Protein AF-0000000069341701 (afdb_homodimer)

Foldseek 3Di:
DDDDDDPDDDPDDPDPPVVVVVVVVVVVVVVPPPPPDPPPPPDDPPPPPPPPDPDFFAQQQEEEEAEDELVCCVVLQLLQLLAQAAPRHHYEYEYQDDHDDDDDDPPCRSHGHYYYFDDDPVAAADADPADPVQLSLLLSLLVSLCVLVVPVDDPPSCSVRHFKYKAAYSQKHFLRGLVRLVCSLDDLVDWAKEAADAQFPVRCVVQHRWFHDRHLMIMTTPVNSVVCSVCLRVQSNVVNHDHHSRSSNQSSSVVVVYTYDYQPLRYNPLWEEAPQQCLQQPDLRFNTIDGPLVRYAQHDPPDDNSRSSSQLVLQCVVARRQQQQWEWAADPVQQWIWIDGDSFKIWIAHHFDDPVLSNATEPRIAGNDPPDDRVPGDTPTGHDYDDPDPLNGTWMWTWDHWDDDPFKIKTKTATDDDDPNVVDPRQLNQAGMEIEMEGHDDDDHPDDGDRWHKDWDPPADSHYIYMYTGHDDDPDDRGDDD/DPDDDDPDDDPDDPDPPVVVVVVVVVVVVVVVPPPPPPPPPPPDPPPPPPPPDPDFFAQQQEEEEAEDELVCCVVLQLLQLLAQAAPRHHYEYEYQDDHDDPDDDPPCRSHGHYYYFDDDPPAAADADPADPVQLSLLLSLLVSLCVLVVPVDDPRSPSVRHWKYKAAYSQKHFLRGLVRLVCSLDDLVDWAKEAADAQFPVRCVVQHRWFHDRHLMIMTTPVNSVVCSVCLRVQSNVVNHDHHSRSSNQSSSVVVVYTYDYQPLRYNPLWEEAPQQCLQQPDLRFNTIDGPLVRYAQHDPPDDNSRSSSQLVLQCVVARRQQQQWEWAADPVQQWIWIDRDSFKIWIAHHFDDPVLSNATEPRIAGNDPPDDRVPGDTPGGHDYDDPDPLRGTWMWTWDHWDDDPFKIKTKTATDDDDPNVVDPRQLNQAGMEIEMEGHDDDDHPDDGDRWHKDWDPPADSHYIYMYTGHDDPPDDRGDDD

Structure (mmCIF, N/CA/C/O backbone):
data_AF-0000000069341701-model_v1
#
loop_
_entity.id
_entity.type
_entity.pdbx_description
1 polymer '(wild Malaysian banana) hypothetical protein'
#
loop_
_atom_site.group_PDB
_atom_site.id
_atom_site.type_symbol
_atom_site.label_atom_id
_atom_site.label_alt_id
_atom_site.label_comp_id
_atom_site.label_asym_id
_atom_site.label_entity_id
_atom_site.label_seq_id
_atom_site.pdbx_PDB_ins_code
_atom_site.Cartn_x
_atom_site.Cartn_y
_atom_site.Cartn_z
_atom_site.occupancy
_atom_site.B_iso_or_equiv
_atom_site.auth_seq_id
_atom_site.auth_comp_id
_atom_site.auth_asym_id
_atom_site.auth_atom_id
_atom_site.pdbx_PDB_model_num
ATOM 1 N N . MET A 1 1 ? 72.5 -83.25 64.312 1 18.61 1 MET A N 1
ATOM 2 C CA . MET A 1 1 ? 72.312 -82.688 65.688 1 18.61 1 MET A CA 1
ATOM 3 C C . MET A 1 1 ? 72.438 -81.188 65.688 1 18.61 1 MET A C 1
ATOM 5 O O . MET A 1 1 ? 72.25 -80.562 66.75 1 18.61 1 MET A O 1
ATOM 9 N N . ALA A 1 2 ? 73.125 -80.625 64.625 1 17.97 2 ALA A N 1
ATOM 10 C CA . ALA A 1 2 ? 73.75 -79.375 65.125 1 17.97 2 ALA A CA 1
ATOM 11 C C . ALA A 1 2 ? 72.75 -78.375 65.562 1 17.97 2 ALA A C 1
ATOM 13 O O . ALA A 1 2 ? 71.562 -78.438 65.125 1 17.97 2 ALA A O 1
ATOM 14 N N . SER A 1 3 ? 73.188 -77.188 65.938 1 20.52 3 SER A N 1
ATOM 15 C CA . SER A 1 3 ? 73.188 -76.188 67 1 20.52 3 SER A CA 1
ATOM 16 C C . SER A 1 3 ? 72.188 -75.062 66.75 1 20.52 3 SER A C 1
ATOM 18 O O . SER A 1 3 ? 71.938 -74.75 65.562 1 20.52 3 SER A O 1
ATOM 20 N N . PRO A 1 4 ? 71.312 -74.5 67.688 1 23.25 4 PRO A N 1
ATOM 21 C CA . PRO A 1 4 ? 70.125 -73.75 68 1 23.25 4 PRO A CA 1
ATOM 22 C C . PRO A 1 4 ? 70.188 -72.312 67.688 1 23.25 4 PRO A C 1
ATOM 24 O O . PRO A 1 4 ? 69.188 -71.562 67.75 1 23.25 4 PRO A O 1
ATOM 27 N N . ARG A 1 5 ? 71.438 -71.688 67.562 1 19.19 5 ARG A N 1
ATOM 28 C CA . ARG A 1 5 ? 71.688 -70.5 68.375 1 19.19 5 ARG A CA 1
ATOM 29 C C . ARG A 1 5 ? 70.875 -69.375 67.875 1 19.19 5 ARG A C 1
ATOM 31 O O . ARG A 1 5 ? 70.188 -68.688 68.688 1 19.19 5 ARG A O 1
ATOM 38 N N . LEU A 1 6 ? 71.438 -68.312 67.125 1 20.69 6 LEU A N 1
ATOM 39 C CA . LEU A 1 6 ? 71.75 -66.938 67.375 1 20.69 6 LEU A CA 1
ATOM 40 C C . LEU A 1 6 ? 70.625 -66 66.875 1 20.69 6 LEU A C 1
ATOM 42 O O . LEU A 1 6 ? 70.562 -65.812 65.625 1 20.69 6 LEU A O 1
ATOM 46 N N . LEU A 1 7 ? 69.375 -66.062 67.25 1 19.86 7 LEU A N 1
ATOM 47 C CA . LEU A 1 7 ? 68.125 -65.5 66.688 1 19.86 7 LEU A CA 1
ATOM 48 C C . LEU A 1 7 ? 68.188 -64 66.625 1 19.86 7 LEU A C 1
ATOM 50 O O . LEU A 1 7 ? 67.562 -63.406 65.688 1 19.86 7 LEU A O 1
ATOM 54 N N . LEU A 1 8 ? 68.75 -63.219 67.562 1 21.56 8 LEU A N 1
ATOM 55 C CA . LEU A 1 8 ? 67.938 -62.188 68.25 1 21.56 8 LEU A CA 1
ATOM 56 C C . LEU A 1 8 ? 68.125 -60.844 67.5 1 21.56 8 LEU A C 1
ATOM 58 O O . LEU A 1 8 ? 68.938 -60 67.938 1 21.56 8 LEU A O 1
ATOM 62 N N . ARG A 1 9 ? 68.562 -60.781 66.25 1 19.95 9 ARG A N 1
ATOM 63 C CA . ARG A 1 9 ? 69.312 -59.531 65.938 1 19.95 9 ARG A CA 1
ATOM 64 C C . ARG A 1 9 ? 68.375 -58.312 66.062 1 19.95 9 ARG A C 1
ATOM 66 O O . ARG A 1 9 ? 67.125 -58.469 66 1 19.95 9 ARG A O 1
ATOM 73 N N . THR A 1 10 ? 68.875 -56.938 66 1 21.33 10 THR A N 1
ATOM 74 C CA . THR A 1 10 ? 68.875 -55.562 66.5 1 21.33 10 THR A CA 1
ATOM 75 C C . THR A 1 10 ? 67.812 -54.75 65.812 1 21.33 10 THR A C 1
ATOM 77 O O . THR A 1 10 ? 67.625 -54.844 64.562 1 21.33 10 THR A O 1
ATOM 80 N N . ILE A 1 11 ? 66.688 -54.281 66.5 1 27.28 11 ILE A N 1
ATOM 81 C CA . ILE A 1 11 ? 65.375 -53.562 66.375 1 27.28 11 ILE A CA 1
ATOM 82 C C . ILE A 1 11 ? 65.688 -52.125 65.938 1 27.28 11 ILE A C 1
ATOM 84 O O . ILE A 1 11 ? 64.875 -51.219 66.25 1 27.28 11 ILE A O 1
ATOM 88 N N . SER A 1 12 ? 66.75 -51.781 65.062 1 21.64 12 SER A N 1
ATOM 89 C CA . SER A 1 12 ? 67.25 -50.406 65.188 1 21.64 12 SER A CA 1
ATOM 90 C C . SER A 1 12 ? 66.188 -49.406 64.812 1 21.64 12 SER A C 1
ATOM 92 O O . SER A 1 12 ? 65.875 -48.5 65.625 1 21.64 12 SER A O 1
ATOM 94 N N . SER A 1 13 ? 66.375 -48.5 63.75 1 26.41 13 SER A N 1
ATOM 95 C CA . SER A 1 13 ? 66.5 -47.062 63.562 1 26.41 13 SER A CA 1
ATOM 96 C C . SER A 1 13 ? 65.25 -46.438 63.031 1 26.41 13 SER A C 1
ATOM 98 O O . SER A 1 13 ? 64.812 -46.688 61.906 1 26.41 13 SER A O 1
ATOM 100 N N . PHE A 1 14 ? 64.25 -46.156 63.875 1 30.22 14 PHE A N 1
ATOM 101 C CA . PHE A 1 14 ? 62.906 -45.719 63.594 1 30.22 14 PHE A CA 1
ATOM 102 C C . PHE A 1 14 ? 62.875 -44.281 63.062 1 30.22 14 PHE A C 1
ATOM 104 O O . PHE A 1 14 ? 63.25 -43.344 63.781 1 30.22 14 PHE A O 1
ATOM 111 N N . SER A 1 15 ? 63.25 -43.969 61.75 1 31.11 15 SER A N 1
ATOM 112 C CA . SER A 1 15 ? 63.5 -42.656 61.25 1 31.11 15 SER A CA 1
ATOM 113 C C . SER A 1 15 ? 62.219 -41.781 61.312 1 31.11 15 SER A C 1
ATOM 115 O O . SER A 1 15 ? 61.125 -42.281 61.188 1 31.11 15 SER A O 1
ATOM 117 N N . PRO A 1 16 ? 62.344 -40.531 61.906 1 33.62 16 PRO A N 1
ATOM 118 C CA . PRO A 1 16 ? 61.406 -39.5 62.344 1 33.62 16 PRO A CA 1
ATOM 119 C C . PRO A 1 16 ? 60.469 -39.062 61.188 1 33.62 16 PRO A C 1
ATOM 121 O O . PRO A 1 16 ? 59.469 -38.344 61.438 1 33.62 16 PRO A O 1
ATOM 124 N N . LEU A 1 17 ? 60.812 -39.406 59.969 1 35.22 17 LEU A N 1
ATOM 125 C CA . LEU A 1 17 ? 60.156 -38.75 58.844 1 35.22 17 LEU A CA 1
ATOM 126 C C . LEU A 1 17 ? 58.656 -39.094 58.781 1 35.22 17 LEU A C 1
ATOM 128 O O . LEU A 1 17 ? 57.875 -38.406 58.156 1 35.22 17 LEU A O 1
ATOM 132 N N . ARG A 1 18 ? 58.312 -40.281 59.375 1 34.19 18 ARG A N 1
ATOM 133 C CA . ARG A 1 18 ? 56.969 -40.812 59.125 1 34.19 18 ARG A CA 1
ATOM 134 C C . ARG A 1 18 ? 55.906 -39.969 59.875 1 34.19 18 ARG A C 1
ATOM 136 O O . ARG A 1 18 ? 54.719 -40.094 59.594 1 34.19 18 ARG A O 1
ATOM 143 N N . VAL A 1 19 ? 56.438 -39.469 60.969 1 35.78 19 VAL A N 1
ATOM 144 C CA . VAL A 1 19 ? 55.406 -38.844 61.812 1 35.78 19 VAL A CA 1
ATOM 145 C C . VAL A 1 19 ? 54.719 -37.688 61.062 1 35.78 19 VAL A C 1
ATOM 147 O O . VAL A 1 19 ? 53.531 -37.469 61.219 1 35.78 19 VAL A O 1
ATOM 150 N N . LEU A 1 20 ? 55.625 -37.031 60.312 1 37.19 20 LEU A N 1
ATOM 151 C CA . LEU A 1 20 ? 55.094 -35.75 59.844 1 37.19 20 LEU A CA 1
ATOM 152 C C . LEU A 1 20 ? 53.969 -35.938 58.844 1 37.19 20 LEU A C 1
ATOM 154 O O . LEU A 1 20 ? 53.094 -35.094 58.688 1 37.19 20 LEU A O 1
ATOM 158 N N . LEU A 1 21 ? 53.938 -37.156 58.219 1 36.66 21 LEU A N 1
ATOM 159 C CA . LEU A 1 21 ? 52.969 -37.375 57.156 1 36.66 21 LEU A CA 1
ATOM 160 C C . LEU A 1 21 ? 51.562 -37.469 57.75 1 36.66 21 LEU A C 1
ATOM 162 O O . LEU A 1 21 ? 50.562 -37.125 57.094 1 36.66 21 LEU A O 1
ATOM 166 N N . LEU A 1 22 ? 51.5 -38.062 59 1 37.12 22 LEU A N 1
ATOM 167 C CA . LEU A 1 22 ? 50.156 -38.406 59.438 1 37.12 22 LEU A CA 1
ATOM 168 C C . LEU A 1 22 ? 49.375 -37.156 59.812 1 37.12 22 LEU A C 1
ATOM 170 O O . LEU A 1 22 ? 48.156 -37.094 59.625 1 37.12 22 LEU A O 1
ATOM 174 N N . LEU A 1 23 ? 50.125 -36.219 60.438 1 38.75 23 LEU A N 1
ATOM 175 C CA . LEU A 1 23 ? 49.375 -35.094 60.969 1 38.75 23 LEU A CA 1
ATOM 176 C C . LEU A 1 23 ? 48.688 -34.344 59.844 1 38.75 23 LEU A C 1
ATOM 178 O O . LEU A 1 23 ? 47.656 -33.656 60.062 1 38.75 23 LEU A O 1
ATOM 182 N N . SER A 1 24 ? 49.344 -34.281 58.656 1 37.94 24 SER A N 1
ATOM 183 C CA . SER A 1 24 ? 48.75 -33.438 57.625 1 37.94 24 SER A CA 1
ATOM 184 C C . SER A 1 24 ? 47.406 -34 57.188 1 37.94 24 SER A C 1
ATOM 186 O O . SER A 1 24 ? 46.594 -33.281 56.594 1 37.94 24 SER A O 1
ATOM 188 N N . ALA A 1 25 ? 47.25 -35.312 57.281 1 40.84 25 ALA A N 1
ATOM 189 C CA . ALA A 1 25 ? 46 -35.875 56.719 1 40.84 25 ALA A CA 1
ATOM 190 C C . ALA A 1 25 ? 44.781 -35.469 57.562 1 40.84 25 ALA A C 1
ATOM 192 O O . ALA A 1 25 ? 43.719 -35.25 57.031 1 40.84 25 ALA A O 1
ATOM 193 N N . VAL A 1 26 ? 45 -35.469 58.875 1 41.72 26 VAL A N 1
ATOM 194 C CA . VAL A 1 26 ? 43.844 -35.219 59.688 1 41.72 26 VAL A CA 1
ATOM 195 C C . VAL A 1 26 ? 43.281 -33.812 59.406 1 41.72 26 VAL A C 1
ATOM 197 O O . VAL A 1 26 ? 42.094 -33.594 59.438 1 41.72 26 VAL A O 1
ATOM 200 N N . LEU A 1 27 ? 44.25 -32.906 59.188 1 39.31 27 LEU A N 1
ATOM 201 C CA . LEU A 1 27 ? 43.75 -31.531 59 1 39.31 27 LEU A CA 1
ATOM 202 C C . LEU A 1 27 ? 42.875 -31.422 57.781 1 39.31 27 LEU A C 1
ATOM 204 O O . LEU A 1 27 ? 41.938 -30.609 57.719 1 39.31 27 LEU A O 1
ATOM 208 N N . ILE A 1 28 ? 43.219 -32.188 56.719 1 41 28 ILE A N 1
ATOM 209 C CA . ILE A 1 28 ? 42.469 -32.031 55.5 1 41 28 ILE A CA 1
ATOM 210 C C . ILE A 1 28 ? 41.062 -32.562 55.688 1 41 28 ILE A C 1
ATOM 212 O O . ILE A 1 28 ? 40.094 -31.984 55.188 1 41 28 ILE A O 1
ATOM 216 N N . LEU A 1 29 ? 40.875 -33.625 56.438 1 39.72 29 LEU A N 1
ATOM 217 C CA . LEU A 1 29 ? 39.562 -34.219 56.531 1 39.72 29 LEU A CA 1
ATOM 218 C C . LEU A 1 29 ? 38.594 -33.281 57.219 1 39.72 29 LEU A C 1
ATOM 220 O O . LEU A 1 29 ? 37.406 -33.25 56.875 1 39.72 29 LEU A O 1
ATOM 224 N N . SER A 1 30 ? 39.094 -32.688 58.312 1 36.84 30 SER A N 1
ATOM 225 C CA . SER A 1 30 ? 38.125 -31.891 59.031 1 36.84 30 SER A CA 1
ATOM 226 C C . SER A 1 30 ? 37.531 -30.781 58.156 1 36.84 30 SER A C 1
ATOM 228 O O . SER A 1 30 ? 36.531 -30.188 58.5 1 36.84 30 SER A O 1
ATOM 230 N N . PHE A 1 31 ? 38.406 -30.188 57.281 1 38.44 31 PHE A N 1
ATOM 231 C CA . PHE A 1 31 ? 37.875 -29.078 56.531 1 38.44 31 PHE A CA 1
ATOM 232 C C . PHE A 1 31 ? 36.719 -29.516 55.625 1 38.44 31 PHE A C 1
ATOM 234 O O . PHE A 1 31 ? 35.969 -28.688 55.125 1 38.44 31 PHE A O 1
ATOM 241 N N . LEU A 1 32 ? 36.688 -30.781 55.188 1 37.12 32 LEU A N 1
ATOM 242 C CA . LEU A 1 32 ? 35.656 -31.172 54.25 1 37.12 32 LEU A CA 1
ATOM 243 C C . LEU A 1 32 ? 34.281 -31.203 54.906 1 37.12 32 LEU A C 1
ATOM 245 O O . LEU A 1 32 ? 33.25 -31.172 54.219 1 37.12 32 LEU A O 1
ATOM 249 N N . LEU A 1 33 ? 34.281 -31.609 56.156 1 35.81 33 LEU A N 1
ATOM 250 C CA . LEU A 1 33 ? 32.969 -31.891 56.688 1 35.81 33 LEU A CA 1
ATOM 251 C C . LEU A 1 33 ? 32.125 -30.609 56.812 1 35.81 33 LEU A C 1
ATOM 253 O O . LEU A 1 33 ? 30.906 -30.672 56.875 1 35.81 33 LEU A O 1
ATOM 257 N N . PHE A 1 34 ? 32.75 -29.578 57.312 1 35.72 34 PHE A N 1
ATOM 258 C CA . PHE A 1 34 ? 31.844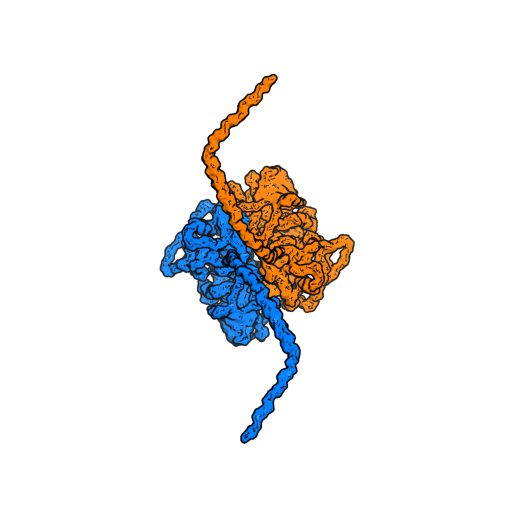 -28.516 57.719 1 35.72 34 PHE A CA 1
ATOM 259 C C . PHE A 1 34 ? 31.344 -27.75 56.469 1 35.72 34 PHE A C 1
ATOM 261 O O . PHE A 1 34 ? 31.375 -26.531 56.438 1 35.72 34 PHE A O 1
ATOM 268 N N . PHE A 1 35 ? 31.672 -28.234 55.25 1 36.62 35 PHE A N 1
ATOM 269 C CA . PHE A 1 35 ? 31.109 -27.328 54.25 1 36.62 35 PHE A CA 1
ATOM 270 C C . PHE A 1 35 ? 29.594 -27.297 54.312 1 36.62 35 PHE A C 1
ATOM 272 O O . PHE A 1 35 ? 28.938 -28.344 54.312 1 36.62 35 PHE A O 1
ATOM 279 N N . PRO A 1 36 ? 29.031 -26.234 54.969 1 33.88 36 PRO A N 1
ATOM 280 C CA . PRO A 1 36 ? 27.578 -26.203 55.062 1 33.88 36 PRO A CA 1
ATOM 281 C C . PRO A 1 36 ? 26.906 -26.516 53.719 1 33.88 36 PRO A C 1
ATOM 283 O O . PRO A 1 36 ? 27.484 -26.266 52.656 1 33.88 36 PRO A O 1
ATOM 286 N N . LYS A 1 37 ? 26.094 -27.578 53.688 1 31.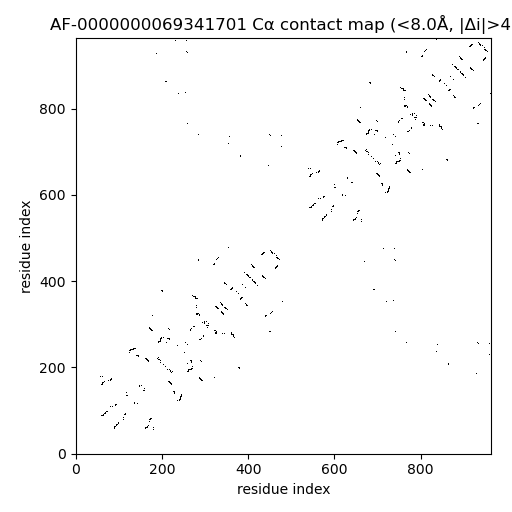98 37 LYS A N 1
ATOM 287 C CA . LYS A 1 37 ? 25.281 -27.938 52.531 1 31.98 37 LYS A CA 1
ATOM 288 C C . LYS A 1 37 ? 24.609 -26.688 51.938 1 31.98 37 LYS A C 1
ATOM 290 O O . LYS A 1 37 ? 24.078 -25.859 52.656 1 31.98 37 LYS A O 1
ATOM 295 N N . PRO A 1 38 ? 25.141 -26.281 50.719 1 33.66 38 PRO A N 1
ATOM 296 C CA . PRO A 1 38 ? 24.422 -25.141 50.156 1 33.66 38 PRO A CA 1
ATOM 297 C C . PRO A 1 38 ? 22.906 -25.297 50.25 1 33.66 38 PRO A C 1
ATOM 299 O O . PRO A 1 38 ? 22.375 -26.406 50.125 1 33.66 38 PRO A O 1
ATOM 302 N N . LEU A 1 39 ? 22.266 -24.531 51.219 1 31.67 39 LEU A N 1
ATOM 303 C CA . LEU A 1 39 ? 20.812 -24.469 51.281 1 31.67 39 LEU A CA 1
ATOM 304 C C . LEU A 1 39 ? 20.203 -24.531 49.875 1 31.67 39 LEU A C 1
ATOM 306 O O . LEU A 1 39 ? 20.531 -23.703 49 1 31.67 39 LEU A O 1
ATOM 310 N N . LEU A 1 40 ? 19.953 -25.719 49.406 1 30.84 40 LEU A N 1
ATOM 311 C CA . LEU A 1 40 ? 19.125 -25.922 48.219 1 30.84 40 LEU A CA 1
ATOM 312 C C . LEU A 1 40 ? 17.938 -24.953 48.219 1 30.84 40 LEU A C 1
ATOM 314 O O . LEU A 1 40 ? 17.141 -24.938 49.156 1 30.84 40 LEU A O 1
ATOM 318 N N . ARG A 1 41 ? 18.203 -23.688 47.656 1 33.16 41 ARG A N 1
ATOM 319 C CA . ARG A 1 41 ? 17.078 -22.797 47.469 1 33.16 41 ARG A CA 1
ATOM 320 C C . ARG A 1 41 ? 15.844 -23.547 46.969 1 33.16 41 ARG A C 1
ATOM 322 O O . ARG A 1 41 ? 15.961 -24.469 46.156 1 33.16 41 ARG A O 1
ATOM 329 N N . PRO A 1 42 ? 14.875 -23.609 47.906 1 34.09 42 PRO A N 1
ATOM 330 C CA . PRO A 1 42 ? 13.695 -24.328 47.406 1 34.09 42 PRO A CA 1
ATOM 331 C C . PRO A 1 42 ? 13.391 -24.031 45.938 1 34.09 42 PRO A C 1
ATOM 333 O O . PRO A 1 42 ? 13.789 -22.984 45.438 1 34.09 42 PRO A O 1
ATOM 336 N N . PRO A 1 43 ? 13.148 -25.156 45.219 1 32.62 43 PRO A N 1
ATOM 337 C CA . PRO A 1 43 ? 12.844 -24.922 43.812 1 32.62 43 PRO A CA 1
ATOM 338 C C . PRO A 1 43 ? 11.961 -23.688 43.594 1 32.62 43 PRO A C 1
ATOM 340 O O . PRO A 1 43 ? 11.211 -23.297 44.5 1 32.62 43 PRO A O 1
ATOM 343 N N . ASP A 1 44 ? 12.555 -22.656 42.906 1 33.59 44 ASP A N 1
ATOM 344 C CA . ASP A 1 44 ? 11.82 -21.484 42.469 1 33.59 44 ASP A CA 1
ATOM 345 C C . ASP A 1 44 ? 10.352 -21.812 42.219 1 33.59 44 ASP A C 1
ATOM 347 O O . ASP A 1 44 ? 10.023 -22.906 41.719 1 33.59 44 ASP A O 1
ATOM 351 N N . GLY A 1 45 ? 9.547 -21.312 43.125 1 32.5 45 GLY A N 1
ATOM 352 C CA . GLY A 1 45 ? 8.117 -21.438 42.875 1 32.5 45 GLY A CA 1
ATOM 353 C C . GLY A 1 45 ? 7.766 -21.484 41.406 1 32.5 45 GLY A C 1
ATOM 354 O O . GLY A 1 45 ? 8.445 -20.875 40.562 1 32.5 45 GLY A O 1
ATOM 355 N N . ALA A 1 46 ? 7.117 -22.516 40.969 1 31.7 46 ALA A N 1
ATOM 356 C CA . ALA A 1 46 ? 6.598 -22.672 39.625 1 31.7 46 ALA A CA 1
ATOM 357 C C . ALA A 1 46 ? 6.078 -21.328 39.094 1 31.7 46 ALA A C 1
ATOM 359 O O . ALA A 1 46 ? 5.223 -20.703 39.719 1 31.7 46 ALA A O 1
ATOM 360 N N . ALA A 1 47 ? 7.043 -20.547 38.438 1 34.81 47 ALA A N 1
ATOM 361 C CA . ALA A 1 47 ? 6.531 -19.422 37.656 1 34.81 47 ALA A CA 1
ATOM 362 C C . ALA A 1 47 ? 5.09 -19.656 37.219 1 34.81 47 ALA A C 1
ATOM 364 O O . ALA A 1 47 ? 4.75 -20.75 36.75 1 34.81 47 ALA A O 1
ATOM 365 N N . THR A 1 48 ? 4.223 -19.125 38 1 37.66 48 THR A N 1
ATOM 366 C CA . THR A 1 48 ? 2.893 -19.203 37.406 1 37.66 48 THR A CA 1
ATOM 367 C C . THR A 1 48 ? 2.977 -19.156 35.875 1 37.66 48 THR A C 1
ATOM 369 O O . THR A 1 48 ? 3.74 -18.375 35.312 1 37.66 48 THR A O 1
ATOM 372 N N . PRO A 1 49 ? 2.729 -20.203 35.25 1 36.06 49 PRO A N 1
ATOM 373 C CA . PRO A 1 49 ? 2.861 -20.188 33.812 1 36.06 49 PRO A CA 1
ATOM 374 C C . PRO A 1 49 ? 2.477 -18.828 33.188 1 36.06 49 PRO A C 1
ATOM 376 O O . PRO A 1 49 ? 1.524 -18.188 33.656 1 36.06 49 PRO A O 1
ATOM 379 N N . ARG A 1 50 ? 3.539 -18 32.844 1 36.31 50 ARG A N 1
ATOM 380 C CA . ARG A 1 50 ? 3.152 -16.828 32.062 1 36.31 50 ARG A CA 1
ATOM 381 C C . ARG A 1 50 ? 1.86 -17.094 31.297 1 36.31 50 ARG A C 1
ATOM 383 O O . ARG A 1 50 ? 1.657 -18.188 30.766 1 36.31 50 ARG A O 1
ATOM 390 N N . PRO A 1 51 ? 0.861 -16.297 31.547 1 40.78 51 PRO A N 1
ATOM 391 C CA . PRO A 1 51 ? -0.26 -16.594 30.656 1 40.78 51 PRO A CA 1
ATOM 392 C C . PRO A 1 51 ? 0.191 -16.953 29.25 1 40.78 51 PRO A C 1
ATOM 394 O O . PRO A 1 51 ? 1.218 -16.453 28.781 1 40.78 51 PRO A O 1
ATOM 397 N N . PRO A 1 52 ? -0.012 -18.094 28.812 1 41.62 52 PRO A N 1
ATOM 398 C CA . PRO A 1 52 ? 0.421 -18.484 27.469 1 41.62 52 PRO A CA 1
ATOM 399 C C . PRO A 1 52 ? 0.357 -17.344 26.469 1 41.62 52 PRO A C 1
ATOM 401 O O . PRO A 1 52 ? -0.502 -16.469 26.578 1 41.62 52 PRO A O 1
ATOM 404 N N . ALA A 1 53 ? 1.467 -16.953 25.984 1 47.75 53 ALA A N 1
ATOM 405 C CA . ALA A 1 53 ? 1.463 -15.984 24.875 1 47.75 53 ALA A CA 1
ATOM 406 C C . ALA A 1 53 ? 0.222 -16.156 24.016 1 47.75 53 ALA A C 1
ATOM 408 O O . ALA A 1 53 ? -0.19 -17.281 23.719 1 47.75 53 ALA A O 1
ATOM 409 N N . PRO A 1 54 ? -0.617 -15.078 23.906 1 62.88 54 PRO A N 1
ATOM 410 C CA . PRO A 1 54 ? -1.841 -15.258 23.125 1 62.88 54 PRO A CA 1
ATOM 411 C C . PRO A 1 54 ? -1.596 -15.992 21.812 1 62.88 54 PRO A C 1
ATOM 413 O O . PRO A 1 54 ? -0.543 -15.82 21.188 1 62.88 54 PRO A O 1
ATOM 416 N N . THR A 1 55 ? -2.17 -17.141 21.5 1 79.12 55 THR A N 1
ATOM 417 C CA . THR A 1 55 ? -2.141 -17.922 20.281 1 79.12 55 THR A CA 1
ATOM 418 C C . THR A 1 55 ? -2.318 -17.031 19.047 1 79.12 55 THR A C 1
ATOM 420 O O . THR A 1 55 ? -3.172 -16.141 19.047 1 79.12 55 THR A O 1
ATOM 423 N N . PRO A 1 56 ? -1.434 -17.219 18.109 1 87 56 PRO A N 1
ATOM 424 C CA . PRO A 1 56 ? -1.565 -16.422 16.891 1 87 56 PRO A CA 1
ATOM 425 C C . PRO A 1 56 ? -2.895 -16.641 16.172 1 87 56 PRO A C 1
ATOM 427 O O . PRO A 1 56 ? -3.535 -17.688 16.375 1 87 56 PRO A O 1
ATOM 430 N N . THR A 1 57 ? -3.35 -15.664 15.484 1 93.69 57 THR A N 1
ATOM 431 C CA . THR A 1 57 ? -4.547 -15.773 14.656 1 93.69 57 THR A CA 1
ATOM 432 C C . THR A 1 57 ? -4.438 -16.953 13.703 1 93.69 57 THR A C 1
ATOM 434 O O . THR A 1 57 ? -3.395 -17.172 13.078 1 93.69 57 THR A O 1
ATOM 437 N N . SER A 1 58 ? -5.379 -17.766 13.68 1 93.81 58 SER A N 1
ATOM 438 C CA . SER A 1 58 ? -5.496 -18.938 12.812 1 93.81 58 SER A CA 1
ATOM 439 C C . SER A 1 58 ? -6.84 -18.969 12.102 1 93.81 58 SER A C 1
ATOM 441 O O . SER A 1 58 ? -7.719 -18.141 12.383 1 93.81 58 SER A O 1
ATOM 443 N N . PRO A 1 59 ? -7.043 -19.875 11.164 1 95.19 59 PRO A N 1
ATOM 444 C CA . PRO A 1 59 ? -8.297 -19.891 10.398 1 95.19 59 PRO A CA 1
ATOM 445 C C . PRO A 1 59 ? -9.523 -20.062 11.289 1 95.19 59 PRO A C 1
ATOM 447 O O . PRO A 1 59 ? -10.609 -19.578 10.938 1 95.19 59 PRO A O 1
ATOM 450 N N . ARG A 1 60 ? -9.359 -20.609 12.438 1 94.06 60 ARG A N 1
ATOM 451 C CA . ARG A 1 60 ? -10.5 -20.828 13.328 1 94.06 60 ARG A CA 1
ATOM 452 C C . ARG A 1 60 ? -11.008 -19.516 13.898 1 94.06 60 ARG A C 1
ATOM 454 O O . ARG A 1 60 ? -12.117 -19.453 14.43 1 94.06 60 ARG A O 1
ATOM 461 N N . HIS A 1 61 ? -10.172 -18.516 13.844 1 96.19 61 HIS A N 1
ATOM 462 C CA . HIS A 1 61 ? -10.516 -17.219 14.422 1 96.19 61 HIS A CA 1
ATOM 463 C C . HIS A 1 61 ? -11.195 -16.312 13.398 1 96.19 61 HIS A C 1
ATOM 465 O O . HIS A 1 61 ? -11.492 -15.156 13.688 1 96.19 61 HIS A O 1
ATOM 471 N N . LEU A 1 62 ? -11.477 -16.812 12.195 1 97.31 62 LEU A N 1
ATOM 472 C CA . LEU A 1 62 ? -12.047 -16.031 11.109 1 97.31 62 LEU A CA 1
ATOM 473 C C . LEU A 1 62 ? -13.523 -16.359 10.914 1 97.31 62 LEU A C 1
ATOM 475 O O . LEU A 1 62 ? -13.891 -17.547 10.836 1 97.31 62 LEU A O 1
ATOM 479 N N . LEU A 1 63 ? -14.32 -15.375 10.891 1 97.25 63 LEU A N 1
ATOM 480 C CA . LEU A 1 63 ? -15.742 -15.508 10.586 1 97.25 63 LEU A CA 1
ATOM 481 C C . LEU A 1 63 ? -16.047 -14.984 9.18 1 97.25 63 LEU A C 1
ATOM 483 O O . LEU A 1 63 ? -15.969 -13.781 8.93 1 97.25 63 LEU A O 1
ATOM 487 N N . PHE A 1 64 ? -16.469 -15.898 8.297 1 97.88 64 PHE A N 1
ATOM 488 C CA . PHE A 1 64 ? -16.625 -15.547 6.891 1 97.88 64 PHE A CA 1
ATOM 489 C C . PHE A 1 64 ? -18.062 -15.164 6.582 1 97.88 64 PHE A C 1
ATOM 491 O O . PHE A 1 64 ? -19 -15.852 6.992 1 97.88 64 PHE A O 1
ATOM 498 N N . GLY A 1 65 ? -18.266 -14.016 5.945 1 98.31 65 GLY A N 1
ATOM 499 C CA . GLY A 1 65 ? -19.5 -13.633 5.285 1 98.31 65 GLY A CA 1
ATOM 500 C C . GLY A 1 65 ? -19.391 -13.633 3.77 1 98.31 65 GLY A C 1
ATOM 501 O O . GLY A 1 65 ? -18.812 -12.719 3.18 1 98.31 65 GLY A O 1
ATOM 502 N N . ILE A 1 66 ? -20.016 -14.586 3.152 1 98.25 66 ILE A N 1
ATOM 503 C CA . ILE A 1 66 ? -19.891 -14.766 1.709 1 98.25 66 ILE A CA 1
ATOM 504 C C . ILE A 1 66 ? -21.141 -14.211 1.023 1 98.25 66 ILE A C 1
ATOM 506 O O . ILE A 1 66 ? -22.266 -14.688 1.278 1 98.25 66 ILE A O 1
ATOM 510 N N . ALA A 1 67 ? -20.938 -13.195 0.203 1 98.38 67 ALA A N 1
ATOM 511 C CA . ALA A 1 67 ? -22.047 -12.633 -0.57 1 98.38 67 ALA A CA 1
ATOM 512 C C . ALA A 1 67 ? -22.422 -13.547 -1.731 1 98.38 67 ALA A C 1
ATOM 514 O O . ALA A 1 67 ? -21.578 -13.914 -2.545 1 98.38 67 ALA A O 1
ATOM 515 N N . SER A 1 68 ? -23.656 -13.914 -1.799 1 97.25 68 SER A N 1
ATOM 516 C CA . SER A 1 68 ? -24.188 -14.766 -2.857 1 97.25 68 SER A CA 1
ATOM 517 C C . SER A 1 68 ? -25.625 -14.406 -3.195 1 97.25 68 SER A C 1
ATOM 519 O O . SER A 1 68 ? -26.094 -13.297 -2.887 1 97.25 68 SER A O 1
ATOM 521 N N . SER A 1 69 ? -26.234 -15.109 -4.09 1 96 69 SER A N 1
ATOM 522 C CA . SER A 1 69 ? -27.641 -14.992 -4.484 1 96 69 SER A CA 1
ATOM 523 C C . SER A 1 69 ? -28.219 -16.344 -4.844 1 96 69 SER A C 1
ATOM 525 O O . SER A 1 69 ? -27.484 -17.312 -5.082 1 96 69 SER A O 1
ATOM 527 N N . SER A 1 70 ? -29.578 -16.375 -4.828 1 94.5 70 SER A N 1
ATOM 528 C CA . SER A 1 70 ? -30.25 -17.625 -5.199 1 94.5 70 SER A CA 1
ATOM 529 C C . SER A 1 70 ? -29.922 -18.016 -6.637 1 94.5 70 SER A C 1
ATOM 531 O O . SER A 1 70 ? -29.875 -19.203 -6.969 1 94.5 70 SER A O 1
ATOM 533 N N . ARG A 1 71 ? -29.609 -17.078 -7.391 1 92.62 71 ARG A N 1
ATOM 534 C CA . ARG A 1 71 ? -29.312 -17.328 -8.797 1 92.62 71 ARG A CA 1
ATOM 535 C C . ARG A 1 71 ? -27.891 -17.844 -8.969 1 92.62 71 ARG A C 1
ATOM 537 O O . ARG A 1 71 ? -27.656 -18.781 -9.742 1 92.62 71 ARG A O 1
ATOM 544 N N . SER A 1 72 ? -26.906 -17.297 -8.234 1 93.62 72 SER A N 1
ATOM 545 C CA . SER A 1 72 ? -25.5 -17.641 -8.445 1 93.62 72 SER A CA 1
ATOM 546 C C . SER A 1 72 ? -25.094 -18.844 -7.594 1 93.62 72 SER A C 1
ATOM 548 O O . SER A 1 72 ? -2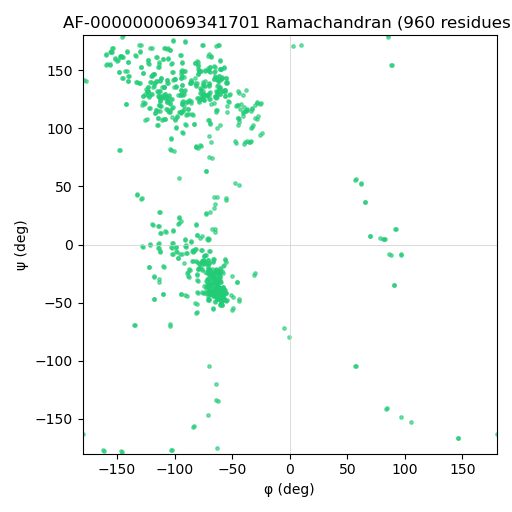4.188 -19.594 -7.957 1 93.62 72 SER A O 1
ATOM 550 N N . TRP A 1 73 ? -25.766 -19.078 -6.535 1 93.88 73 TRP A N 1
ATOM 551 C CA . TRP A 1 73 ? -25.375 -20.031 -5.508 1 93.88 73 TRP A CA 1
ATOM 552 C C . TRP A 1 73 ? -25.188 -21.422 -6.102 1 93.88 73 TRP A C 1
ATOM 554 O O . TRP A 1 73 ? -24.141 -22.047 -5.934 1 93.88 73 TRP A O 1
ATOM 564 N N . PRO A 1 74 ? -26.109 -21.969 -6.977 1 91.44 74 PRO A N 1
ATOM 565 C CA . PRO A 1 74 ? -25.938 -23.328 -7.508 1 91.44 74 PRO A CA 1
ATOM 566 C C . PRO A 1 74 ? -24.703 -23.469 -8.391 1 91.44 74 PRO A C 1
ATOM 568 O O . PRO A 1 74 ? -24.062 -24.516 -8.398 1 91.44 74 PRO A O 1
ATOM 571 N N . ARG A 1 75 ? -24.359 -22.438 -9.023 1 92.06 75 ARG A N 1
ATOM 572 C CA . ARG A 1 75 ? -23.25 -22.484 -9.969 1 92.06 75 ARG A CA 1
ATOM 573 C C . ARG A 1 75 ? -21.906 -22.234 -9.266 1 92.06 75 ARG A C 1
ATOM 575 O O . ARG A 1 75 ? -20.859 -22.625 -9.773 1 92.06 75 ARG A O 1
ATOM 582 N N . ARG A 1 76 ? -21.984 -21.609 -8.125 1 94.88 76 ARG A N 1
ATOM 583 C CA . ARG A 1 76 ? -20.766 -21.156 -7.488 1 94.88 76 ARG A CA 1
ATOM 584 C C . ARG A 1 76 ? -20.344 -22.094 -6.359 1 94.88 76 ARG A C 1
ATOM 586 O O . ARG A 1 76 ? -19.234 -21.984 -5.824 1 94.88 76 ARG A O 1
ATOM 593 N N . LYS A 1 77 ? -21.109 -23.031 -5.984 1 94.31 77 LYS A N 1
ATOM 594 C CA . LYS A 1 77 ? -20.859 -24 -4.91 1 94.31 77 LYS A CA 1
ATOM 595 C C . LYS A 1 77 ? -19.531 -24.734 -5.133 1 94.31 77 LYS A C 1
ATOM 597 O O . LYS A 1 77 ? -18.766 -24.938 -4.188 1 94.31 77 LYS A O 1
ATOM 602 N N . PRO A 1 78 ? -19.25 -25.125 -6.371 1 94.31 78 PRO A N 1
ATOM 603 C CA . PRO A 1 78 ? -18 -25.859 -6.574 1 94.31 78 PRO A CA 1
ATOM 604 C C . PRO A 1 78 ? -16.766 -25.047 -6.176 1 94.31 78 PRO A C 1
ATOM 606 O O . PRO A 1 78 ? -15.789 -25.609 -5.691 1 94.31 78 PRO A O 1
ATOM 609 N N . TYR A 1 79 ? -16.781 -23.75 -6.324 1 95.44 79 TYR A N 1
ATOM 610 C CA . TYR A 1 79 ? -15.656 -22.906 -5.938 1 95.44 79 TYR A CA 1
ATOM 611 C C . TYR A 1 79 ? -15.469 -22.922 -4.426 1 95.44 79 TYR A C 1
ATOM 613 O O . TYR A 1 79 ? -14.336 -23.016 -3.938 1 95.44 79 TYR A O 1
ATOM 621 N N . LEU A 1 80 ? -16.547 -22.859 -3.699 1 96.31 80 LEU A N 1
ATOM 622 C CA . LEU A 1 80 ? -16.484 -22.812 -2.242 1 96.31 80 LEU A CA 1
ATOM 623 C C . LEU A 1 80 ? -15.992 -24.141 -1.676 1 96.31 80 LEU A C 1
ATOM 625 O O . LEU A 1 80 ? -15.273 -24.172 -0.677 1 96.31 80 LEU A O 1
ATOM 629 N N . ARG A 1 81 ? -16.375 -25.234 -2.352 1 95.31 81 ARG A N 1
ATOM 630 C CA . ARG A 1 81 ? -15.992 -26.578 -1.889 1 95.31 81 ARG A CA 1
ATOM 631 C C . ARG A 1 81 ? -14.477 -26.75 -1.93 1 95.31 81 ARG A C 1
ATOM 633 O O . ARG A 1 81 ? -13.922 -27.578 -1.189 1 95.31 81 ARG A O 1
ATOM 640 N N . ILE A 1 82 ? -13.859 -26 -2.717 1 96.31 82 ILE A N 1
ATOM 641 C CA . ILE A 1 82 ? -12.422 -26.156 -2.926 1 96.31 82 ILE A CA 1
ATOM 642 C C . ILE A 1 82 ? -11.664 -25.688 -1.681 1 96.31 82 ILE A C 1
ATOM 644 O O . ILE A 1 82 ? -10.672 -26.312 -1.286 1 96.31 82 ILE A O 1
ATOM 648 N N . TRP A 1 83 ? -12.125 -24.656 -1.016 1 96.75 83 TRP A N 1
ATOM 649 C CA . TRP A 1 83 ? -11.273 -24.062 0.014 1 96.75 83 TRP A CA 1
ATOM 650 C C . TRP A 1 83 ? -11.977 -24.078 1.368 1 96.75 83 TRP A C 1
ATOM 652 O O . TRP A 1 83 ? -11.328 -23.922 2.408 1 96.75 83 TRP A O 1
ATOM 662 N N . TRP A 1 84 ? -13.328 -24.219 1.378 1 96.44 84 TRP A N 1
ATOM 663 C CA . TRP A 1 84 ? -14.055 -24.219 2.645 1 96.44 84 TRP A CA 1
ATOM 664 C C . TRP A 1 84 ? -13.805 -25.5 3.414 1 96.44 84 TRP A C 1
ATOM 666 O O . TRP A 1 84 ? -13.906 -26.594 2.854 1 96.44 84 TRP A O 1
ATOM 676 N N . ARG A 1 85 ? -13.445 -25.359 4.621 1 93.06 85 ARG A N 1
ATOM 677 C CA . ARG A 1 85 ? -13.25 -26.516 5.492 1 93.06 85 ARG A CA 1
ATOM 678 C C . ARG A 1 85 ? -14.266 -26.531 6.629 1 93.06 85 ARG A C 1
ATOM 680 O O . ARG A 1 85 ? -14.055 -25.891 7.664 1 93.06 85 ARG A O 1
ATOM 687 N N . PRO A 1 86 ? -15.117 -27.453 6.469 1 89.38 86 PRO A N 1
ATOM 688 C CA . PRO A 1 86 ? -16.141 -27.531 7.508 1 89.38 86 PRO A CA 1
ATOM 689 C C . PRO A 1 86 ? -15.57 -27.906 8.875 1 89.38 86 PRO A C 1
ATOM 691 O O . PRO A 1 86 ? -14.641 -28.703 8.969 1 89.38 86 PRO A O 1
ATOM 694 N N . GLY A 1 87 ? -16.062 -27.406 9.961 1 84.69 87 GLY A N 1
ATOM 695 C CA . GLY A 1 87 ? -15.586 -27.688 11.312 1 84.69 87 GLY A CA 1
ATOM 696 C C . GLY A 1 87 ? -14.508 -26.719 11.781 1 84.69 87 GLY A C 1
ATOM 697 O O . GLY A 1 87 ? -14.406 -26.438 12.977 1 84.69 87 GLY A O 1
ATOM 698 N N . LEU A 1 88 ? -13.711 -26.328 10.812 1 87.62 88 LEU A N 1
ATOM 699 C CA . LEU A 1 88 ? -12.633 -25.406 11.172 1 87.62 88 LEU A CA 1
ATOM 700 C C . LEU A 1 88 ? -13.055 -23.953 10.938 1 87.62 88 LEU A C 1
ATOM 702 O O . LEU A 1 88 ? -12.797 -23.094 11.773 1 87.62 88 LEU A O 1
ATOM 706 N N . MET A 1 89 ? -13.703 -23.781 9.828 1 89.5 89 MET A N 1
ATOM 707 C CA . MET A 1 89 ? -14.055 -22.422 9.414 1 89.5 89 MET A CA 1
ATOM 708 C C . MET A 1 89 ? -15.469 -22.062 9.867 1 89.5 89 MET A C 1
ATOM 710 O O . MET A 1 89 ? -16.312 -22.953 10.031 1 89.5 89 MET A O 1
ATOM 714 N N . GLN A 1 90 ? -15.617 -20.812 10.117 1 92.75 90 GLN A N 1
ATOM 715 C CA . GLN A 1 90 ? -16.906 -20.297 10.539 1 92.75 90 GLN A CA 1
ATOM 716 C C . GLN A 1 90 ? -17.438 -19.25 9.547 1 92.75 90 GLN A C 1
ATOM 718 O O . GLN A 1 90 ? -16.641 -18.531 8.93 1 92.75 90 GLN A O 1
ATOM 723 N N . GLY A 1 91 ? -18.812 -19.281 9.43 1 94.94 91 GLY A N 1
ATOM 724 C CA . GLY A 1 91 ? -19.406 -18.266 8.562 1 94.94 91 GLY A CA 1
ATOM 725 C C . GLY A 1 91 ? -20.641 -18.781 7.824 1 94.94 91 GLY A C 1
ATOM 726 O O . GLY A 1 91 ? -21.234 -19.781 8.219 1 94.94 91 GLY A O 1
ATOM 727 N N . ALA A 1 92 ? -21.016 -18.016 6.863 1 95.88 92 ALA A N 1
ATOM 728 C CA . ALA A 1 92 ? -22.203 -18.344 6.086 1 95.88 92 ALA A CA 1
ATOM 729 C C . ALA A 1 92 ? -22.188 -17.656 4.727 1 95.88 92 ALA A C 1
ATOM 731 O O . ALA A 1 92 ? -21.484 -16.656 4.543 1 95.88 92 ALA A O 1
ATOM 732 N N . ALA A 1 93 ? -22.891 -18.266 3.828 1 97 93 ALA A N 1
ATOM 733 C CA . ALA A 1 93 ? -23.219 -17.609 2.568 1 97 93 ALA A CA 1
ATOM 734 C C . ALA A 1 93 ? -24.578 -16.938 2.643 1 97 93 ALA A C 1
ATOM 736 O O . ALA A 1 93 ? -25.562 -17.547 3.09 1 97 93 ALA A O 1
ATOM 737 N N . PHE A 1 94 ? -24.672 -15.727 2.215 1 97.38 94 PHE A N 1
ATOM 738 C CA . PHE A 1 94 ? -25.906 -14.953 2.328 1 97.38 94 PHE A CA 1
ATOM 739 C C . PHE A 1 94 ? -26.578 -14.82 0.97 1 97.38 94 PHE A C 1
ATOM 741 O O . PHE A 1 94 ? -26 -14.273 0.029 1 97.38 94 PHE A O 1
ATOM 748 N N . LEU A 1 95 ? -27.828 -15.273 0.904 1 97.25 95 LEU A N 1
ATOM 749 C CA . LEU A 1 95 ? -28.609 -15.266 -0.325 1 97.25 95 LEU A CA 1
ATOM 750 C C . LEU A 1 95 ? -29.734 -14.25 -0.239 1 97.25 95 LEU A C 1
ATOM 752 O O . LEU A 1 95 ? -30.078 -13.789 0.852 1 97.25 95 LEU A O 1
ATOM 756 N N . ASP A 1 96 ? -30.266 -13.836 -1.417 1 95.88 96 ASP A N 1
ATOM 757 C CA . ASP A 1 96 ? -31.391 -12.898 -1.487 1 95.88 96 ASP A CA 1
ATOM 758 C C . ASP A 1 96 ? -32.719 -13.617 -1.247 1 95.88 96 ASP A C 1
ATOM 760 O O . ASP A 1 96 ? -33.688 -13 -0.812 1 95.88 96 ASP A O 1
ATOM 764 N N . SER A 1 97 ? -32.812 -14.82 -1.606 1 94.75 97 SER A N 1
ATOM 765 C CA . SER A 1 97 ? -33.969 -15.688 -1.433 1 94.75 97 SER A CA 1
ATOM 766 C C . SER A 1 97 ? -33.562 -17.141 -1.282 1 94.75 97 SER A C 1
ATOM 768 O O . SER A 1 97 ? -32.406 -17.5 -1.565 1 94.75 97 SER A O 1
ATOM 770 N N . PRO A 1 98 ? -34.5 -17.891 -0.663 1 91 98 PRO A N 1
ATOM 771 C CA . PRO A 1 98 ? -34.125 -19.297 -0.505 1 91 98 PRO A CA 1
ATOM 772 C C . PRO A 1 98 ? -33.781 -19.969 -1.832 1 91 98 PRO A C 1
ATOM 774 O O . PRO A 1 98 ? -34.406 -19.688 -2.855 1 91 98 PRO A O 1
ATOM 777 N N . SER A 1 99 ? -32.688 -20.594 -1.756 1 82.06 99 SER A N 1
ATOM 778 C CA . SER A 1 99 ? -32.312 -21.344 -2.951 1 82.06 99 SER A CA 1
ATOM 779 C C . SER A 1 99 ? -33.156 -22.594 -3.123 1 82.06 99 SER A C 1
ATOM 781 O O . SER A 1 99 ? -33.594 -23.203 -2.139 1 82.06 99 SER A O 1
ATOM 783 N N . ALA A 1 100 ? -33.531 -22.891 -4.418 1 70.88 100 ALA A N 1
ATOM 784 C CA . ALA A 1 100 ? -34.281 -24.125 -4.699 1 70.88 100 ALA A CA 1
ATOM 785 C C . ALA A 1 100 ? -33.531 -25.344 -4.203 1 70.88 100 ALA A C 1
ATOM 787 O O . ALA A 1 100 ? -32.312 -25.391 -4.238 1 70.88 100 ALA A O 1
ATOM 788 N N . PRO A 1 101 ? -34.281 -26.172 -3.391 1 61.16 101 PRO A N 1
ATOM 789 C CA . PRO A 1 101 ? -33.594 -27.391 -2.947 1 61.16 101 PRO A CA 1
ATOM 790 C C . PRO A 1 101 ? -32.844 -28.094 -4.078 1 61.16 101 PRO A C 1
ATOM 792 O O . PRO A 1 101 ? -33.312 -28.094 -5.227 1 61.16 101 PRO A O 1
ATOM 795 N N . ALA A 1 102 ? -31.547 -28.047 -4.062 1 56 102 ALA A N 1
ATOM 796 C CA . ALA A 1 102 ? -30.797 -28.734 -5.102 1 56 102 ALA A CA 1
ATOM 797 C C . ALA A 1 102 ? -31.375 -30.125 -5.375 1 56 102 ALA A C 1
ATOM 799 O O . ALA A 1 102 ? -31.797 -30.812 -4.445 1 56 102 ALA A O 1
ATOM 800 N N . SER A 1 103 ? -31.828 -30.25 -6.523 1 44.81 103 SER A N 1
ATOM 801 C CA . SER A 1 103 ? -32.094 -31.609 -6.988 1 44.81 103 SER A CA 1
ATOM 802 C C . SER A 1 103 ? -30.875 -32.5 -6.871 1 44.81 103 SER A C 1
ATOM 804 O O . SER A 1 103 ? -29.781 -32.125 -7.332 1 44.81 103 SER A O 1
ATOM 806 N N . GLY A 1 104 ? -30.781 -33.562 -6.035 1 49.03 104 GLY A N 1
ATOM 807 C CA . GLY A 1 104 ? -29.891 -34.719 -5.949 1 49.03 104 GLY A CA 1
ATOM 808 C C . GLY A 1 104 ? -28.875 -34.625 -4.828 1 49.03 104 GLY A C 1
ATOM 809 O O . GLY A 1 104 ? -28.984 -33.75 -3.967 1 49.03 104 GLY A O 1
ATOM 810 N N . ASP A 1 105 ? -27.578 -35.375 -5.043 1 48.16 105 ASP A N 1
ATOM 811 C CA . ASP A 1 105 ? -26.406 -35.812 -4.289 1 48.16 105 ASP A CA 1
ATOM 812 C C . ASP A 1 105 ? -25.594 -34.625 -3.783 1 48.16 105 ASP A C 1
ATOM 814 O O . ASP A 1 105 ? -24.406 -34.781 -3.496 1 48.16 105 ASP A O 1
ATOM 818 N N . ASP A 1 106 ? -26.047 -33.406 -3.795 1 57.59 106 ASP A N 1
ATOM 819 C CA . ASP A 1 106 ? -25.125 -32.312 -3.494 1 57.59 106 ASP A CA 1
ATOM 820 C C . ASP A 1 106 ? -24.859 -32.219 -1.994 1 57.59 106 ASP A C 1
ATOM 822 O O . ASP A 1 106 ? -25.766 -31.953 -1.21 1 57.59 106 ASP A O 1
ATOM 826 N N . ASP A 1 107 ? -23.875 -33.031 -1.522 1 63.06 107 ASP A N 1
ATOM 827 C CA . ASP A 1 107 ? -23.359 -33 -0.155 1 63.06 107 ASP A CA 1
ATOM 828 C C . ASP A 1 107 ? -23.062 -31.562 0.298 1 63.06 107 ASP A C 1
ATOM 830 O O . ASP A 1 107 ? -22 -31.031 0.002 1 63.06 107 ASP A O 1
ATOM 834 N N . ASP A 1 108 ? -24.062 -30.859 0.852 1 75.75 108 ASP A N 1
ATOM 835 C CA . ASP A 1 108 ? -24 -29.5 1.364 1 75.75 108 ASP A CA 1
ATOM 836 C C . ASP A 1 108 ? -23.172 -29.422 2.639 1 75.75 108 ASP A C 1
ATOM 838 O O . ASP A 1 108 ? -22.891 -28.328 3.143 1 75.75 108 ASP A O 1
ATOM 842 N N . SER A 1 109 ? -22.578 -30.578 2.996 1 81.06 109 SER A N 1
ATOM 843 C CA . SER A 1 109 ? -21.859 -30.578 4.27 1 81.06 109 SER A CA 1
ATOM 844 C C . SER A 1 109 ? -20.484 -29.922 4.125 1 81.06 109 SER A C 1
ATOM 846 O O . SER A 1 109 ? -19.875 -29.531 5.121 1 81.06 109 SER A O 1
ATOM 848 N N . ARG A 1 110 ? -20 -29.766 3.004 1 88.69 110 ARG A N 1
ATOM 849 C CA . ARG A 1 110 ? -18.688 -29.203 2.775 1 88.69 110 ARG A CA 1
ATOM 850 C C . ARG A 1 110 ? -18.781 -27.734 2.338 1 88.69 110 ARG A C 1
ATOM 852 O O . ARG A 1 110 ? -17.844 -27.188 1.761 1 88.69 110 ARG A O 1
ATOM 859 N N . LEU A 1 111 ? -20 -27.203 2.492 1 93.62 111 LEU A N 1
ATOM 860 C CA . LEU A 1 111 ? -20.234 -25.797 2.129 1 93.62 111 LEU A CA 1
ATOM 861 C C . LEU A 1 111 ? -20.562 -24.969 3.361 1 93.62 111 LEU A C 1
ATOM 863 O O . LEU A 1 111 ? -21.031 -25.5 4.371 1 93.62 111 LEU A O 1
ATOM 867 N N . PRO A 1 112 ? -20.25 -23.672 3.291 1 93.75 112 PRO A N 1
ATOM 868 C CA . PRO A 1 112 ? -20.812 -22.812 4.344 1 93.75 112 PRO A CA 1
ATOM 869 C C . PRO A 1 112 ? -22.344 -22.828 4.379 1 93.75 112 PRO A C 1
ATOM 871 O O . PRO A 1 112 ? -22.984 -22.969 3.332 1 93.75 112 PRO A O 1
ATOM 874 N N . PRO A 1 113 ? -22.875 -22.781 5.605 1 92.44 113 PRO A N 1
ATOM 875 C CA . PRO A 1 113 ? -24.328 -22.703 5.656 1 92.44 113 PRO A CA 1
ATOM 876 C C . PRO A 1 113 ? -24.891 -21.531 4.848 1 92.44 113 PRO A C 1
ATOM 878 O O . PRO A 1 113 ? -24.281 -20.453 4.828 1 92.44 113 PRO A O 1
ATOM 881 N N . ALA A 1 114 ? -25.969 -21.812 4.16 1 93.56 114 ALA A N 1
ATOM 882 C CA . ALA A 1 114 ? -26.641 -20.75 3.404 1 93.56 114 ALA A CA 1
ATOM 883 C C . ALA A 1 114 ? -27.703 -20.078 4.25 1 93.56 114 ALA A C 1
ATOM 885 O O . ALA A 1 114 ? -28.484 -20.734 4.941 1 93.56 114 ALA A O 1
ATOM 886 N N . ARG A 1 115 ? -27.688 -18.734 4.219 1 94.5 115 ARG A N 1
ATOM 887 C CA . ARG A 1 115 ? -28.672 -17.906 4.918 1 94.5 115 ARG A CA 1
ATOM 888 C C . ARG A 1 115 ? -29.312 -16.906 3.975 1 94.5 115 ARG A C 1
ATOM 890 O O . ARG A 1 115 ? -28.703 -16.484 2.99 1 94.5 115 ARG A O 1
ATOM 897 N N . VAL A 1 116 ? -30.578 -16.641 4.289 1 96.38 116 VAL A N 1
ATOM 898 C CA . VAL A 1 116 ? -31.219 -15.57 3.551 1 96.38 116 VAL A CA 1
ATOM 899 C C . VAL A 1 116 ? -31.047 -14.25 4.301 1 96.38 116 VAL A C 1
ATOM 901 O O . VAL A 1 116 ? -31.312 -14.172 5.5 1 96.38 116 VAL A O 1
ATOM 904 N N . SER A 1 117 ? -30.594 -13.281 3.596 1 96.75 117 SER A N 1
ATOM 905 C CA . SER A 1 117 ? -30.375 -11.969 4.199 1 96.75 117 SER A CA 1
ATOM 906 C C . SER A 1 117 ? -31.672 -11.391 4.746 1 96.75 117 SER A C 1
ATOM 908 O O . SER A 1 117 ? -32.75 -11.648 4.199 1 96.75 117 SER A O 1
ATOM 910 N N . ALA A 1 118 ? -31.531 -10.594 5.758 1 95.62 118 ALA A N 1
ATOM 911 C CA . ALA A 1 118 ? -32.688 -9.891 6.324 1 95.62 118 ALA A CA 1
ATOM 912 C C . ALA A 1 118 ? -33.219 -8.836 5.352 1 95.62 118 ALA A C 1
ATOM 914 O O . ALA A 1 118 ? -32.5 -8.438 4.418 1 95.62 118 ALA A O 1
ATOM 915 N N . ASP A 1 119 ? -34.438 -8.445 5.598 1 94.69 119 ASP A N 1
ATOM 916 C CA . ASP A 1 119 ? -35.094 -7.434 4.77 1 94.69 119 ASP A CA 1
ATOM 917 C C . ASP A 1 119 ? -34.375 -6.09 4.879 1 94.69 119 ASP A C 1
ATOM 919 O O . ASP A 1 119 ? -34.12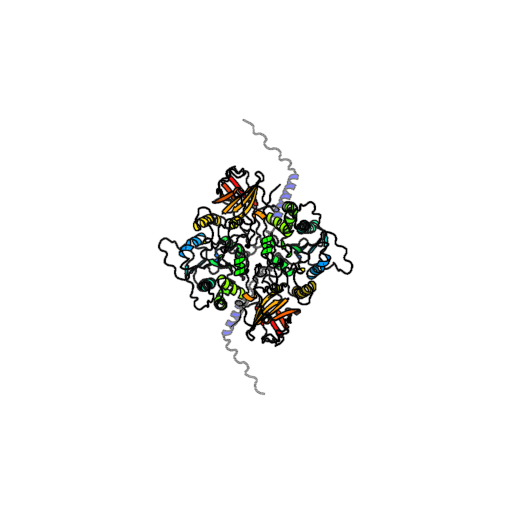5 -5.598 5.98 1 94.69 119 ASP A O 1
ATOM 923 N N . SER A 1 120 ? -34.031 -5.535 3.744 1 94.94 120 SER A N 1
ATOM 924 C CA . SER A 1 120 ? -33.375 -4.242 3.717 1 94.94 120 SER A CA 1
ATOM 925 C C . SER A 1 120 ? -34.188 -3.201 2.973 1 94.94 120 SER A C 1
ATOM 927 O O . SER A 1 120 ? -33.656 -2.188 2.518 1 94.94 120 SER A O 1
ATOM 929 N N . SER A 1 121 ? -35.438 -3.4 2.74 1 94.19 121 SER A N 1
ATOM 930 C CA . SER A 1 121 ? -36.312 -2.543 1.949 1 94.19 121 SER A CA 1
ATOM 931 C C . SER A 1 121 ? -36.5 -1.173 2.598 1 94.19 121 SER A C 1
ATOM 933 O O . SER A 1 121 ? -36.844 -0.2 1.924 1 94.19 121 SER A O 1
ATOM 935 N N . ASN A 1 122 ? -36.312 -1.064 3.857 1 95.06 122 ASN A N 1
ATOM 936 C CA . ASN A 1 122 ? -36.469 0.205 4.559 1 95.06 122 ASN A CA 1
ATOM 937 C C . ASN A 1 122 ? -35.281 1.132 4.305 1 95.06 122 ASN A C 1
ATOM 939 O O . ASN A 1 122 ? -35.344 2.322 4.617 1 95.06 122 ASN A O 1
ATOM 943 N N . LEU A 1 123 ? -34.219 0.6 3.84 1 96.81 123 LEU A N 1
ATOM 944 C CA . LEU A 1 123 ? -33.031 1.415 3.533 1 96.81 123 LEU A CA 1
ATOM 945 C C . LEU A 1 123 ? -33.125 1.99 2.125 1 96.81 123 LEU A C 1
ATOM 947 O O . LEU A 1 123 ? -33.562 1.3 1.193 1 96.81 123 LEU A O 1
ATOM 951 N N . PRO A 1 124 ? -32.75 3.186 1.986 1 95.75 124 PRO A N 1
ATOM 952 C CA . PRO A 1 124 ? -32.906 3.828 0.677 1 95.75 124 PRO A CA 1
ATOM 953 C C . PRO A 1 124 ? -31.875 3.316 -0.339 1 95.75 124 PRO A C 1
ATOM 955 O O . PRO A 1 124 ? -30.781 2.883 0.041 1 95.75 124 PRO A O 1
ATOM 958 N N . TYR A 1 125 ? -32.188 3.299 -1.609 1 95.31 125 TYR A N 1
ATOM 959 C CA . TYR A 1 125 ? -31.375 2.957 -2.758 1 95.31 125 TYR A CA 1
ATOM 960 C C . TYR A 1 125 ? -31.688 3.854 -3.949 1 95.31 125 TYR A C 1
ATOM 962 O O . TYR A 1 125 ? -32.812 3.889 -4.422 1 95.31 125 TYR A O 1
ATOM 970 N N . ALA A 1 126 ? -30.672 4.625 -4.492 1 94.88 126 ALA A N 1
ATOM 971 C CA . ALA A 1 126 ? -30.969 5.613 -5.523 1 94.88 126 ALA A CA 1
ATOM 972 C C . ALA A 1 126 ? -30.062 5.434 -6.734 1 94.88 126 ALA A C 1
ATOM 974 O O . ALA A 1 126 ? -30.203 6.137 -7.738 1 94.88 126 ALA A O 1
ATOM 975 N N . TYR A 1 127 ? -29.156 4.473 -6.668 1 92.38 127 TYR A N 1
ATOM 976 C CA . TYR A 1 127 ? -28.25 4.293 -7.789 1 92.38 127 TYR A CA 1
ATOM 977 C C . TYR A 1 127 ? -28.953 3.637 -8.969 1 92.38 127 TYR A C 1
ATOM 979 O O . TYR A 1 127 ? -29.5 2.537 -8.844 1 92.38 127 TYR A O 1
ATOM 987 N N . LYS A 1 128 ? -28.875 4.176 -10.156 1 90.62 128 LYS A N 1
ATOM 988 C CA . LYS A 1 128 ? -29.641 3.703 -11.32 1 90.62 128 LYS A CA 1
ATOM 989 C C . LYS A 1 128 ? -28.875 2.605 -12.055 1 90.62 128 LYS A C 1
ATOM 991 O O . LYS A 1 128 ? -29.484 1.727 -12.672 1 90.62 128 LYS A O 1
ATOM 996 N N . GLY A 1 129 ? -27.594 2.525 -12.023 1 88.12 129 GLY A N 1
ATOM 997 C CA . GLY A 1 129 ? -26.812 1.598 -12.828 1 88.12 129 GLY A CA 1
ATOM 998 C C . GLY A 1 129 ? -26.438 0.333 -12.086 1 88.12 129 GLY A C 1
ATOM 999 O O . GLY A 1 129 ? -25.594 -0.439 -12.555 1 88.12 129 GLY A O 1
ATOM 1000 N N . GLY A 1 130 ? -27.156 0.061 -10.984 1 88.75 130 GLY A N 1
ATOM 1001 C CA . GLY A 1 130 ? -26.812 -1.099 -10.172 1 88.75 130 GLY A CA 1
ATOM 1002 C C . GLY A 1 130 ? -28.031 -1.776 -9.562 1 88.75 130 GLY A C 1
ATOM 1003 O O . GLY A 1 130 ? -29.172 -1.383 -9.82 1 88.75 130 GLY A O 1
ATOM 1004 N N . LEU A 1 131 ? -27.766 -2.811 -8.836 1 90.5 131 LEU A N 1
ATOM 1005 C CA . LEU A 1 131 ? -28.828 -3.58 -8.211 1 90.5 131 LEU A CA 1
ATOM 1006 C C . LEU A 1 131 ? -28.984 -3.203 -6.742 1 90.5 131 LEU A C 1
ATOM 1008 O O . LEU A 1 131 ? -27.984 -2.986 -6.047 1 90.5 131 LEU A O 1
ATOM 1012 N N . ARG A 1 132 ? -30.172 -3.158 -6.258 1 93.06 132 ARG A N 1
ATOM 1013 C CA . ARG A 1 132 ? -30.469 -2.865 -4.859 1 93.06 132 ARG A CA 1
ATOM 1014 C C . ARG A 1 132 ? -29.844 -3.895 -3.934 1 93.06 132 ARG A C 1
ATOM 1016 O O . ARG A 1 132 ? -29.641 -3.629 -2.746 1 93.06 132 ARG A O 1
ATOM 1023 N N . SER A 1 133 ? -29.516 -5.059 -4.445 1 92.94 133 SER A N 1
ATOM 1024 C CA . SER A 1 133 ? -28.906 -6.121 -3.654 1 92.94 133 SER A CA 1
ATOM 1025 C C . SER A 1 133 ? -27.609 -5.656 -3.01 1 92.94 133 SER A C 1
ATOM 1027 O O . SER A 1 133 ? -27.141 -6.258 -2.043 1 92.94 133 SER A O 1
ATOM 1029 N N . ALA A 1 134 ? -27.047 -4.574 -3.527 1 95.19 134 ALA A N 1
ATOM 1030 C CA . ALA A 1 134 ? -25.828 -4.023 -2.951 1 95.19 134 ALA A CA 1
ATOM 1031 C C . ALA A 1 134 ? -26.047 -3.613 -1.497 1 95.19 134 ALA A C 1
ATOM 1033 O O . ALA A 1 134 ? -25.125 -3.695 -0.679 1 95.19 134 ALA A O 1
ATOM 1034 N N . VAL A 1 135 ? -27.281 -3.207 -1.168 1 97.38 135 VAL A N 1
ATOM 1035 C CA . VAL A 1 135 ? -27.609 -2.791 0.195 1 97.38 135 VAL A CA 1
ATOM 1036 C C . VAL A 1 135 ? -27.625 -4.012 1.113 1 97.38 135 VAL A C 1
ATOM 1038 O O . VAL A 1 135 ? -27.062 -3.988 2.203 1 97.38 135 VAL A O 1
ATOM 1041 N N . ARG A 1 136 ? -28.281 -5.066 0.698 1 96.31 136 ARG A N 1
ATOM 1042 C CA . ARG A 1 136 ? -28.344 -6.285 1.498 1 96.31 136 ARG A CA 1
ATOM 1043 C C . ARG A 1 136 ? -26.953 -6.867 1.723 1 96.31 136 ARG A C 1
ATOM 1045 O O . ARG A 1 136 ? -26.641 -7.348 2.814 1 96.31 136 ARG A O 1
ATOM 1052 N N . VAL A 1 137 ? -26.125 -6.867 0.661 1 97.88 137 VAL A N 1
ATOM 1053 C CA . VAL A 1 137 ? -24.781 -7.414 0.748 1 97.88 137 VAL A CA 1
ATOM 1054 C C . VAL A 1 137 ? -23.938 -6.574 1.71 1 97.88 137 VAL A C 1
ATOM 1056 O O . VAL A 1 137 ? -23.125 -7.113 2.475 1 97.88 137 VAL A O 1
ATOM 1059 N N . ALA A 1 138 ? -24.109 -5.234 1.687 1 98.44 138 ALA A N 1
ATOM 1060 C CA . ALA A 1 138 ? -23.391 -4.355 2.605 1 98.44 138 ALA A CA 1
ATOM 1061 C C . ALA A 1 138 ? -23.734 -4.684 4.055 1 98.44 138 ALA A C 1
ATOM 1063 O O . ALA A 1 138 ? -22.922 -4.434 4.957 1 98.44 138 ALA A O 1
ATOM 1064 N N . ARG A 1 139 ? -24.891 -5.293 4.305 1 98.31 139 ARG A N 1
ATOM 1065 C CA . ARG A 1 139 ? -25.391 -5.531 5.656 1 98.31 139 ARG A CA 1
ATOM 1066 C C . ARG A 1 139 ? -24.922 -6.883 6.18 1 98.31 139 ARG A C 1
ATOM 1068 O O . ARG A 1 139 ? -25.203 -7.238 7.328 1 98.31 139 ARG A O 1
ATOM 1075 N N . ILE A 1 140 ? -24.188 -7.637 5.398 1 98.31 140 ILE A N 1
ATOM 1076 C CA . ILE A 1 140 ? -23.781 -8.984 5.777 1 98.31 140 ILE A CA 1
ATOM 1077 C C . ILE A 1 140 ? -22.953 -8.93 7.062 1 98.31 140 ILE A C 1
ATOM 1079 O O . ILE A 1 140 ? -23.125 -9.773 7.949 1 98.31 140 ILE A O 1
ATOM 1083 N N . VAL A 1 141 ? -22.078 -7.957 7.172 1 98.06 141 VAL A N 1
ATOM 1084 C CA . VAL A 1 141 ? -21.25 -7.852 8.367 1 98.06 141 VAL A CA 1
ATOM 1085 C C . VAL A 1 141 ? -22.141 -7.727 9.602 1 98.06 141 VAL A C 1
ATOM 1087 O O . VAL A 1 141 ? -21.875 -8.352 10.633 1 98.06 141 VAL A O 1
ATOM 1090 N N . LYS A 1 142 ? -23.188 -6.902 9.531 1 97.88 142 LYS A N 1
ATOM 1091 C CA . LYS A 1 142 ? -24.109 -6.727 10.641 1 97.88 142 LYS A CA 1
ATOM 1092 C C . LYS A 1 142 ? -24.828 -8.031 10.969 1 97.88 142 LYS A C 1
ATOM 1094 O O . LYS A 1 142 ? -24.953 -8.406 12.133 1 97.88 142 LYS A O 1
ATOM 1099 N N . GLU A 1 143 ? -25.312 -8.688 9.945 1 97.25 143 GLU A N 1
ATOM 1100 C CA . GLU A 1 143 ? -26.031 -9.938 10.148 1 97.25 143 GLU A CA 1
ATOM 1101 C C . GLU A 1 143 ? -25.141 -11 10.766 1 97.25 143 GLU A C 1
ATOM 1103 O O . GLU A 1 143 ? -25.578 -11.797 11.594 1 97.25 143 GLU A O 1
ATOM 1108 N N . LEU A 1 144 ? -23.875 -11.086 10.328 1 96.44 144 LEU A N 1
ATOM 1109 C CA . LEU A 1 144 ? -22.906 -12.023 10.898 1 96.44 144 LEU A CA 1
ATOM 1110 C C . LEU A 1 144 ? -22.703 -11.742 12.383 1 96.44 144 LEU A C 1
ATOM 1112 O O . LEU A 1 144 ? -22.797 -12.656 13.211 1 96.44 144 LEU A O 1
ATOM 1116 N N . VAL A 1 145 ? -22.422 -10.5 12.719 1 95.88 145 VAL A N 1
ATOM 1117 C CA . VAL A 1 145 ? -22.125 -10.109 14.094 1 95.88 145 VAL A CA 1
ATOM 1118 C C . VAL A 1 145 ? -23.328 -10.352 14.984 1 95.88 145 VAL A C 1
ATOM 1120 O O . VAL A 1 145 ? -23.203 -10.898 16.078 1 95.88 145 VAL A O 1
ATOM 1123 N N . ASP A 1 146 ? -24.531 -9.984 14.5 1 93.62 146 ASP A N 1
ATOM 1124 C CA . ASP A 1 146 ? -25.766 -10.18 15.258 1 93.62 146 ASP A CA 1
ATOM 1125 C C . ASP A 1 146 ? -26.031 -11.664 15.5 1 93.62 146 ASP A C 1
ATOM 1127 O O . ASP A 1 146 ? -26.547 -12.039 16.547 1 93.62 146 ASP A O 1
ATOM 1131 N N . GLY A 1 147 ? -25.75 -12.445 14.477 1 87.5 147 GLY A N 1
ATOM 1132 C CA . GLY A 1 147 ? -25.922 -13.875 14.617 1 87.5 147 GLY A CA 1
ATOM 1133 C C . GLY A 1 147 ? -25 -14.492 15.664 1 87.5 147 GLY A C 1
ATOM 1134 O O . GLY A 1 147 ? -25.391 -15.43 16.359 1 87.5 147 GLY A O 1
ATOM 1135 N N . VAL A 1 148 ? -23.797 -14.07 15.727 1 74.94 148 VAL A N 1
ATOM 1136 C CA . VAL A 1 148 ? -22.828 -14.555 16.703 1 74.94 148 VAL A CA 1
ATOM 1137 C C . VAL A 1 148 ? -23.219 -14.055 18.094 1 74.94 148 VAL A C 1
ATOM 1139 O O . VAL A 1 148 ? -23.188 -14.82 19.062 1 74.94 148 VAL A O 1
ATOM 1142 N N . VAL A 1 149 ? -23.516 -12.75 18.156 1 61.88 149 VAL A N 1
ATOM 1143 C CA . VAL A 1 149 ? -23.844 -12.133 19.438 1 61.88 149 VAL A CA 1
ATOM 1144 C C . VAL A 1 149 ? -25.172 -12.703 19.953 1 61.88 149 VAL A C 1
ATOM 1146 O O . VAL A 1 149 ? -25.297 -12.992 21.141 1 61.88 149 VAL A O 1
ATOM 1149 N N . GLY A 1 150 ? -26.219 -12.602 19.094 1 53.44 150 GLY A N 1
ATOM 1150 C CA . GLY A 1 150 ? -27.5 -13.117 19.516 1 53.44 150 GLY A CA 1
ATOM 1151 C C . GLY A 1 150 ? -27.469 -14.578 19.922 1 53.44 150 GLY A C 1
ATOM 1152 O O . GLY A 1 150 ? -28.297 -15.039 20.703 1 53.44 150 GLY A O 1
ATOM 1153 N N . ASN A 1 151 ? -26.656 -15.219 19.062 1 51.94 151 ASN A N 1
ATOM 1154 C CA . ASN A 1 151 ? -26.547 -16.609 19.484 1 51.94 151 ASN A CA 1
ATOM 1155 C C . ASN A 1 151 ? -25.766 -16.75 20.781 1 51.94 151 ASN A C 1
ATOM 1157 O O . ASN A 1 151 ? -24.547 -16.984 20.75 1 51.94 151 ASN A O 1
ATOM 1161 N N . GLY A 1 152 ? -25.75 -15.812 21.609 1 43.56 152 GLY A N 1
ATOM 1162 C CA . GLY A 1 152 ? -25.203 -16 22.953 1 43.56 152 GLY A CA 1
ATOM 1163 C C . GLY A 1 152 ? -24.797 -17.438 23.219 1 43.56 152 GLY A C 1
ATOM 1164 O O . GLY A 1 152 ? -23.75 -17.688 23.812 1 43.56 152 GLY A O 1
ATOM 1165 N N . SER A 1 153 ? -25.891 -18.297 23.375 1 37.12 153 SER A N 1
ATOM 1166 C CA . SER A 1 153 ? -26.078 -19.578 24.047 1 37.12 153 SER A CA 1
ATOM 1167 C C . SER A 1 153 ? -25.578 -20.734 23.203 1 37.12 153 SER A C 1
ATOM 1169 O O . SER A 1 153 ? -25.781 -21.891 23.531 1 37.12 153 SER A O 1
ATOM 1171 N N . SER A 1 154 ? -25.547 -20.562 21.922 1 36.22 154 SER A N 1
ATOM 1172 C CA . SER A 1 154 ? -25.219 -21.906 21.453 1 36.22 154 SER A CA 1
ATOM 1173 C C . SER A 1 154 ? -23.797 -22.297 21.844 1 36.22 154 SER A C 1
ATOM 1175 O O . SER A 1 154 ? -22.859 -21.516 21.641 1 36.22 154 SER A O 1
ATOM 1177 N N . PRO A 1 155 ? -23.734 -23.328 22.562 1 38.5 155 PRO A N 1
ATOM 1178 C CA . PRO A 1 155 ? -22.5 -23.922 23.078 1 38.5 155 PRO A CA 1
ATOM 1179 C C . PRO A 1 155 ? -21.406 -24.031 22.016 1 38.5 155 PRO A C 1
ATOM 1181 O O . PRO A 1 155 ? -20.234 -24.172 22.344 1 38.5 155 PRO A O 1
ATOM 1184 N N . ASP A 1 156 ? -21.812 -24.234 20.781 1 40.75 156 ASP A N 1
ATOM 1185 C CA . ASP A 1 156 ? -20.844 -24.703 19.797 1 40.75 156 ASP A CA 1
ATOM 1186 C C . ASP A 1 156 ? -20 -23.547 19.266 1 40.75 156 ASP A C 1
ATOM 1188 O O . ASP A 1 156 ? -18.922 -23.766 18.719 1 40.75 156 ASP A O 1
ATOM 1192 N N . ALA A 1 157 ? -20.641 -22.422 18.797 1 46.56 157 ALA A N 1
ATOM 1193 C CA . ALA A 1 157 ? -19.734 -21.406 18.25 1 46.56 157 ALA A CA 1
ATOM 1194 C C . ALA A 1 157 ? -18.891 -20.781 19.359 1 46.56 157 ALA A C 1
ATOM 1196 O O . ALA A 1 157 ? -19.438 -20.219 20.328 1 46.56 157 ALA A O 1
ATOM 1197 N N . ARG A 1 158 ? -17.906 -21.281 19.641 1 48.75 158 ARG A N 1
ATOM 1198 C CA . ARG A 1 158 ? -16.922 -20.719 20.547 1 48.75 158 ARG A CA 1
ATOM 1199 C C . ARG A 1 158 ? -16.688 -19.234 20.266 1 48.75 158 ARG A C 1
ATOM 1201 O O . ARG A 1 158 ? -15.711 -18.875 19.609 1 48.75 158 ARG A O 1
ATOM 1208 N N . SER A 1 159 ? -17.797 -18.359 20.188 1 56.84 159 SER A N 1
ATOM 1209 C CA . SER A 1 159 ? -17.828 -16.922 20 1 56.84 159 SER A CA 1
ATOM 1210 C C . SER A 1 159 ? -16.594 -16.25 20.578 1 56.84 159 SER A C 1
ATOM 1212 O O . SER A 1 159 ? -16.109 -15.258 20.031 1 56.84 159 SER A O 1
ATOM 1214 N N . ASP A 1 160 ? -16.062 -16.953 21.5 1 62.84 160 ASP A N 1
ATOM 1215 C CA . ASP A 1 160 ? -14.977 -16.312 22.25 1 62.84 160 ASP A CA 1
ATOM 1216 C C . ASP A 1 160 ? -13.664 -16.391 21.469 1 62.84 160 ASP A C 1
ATOM 1218 O O . ASP A 1 160 ? -12.672 -15.781 21.859 1 62.84 160 ASP A O 1
ATOM 1222 N N . ASP A 1 161 ? -13.867 -16.875 20.203 1 85.19 161 ASP A N 1
ATOM 1223 C CA . ASP A 1 161 ? -12.57 -17.047 19.562 1 85.19 161 ASP A CA 1
ATOM 1224 C C . ASP A 1 161 ? -12.477 -16.234 18.281 1 85.19 161 ASP A C 1
ATOM 1226 O O . ASP A 1 161 ? -11.43 -16.219 17.625 1 85.19 161 ASP A O 1
ATOM 1230 N N . ILE A 1 162 ? -13.602 -15.484 17.938 1 94.75 162 ILE A N 1
ATOM 1231 C CA . ILE A 1 162 ? -13.57 -14.75 16.672 1 94.75 162 ILE A CA 1
ATOM 1232 C C . ILE A 1 162 ? -12.688 -13.508 16.828 1 94.75 162 ILE A C 1
ATOM 1234 O O . ILE A 1 162 ? -12.852 -12.734 17.781 1 94.75 162 ILE A O 1
ATOM 1238 N N . ARG A 1 163 ? -11.836 -13.375 15.867 1 97.12 163 ARG A N 1
ATOM 1239 C CA . ARG A 1 163 ? -10.93 -12.234 15.891 1 97.12 163 ARG A CA 1
ATOM 1240 C C . ARG A 1 163 ? -11.141 -11.336 14.68 1 97.12 163 ARG A C 1
ATOM 1242 O O . ARG A 1 163 ? -10.938 -10.125 14.758 1 97.12 163 ARG A O 1
ATOM 1249 N N . TRP A 1 164 ? -11.617 -11.953 13.609 1 98.31 164 TRP A N 1
ATOM 1250 C CA . TRP A 1 164 ? -11.781 -11.203 12.367 1 98.31 164 TRP A CA 1
ATOM 1251 C C . TRP A 1 164 ? -13.07 -11.609 11.656 1 98.31 164 TRP A C 1
ATOM 1253 O O . TRP A 1 164 ? -13.477 -12.773 11.711 1 98.31 164 TRP A O 1
ATOM 1263 N N . VAL A 1 165 ? -13.688 -10.664 11.016 1 98.5 165 VAL A N 1
ATOM 1264 C CA . VAL A 1 165 ? -14.75 -10.922 10.039 1 98.5 165 VAL A CA 1
ATOM 1265 C C . VAL A 1 165 ? -14.195 -10.75 8.625 1 98.5 165 VAL A C 1
ATOM 1267 O O . VAL A 1 165 ? -13.57 -9.734 8.32 1 98.5 165 VAL A O 1
ATOM 1270 N N . VAL A 1 166 ? -14.352 -11.758 7.852 1 98.81 166 VAL A N 1
ATOM 1271 C CA . VAL A 1 166 ? -13.867 -11.727 6.477 1 98.81 166 VAL A CA 1
ATOM 1272 C C . VAL A 1 166 ? -15.047 -11.742 5.512 1 98.81 166 VAL A C 1
ATOM 1274 O O . VAL A 1 166 ? -15.906 -12.625 5.586 1 98.81 166 VAL A O 1
ATOM 1277 N N . LEU A 1 167 ? -15.094 -10.742 4.656 1 98.81 167 LEU A N 1
ATOM 1278 C CA . LEU A 1 167 ? -16.141 -10.656 3.65 1 98.81 167 LEU A CA 1
ATOM 1279 C C . LEU A 1 167 ? -15.594 -10.977 2.264 1 98.81 167 LEU A C 1
ATOM 1281 O O . LEU A 1 167 ? -14.469 -10.594 1.935 1 98.81 167 LEU A O 1
ATOM 1285 N N . GLY A 1 168 ? -16.328 -11.664 1.446 1 98.12 168 GLY A N 1
ATOM 1286 C CA . GLY A 1 168 ? -15.992 -12.023 0.077 1 98.12 168 GLY A CA 1
ATOM 1287 C C . GLY A 1 168 ? -17.203 -12.438 -0.743 1 98.12 168 GLY A C 1
ATOM 1288 O O . GLY A 1 168 ? -18.328 -12.344 -0.271 1 98.12 168 GLY A O 1
ATOM 1289 N N . ASP A 1 169 ? -16.984 -12.828 -1.948 1 97.88 169 ASP A N 1
ATOM 1290 C CA . ASP A 1 169 ? -18.047 -13.25 -2.857 1 97.88 169 ASP A CA 1
ATOM 1291 C C . ASP A 1 169 ? -18.031 -14.766 -3.037 1 97.88 169 ASP A C 1
ATOM 1293 O O . ASP A 1 169 ? -17.109 -15.445 -2.596 1 97.88 169 ASP A O 1
ATOM 1297 N N . ASP A 1 170 ? -19.094 -15.297 -3.648 1 97 170 ASP A N 1
ATOM 1298 C CA . ASP A 1 170 ? -19.234 -16.734 -3.811 1 97 170 ASP A CA 1
ATOM 1299 C C . ASP A 1 170 ? -18.328 -17.25 -4.934 1 97 170 ASP A C 1
ATOM 1301 O O . ASP A 1 170 ? -18.188 -18.469 -5.121 1 97 170 ASP A O 1
ATOM 1305 N N . ASP A 1 171 ? -17.625 -16.375 -5.656 1 96.38 171 ASP A N 1
ATOM 1306 C CA . ASP A 1 171 ? -16.609 -16.797 -6.625 1 96.38 171 ASP A CA 1
ATOM 1307 C C . ASP A 1 171 ? -15.219 -16.344 -6.191 1 96.38 171 ASP A C 1
ATOM 1309 O O . ASP A 1 171 ? -14.32 -16.203 -7.023 1 96.38 171 ASP A O 1
ATOM 1313 N N . THR A 1 172 ? -15.062 -15.961 -4.945 1 97.56 172 THR A N 1
ATOM 1314 C CA . THR A 1 172 ? -13.758 -15.672 -4.371 1 97.56 172 THR A CA 1
ATOM 1315 C C . THR A 1 172 ? -13.148 -16.938 -3.758 1 97.56 172 THR A C 1
ATOM 1317 O O . THR A 1 172 ? -13.766 -17.578 -2.906 1 97.56 172 THR A O 1
ATOM 1320 N N . LEU A 1 173 ? -11.977 -17.344 -4.188 1 97.94 173 LEU A N 1
ATOM 1321 C CA . LEU A 1 173 ? -11.219 -18.422 -3.572 1 97.94 173 LEU A CA 1
ATOM 1322 C C . LEU A 1 173 ? -10.227 -17.891 -2.547 1 97.94 173 LEU A C 1
ATOM 1324 O O . LEU A 1 173 ? -9.359 -17.078 -2.885 1 97.94 173 LEU A O 1
ATOM 1328 N N . PHE A 1 174 ? -10.359 -18.328 -1.322 1 98.25 174 PHE A N 1
ATOM 1329 C CA . PHE A 1 174 ? -9.445 -17.906 -0.268 1 98.25 174 PHE A CA 1
ATOM 1330 C C . PHE A 1 174 ? -8.414 -19 0.018 1 98.25 174 PHE A C 1
ATOM 1332 O O . PHE A 1 174 ? -8.68 -20.172 -0.19 1 98.25 174 PHE A O 1
ATOM 1339 N N . ILE A 1 175 ? -7.25 -18.609 0.395 1 98.06 175 ILE A N 1
ATOM 1340 C CA . ILE A 1 175 ? -6.262 -19.453 1.063 1 98.06 175 ILE A CA 1
ATOM 1341 C C . ILE A 1 175 ? -6.234 -19.125 2.555 1 98.06 175 ILE A C 1
ATOM 1343 O O . ILE A 1 175 ? -5.457 -18.281 2.998 1 98.06 175 ILE A O 1
ATOM 1347 N N . PRO A 1 176 ? -7.039 -19.844 3.324 1 97.06 176 PRO A N 1
ATOM 1348 C CA . PRO A 1 176 ? -7.305 -19.453 4.711 1 97.06 176 PRO A CA 1
ATOM 1349 C C . PRO A 1 176 ? -6.031 -19.344 5.547 1 97.06 176 PRO A C 1
ATOM 1351 O O . PRO A 1 176 ? -5.91 -18.438 6.379 1 97.06 176 PRO A O 1
ATOM 1354 N N . GLU A 1 177 ? -5.082 -20.25 5.328 1 95.81 177 GLU A N 1
ATOM 1355 C CA . GLU A 1 177 ? -3.844 -20.219 6.102 1 95.81 177 GLU A CA 1
ATOM 1356 C C . GLU A 1 177 ? -3.066 -18.938 5.844 1 95.81 177 GLU A C 1
ATOM 1358 O O . GLU A 1 177 ? -2.572 -18.297 6.781 1 95.81 177 GLU A O 1
ATOM 1363 N N . ASN A 1 178 ? -2.998 -18.547 4.602 1 96.69 178 ASN A N 1
ATOM 1364 C CA . ASN A 1 178 ? -2.299 -17.312 4.254 1 96.69 178 ASN A CA 1
ATOM 1365 C C . ASN A 1 178 ? -3.037 -16.094 4.773 1 96.69 178 ASN A C 1
ATOM 1367 O O . ASN A 1 178 ? -2.412 -15.133 5.238 1 96.69 178 ASN A O 1
ATOM 1371 N N . LEU A 1 179 ? -4.355 -16.172 4.648 1 97.56 179 LEU A N 1
ATOM 1372 C CA . LEU A 1 179 ? -5.172 -15.086 5.172 1 97.56 179 LEU A CA 1
ATOM 1373 C C . LEU A 1 179 ? -4.953 -14.914 6.672 1 97.56 179 LEU A C 1
ATOM 1375 O O . LEU A 1 179 ? -4.629 -13.82 7.137 1 97.56 179 LEU A O 1
ATOM 1379 N N . ALA A 1 180 ? -5.055 -15.984 7.383 1 96.31 180 ALA A N 1
ATOM 1380 C CA . ALA A 1 180 ? -4.867 -15.945 8.828 1 96.31 180 ALA A CA 1
ATOM 1381 C C . ALA A 1 180 ? -3.449 -15.508 9.188 1 96.31 180 ALA A C 1
ATOM 1383 O O . ALA A 1 180 ? -3.252 -14.711 10.109 1 96.31 180 ALA A O 1
ATOM 1384 N N . GLY A 1 181 ? -2.496 -16.078 8.477 1 95.25 181 GLY A N 1
ATOM 1385 C CA . GLY A 1 181 ? -1.114 -15.695 8.719 1 95.25 181 GLY A CA 1
ATOM 1386 C C . GLY A 1 181 ? -0.856 -14.211 8.508 1 95.25 181 GLY A C 1
ATOM 1387 O O . GLY A 1 181 ? -0.115 -13.594 9.273 1 95.25 181 GLY A O 1
ATOM 1388 N N . THR A 1 182 ? -1.435 -13.648 7.504 1 95.56 182 THR A N 1
ATOM 1389 C CA . THR A 1 182 ? -1.296 -12.219 7.223 1 95.56 182 THR A CA 1
ATOM 1390 C C . THR A 1 182 ? -1.959 -11.391 8.312 1 95.56 182 THR A C 1
ATOM 1392 O O . THR A 1 182 ? -1.371 -10.422 8.805 1 95.56 182 THR A O 1
ATOM 1395 N N . LEU A 1 183 ? -3.113 -11.773 8.727 1 96.25 183 LEU A N 1
ATOM 1396 C CA . LEU A 1 183 ? -3.865 -11.023 9.727 1 96.25 183 LEU A CA 1
ATOM 1397 C C . LEU A 1 183 ? -3.207 -11.141 11.102 1 96.25 183 LEU A C 1
ATOM 1399 O O . LEU A 1 183 ? -3.412 -10.281 11.961 1 96.25 183 LEU A O 1
ATOM 1403 N N . ALA A 1 184 ? -2.404 -12.156 11.32 1 94.5 184 ALA A N 1
ATOM 1404 C CA . ALA A 1 184 ? -1.731 -12.383 12.602 1 94.5 184 ALA A CA 1
ATOM 1405 C C . ALA A 1 184 ? -0.701 -11.289 12.875 1 94.5 184 ALA A C 1
ATOM 1407 O O . ALA A 1 184 ? -0.236 -11.133 14.008 1 94.5 184 ALA A O 1
ATOM 1408 N N . ARG A 1 185 ? -0.376 -10.547 11.883 1 90.56 185 ARG A N 1
ATOM 1409 C CA . ARG A 1 185 ? 0.6 -9.477 12.031 1 90.56 185 ARG A CA 1
ATOM 1410 C C . ARG A 1 185 ? -0.013 -8.273 12.742 1 90.56 185 ARG A C 1
ATOM 1412 O O . ARG A 1 185 ? 0.703 -7.359 13.164 1 90.56 185 ARG A O 1
ATOM 1419 N N . TYR A 1 186 ? -1.315 -8.227 12.852 1 92.62 186 TYR A N 1
ATOM 1420 C CA . TYR A 1 186 ? -2.023 -7.09 13.422 1 92.62 186 TYR A CA 1
ATOM 1421 C C . TYR A 1 186 ? -2.66 -7.461 14.758 1 92.62 186 TYR A C 1
ATOM 1423 O O . TYR A 1 186 ? -3.111 -8.594 14.945 1 92.62 186 TYR A O 1
ATOM 1431 N N . ASP A 1 187 ? -2.648 -6.516 15.68 1 92.62 187 ASP A N 1
ATOM 1432 C CA . ASP A 1 187 ? -3.406 -6.688 16.922 1 92.62 187 ASP A CA 1
ATOM 1433 C C . ASP A 1 187 ? -4.91 -6.641 16.656 1 92.62 187 ASP A C 1
ATOM 1435 O O . ASP A 1 187 ? -5.48 -5.559 16.484 1 92.62 187 ASP A O 1
ATOM 1439 N N . TRP A 1 188 ? -5.543 -7.809 16.672 1 94.88 188 TRP A N 1
ATOM 1440 C CA . TRP A 1 188 ? -6.934 -7.934 16.266 1 94.88 188 TRP A CA 1
ATOM 1441 C C . TRP A 1 188 ? -7.859 -7.188 17.219 1 94.88 188 TRP A C 1
ATOM 1443 O O . TRP A 1 188 ? -9.031 -6.973 16.922 1 94.88 188 TRP A O 1
ATOM 1453 N N . GLU A 1 189 ? -7.41 -6.77 18.328 1 94.88 189 GLU A N 1
ATOM 1454 C CA . GLU A 1 189 ? -8.242 -6.062 19.297 1 94.88 189 GLU A CA 1
ATOM 1455 C C . GLU A 1 189 ? -8.391 -4.59 18.938 1 94.88 189 GLU A C 1
ATOM 1457 O O . GLU A 1 189 ? -9.234 -3.887 19.5 1 94.88 189 GLU A O 1
ATOM 1462 N N . GLN A 1 190 ? -7.559 -4.195 18.062 1 95.31 190 GLN A N 1
ATOM 1463 C CA . GLN A 1 190 ? -7.645 -2.83 17.547 1 95.31 190 GLN A CA 1
ATOM 1464 C C . GLN A 1 190 ? -8.531 -2.758 16.312 1 95.31 190 GLN A C 1
ATOM 1466 O O . GLN A 1 190 ? -9.023 -3.781 15.836 1 95.31 190 GLN A O 1
ATOM 1471 N N . TRP A 1 191 ? -8.766 -1.592 15.836 1 97 191 TRP A N 1
ATOM 1472 C CA . TRP A 1 191 ? -9.641 -1.396 14.688 1 97 191 TRP A CA 1
ATOM 1473 C C . TRP A 1 191 ? -8.852 -1.444 13.383 1 97 191 TRP A C 1
ATOM 1475 O O . TRP A 1 191 ? -8.156 -0.487 13.031 1 97 191 TRP A O 1
ATOM 1485 N N . TYR A 1 192 ? -8.969 -2.561 12.711 1 97.88 192 TYR A N 1
ATOM 1486 C CA . TYR A 1 192 ? -8.297 -2.719 11.43 1 97.88 192 TYR A CA 1
ATOM 1487 C C . TYR A 1 192 ? -9.297 -3.059 10.328 1 97.88 192 TYR A C 1
ATOM 1489 O O . TYR A 1 192 ? -10.219 -3.846 10.539 1 97.88 192 TYR A O 1
ATOM 1497 N N . TYR A 1 193 ? -9.227 -2.408 9.273 1 98.62 193 TYR A N 1
ATOM 1498 C CA . TYR A 1 193 ? -9.836 -2.674 7.973 1 98.62 193 TYR A CA 1
ATOM 1499 C C . TYR A 1 193 ? -8.781 -3.057 6.941 1 98.62 193 TYR A C 1
ATOM 1501 O O . TYR A 1 193 ? -8.016 -2.205 6.48 1 98.62 193 TYR A O 1
ATOM 1509 N N . VAL A 1 194 ? -8.695 -4.395 6.52 1 98.69 194 VAL A N 1
ATOM 1510 C CA . VAL A 1 194 ? -7.566 -4.934 5.762 1 98.69 194 VAL A CA 1
ATOM 1511 C C . VAL A 1 194 ? -8.055 -5.473 4.418 1 98.69 194 VAL A C 1
ATOM 1513 O O . VAL A 1 194 ? -9.031 -6.227 4.363 1 98.69 194 VAL A O 1
ATOM 1516 N N . GLY A 1 195 ? -7.457 -5.098 3.348 1 98.62 195 GLY A N 1
ATOM 1517 C CA . GLY A 1 195 ? -7.805 -5.539 2.006 1 98.62 195 GLY A CA 1
ATOM 1518 C C . GLY A 1 195 ? -6.93 -4.926 0.929 1 98.62 195 GLY A C 1
ATOM 1519 O O . GLY A 1 195 ? -5.801 -4.512 1.201 1 98.62 195 GLY A O 1
ATOM 1520 N N . ALA A 1 196 ? -7.371 -4.988 -0.297 1 98.31 196 ALA A N 1
ATOM 1521 C CA . ALA A 1 196 ? -6.633 -4.418 -1.419 1 98.31 196 ALA A CA 1
ATOM 1522 C C . ALA A 1 196 ? -7.582 -3.893 -2.492 1 98.31 196 ALA A C 1
ATOM 1524 O O . ALA A 1 196 ? -8.781 -4.195 -2.473 1 98.31 196 ALA A O 1
ATOM 1525 N N . GLY A 1 197 ? -7.02 -3.041 -3.33 1 97.69 197 GLY A N 1
ATOM 1526 C CA . GLY A 1 197 ? -7.766 -2.568 -4.488 1 97.69 197 GLY A CA 1
ATOM 1527 C C . GLY A 1 197 ? -7.703 -3.523 -5.664 1 97.69 197 GLY A C 1
ATOM 1528 O O . GLY A 1 197 ? -7.559 -4.734 -5.484 1 97.69 197 GLY A O 1
ATOM 1529 N N . SER A 1 198 ? -7.922 -2.939 -6.824 1 97.31 198 SER A N 1
ATOM 1530 C CA . SER A 1 198 ? -7.902 -3.711 -8.062 1 97.31 198 SER A CA 1
ATOM 1531 C C . SER A 1 198 ? -6.523 -3.67 -8.719 1 97.31 198 SER A C 1
ATOM 1533 O O . SER A 1 198 ? -5.738 -2.754 -8.461 1 97.31 198 SER A O 1
ATOM 1535 N N . GLU A 1 199 ? -6.223 -4.656 -9.539 1 96 199 GLU A N 1
ATOM 1536 C CA . GLU A 1 199 ? -5.035 -4.645 -10.383 1 96 199 GLU A CA 1
ATOM 1537 C C . GLU A 1 199 ? -5.164 -3.619 -11.5 1 96 199 GLU A C 1
ATOM 1539 O O . GLU A 1 199 ? -4.176 -3.268 -12.148 1 96 199 GLU A O 1
ATOM 1544 N N . SER A 1 200 ? -6.352 -3.184 -11.727 1 95.06 200 SER A N 1
ATOM 1545 C CA . SER A 1 200 ? -6.645 -2.215 -12.781 1 95.06 200 SER A CA 1
ATOM 1546 C C . SER A 1 200 ? -6.605 -0.788 -12.242 1 95.06 200 SER A C 1
ATOM 1548 O O . SER A 1 200 ? -7.375 -0.436 -11.344 1 95.06 200 SER A O 1
ATOM 1550 N N . VAL A 1 201 ? -5.75 0.072 -12.859 1 94.81 201 VAL A N 1
ATOM 1551 C CA . VAL A 1 201 ? -5.695 1.481 -12.484 1 94.81 201 VAL A CA 1
ATOM 1552 C C . VAL A 1 201 ? -7.043 2.143 -12.758 1 94.81 201 VAL A C 1
ATOM 1554 O O . VAL A 1 201 ? -7.531 2.928 -11.945 1 94.81 201 VAL A O 1
ATOM 1557 N N . GLU A 1 202 ? -7.641 1.788 -13.844 1 92.94 202 GLU A N 1
ATOM 1558 C CA . GLU A 1 202 ? -8.914 2.381 -14.25 1 92.94 202 GLU A CA 1
ATOM 1559 C C . GLU A 1 202 ? -10.008 2.086 -13.234 1 92.94 202 GLU A C 1
ATOM 1561 O O . GLU A 1 202 ? -10.812 2.965 -12.906 1 92.94 202 GLU A O 1
ATOM 1566 N N . GLN A 1 203 ? -10.039 0.839 -12.789 1 95.12 203 GLN A N 1
ATOM 1567 C CA . GLN A 1 203 ? -11.055 0.467 -11.812 1 95.12 203 GLN A CA 1
ATOM 1568 C C . GLN A 1 203 ? -10.852 1.2 -10.492 1 95.12 203 GLN A C 1
ATOM 1570 O O . GLN A 1 203 ? -11.812 1.641 -9.859 1 95.12 203 GLN A O 1
ATOM 1575 N N . ASN A 1 204 ? -9.617 1.324 -10.055 1 96.19 204 ASN A N 1
ATOM 1576 C CA . ASN A 1 204 ? -9.336 2.08 -8.844 1 96.19 204 ASN A CA 1
ATOM 1577 C C . ASN A 1 204 ? -9.734 3.545 -8.984 1 96.19 204 ASN A C 1
ATOM 1579 O O . ASN A 1 204 ? -10.305 4.133 -8.062 1 96.19 204 ASN A O 1
ATOM 1583 N N . ALA A 1 205 ? -9.414 4.125 -10.133 1 93.38 205 ALA A N 1
ATOM 1584 C CA . ALA A 1 205 ? -9.75 5.523 -10.383 1 93.38 205 ALA A CA 1
ATOM 1585 C C . ALA A 1 205 ? -11.266 5.73 -10.406 1 93.38 205 ALA A C 1
ATOM 1587 O O . ALA A 1 205 ? -11.766 6.758 -9.938 1 93.38 205 ALA A O 1
ATOM 1588 N N . LYS A 1 206 ? -11.945 4.793 -10.977 1 92 206 LYS A N 1
ATOM 1589 C CA . LYS A 1 206 ? -13.398 4.883 -11.094 1 92 206 LYS A CA 1
ATOM 1590 C C . LYS A 1 206 ? -14.07 4.723 -9.734 1 92 206 LYS A C 1
ATOM 1592 O O . LYS A 1 206 ? -15.062 5.395 -9.445 1 92 206 LYS A O 1
ATOM 1597 N N . HIS A 1 207 ? -13.609 3.857 -8.906 1 93.88 207 HIS A N 1
ATOM 1598 C CA . HIS A 1 207 ? -14.266 3.559 -7.641 1 93.88 207 HIS A CA 1
ATOM 1599 C C . HIS A 1 207 ? -13.523 4.195 -6.469 1 93.88 207 HIS A C 1
ATOM 1601 O O . HIS A 1 207 ? -14.016 5.141 -5.855 1 93.88 207 HIS A O 1
ATOM 1607 N N . SER A 1 208 ? -12.312 3.686 -6.191 1 95.75 208 SER A N 1
ATOM 1608 C CA . SER A 1 208 ? -11.531 4.309 -5.125 1 95.75 208 SER A CA 1
ATOM 1609 C C . SER A 1 208 ? -10.18 3.627 -4.965 1 95.75 208 SER A C 1
ATOM 1611 O O . SER A 1 208 ? -10.086 2.396 -4.984 1 95.75 208 SER A O 1
ATOM 1613 N N . PHE A 1 209 ? -9.164 4.426 -4.711 1 95.81 209 PHE A N 1
ATOM 1614 C CA . PHE A 1 209 ? -7.84 3.924 -4.375 1 95.81 209 PHE A CA 1
ATOM 1615 C C . PHE A 1 209 ? -7.746 3.6 -2.889 1 95.81 209 PHE A C 1
ATOM 1617 O O . PHE A 1 209 ? -6.773 2.988 -2.441 1 95.81 209 PHE A O 1
ATOM 1624 N N . SER A 1 210 ? -8.781 3.9 -2.145 1 96.12 210 SER A N 1
ATOM 1625 C CA . SER A 1 210 ? -8.719 3.771 -0.692 1 96.12 210 SER A CA 1
ATOM 1626 C C . SER A 1 210 ? -9.664 2.686 -0.192 1 96.12 210 SER A C 1
ATOM 1628 O O . SER A 1 210 ? -9.789 2.471 1.016 1 96.12 210 SER A O 1
ATOM 1630 N N . MET A 1 211 ? -10.328 2.064 -1.042 1 97.88 211 MET A N 1
ATOM 1631 C CA . MET A 1 211 ? -11.328 1.062 -0.688 1 97.88 211 MET A CA 1
ATOM 1632 C C . MET A 1 211 ? -10.812 -0.346 -0.969 1 97.88 211 MET A C 1
ATOM 1634 O O . MET A 1 211 ? -10.148 -0.577 -1.98 1 97.88 211 MET A O 1
ATOM 1638 N N . ALA A 1 212 ? -11.086 -1.226 -0.1 1 98.62 212 ALA A N 1
ATOM 1639 C CA . ALA A 1 212 ? -10.914 -2.637 -0.439 1 98.62 212 ALA A CA 1
ATOM 1640 C C . ALA A 1 212 ? -12.031 -3.115 -1.366 1 98.62 212 ALA A C 1
ATOM 1642 O O . ALA A 1 212 ? -13.211 -2.973 -1.051 1 98.62 212 ALA A O 1
ATOM 1643 N N . PHE A 1 213 ? -11.641 -3.623 -2.424 1 98.5 213 PHE A N 1
ATOM 1644 C CA . PHE A 1 213 ? -12.641 -4.156 -3.342 1 98.5 213 PHE A CA 1
ATOM 1645 C C . PHE A 1 213 ? -13.258 -5.438 -2.787 1 98.5 213 PHE A C 1
ATOM 1647 O O . PHE A 1 213 ? -12.539 -6.363 -2.408 1 98.5 213 PHE A O 1
ATOM 1654 N N . GLY A 1 214 ? -14.516 -5.461 -2.752 1 98.06 214 GLY A N 1
ATOM 1655 C CA . GLY A 1 214 ? -15.234 -6.531 -2.08 1 98.06 214 GLY A CA 1
ATOM 1656 C C . GLY A 1 214 ? -15.016 -7.891 -2.713 1 98.06 214 GLY A C 1
ATOM 1657 O O . GLY A 1 214 ? -15.023 -8.914 -2.023 1 98.06 214 GLY A O 1
ATOM 1658 N N . GLY A 1 215 ? -14.812 -7.883 -3.992 1 97.62 215 GLY A N 1
ATOM 1659 C CA . GLY A 1 215 ? -14.625 -9.141 -4.703 1 97.62 215 GLY A CA 1
ATOM 1660 C C . GLY A 1 215 ? -13.375 -9.891 -4.262 1 97.62 215 GLY A C 1
ATOM 1661 O O . GLY A 1 215 ? -13.414 -11.102 -4.062 1 97.62 215 GLY A O 1
ATOM 1662 N N . GLY A 1 216 ? -12.289 -9.18 -4.113 1 98.06 216 GLY A N 1
ATOM 1663 C CA . GLY A 1 216 ? -11.055 -9.797 -3.648 1 98.06 216 GLY A CA 1
ATOM 1664 C C . GLY A 1 216 ? -11.102 -10.188 -2.184 1 98.06 216 GLY A C 1
ATOM 1665 O O . GLY A 1 216 ? -10.242 -10.93 -1.709 1 98.06 216 GLY A O 1
ATOM 1666 N N . GLY A 1 217 ? -12.117 -9.672 -1.502 1 98.69 217 GLY A N 1
ATOM 1667 C CA . GLY A 1 217 ? -12.273 -9.891 -0.073 1 98.69 217 GLY A CA 1
ATOM 1668 C C . GLY A 1 217 ? -11.555 -8.859 0.772 1 98.69 217 GLY A C 1
ATOM 1669 O O . GLY A 1 217 ? -10.625 -8.203 0.301 1 98.69 217 GLY A O 1
ATOM 1670 N N . PHE A 1 218 ? -12.055 -8.68 1.95 1 98.88 218 PHE A N 1
ATOM 1671 C CA . PHE A 1 218 ? -11.391 -7.855 2.957 1 98.88 218 PHE A CA 1
ATOM 1672 C C . PHE A 1 218 ? -11.742 -8.328 4.359 1 98.88 218 PHE A C 1
ATOM 1674 O O . PHE A 1 218 ? -12.695 -9.094 4.543 1 98.88 218 PHE A O 1
ATOM 1681 N N . ALA A 1 219 ? -10.938 -7.953 5.301 1 98.94 219 ALA A N 1
ATOM 1682 C CA . ALA A 1 219 ? -11.102 -8.359 6.691 1 98.94 219 ALA A CA 1
ATOM 1683 C C . ALA A 1 219 ? -11.25 -7.148 7.605 1 98.94 219 ALA A C 1
ATOM 1685 O O . ALA A 1 219 ? -10.609 -6.117 7.387 1 98.94 219 ALA A O 1
ATOM 1686 N N . ILE A 1 220 ? -12.117 -7.27 8.539 1 98.81 220 ILE A N 1
ATOM 1687 C CA . ILE A 1 220 ? -12.336 -6.27 9.578 1 98.81 220 ILE A CA 1
ATOM 1688 C C . ILE A 1 220 ? -12.133 -6.906 10.953 1 98.81 220 ILE A C 1
ATOM 1690 O O . ILE A 1 220 ? -12.664 -7.984 11.234 1 98.81 220 ILE A O 1
ATOM 1694 N N . SER A 1 221 ? -11.289 -6.301 11.773 1 97.94 221 SER A N 1
ATOM 1695 C CA . SER A 1 221 ? -11.117 -6.84 13.117 1 97.94 221 SER A CA 1
ATOM 1696 C C . SER A 1 221 ? -12.453 -6.906 13.859 1 97.94 221 SER A C 1
ATOM 1698 O O . SER A 1 221 ? -13.344 -6.094 13.617 1 97.94 221 SER A O 1
ATOM 1700 N N . TYR A 1 222 ? -12.547 -7.793 14.742 1 97.25 222 TYR A N 1
ATOM 1701 C CA . TYR A 1 222 ? -13.844 -8.117 15.32 1 97.25 222 TYR A CA 1
ATOM 1702 C C . TYR A 1 222 ? -14.398 -6.941 16.125 1 97.25 222 TYR A C 1
ATOM 1704 O O . TYR A 1 222 ? -15.57 -6.594 15.992 1 97.25 222 TYR A O 1
ATOM 1712 N N . PRO A 1 223 ? -13.594 -6.23 16.953 1 96.56 223 PRO A N 1
ATOM 1713 C CA . PRO A 1 223 ? -14.148 -5.059 17.641 1 96.56 223 PRO A CA 1
ATOM 1714 C C . PRO A 1 223 ? -14.656 -4 16.656 1 96.56 223 PRO A C 1
ATOM 1716 O O . PRO A 1 223 ? -15.688 -3.371 16.906 1 96.56 223 PRO A O 1
ATOM 1719 N N . LEU A 1 224 ? -13.969 -3.818 15.586 1 97.81 224 LEU A N 1
ATOM 1720 C CA . LEU A 1 224 ? -14.43 -2.875 14.57 1 97.81 224 LEU A CA 1
ATOM 1721 C C . LEU A 1 224 ? -15.719 -3.371 13.914 1 97.81 224 LEU A C 1
ATOM 1723 O O . LEU A 1 224 ? -16.625 -2.582 13.633 1 97.81 224 LEU A O 1
ATOM 1727 N N . ALA A 1 225 ? -15.766 -4.66 13.656 1 98.12 225 ALA A N 1
ATOM 1728 C CA . ALA A 1 225 ? -16.969 -5.238 13.07 1 98.12 225 ALA A CA 1
ATOM 1729 C C . ALA A 1 225 ? -18.172 -5.016 13.969 1 98.12 225 ALA A C 1
ATOM 1731 O O . ALA A 1 225 ? -19.266 -4.711 13.492 1 98.12 225 ALA A O 1
ATOM 1732 N N . LYS A 1 226 ? -17.984 -5.184 15.195 1 97.44 226 LYS A N 1
ATOM 1733 C CA . LYS A 1 226 ? -19.062 -4.941 16.156 1 97.44 226 LYS A CA 1
ATOM 1734 C C . LYS A 1 226 ? -19.516 -3.484 16.109 1 97.44 226 LYS A C 1
ATOM 1736 O O . LYS A 1 226 ? -20.703 -3.197 16.094 1 97.44 226 LYS A O 1
ATOM 1741 N N . ALA A 1 227 ? -18.578 -2.607 16.125 1 97.81 227 ALA A N 1
ATOM 1742 C CA . ALA A 1 227 ? -18.906 -1.186 16.047 1 97.81 227 ALA A CA 1
ATOM 1743 C C . ALA A 1 227 ? -19.641 -0.865 14.758 1 97.81 227 ALA A C 1
ATOM 1745 O O . ALA A 1 227 ? -20.656 -0.151 14.773 1 97.81 227 ALA A O 1
ATOM 1746 N N . LEU A 1 228 ? -19.156 -1.405 13.68 1 98.38 228 LEU A N 1
ATOM 1747 C CA . LEU A 1 228 ? -19.781 -1.191 12.383 1 98.38 228 LEU A CA 1
ATOM 1748 C C . LEU A 1 228 ? -21.219 -1.705 12.383 1 98.38 228 LEU A C 1
ATOM 1750 O O . LEU A 1 228 ? -22.125 -1.026 11.898 1 98.38 228 LEU A O 1
ATOM 1754 N N . ALA A 1 229 ? -21.391 -2.863 12.922 1 97.69 229 ALA A N 1
ATOM 1755 C CA . ALA A 1 229 ? -22.719 -3.471 12.961 1 97.69 229 ALA A CA 1
ATOM 1756 C C . ALA A 1 229 ? -23.703 -2.57 13.68 1 97.69 229 ALA A C 1
ATOM 1758 O O . ALA A 1 229 ? -24.875 -2.479 13.289 1 97.69 229 ALA A O 1
ATOM 1759 N N . ARG A 1 230 ? -23.281 -1.916 14.672 1 97.12 230 ARG A N 1
ATOM 1760 C CA . ARG A 1 230 ? -24.156 -1.081 15.492 1 97.12 230 ARG A CA 1
ATOM 1761 C C . ARG A 1 230 ? -24.594 0.165 14.727 1 97.12 230 ARG A C 1
ATOM 1763 O O . ARG A 1 230 ? -25.703 0.665 14.922 1 97.12 230 ARG A O 1
ATOM 1770 N N . VAL A 1 231 ? -23.766 0.602 13.844 1 97.44 231 VAL A N 1
ATOM 1771 C CA . VAL A 1 231 ? -24.031 1.91 13.258 1 97.44 231 VAL A CA 1
ATOM 1772 C C . VAL A 1 231 ? -24.391 1.75 11.781 1 97.44 231 VAL A C 1
ATOM 1774 O O . VAL A 1 231 ? -24.75 2.725 11.109 1 97.44 231 VAL A O 1
ATOM 1777 N N . LEU A 1 232 ? -24.312 0.623 11.227 1 97.88 232 LEU A N 1
ATOM 1778 C CA . LEU A 1 232 ? -24.328 0.379 9.789 1 97.88 232 LEU A CA 1
ATOM 1779 C C . LEU A 1 232 ? -25.625 0.896 9.172 1 97.88 232 LEU A C 1
ATOM 1781 O O . LEU A 1 232 ? -25.594 1.607 8.164 1 97.88 232 LEU A O 1
ATOM 1785 N N . ASP A 1 233 ? -26.781 0.578 9.742 1 97 233 ASP A N 1
ATOM 1786 C CA . ASP A 1 233 ? -28.062 0.965 9.156 1 97 233 ASP A CA 1
ATOM 1787 C C . ASP A 1 233 ? -28.203 2.484 9.102 1 97 233 ASP A C 1
ATOM 1789 O O . ASP A 1 233 ? -28.656 3.037 8.094 1 97 233 ASP A O 1
ATOM 1793 N N . SER A 1 234 ? -27.859 3.146 10.18 1 96.44 234 SER A N 1
ATOM 1794 C CA . SER A 1 234 ? -27.938 4.605 10.203 1 96.44 234 SER A CA 1
ATOM 1795 C C . SER A 1 234 ? -26.984 5.219 9.172 1 96.44 234 SER A C 1
ATOM 1797 O O . SER A 1 234 ? -27.312 6.23 8.547 1 96.44 234 SER A O 1
ATOM 1799 N N . CYS A 1 235 ? -25.844 4.621 8.984 1 97.44 235 CYS A N 1
ATOM 1800 C CA . CYS A 1 235 ? -24.844 5.094 8.031 1 97.44 235 CYS A CA 1
ATOM 1801 C C . CYS A 1 235 ? -25.328 4.891 6.598 1 97.44 235 CYS A C 1
ATOM 1803 O O . CYS A 1 235 ? -25.188 5.773 5.754 1 97.44 235 CYS A O 1
ATOM 1805 N N . LEU A 1 236 ? -25.922 3.76 6.312 1 97.5 236 LEU A N 1
ATOM 1806 C CA . LEU A 1 236 ? -26.312 3.385 4.957 1 97.5 236 LEU A CA 1
ATOM 1807 C C . LEU A 1 236 ? -27.359 4.352 4.402 1 97.5 236 LEU A C 1
ATOM 1809 O O . LEU A 1 236 ? -27.469 4.523 3.188 1 97.5 236 LEU A O 1
ATOM 1813 N N . VAL A 1 237 ? -28.062 4.996 5.266 1 96.38 237 VAL A N 1
ATOM 1814 C CA . VAL A 1 237 ? -29.078 5.965 4.84 1 96.38 237 VAL A CA 1
ATOM 1815 C C . VAL A 1 237 ? -28.406 7.102 4.074 1 96.38 237 VAL A C 1
ATOM 1817 O O . VAL A 1 237 ? -28.984 7.641 3.125 1 96.38 237 VAL A O 1
ATOM 1820 N N . ARG A 1 238 ? -27.172 7.449 4.379 1 96 238 ARG A N 1
ATOM 1821 C CA . ARG A 1 238 ? -26.469 8.586 3.779 1 96 238 ARG A CA 1
ATOM 1822 C C . ARG A 1 238 ? -25.828 8.195 2.457 1 96 238 ARG A C 1
ATOM 1824 O O . ARG A 1 238 ? -25.312 9.047 1.731 1 96 238 ARG A O 1
ATOM 1831 N N . TYR A 1 239 ? -25.859 6.922 2.094 1 96.81 239 TYR A N 1
ATOM 1832 C CA . TYR A 1 239 ? -25.109 6.484 0.926 1 96.81 239 TYR A CA 1
ATOM 1833 C C . TYR A 1 239 ? -25.984 5.695 -0.033 1 96.81 239 TYR A C 1
ATOM 1835 O O . TYR A 1 239 ? -25.547 4.715 -0.63 1 96.81 239 TYR A O 1
ATOM 1843 N N . ALA A 1 240 ? -27.172 6.137 -0.201 1 96.06 240 ALA A N 1
ATOM 1844 C CA . ALA A 1 240 ? -28.156 5.5 -1.079 1 96.06 240 ALA A CA 1
ATOM 1845 C C . ALA A 1 240 ? -27.703 5.566 -2.537 1 96.06 240 ALA A C 1
ATOM 1847 O O . ALA A 1 240 ? -28.125 4.75 -3.359 1 96.06 240 ALA A O 1
ATOM 1848 N N . HIS A 1 241 ? -26.828 6.496 -2.854 1 95.25 241 HIS A N 1
ATOM 1849 C CA . HIS A 1 241 ? -26.469 6.797 -4.234 1 95.25 241 HIS A CA 1
ATOM 1850 C C . HIS A 1 241 ? -25.297 5.945 -4.699 1 95.25 241 HIS A C 1
ATOM 1852 O O . HIS A 1 241 ? -24.922 5.977 -5.879 1 95.25 241 HIS A O 1
ATOM 1858 N N . LEU A 1 242 ? -24.672 5.199 -3.836 1 94.75 242 LEU A N 1
ATOM 1859 C CA . LEU A 1 242 ? -23.469 4.461 -4.176 1 94.75 242 LEU A CA 1
ATOM 1860 C C . LEU A 1 242 ? -23.812 3.18 -4.934 1 94.75 242 LEU A C 1
ATOM 1862 O O . LEU A 1 242 ? -24.891 2.613 -4.746 1 94.75 242 LEU A O 1
ATOM 1866 N N . TYR A 1 243 ? -22.844 2.725 -5.719 1 87.25 243 TYR A N 1
ATOM 1867 C CA . TYR A 1 243 ? -23.016 1.566 -6.59 1 87.25 243 TYR A CA 1
ATOM 1868 C C . TYR A 1 243 ? -22.844 0.269 -5.805 1 87.25 243 TYR A C 1
ATOM 1870 O O . TYR A 1 243 ? -23.781 -0.523 -5.695 1 87.25 243 TYR A O 1
ATOM 1878 N N . GLY A 1 244 ? -21.703 0.075 -5.191 1 93.31 244 GLY A N 1
ATOM 1879 C CA . GLY A 1 244 ? -21.328 -1.227 -4.668 1 93.31 244 GLY A CA 1
ATOM 1880 C C . GLY A 1 244 ? -21.5 -1.34 -3.164 1 93.31 244 GLY A C 1
ATOM 1881 O O . GLY A 1 244 ? -21.562 -0.328 -2.463 1 93.31 244 GLY A O 1
ATOM 1882 N N . SER A 1 245 ? -21.656 -2.639 -2.689 1 97.44 245 SER A N 1
ATOM 1883 C CA . SER A 1 245 ? -21.703 -2.924 -1.26 1 97.44 245 SER A CA 1
ATOM 1884 C C . SER A 1 245 ? -20.391 -2.545 -0.578 1 97.44 245 SER A C 1
ATOM 1886 O O . SER A 1 245 ? -20.391 -2.059 0.555 1 97.44 245 SER A O 1
ATOM 1888 N N . ASP A 1 246 ? -19.266 -2.805 -1.279 1 97.81 246 ASP A N 1
ATOM 1889 C CA . ASP A 1 246 ? -17.953 -2.506 -0.709 1 97.81 246 ASP A CA 1
ATOM 1890 C C . ASP A 1 246 ? -17.766 -1.003 -0.518 1 97.81 246 ASP A C 1
ATOM 1892 O O . ASP A 1 246 ? -17.188 -0.566 0.474 1 97.81 246 ASP A O 1
ATOM 1896 N N . ASP A 1 247 ? -18.281 -0.218 -1.446 1 97.44 247 ASP A N 1
ATOM 1897 C CA . ASP A 1 247 ? -18.219 1.234 -1.316 1 97.44 247 ASP A CA 1
ATOM 1898 C C . ASP A 1 247 ? -19.031 1.713 -0.109 1 97.44 247 ASP A C 1
ATOM 1900 O O . ASP A 1 247 ? -18.625 2.646 0.583 1 97.44 247 ASP A O 1
ATOM 1904 N N . ARG A 1 248 ? -20.188 1.155 0.117 1 98.12 248 ARG A N 1
ATOM 1905 C CA . ARG A 1 248 ? -21.016 1.495 1.26 1 98.12 248 ARG A CA 1
ATOM 1906 C C . ARG A 1 248 ? -20.328 1.146 2.572 1 98.12 248 ARG A C 1
ATOM 1908 O O . ARG A 1 248 ? -20.281 1.965 3.494 1 98.12 248 ARG A O 1
ATOM 1915 N N . VAL A 1 249 ? -19.766 -0.07 2.633 1 98.75 249 VAL A N 1
ATOM 1916 C CA . VAL A 1 249 ? -19.078 -0.508 3.838 1 98.75 249 VAL A CA 1
ATOM 1917 C C . VAL A 1 249 ? -17.859 0.384 4.09 1 98.75 249 VAL A C 1
ATOM 1919 O O . VAL A 1 249 ? -17.625 0.827 5.219 1 98.75 249 VAL A O 1
ATOM 1922 N N . PHE A 1 250 ? -17.109 0.664 3.029 1 98.69 250 PHE A N 1
ATOM 1923 C CA . PHE A 1 250 ? -15.953 1.547 3.139 1 98.69 250 PHE A CA 1
ATOM 1924 C C . PHE A 1 250 ? -16.359 2.904 3.699 1 98.69 250 PHE A C 1
ATOM 1926 O O . PHE A 1 250 ? -15.703 3.436 4.594 1 98.69 250 PHE A O 1
ATOM 1933 N N . SER A 1 251 ? -17.406 3.443 3.15 1 98.56 251 SER A N 1
ATOM 1934 C CA . SER A 1 251 ? -17.875 4.762 3.576 1 98.56 251 SER A CA 1
ATOM 1935 C C . SER A 1 251 ? -18.219 4.773 5.059 1 98.56 251 SER A C 1
ATOM 1937 O O . SER A 1 251 ? -17.891 5.723 5.773 1 98.56 251 SER A O 1
ATOM 1939 N N . CYS A 1 252 ? -18.875 3.744 5.512 1 98.62 252 CYS A N 1
ATOM 1940 C CA . CYS A 1 252 ? -19.266 3.674 6.918 1 98.62 252 CYS A CA 1
ATOM 1941 C C . CYS A 1 252 ? -18.047 3.445 7.805 1 98.62 252 CYS A C 1
ATOM 1943 O O . CYS A 1 252 ? -17.984 3.961 8.922 1 98.62 252 CYS A O 1
ATOM 1945 N N . LEU A 1 253 ? -17.062 2.656 7.332 1 98.69 253 LEU A N 1
ATOM 1946 C CA . LEU A 1 253 ? -15.805 2.51 8.062 1 98.69 253 LEU A CA 1
ATOM 1947 C C . LEU A 1 253 ? -15.055 3.838 8.133 1 98.69 253 LEU A C 1
ATOM 1949 O O . LEU A 1 253 ? -14.469 4.168 9.164 1 98.69 253 LEU A O 1
ATOM 1953 N N . ALA A 1 254 ? -15.07 4.551 7.02 1 98.31 254 ALA A N 1
ATOM 1954 C CA . ALA A 1 254 ? -14.469 5.879 7.012 1 98.31 254 ALA A CA 1
ATOM 1955 C C . ALA A 1 254 ? -15.109 6.785 8.055 1 98.31 254 ALA A C 1
ATOM 1957 O O . ALA A 1 254 ? -14.422 7.539 8.742 1 98.31 254 ALA A O 1
ATOM 1958 N N . GLU A 1 255 ? -16.453 6.715 8.18 1 98.38 255 GLU A N 1
ATOM 1959 C CA . GLU A 1 255 ? -17.141 7.531 9.172 1 98.38 255 GLU A CA 1
ATOM 1960 C C . GLU A 1 255 ? -16.781 7.109 10.586 1 98.38 255 GLU A C 1
ATOM 1962 O O . GLU A 1 255 ? -16.938 7.887 11.531 1 98.38 255 GLU A O 1
ATOM 1967 N N . LEU A 1 256 ? -16.375 5.879 10.727 1 98.44 256 LEU A N 1
ATOM 1968 C CA . LEU A 1 256 ? -15.883 5.422 12.023 1 98.44 256 LEU A CA 1
ATOM 1969 C C . LEU A 1 256 ? -14.43 5.84 12.227 1 98.44 256 LEU A C 1
ATOM 1971 O O . LEU A 1 256 ? -13.844 5.559 13.281 1 98.44 256 LEU A O 1
ATOM 1975 N N . GLY A 1 257 ? -13.82 6.441 11.266 1 97.62 257 GLY A N 1
ATOM 1976 C CA . GLY A 1 257 ? -12.477 6.984 11.375 1 97.62 257 GLY A CA 1
ATOM 1977 C C . GLY A 1 257 ? -11.398 6 10.961 1 97.62 257 GLY A C 1
ATOM 1978 O O . GLY A 1 257 ? -10.219 6.195 11.266 1 97.62 257 GLY A O 1
ATOM 1979 N N . VAL A 1 258 ? -11.789 4.898 10.312 1 97.94 258 VAL A N 1
ATOM 1980 C CA . VAL A 1 258 ? -10.836 3.832 10.023 1 97.94 258 VAL A CA 1
ATOM 1981 C C . VAL A 1 258 ? -10.523 3.811 8.523 1 97.94 258 VAL A C 1
ATOM 1983 O O . VAL A 1 258 ? -11.43 3.893 7.695 1 97.94 258 VAL A O 1
ATOM 1986 N N . GLY A 1 259 ? -9.211 3.797 8.164 1 97.06 259 GLY A N 1
ATOM 1987 C CA . GLY A 1 259 ? -8.766 3.686 6.785 1 97.06 259 GLY A CA 1
ATOM 1988 C C . GLY A 1 259 ? -8.305 2.289 6.418 1 97.06 259 GLY A C 1
ATOM 1989 O O . GLY A 1 259 ? -8.188 1.421 7.285 1 97.06 259 GLY A O 1
ATOM 1990 N N . LEU A 1 260 ? -7.965 2.117 5.168 1 97.44 260 LEU A N 1
ATOM 1991 C CA . LEU A 1 260 ? -7.598 0.816 4.621 1 97.44 260 LEU A CA 1
ATOM 1992 C C . LEU A 1 260 ? -6.148 0.477 4.957 1 97.44 260 LEU A C 1
ATOM 1994 O O . LEU A 1 260 ? -5.254 1.31 4.781 1 97.44 260 LEU A O 1
ATOM 1998 N N . THR A 1 261 ? -5.922 -0.646 5.543 1 96.75 261 THR A N 1
ATOM 1999 C CA . THR A 1 261 ? -4.617 -1.291 5.57 1 96.75 261 THR A CA 1
ATOM 2000 C C . THR A 1 261 ? -4.43 -2.191 4.352 1 96.75 261 THR A C 1
ATOM 2002 O O . THR A 1 261 ? -5.109 -3.211 4.219 1 96.75 261 THR A O 1
ATOM 2005 N N . HIS A 1 262 ? -3.498 -1.85 3.574 1 96.06 262 HIS A N 1
ATOM 2006 C CA . HIS A 1 262 ? -3.361 -2.484 2.268 1 96.06 262 HIS A CA 1
ATOM 2007 C C . HIS A 1 262 ? -2.553 -3.773 2.361 1 96.06 262 HIS A C 1
ATOM 2009 O O . HIS A 1 262 ? -1.408 -3.762 2.824 1 96.06 262 HIS A O 1
ATOM 2015 N N . GLU A 1 263 ? -3.119 -4.855 1.962 1 96.56 263 GLU A N 1
ATOM 2016 C CA . GLU A 1 263 ? -2.473 -6.16 1.839 1 96.56 263 GLU A CA 1
ATOM 2017 C C . GLU A 1 263 ? -2.621 -6.719 0.426 1 96.56 263 GLU A C 1
ATOM 2019 O O . GLU A 1 263 ? -3.688 -7.215 0.057 1 96.56 263 GLU A O 1
ATOM 2024 N N . PRO A 1 264 ? -1.537 -6.73 -0.328 1 94.44 264 PRO A N 1
ATOM 2025 C CA . PRO A 1 264 ? -1.629 -7.012 -1.764 1 94.44 264 PRO A CA 1
ATOM 2026 C C . PRO A 1 264 ? -1.987 -8.461 -2.061 1 94.44 264 PRO A C 1
ATOM 2028 O O . PRO A 1 264 ? -2.24 -8.82 -3.215 1 94.44 264 PRO A O 1
ATOM 2031 N N . GLY A 1 265 ? -2.084 -9.32 -1.178 1 97.12 265 GLY A N 1
ATOM 2032 C CA . GLY A 1 265 ? -2.408 -10.719 -1.414 1 97.12 265 GLY A CA 1
ATOM 2033 C C . GLY A 1 265 ? -3.863 -10.945 -1.777 1 97.12 265 GLY A C 1
ATOM 2034 O O . GLY A 1 265 ? -4.234 -12.016 -2.254 1 97.12 265 GLY A O 1
ATOM 2035 N N . PHE A 1 266 ? -4.734 -9.922 -1.525 1 98.56 266 PHE A N 1
ATOM 2036 C CA . PHE A 1 266 ? -6.121 -9.945 -1.987 1 98.56 266 PHE A CA 1
ATOM 2037 C C . PHE A 1 266 ? -6.203 -9.586 -3.465 1 98.56 266 PHE A C 1
ATOM 2039 O O . PHE A 1 266 ? -5.758 -8.508 -3.871 1 98.56 266 PHE A O 1
ATOM 2046 N N . HIS A 1 267 ? -6.781 -10.461 -4.266 1 98.25 267 HIS A N 1
ATOM 2047 C CA . HIS A 1 267 ? -6.816 -10.164 -5.691 1 98.25 267 HIS A CA 1
ATOM 2048 C C . HIS A 1 267 ? -8.25 -10.008 -6.188 1 98.25 267 HIS A C 1
ATOM 2050 O O . HIS A 1 267 ? -9.008 -10.984 -6.219 1 98.25 267 HIS A O 1
ATOM 2056 N N . GLN A 1 268 ? -8.602 -8.797 -6.582 1 97.94 268 GLN A N 1
ATOM 2057 C CA . GLN A 1 268 ? -9.875 -8.516 -7.234 1 97.94 268 GLN A CA 1
ATOM 2058 C C . GLN A 1 268 ? -9.914 -9.102 -8.648 1 97.94 268 GLN A C 1
ATOM 2060 O O . GLN A 1 268 ? -10.953 -9.586 -9.094 1 97.94 268 GLN A O 1
ATOM 2065 N N . PHE A 1 269 ? -8.789 -8.953 -9.43 1 95.38 269 PHE A N 1
ATOM 2066 C CA . PHE A 1 269 ? -8.547 -9.477 -10.773 1 95.38 269 PHE A CA 1
ATOM 2067 C C . PHE A 1 269 ? -9.547 -8.898 -11.766 1 95.38 269 PHE A C 1
ATOM 2069 O O . PHE A 1 269 ? -10.203 -9.641 -12.5 1 95.38 269 PHE A O 1
ATOM 2076 N N . ASP A 1 270 ? -9.633 -7.594 -11.766 1 96.31 270 ASP A N 1
ATOM 2077 C CA . ASP A 1 270 ? -10.336 -6.93 -12.859 1 96.31 270 ASP A CA 1
ATOM 2078 C C . ASP A 1 270 ? -9.523 -6.988 -14.148 1 96.31 270 ASP A C 1
ATOM 2080 O O . ASP A 1 270 ? -9.102 -5.953 -14.672 1 96.31 270 ASP A O 1
ATOM 2084 N N . LEU A 1 271 ? -9.336 -8.172 -14.57 1 94.56 271 LEU A N 1
ATOM 2085 C CA . LEU A 1 271 ? -8.586 -8.531 -15.773 1 94.56 271 LEU A CA 1
ATOM 2086 C C . LEU A 1 271 ? -9.352 -9.555 -16.609 1 94.56 271 LEU A C 1
ATOM 2088 O O . LEU A 1 271 ? -10.312 -10.164 -16.125 1 94.56 271 LEU A O 1
ATOM 2092 N N . ARG A 1 272 ? -8.992 -9.695 -17.844 1 94.31 272 ARG A N 1
ATOM 2093 C CA . ARG A 1 272 ? -9.555 -10.719 -18.719 1 94.31 272 ARG A CA 1
ATOM 2094 C C . ARG A 1 272 ? -8.445 -11.5 -19.422 1 94.31 272 ARG A C 1
ATOM 2096 O O . ARG A 1 272 ? -7.273 -11.133 -19.344 1 94.31 272 ARG A O 1
ATOM 2103 N N . GLY A 1 273 ? -8.852 -12.602 -19.984 1 94.44 273 GLY A N 1
ATOM 2104 C CA . GLY A 1 273 ? -7.914 -13.398 -20.766 1 94.44 273 GLY A CA 1
ATOM 2105 C C . GLY A 1 273 ? -7.082 -14.344 -19.922 1 94.44 273 GLY A C 1
ATOM 2106 O O . GLY A 1 273 ? -7.605 -15 -19.016 1 94.44 273 GLY A O 1
ATOM 2107 N N . ASP A 1 274 ? -5.816 -14.453 -20.297 1 96.19 274 ASP A N 1
ATOM 2108 C CA . ASP A 1 274 ? -4.891 -15.391 -19.672 1 96.19 274 ASP A CA 1
ATOM 2109 C C . ASP A 1 274 ? -4.109 -14.711 -18.547 1 96.19 274 ASP A C 1
ATOM 2111 O O . ASP A 1 274 ? -3.234 -13.883 -18.797 1 96.19 274 ASP A O 1
ATOM 2115 N N . ILE A 1 275 ? -4.355 -15.195 -17.328 1 96.5 275 ILE A N 1
ATOM 2116 C CA . ILE A 1 275 ? -3.691 -14.523 -16.219 1 96.5 275 ILE A CA 1
ATOM 2117 C C . ILE A 1 275 ? -2.41 -15.273 -15.859 1 96.5 275 ILE A C 1
ATOM 2119 O O . ILE A 1 275 ? -1.902 -15.141 -14.742 1 96.5 275 ILE A O 1
ATOM 2123 N N . PHE A 1 276 ? -1.865 -16.031 -16.828 1 97.19 276 PHE A N 1
ATOM 2124 C CA . PHE A 1 276 ? -0.605 -16.75 -16.656 1 97.19 276 PHE A CA 1
ATOM 2125 C C . PHE A 1 276 ? 0.482 -15.82 -16.141 1 97.19 276 PHE A C 1
ATOM 2127 O O . PHE A 1 276 ? 1.237 -16.188 -15.234 1 97.19 276 PHE A O 1
ATOM 2134 N N . GLY A 1 277 ? 0.577 -14.688 -16.656 1 96.88 277 GLY A N 1
ATOM 2135 C CA . GLY A 1 277 ? 1.627 -13.742 -16.312 1 96.88 277 GLY A CA 1
ATOM 2136 C C . GLY A 1 277 ? 1.635 -13.391 -14.836 1 96.88 277 GLY A C 1
ATOM 2137 O O . GLY A 1 277 ? 2.689 -13.383 -14.195 1 96.88 277 GLY A O 1
ATOM 2138 N N . ILE A 1 278 ? 0.527 -13.094 -14.242 1 96.69 278 ILE A N 1
ATOM 2139 C CA . ILE A 1 278 ? 0.452 -12.703 -12.836 1 96.69 278 ILE A CA 1
ATOM 2140 C C . ILE A 1 278 ? 0.755 -13.914 -11.945 1 96.69 278 ILE A C 1
ATOM 2142 O O . ILE A 1 278 ? 1.47 -13.797 -10.953 1 96.69 278 ILE A O 1
ATOM 2146 N N . LEU A 1 279 ? 0.257 -15.055 -12.32 1 98.19 279 LEU A N 1
ATOM 2147 C CA . LEU A 1 279 ? 0.439 -16.234 -11.5 1 98.19 279 LEU A CA 1
ATOM 2148 C C . LEU A 1 279 ? 1.879 -16.734 -11.57 1 98.19 279 LEU A C 1
ATOM 2150 O O . LEU A 1 279 ? 2.396 -17.297 -10.602 1 98.19 279 LEU A O 1
ATOM 2154 N N . SER A 1 280 ? 2.578 -16.547 -12.719 1 98.31 280 SER A N 1
ATOM 2155 C CA . SER A 1 280 ? 3.93 -17.062 -12.914 1 98.31 280 SER A CA 1
ATOM 2156 C C . SER A 1 280 ? 4.965 -16.156 -12.242 1 98.31 280 SER A C 1
ATOM 2158 O O . SER A 1 280 ? 6.098 -16.578 -12 1 98.31 280 SER A O 1
ATOM 2160 N N . ALA A 1 281 ? 4.609 -14.93 -11.992 1 98 281 ALA A N 1
ATOM 2161 C CA . ALA A 1 281 ? 5.508 -13.969 -11.367 1 98 281 ALA A CA 1
ATOM 2162 C C . ALA A 1 281 ? 4.805 -13.219 -10.234 1 98 281 ALA A C 1
ATOM 2164 O O . ALA A 1 281 ? 4.91 -11.992 -10.133 1 98 281 ALA A O 1
ATOM 2165 N N . HIS A 1 282 ? 4.051 -13.961 -9.445 1 97.19 282 HIS A N 1
ATOM 2166 C CA . HIS A 1 282 ? 3.309 -13.391 -8.328 1 97.19 282 HIS A CA 1
ATOM 2167 C C . HIS A 1 282 ? 4.242 -12.695 -7.348 1 97.19 282 HIS A C 1
ATOM 2169 O O . HIS A 1 282 ? 5.352 -13.172 -7.094 1 97.19 282 HIS A O 1
ATOM 2175 N N . PRO A 1 283 ? 3.797 -11.602 -6.777 1 92.62 283 PRO A N 1
ATOM 2176 C CA . PRO A 1 283 ? 4.633 -10.875 -5.82 1 92.62 283 PRO A CA 1
ATOM 2177 C C . PRO A 1 283 ? 4.992 -11.719 -4.594 1 92.62 283 PRO A C 1
ATOM 2179 O O . PRO A 1 283 ? 4.441 -12.805 -4.41 1 92.62 283 PRO A O 1
ATOM 2182 N N . LEU A 1 284 ? 5.883 -11.156 -3.799 1 94.38 284 LEU A N 1
ATOM 2183 C CA . LEU A 1 284 ? 6.441 -11.836 -2.637 1 94.38 284 LEU A CA 1
ATOM 2184 C C . LEU A 1 284 ? 5.383 -12.016 -1.553 1 94.38 284 LEU A C 1
ATOM 2186 O O . LEU A 1 284 ? 5.496 -12.914 -0.712 1 94.38 284 LEU A O 1
ATOM 2190 N N . SER A 1 285 ? 4.383 -11.164 -1.517 1 94.25 285 SER A N 1
ATOM 2191 C CA . SER A 1 285 ? 3.312 -11.266 -0.527 1 94.25 285 SER A CA 1
ATOM 2192 C C . SER A 1 285 ? 2.559 -12.586 -0.666 1 94.25 285 SER A C 1
ATOM 2194 O O . SER A 1 285 ? 2.338 -13.07 -1.778 1 94.25 285 SER A O 1
ATOM 2196 N N . PRO A 1 286 ? 2.117 -13.141 0.459 1 96.31 286 PRO A N 1
ATOM 2197 C CA . PRO A 1 286 ? 1.35 -14.383 0.374 1 96.31 286 PRO A CA 1
ATOM 2198 C C . PRO A 1 286 ? 0.051 -14.227 -0.413 1 96.31 286 PRO A C 1
ATOM 2200 O O . PRO A 1 286 ? -0.615 -13.188 -0.309 1 96.31 286 PRO A O 1
ATOM 2203 N N . LEU A 1 287 ? -0.247 -15.266 -1.192 1 97.94 287 LEU A N 1
ATOM 2204 C CA . LEU A 1 287 ? -1.52 -15.273 -1.905 1 97.94 287 LEU A CA 1
ATOM 2205 C C . LEU A 1 287 ? -2.684 -15.453 -0.937 1 97.94 287 LEU A C 1
ATOM 2207 O O . LEU A 1 287 ? -2.734 -16.438 -0.2 1 97.94 287 LEU A O 1
ATOM 2211 N N . ILE A 1 288 ? -3.65 -14.523 -0.983 1 98.44 288 ILE A N 1
ATOM 2212 C CA . ILE A 1 288 ? -4.738 -14.578 -0.012 1 98.44 288 ILE A CA 1
ATOM 2213 C C . ILE A 1 288 ? -6.035 -14.984 -0.709 1 98.44 288 ILE A C 1
ATOM 2215 O O . ILE A 1 288 ? -6.805 -15.789 -0.18 1 98.44 288 ILE A O 1
ATOM 2219 N N . SER A 1 289 ? -6.273 -14.406 -1.896 1 98.69 289 SER A N 1
ATOM 2220 C CA . SER A 1 289 ? -7.543 -14.703 -2.557 1 98.69 289 SER A CA 1
ATOM 2221 C C . SER A 1 289 ? -7.441 -14.492 -4.062 1 98.69 289 SER A C 1
ATOM 2223 O O . SER A 1 289 ? -6.543 -13.797 -4.543 1 98.69 289 SER A O 1
ATOM 2225 N N . LEU A 1 290 ? -8.25 -15.141 -4.773 1 97.75 290 LEU A N 1
ATOM 2226 C CA . LEU A 1 290 ? -8.453 -15 -6.215 1 97.75 290 LEU A CA 1
ATOM 2227 C C . LEU A 1 290 ? -9.922 -14.773 -6.539 1 97.75 290 LEU A C 1
ATOM 2229 O O . LEU A 1 290 ? -10.773 -15.594 -6.176 1 97.75 290 LEU A O 1
ATOM 2233 N N . HIS A 1 291 ? -10.203 -13.664 -7.168 1 97.88 291 HIS A N 1
ATOM 2234 C CA . HIS A 1 291 ? -11.57 -13.359 -7.57 1 97.88 291 HIS A CA 1
ATOM 2235 C C . HIS A 1 291 ? -11.703 -13.305 -9.086 1 97.88 291 HIS A C 1
ATOM 2237 O O . HIS A 1 291 ? -10.695 -13.266 -9.797 1 97.88 291 HIS A O 1
ATOM 2243 N N . HIS A 1 292 ? -12.898 -13.414 -9.664 1 96.25 292 HIS A N 1
ATOM 2244 C CA . HIS A 1 292 ? -13.266 -13.289 -11.07 1 96.25 292 HIS A CA 1
ATOM 2245 C C . HIS A 1 292 ? -12.641 -14.406 -11.898 1 96.25 292 HIS A C 1
ATOM 2247 O O . HIS A 1 292 ? -12.203 -14.172 -13.031 1 96.25 292 HIS A O 1
ATOM 2253 N N . ILE A 1 293 ? -12.555 -15.547 -11.352 1 92.88 293 ILE A N 1
ATOM 2254 C CA . ILE A 1 293 ? -11.898 -16.656 -12.031 1 92.88 293 ILE A CA 1
ATOM 2255 C C . ILE A 1 293 ? -12.719 -17.078 -13.25 1 92.88 293 ILE A C 1
ATOM 2257 O O . ILE A 1 293 ? -12.172 -17.562 -14.242 1 92.88 293 ILE A O 1
ATOM 2261 N N . ASP A 1 294 ? -14.031 -16.797 -13.203 1 93.06 294 ASP A N 1
ATOM 2262 C CA . ASP A 1 294 ? -14.914 -17.125 -14.32 1 93.06 294 ASP A CA 1
ATOM 2263 C C . ASP A 1 294 ? -14.719 -16.156 -15.477 1 93.06 294 ASP A C 1
ATOM 2265 O O . ASP A 1 294 ? -15.195 -16.406 -16.594 1 93.06 294 ASP A O 1
ATOM 2269 N N . ARG A 1 295 ? -14.07 -15.086 -15.195 1 93.56 295 ARG A N 1
ATOM 2270 C CA . ARG A 1 295 ? -13.938 -14.039 -16.203 1 93.56 295 ARG A CA 1
ATOM 2271 C C . ARG A 1 295 ? -12.586 -14.117 -16.906 1 93.56 295 ARG A C 1
ATOM 2273 O O . ARG A 1 295 ? -12.305 -13.336 -17.812 1 93.56 295 ARG A O 1
ATOM 2280 N N . VAL A 1 296 ? -11.773 -15.055 -16.469 1 95.56 296 VAL A N 1
ATOM 2281 C CA . VAL A 1 296 ? -10.469 -15.281 -17.094 1 95.56 296 VAL A CA 1
ATOM 2282 C C . VAL A 1 296 ? -10.391 -16.703 -17.641 1 95.56 296 VAL A C 1
ATOM 2284 O O . VAL A 1 296 ? -11.289 -17.516 -17.406 1 95.56 296 VAL A O 1
ATOM 2287 N N . GLU A 1 297 ? -9.367 -17 -18.422 1 96.81 297 GLU A N 1
ATOM 2288 C CA . GLU A 1 297 ? -9.164 -18.359 -18.922 1 96.81 297 GLU A CA 1
ATOM 2289 C C . GLU A 1 297 ? -8.773 -19.312 -17.797 1 96.81 297 GLU A C 1
ATOM 2291 O O . GLU A 1 297 ? -8.219 -18.891 -16.781 1 96.81 297 GLU A O 1
ATOM 2296 N N . PRO A 1 298 ? -9.109 -20.625 -18 1 97.44 298 PRO A N 1
ATOM 2297 C CA . PRO A 1 298 ? -8.617 -21.578 -17 1 97.44 298 PRO A CA 1
ATOM 2298 C C . PRO A 1 298 ? -7.098 -21.516 -16.812 1 97.44 298 PRO A C 1
ATOM 2300 O O . PRO A 1 298 ? -6.363 -21.344 -17.797 1 97.44 298 PRO A O 1
ATOM 2303 N N . ILE A 1 299 ? -6.66 -21.688 -15.641 1 97.56 299 ILE A N 1
ATOM 2304 C CA . ILE A 1 299 ? -5.277 -21.344 -15.336 1 97.56 299 ILE A CA 1
ATOM 2305 C C . ILE A 1 299 ? -4.359 -22.516 -15.695 1 97.56 299 ILE A C 1
ATOM 2307 O O . ILE A 1 299 ? -3.137 -22.359 -15.734 1 97.56 299 ILE A O 1
ATOM 2311 N N . PHE A 1 300 ? -4.871 -23.734 -15.945 1 98 300 PHE A N 1
ATOM 2312 C CA . PHE A 1 300 ? -4.105 -24.859 -16.469 1 98 300 PHE A CA 1
ATOM 2313 C C . PHE A 1 300 ? -4.637 -25.297 -17.828 1 98 300 PHE A C 1
ATOM 2315 O O . PHE A 1 300 ? -5.852 -25.344 -18.047 1 98 300 PHE A O 1
ATOM 2322 N N . PRO A 1 301 ? -3.732 -25.594 -18.688 1 95.12 301 PRO A N 1
ATOM 2323 C CA . PRO A 1 301 ? -4.18 -25.984 -20.031 1 95.12 301 PRO A CA 1
ATOM 2324 C C . PRO A 1 301 ? -5.008 -27.266 -20.016 1 95.12 301 PRO A C 1
ATOM 2326 O O . PRO A 1 301 ? -4.684 -28.219 -19.297 1 95.12 301 PRO A O 1
ATOM 2329 N N . GLY A 1 302 ? -6.07 -27.234 -20.766 1 95.06 302 GLY A N 1
ATOM 2330 C CA . GLY A 1 302 ? -6.875 -28.438 -20.969 1 95.06 302 GLY A CA 1
ATOM 2331 C C . GLY A 1 302 ? -7.82 -28.719 -19.828 1 95.06 302 GLY A C 1
ATOM 2332 O O . GLY A 1 302 ? -8.445 -29.781 -19.781 1 95.06 302 GLY A O 1
ATOM 2333 N N . MET A 1 303 ? -7.902 -27.875 -18.891 1 97.19 303 MET A N 1
ATOM 2334 C CA . MET A 1 303 ? -8.781 -28.062 -17.734 1 97.19 303 MET A CA 1
ATOM 2335 C C . MET A 1 303 ? -9.898 -27.031 -17.719 1 97.19 303 MET A C 1
ATOM 2337 O O . MET A 1 303 ? -9.781 -25.969 -18.328 1 97.19 303 MET A O 1
ATOM 2341 N N . THR A 1 304 ? -10.977 -27.391 -17.078 1 96.81 304 THR A N 1
ATOM 2342 C CA . THR A 1 304 ? -12.008 -26.406 -16.781 1 96.81 304 THR A CA 1
ATOM 2343 C C . THR A 1 304 ? -11.57 -25.5 -15.625 1 96.81 304 THR A C 1
ATOM 2345 O O . THR A 1 304 ? -10.562 -25.766 -14.969 1 96.81 304 THR A O 1
ATOM 2348 N N . HIS A 1 305 ? -12.344 -24.484 -15.383 1 96 305 HIS A N 1
ATOM 2349 C CA . HIS A 1 305 ? -12.023 -23.562 -14.305 1 96 305 HIS A CA 1
ATOM 2350 C C . HIS A 1 305 ? -11.953 -24.281 -12.961 1 96 305 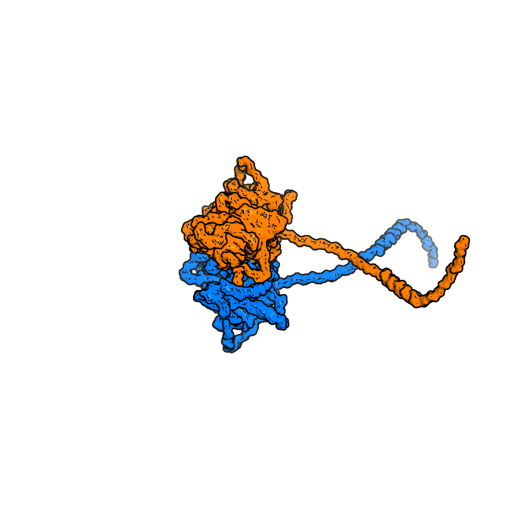HIS A C 1
ATOM 2352 O O . HIS A 1 305 ? -10.961 -24.172 -12.242 1 96 305 HIS A O 1
ATOM 2358 N N . VAL A 1 306 ? -12.977 -25.016 -12.656 1 96.31 306 VAL A N 1
ATOM 2359 C CA . VAL A 1 306 ? -13.07 -25.688 -11.367 1 96.31 306 VAL A CA 1
ATOM 2360 C C . VAL A 1 306 ? -11.969 -26.75 -11.25 1 96.31 306 VAL A C 1
ATOM 2362 O O . VAL A 1 306 ? -11.297 -26.844 -10.227 1 96.31 306 VAL A O 1
ATOM 2365 N N . ALA A 1 307 ? -11.75 -27.484 -12.32 1 97.81 307 ALA A N 1
ATOM 2366 C CA . ALA A 1 307 ? -10.727 -28.531 -12.312 1 97.81 307 ALA A CA 1
ATOM 2367 C C . ALA A 1 307 ? -9.336 -27.938 -12.125 1 97.81 307 ALA A C 1
ATOM 2369 O O . ALA A 1 307 ? -8.5 -28.5 -11.414 1 97.81 307 ALA A O 1
ATOM 2370 N N . ALA A 1 308 ? -9.117 -26.859 -12.781 1 98.25 308 ALA A N 1
ATOM 2371 C CA . ALA A 1 308 ? -7.828 -26.172 -12.68 1 98.25 308 ALA A CA 1
ATOM 2372 C C . ALA A 1 308 ? -7.57 -25.703 -11.25 1 98.25 308 ALA A C 1
ATOM 2374 O O . ALA A 1 308 ? -6.461 -25.844 -10.734 1 98.25 308 ALA A O 1
ATOM 2375 N N . LEU A 1 309 ? -8.586 -25.172 -10.617 1 97.94 309 LEU A N 1
ATOM 2376 C CA . LEU A 1 309 ? -8.438 -24.688 -9.258 1 97.94 309 LEU A CA 1
ATOM 2377 C C . LEU A 1 309 ? -8.258 -25.844 -8.281 1 97.94 309 LEU A C 1
ATOM 2379 O O . LEU A 1 309 ? -7.465 -25.75 -7.336 1 97.94 309 LEU A O 1
ATOM 2383 N N . ASP A 1 310 ? -8.992 -26.891 -8.516 1 97.75 310 ASP A N 1
ATOM 2384 C CA . ASP A 1 310 ? -8.797 -28.078 -7.707 1 97.75 310 ASP A CA 1
ATOM 2385 C C . ASP A 1 310 ? -7.355 -28.594 -7.816 1 97.75 310 ASP A C 1
ATOM 2387 O O . ASP A 1 310 ? -6.762 -29 -6.82 1 97.75 310 ASP A O 1
ATOM 2391 N N . HIS A 1 311 ? -6.879 -28.531 -9.023 1 98.62 311 HIS A N 1
ATOM 2392 C CA . HIS A 1 311 ? -5.508 -28.953 -9.289 1 98.62 311 HIS A CA 1
ATOM 2393 C C . HIS A 1 311 ? -4.508 -28.062 -8.57 1 98.62 311 HIS A C 1
ATOM 2395 O O . HIS A 1 311 ? -3.572 -28.562 -7.934 1 98.62 311 HIS A O 1
ATOM 2401 N N . LEU A 1 312 ? -4.691 -26.797 -8.562 1 98.62 312 LEU A N 1
ATOM 2402 C CA . LEU A 1 312 ? -3.84 -25.844 -7.855 1 98.62 312 LEU A CA 1
ATOM 2403 C C . LEU A 1 312 ? -3.875 -26.094 -6.355 1 98.62 312 LEU A C 1
ATOM 2405 O O . LEU A 1 312 ? -2.844 -26.016 -5.68 1 98.62 312 LEU A O 1
ATOM 2409 N N . PHE A 1 313 ? -5.012 -26.469 -5.824 1 98.31 313 PHE A N 1
ATOM 2410 C CA . PHE A 1 313 ? -5.199 -26.609 -4.383 1 98.31 313 PHE A CA 1
ATOM 2411 C C . PHE A 1 313 ? -4.547 -27.875 -3.869 1 98.31 313 PHE A C 1
ATOM 2413 O O . PHE A 1 313 ? -4.352 -28.047 -2.664 1 98.31 313 PHE A O 1
ATOM 2420 N N . LYS A 1 314 ? -4.195 -28.781 -4.766 1 98.44 314 LYS A N 1
ATOM 2421 C CA . LYS A 1 314 ? -3.352 -29.891 -4.324 1 98.44 314 LYS A CA 1
ATOM 2422 C C . LYS A 1 314 ? -2.031 -29.391 -3.756 1 98.44 314 LYS A C 1
ATOM 2424 O O . LYS A 1 314 ? -1.528 -29.922 -2.764 1 98.44 314 LYS A O 1
ATOM 2429 N N . ALA A 1 315 ? -1.546 -28.375 -4.379 1 98.69 315 ALA A N 1
ATOM 2430 C CA . ALA A 1 315 ? -0.318 -27.75 -3.889 1 98.69 315 ALA A CA 1
ATOM 2431 C C . ALA A 1 315 ? -0.592 -26.891 -2.656 1 98.69 315 ALA A C 1
ATOM 2433 O O . ALA A 1 315 ? 0.168 -26.938 -1.686 1 98.69 315 ALA A O 1
ATOM 2434 N N . VAL A 1 316 ? -1.695 -26.156 -2.676 1 98.19 316 VAL A N 1
ATOM 2435 C CA . VAL A 1 316 ? -2.055 -25.281 -1.566 1 98.19 316 VAL A CA 1
ATOM 2436 C C . VAL A 1 316 ? -2.174 -26.094 -0.281 1 98.19 316 VAL A C 1
ATOM 2438 O O . VAL A 1 316 ? -1.699 -25.672 0.776 1 98.19 316 VAL A O 1
ATOM 2441 N N . ASN A 1 317 ? -2.734 -27.234 -0.403 1 96.62 317 ASN A N 1
ATOM 2442 C CA . ASN A 1 317 ? -3 -28.062 0.771 1 96.62 317 ASN A CA 1
ATOM 2443 C C . ASN A 1 317 ? -1.707 -28.594 1.388 1 96.62 317 ASN A C 1
ATOM 2445 O O . ASN A 1 317 ? -1.662 -28.891 2.582 1 96.62 317 ASN A O 1
ATOM 2449 N N . ILE A 1 318 ? -0.668 -28.656 0.592 1 97.44 318 ILE A N 1
ATOM 2450 C CA . ILE A 1 318 ? 0.611 -29.156 1.082 1 97.44 318 ILE A CA 1
ATOM 2451 C C . ILE A 1 318 ? 1.435 -28 1.653 1 97.44 318 ILE A C 1
ATOM 2453 O O . ILE A 1 318 ? 2.016 -28.125 2.734 1 97.44 318 ILE A O 1
ATOM 2457 N N . ASP A 1 319 ? 1.479 -26.922 1.006 1 97.62 319 ASP A N 1
ATOM 2458 C CA . ASP A 1 319 ? 2.273 -25.766 1.427 1 97.62 319 ASP A CA 1
ATOM 2459 C C . ASP A 1 319 ? 1.604 -24.453 1.018 1 97.62 319 ASP A C 1
ATOM 2461 O O . ASP A 1 319 ? 2.037 -23.797 0.066 1 97.62 319 ASP A O 1
ATOM 2465 N N . PRO A 1 320 ? 0.635 -24.031 1.812 1 96.81 320 PRO A N 1
ATOM 2466 C CA . PRO A 1 320 ? -0.079 -22.797 1.455 1 96.81 320 PRO A CA 1
ATOM 2467 C C . PRO A 1 320 ? 0.831 -21.562 1.435 1 96.81 320 PRO A C 1
ATOM 2469 O O . PRO A 1 320 ? 0.654 -20.672 0.599 1 96.81 320 PRO A O 1
ATOM 2472 N N . GLY A 1 321 ? 1.812 -21.547 2.252 1 95.81 321 GLY A N 1
ATOM 2473 C CA . GLY A 1 321 ? 2.701 -20.406 2.324 1 95.81 321 GLY A CA 1
ATOM 2474 C C . GLY A 1 321 ? 3.529 -20.203 1.066 1 95.81 321 GLY A C 1
ATOM 2475 O O . GLY A 1 321 ? 3.875 -19.078 0.711 1 95.81 321 GLY A O 1
ATOM 2476 N N . ARG A 1 322 ? 3.832 -21.25 0.343 1 97.56 322 ARG A N 1
ATOM 2477 C CA . ARG A 1 322 ? 4.75 -21.188 -0.788 1 97.56 322 ARG A CA 1
ATOM 2478 C C . ARG A 1 322 ? 3.99 -21.062 -2.104 1 97.56 322 ARG A C 1
ATOM 2480 O O . ARG A 1 322 ? 4.59 -20.781 -3.146 1 97.56 322 ARG A O 1
ATOM 2487 N N . ILE A 1 323 ? 2.68 -21.25 -2.105 1 98.5 323 ILE A N 1
ATOM 2488 C CA . ILE A 1 323 ? 1.922 -21.234 -3.352 1 98.5 323 ILE A CA 1
ATOM 2489 C C . ILE A 1 323 ? 2.219 -19.938 -4.117 1 98.5 323 ILE A C 1
ATOM 2491 O O . ILE A 1 323 ? 2.143 -18.844 -3.555 1 98.5 323 ILE A O 1
ATOM 2495 N N . LEU A 1 324 ? 2.684 -20.016 -5.359 1 98.62 324 LEU A N 1
ATOM 2496 C CA . LEU A 1 324 ? 2.945 -18.984 -6.352 1 98.62 324 LEU A CA 1
ATOM 2497 C C . LEU A 1 324 ? 4.133 -18.125 -5.934 1 98.62 324 LEU A C 1
ATOM 2499 O O . LEU A 1 324 ? 4.391 -17.078 -6.535 1 98.62 324 LEU A O 1
ATOM 2503 N N . GLN A 1 325 ? 4.84 -18.5 -4.852 1 98.12 325 GLN A N 1
ATOM 2504 C CA . GLN A 1 325 ? 6.082 -17.781 -4.551 1 98.12 325 GLN A CA 1
ATOM 2505 C C . GLN A 1 325 ? 7.113 -17.984 -5.656 1 98.12 325 GLN A C 1
ATOM 2507 O O . GLN A 1 325 ? 7.434 -19.125 -6.012 1 98.12 325 GLN A O 1
ATOM 2512 N N . GLN A 1 326 ? 7.613 -16.906 -6.164 1 98.5 326 GLN A N 1
ATOM 2513 C CA . GLN A 1 326 ? 8.578 -16.969 -7.258 1 98.5 326 GLN A CA 1
ATOM 2514 C C . GLN A 1 326 ? 10 -17.109 -6.727 1 98.5 326 GLN A C 1
ATOM 2516 O O . GLN A 1 326 ? 10.438 -16.328 -5.883 1 98.5 326 GLN A O 1
ATOM 2521 N N . THR A 1 327 ? 10.688 -18.109 -7.133 1 98.44 327 THR A N 1
ATOM 2522 C CA . THR A 1 327 ? 12.102 -18.328 -6.867 1 98.44 327 THR A CA 1
ATOM 2523 C C . THR A 1 327 ? 12.883 -18.469 -8.172 1 98.44 327 THR A C 1
ATOM 2525 O O . THR A 1 327 ? 12.43 -19.141 -9.109 1 98.44 327 THR A O 1
ATOM 2528 N N . ILE A 1 328 ? 14.031 -17.812 -8.25 1 98.5 328 ILE A N 1
ATOM 2529 C CA . ILE A 1 328 ? 14.797 -17.781 -9.492 1 98.5 328 ILE A CA 1
ATOM 2530 C C . ILE A 1 328 ? 16.219 -18.297 -9.242 1 98.5 328 ILE A C 1
ATOM 2532 O O . ILE A 1 328 ? 16.844 -17.922 -8.258 1 98.5 328 ILE A O 1
ATOM 2536 N N . CYS A 1 329 ? 16.672 -19.156 -10.055 1 96.88 329 CYS A N 1
ATOM 2537 C CA . CYS A 1 329 ? 18.062 -19.609 -9.961 1 96.88 329 CYS A CA 1
ATOM 2538 C C . CYS A 1 329 ? 18.672 -19.797 -11.344 1 96.88 329 CYS A C 1
ATOM 2540 O O . CYS A 1 329 ? 17.969 -19.719 -12.352 1 96.88 329 CYS A O 1
ATOM 2542 N N . TYR A 1 330 ? 19.969 -19.938 -11.383 1 96.5 330 TYR A N 1
ATOM 2543 C CA . TYR A 1 330 ? 20.75 -19.891 -12.602 1 96.5 330 TYR A CA 1
ATOM 2544 C C . TYR A 1 330 ? 21.578 -21.172 -12.766 1 96.5 330 TYR A C 1
ATOM 2546 O O . TYR A 1 330 ? 22.172 -21.656 -11.797 1 96.5 330 TYR A O 1
ATOM 2554 N N . ASP A 1 331 ? 21.516 -21.719 -13.906 1 93.56 331 ASP A N 1
ATOM 2555 C CA . ASP A 1 331 ? 22.406 -22.812 -14.312 1 93.56 331 ASP A CA 1
ATOM 2556 C C . ASP A 1 331 ? 23.562 -22.297 -15.148 1 93.56 331 ASP A C 1
ATOM 2558 O O . ASP A 1 331 ? 23.438 -22.156 -16.375 1 93.56 331 ASP A O 1
ATOM 2562 N N . SER A 1 332 ? 24.703 -22.156 -14.57 1 90 332 SER A N 1
ATOM 2563 C CA . SER A 1 332 ? 25.844 -21.531 -15.234 1 90 332 SER A CA 1
ATOM 2564 C C . SER A 1 332 ? 26.438 -22.469 -16.281 1 90 332 SER A C 1
ATOM 2566 O O . SER A 1 332 ? 27.078 -22 -17.234 1 90 332 SER A O 1
ATOM 2568 N N . THR A 1 333 ? 26.234 -23.703 -16.125 1 88.94 333 THR A N 1
ATOM 2569 C CA . THR A 1 333 ? 26.812 -24.672 -17.062 1 88.94 333 THR A CA 1
ATOM 2570 C C . THR A 1 333 ? 26.062 -24.625 -18.406 1 88.94 333 THR A C 1
ATOM 2572 O O . THR A 1 333 ? 26.703 -24.641 -19.453 1 88.94 333 THR A O 1
ATOM 2575 N N . LYS A 1 334 ? 24.812 -24.531 -18.297 1 90.56 334 LYS A N 1
ATOM 2576 C CA . LYS A 1 334 ? 24 -24.562 -19.516 1 90.56 334 LYS A CA 1
ATOM 2577 C C . LYS A 1 334 ? 23.531 -23.172 -19.922 1 90.56 334 LYS A C 1
ATOM 2579 O O . LYS A 1 334 ? 22.859 -23 -20.922 1 90.56 334 LYS A O 1
ATOM 2584 N N . LEU A 1 335 ? 23.859 -22.188 -19.125 1 92.75 335 LEU A N 1
ATOM 2585 C CA . LEU A 1 335 ? 23.453 -20.812 -19.344 1 92.75 335 LEU A CA 1
ATOM 2586 C C . LEU A 1 335 ? 21.938 -20.688 -19.438 1 92.75 335 LEU A C 1
ATOM 2588 O O . LEU A 1 335 ? 21.406 -20.188 -20.422 1 92.75 335 LEU A O 1
ATOM 2592 N N . LEU A 1 336 ? 21.266 -21.172 -18.391 1 95.62 336 LEU A N 1
ATOM 2593 C CA . LEU A 1 336 ? 19.812 -21.094 -18.25 1 95.62 336 LEU A CA 1
ATOM 2594 C C . LEU A 1 336 ? 19.422 -20.312 -17 1 95.62 336 LEU A C 1
ATOM 2596 O O . LEU A 1 336 ? 20.156 -20.312 -16.016 1 95.62 336 LEU A O 1
ATOM 2600 N N . THR A 1 337 ? 18.375 -19.609 -17.094 1 97.56 337 THR A N 1
ATOM 2601 C CA . THR A 1 337 ? 17.688 -19.031 -15.938 1 97.56 337 THR A CA 1
ATOM 2602 C C . THR A 1 337 ? 16.359 -19.719 -15.68 1 97.56 337 THR A C 1
ATOM 2604 O O . THR A 1 337 ? 15.547 -19.875 -16.594 1 97.56 337 THR A O 1
ATOM 2607 N N . VAL A 1 338 ? 16.188 -20.188 -14.469 1 98.31 338 VAL A N 1
ATOM 2608 C CA . VAL A 1 338 ? 14.977 -20.922 -14.125 1 98.31 338 VAL A CA 1
ATOM 2609 C C . VAL A 1 338 ? 14.141 -20.125 -13.133 1 98.31 338 VAL A C 1
ATOM 2611 O O . VAL A 1 338 ? 14.656 -19.641 -12.117 1 98.31 338 VAL A O 1
ATOM 2614 N N . SER A 1 339 ? 12.883 -19.875 -13.445 1 98.75 339 SER A N 1
ATOM 2615 C CA . SER A 1 339 ? 11.93 -19.219 -12.562 1 98.75 339 SER A CA 1
ATOM 2616 C C . SER A 1 339 ? 10.844 -20.188 -12.102 1 98.75 339 SER A C 1
ATOM 2618 O O . SER A 1 339 ? 10.086 -20.719 -12.922 1 98.75 339 SER A O 1
ATOM 2620 N N . VAL A 1 340 ? 10.773 -20.391 -10.852 1 98.88 340 VAL A N 1
ATOM 2621 C CA . VAL A 1 340 ? 9.789 -21.281 -10.273 1 98.88 340 VAL A CA 1
ATOM 2622 C C . VAL A 1 340 ? 8.672 -20.484 -9.617 1 98.88 340 VAL A C 1
ATOM 2624 O O . VAL A 1 340 ? 8.922 -19.703 -8.688 1 98.88 340 VAL A O 1
ATOM 2627 N N . SER A 1 341 ? 7.488 -20.547 -10.109 1 98.88 341 SER A N 1
ATOM 2628 C CA . SER A 1 341 ? 6.273 -20.203 -9.375 1 98.88 341 SER A CA 1
ATOM 2629 C C . SER A 1 341 ? 5.648 -21.438 -8.734 1 98.88 341 SER A C 1
ATOM 2631 O O . SER A 1 341 ? 4.902 -22.172 -9.375 1 98.88 341 SER A O 1
ATOM 2633 N N . TRP A 1 342 ? 5.934 -21.641 -7.539 1 98.88 342 TRP A N 1
ATOM 2634 C CA . TRP A 1 342 ? 5.734 -22.938 -6.91 1 98.88 342 TRP A CA 1
ATOM 2635 C C . TRP A 1 342 ? 4.262 -23.328 -6.922 1 98.88 342 TRP A C 1
ATOM 2637 O O . TRP A 1 342 ? 3.391 -22.516 -6.602 1 98.88 342 TRP A O 1
ATOM 2647 N N . GLY A 1 343 ? 3.977 -24.531 -7.281 1 98.81 343 GLY A N 1
ATOM 2648 C CA . GLY A 1 343 ? 2.633 -25.078 -7.32 1 98.81 343 GLY A CA 1
ATOM 2649 C C . GLY A 1 343 ? 1.881 -24.719 -8.594 1 98.81 343 GLY A C 1
ATOM 2650 O O . GLY A 1 343 ? 0.719 -25.109 -8.758 1 98.81 343 GLY A O 1
ATOM 2651 N N . TYR A 1 344 ? 2.564 -24.031 -9.555 1 98.81 344 TYR A N 1
ATOM 2652 C CA . TYR A 1 344 ? 1.87 -23.578 -10.758 1 98.81 344 TYR A CA 1
ATOM 2653 C C . TYR A 1 344 ? 2.695 -23.875 -12 1 98.81 344 TYR A C 1
ATOM 2655 O O . TYR A 1 344 ? 2.406 -24.828 -12.734 1 98.81 344 TYR A O 1
ATOM 2663 N N . VAL A 1 345 ? 3.883 -23.094 -12.141 1 98.75 345 VAL A N 1
ATOM 2664 C CA . VAL A 1 345 ? 4.637 -23.25 -13.383 1 98.75 345 VAL A CA 1
ATOM 2665 C C . VAL A 1 345 ? 6.125 -23.047 -13.117 1 98.75 345 VAL A C 1
ATOM 2667 O O . VAL A 1 345 ? 6.5 -22.328 -12.188 1 98.75 345 VAL A O 1
ATOM 2670 N N . VAL A 1 346 ? 6.945 -23.75 -13.883 1 98.69 346 VAL A N 1
ATOM 2671 C CA . VAL A 1 346 ? 8.375 -23.469 -13.992 1 98.69 346 VAL A CA 1
ATOM 2672 C C . VAL A 1 346 ? 8.703 -23 -15.406 1 98.69 346 VAL A C 1
ATOM 2674 O O . VAL A 1 346 ? 8.281 -23.625 -16.391 1 98.69 346 VAL A O 1
ATOM 2677 N N . GLN A 1 347 ? 9.367 -21.891 -15.492 1 97.69 347 GLN A N 1
ATOM 2678 C CA . GLN A 1 347 ? 9.812 -21.359 -16.766 1 97.69 347 GLN A CA 1
ATOM 2679 C C . GLN A 1 347 ? 11.328 -21.469 -16.906 1 97.69 347 GLN A C 1
ATOM 2681 O O . GLN A 1 347 ? 12.07 -21.172 -15.969 1 97.69 347 GLN A O 1
ATOM 2686 N N . VAL A 1 348 ? 11.773 -21.891 -18.031 1 96.88 348 VAL A N 1
ATOM 2687 C CA . VAL A 1 348 ? 13.203 -22 -18.312 1 96.88 348 VAL A CA 1
ATOM 2688 C C . VAL A 1 348 ? 13.578 -21.031 -19.453 1 96.88 348 VAL A C 1
ATOM 2690 O O . VAL A 1 348 ? 13.102 -21.188 -20.578 1 96.88 348 VAL A O 1
ATOM 2693 N N . PHE A 1 349 ? 14.398 -20.078 -19.094 1 95.44 349 PHE A N 1
ATOM 2694 C CA . PHE A 1 349 ? 14.859 -19.078 -20.031 1 95.44 349 PHE A CA 1
ATOM 2695 C C . PHE A 1 349 ? 16.266 -19.391 -20.531 1 95.44 349 PHE A C 1
ATOM 2697 O O . PHE A 1 349 ? 17.109 -19.828 -19.75 1 95.44 349 PHE A O 1
ATOM 2704 N N . GLU A 1 350 ? 16.469 -19.109 -21.812 1 93.19 350 GLU A N 1
ATOM 2705 C CA . GLU A 1 350 ? 17.828 -19.172 -22.328 1 93.19 350 GLU A CA 1
ATOM 2706 C C . GLU A 1 350 ? 18.625 -17.938 -21.922 1 93.19 350 GLU A C 1
ATOM 2708 O O . GLU A 1 350 ? 18.125 -16.828 -21.953 1 93.19 350 GLU A O 1
ATOM 2713 N N . GLY A 1 351 ? 19.828 -18.234 -21.469 1 93.25 351 GLY A N 1
ATOM 2714 C CA . GLY A 1 351 ? 20.719 -17.141 -21.109 1 93.25 351 GLY A CA 1
ATOM 2715 C C . GLY A 1 351 ? 20.516 -16.641 -19.688 1 93.25 351 GLY A C 1
ATOM 2716 O O . GLY A 1 351 ? 19.719 -17.203 -18.938 1 93.25 351 GLY A O 1
ATOM 2717 N N . ASN A 1 352 ? 21.312 -15.664 -19.359 1 94.06 352 ASN A N 1
ATOM 2718 C CA . ASN A 1 352 ? 21.234 -15.016 -18.047 1 94.06 352 ASN A CA 1
ATOM 2719 C C . ASN A 1 352 ? 20.266 -13.828 -18.078 1 94.06 352 ASN A C 1
ATOM 2721 O O . ASN A 1 352 ? 20.547 -12.82 -18.719 1 94.06 352 ASN A O 1
ATOM 2725 N N . GLN A 1 353 ? 19.188 -14.039 -17.375 1 96 353 GLN A N 1
ATOM 2726 C CA . GLN A 1 353 ? 18.203 -12.969 -17.266 1 96 353 GLN A CA 1
ATOM 2727 C C . GLN A 1 353 ? 18.422 -12.141 -16 1 96 353 GLN A C 1
ATOM 2729 O O . GLN A 1 353 ? 18.812 -12.68 -14.961 1 96 353 GLN A O 1
ATOM 2734 N N . LEU A 1 354 ? 18.203 -10.828 -16.094 1 96.5 354 LEU A N 1
ATOM 2735 C CA . LEU A 1 354 ? 18.234 -10.008 -14.891 1 96.5 354 LEU A CA 1
ATOM 2736 C C . LEU A 1 354 ? 17.031 -10.312 -14 1 96.5 354 LEU A C 1
ATOM 2738 O O . LEU A 1 354 ? 15.914 -10.477 -14.492 1 96.5 354 LEU A O 1
ATOM 2742 N N . LEU A 1 355 ? 17.281 -10.414 -12.711 1 97.56 355 LEU A N 1
ATOM 2743 C CA . LEU A 1 355 ? 16.234 -10.789 -11.758 1 97.56 355 LEU A CA 1
ATOM 2744 C C . LEU A 1 355 ? 15.031 -9.859 -11.875 1 97.56 355 LEU A C 1
ATOM 2746 O O . LEU A 1 355 ? 13.891 -10.312 -11.945 1 97.56 355 LEU A O 1
ATOM 2750 N N . VAL A 1 356 ? 15.211 -8.539 -11.898 1 96.06 356 VAL A N 1
ATOM 2751 C CA . VAL A 1 356 ? 14.133 -7.559 -11.852 1 96.06 356 VAL A CA 1
ATOM 2752 C C . VAL A 1 356 ? 13.289 -7.656 -13.117 1 96.06 356 VAL A C 1
ATOM 2754 O O . VAL A 1 356 ? 12.086 -7.367 -13.094 1 96.06 356 VAL A O 1
ATOM 2757 N N . ASP A 1 357 ? 13.922 -8.086 -14.227 1 96 357 ASP A N 1
ATOM 2758 C CA . ASP A 1 357 ? 13.148 -8.312 -15.438 1 96 357 ASP A CA 1
ATOM 2759 C C . ASP A 1 357 ? 12.148 -9.453 -15.258 1 96 357 ASP A C 1
ATOM 2761 O O . ASP A 1 357 ? 11.023 -9.383 -15.734 1 96 357 ASP A O 1
ATOM 2765 N N . LEU A 1 358 ? 12.586 -10.453 -14.547 1 97.38 358 LEU A N 1
ATOM 2766 C CA . LEU A 1 358 ? 11.75 -11.633 -14.352 1 97.38 358 LEU A CA 1
ATOM 2767 C C . LEU A 1 358 ? 10.695 -11.375 -13.281 1 97.38 358 LEU A C 1
ATOM 2769 O O . LEU A 1 358 ? 9.695 -12.094 -13.195 1 97.38 358 LEU A O 1
ATOM 2773 N N . LEU A 1 359 ? 10.961 -10.359 -12.43 1 97.44 359 LEU A N 1
ATOM 2774 C CA . LEU A 1 359 ? 9.961 -10 -11.422 1 97.44 359 LEU A CA 1
ATOM 2775 C C . LEU A 1 359 ? 8.812 -9.227 -12.055 1 97.44 359 LEU A C 1
ATOM 2777 O O . LEU A 1 359 ? 7.73 -9.125 -11.461 1 97.44 359 LEU A O 1
ATOM 2781 N N . SER A 1 360 ? 9.023 -8.602 -13.219 1 96.56 360 SER A N 1
ATOM 2782 C CA . SER A 1 360 ? 7.945 -7.973 -13.977 1 96.56 360 SER A CA 1
ATOM 2783 C C . SER A 1 360 ? 7.062 -9.016 -14.656 1 96.56 360 SER A C 1
ATOM 2785 O O . SER A 1 360 ? 7.566 -9.961 -15.266 1 96.56 360 SER A O 1
ATOM 2787 N N . LEU A 1 361 ? 5.824 -8.805 -14.57 1 96.38 361 LEU A N 1
ATOM 2788 C CA . LEU A 1 361 ? 4.867 -9.797 -15.047 1 96.38 361 LEU A CA 1
ATOM 2789 C C . LEU A 1 361 ? 4.758 -9.766 -16.562 1 96.38 361 LEU A C 1
ATOM 2791 O O . LEU A 1 361 ? 4.605 -8.695 -17.156 1 96.38 361 LEU A O 1
ATOM 2795 N N . PRO A 1 362 ? 4.863 -11.008 -17.203 1 95.94 362 PRO A N 1
ATOM 2796 C CA . PRO A 1 362 ? 4.5 -11 -18.625 1 95.94 362 PRO A CA 1
ATOM 2797 C C . PRO A 1 362 ? 3.037 -10.641 -18.859 1 95.94 362 PRO A C 1
ATOM 2799 O O . PRO A 1 362 ? 2.148 -11.18 -18.188 1 95.94 362 PRO A O 1
ATOM 2802 N N . GLN A 1 363 ? 2.809 -9.758 -19.719 1 94.31 363 GLN A N 1
ATOM 2803 C CA . GLN A 1 363 ? 1.446 -9.297 -19.953 1 94.31 363 GLN A CA 1
ATOM 2804 C C . GLN A 1 363 ? 0.675 -10.273 -20.844 1 94.31 363 GLN A C 1
ATOM 2806 O O . GLN A 1 363 ? 0.493 -10.023 -22.031 1 94.31 363 GLN A O 1
ATOM 2811 N N . THR A 1 364 ? 0.169 -11.234 -20.297 1 94.94 364 THR A N 1
ATOM 2812 C CA . THR A 1 364 ? -0.62 -12.227 -21 1 94.94 364 THR A CA 1
ATOM 2813 C C . THR A 1 364 ? -2.111 -11.945 -20.859 1 94.94 364 THR A C 1
ATOM 2815 O O . THR A 1 364 ? -2.941 -12.625 -21.469 1 94.94 364 THR A O 1
ATOM 2818 N N . PHE A 1 365 ? -2.482 -10.977 -20.062 1 94.19 365 PHE A N 1
ATOM 2819 C CA . PHE A 1 365 ? -3.863 -10.609 -19.766 1 94.19 365 PHE A CA 1
ATOM 2820 C C . PHE A 1 365 ? -4.254 -9.336 -20.516 1 94.19 365 PHE A C 1
ATOM 2822 O O . PHE A 1 365 ? -3.396 -8.656 -21.078 1 94.19 365 PHE A O 1
ATOM 2829 N N . THR A 1 366 ? -5.57 -9.094 -20.5 1 93.12 366 THR A N 1
ATOM 2830 C CA . THR A 1 366 ? -6.121 -7.906 -21.156 1 93.12 366 THR A CA 1
ATOM 2831 C C . THR A 1 366 ? -6.926 -7.07 -20.156 1 93.12 366 THR A C 1
ATOM 2833 O O . THR A 1 366 ? -7.301 -7.555 -19.094 1 93.12 366 THR A O 1
ATOM 2836 N N . PRO A 1 367 ? -7.105 -5.781 -20.484 1 91.81 367 PRO A N 1
ATOM 2837 C CA . PRO A 1 367 ? -7.824 -4.898 -19.562 1 91.81 367 PRO A CA 1
ATOM 2838 C C . PRO A 1 367 ? -9.258 -5.355 -19.312 1 91.81 367 PRO A C 1
ATOM 2840 O O . PRO A 1 367 ? -9.844 -6.055 -20.141 1 91.81 367 PRO A O 1
ATOM 2843 N N . TRP A 1 368 ? -9.836 -4.941 -18.234 1 92.38 368 TRP A N 1
ATOM 2844 C CA . TRP A 1 368 ? -11.18 -5.293 -17.781 1 92.38 368 TRP A CA 1
ATOM 2845 C C . TRP A 1 368 ? -12.242 -4.777 -18.734 1 92.38 368 TRP A C 1
ATOM 2847 O O . TRP A 1 368 ? -13.172 -5.508 -19.094 1 92.38 368 TRP A O 1
ATOM 2857 N N . ARG A 1 369 ? -12.078 -3.512 -19.047 1 85.25 369 ARG A N 1
ATOM 2858 C CA . ARG A 1 369 ? -13.008 -2.953 -20.031 1 85.25 369 ARG A CA 1
ATOM 2859 C C . ARG A 1 369 ? -12.672 -3.428 -21.438 1 85.25 369 ARG A C 1
ATOM 2861 O O . ARG A 1 369 ? -11.516 -3.357 -21.859 1 85.25 369 ARG A O 1
ATOM 2868 N N . ARG A 1 370 ? -13.578 -3.74 -22.156 1 80.06 370 ARG A N 1
ATOM 2869 C CA . ARG A 1 370 ? -13.383 -4.273 -23.5 1 80.06 370 ARG A CA 1
ATOM 2870 C C . ARG A 1 370 ? -13.102 -3.156 -24.5 1 80.06 370 ARG A C 1
ATOM 2872 O O . ARG A 1 370 ? -13.555 -2.025 -24.312 1 80.06 370 ARG A O 1
ATOM 2879 N N . GLY A 1 371 ? -12.352 -3.475 -25.547 1 70.88 371 GLY A N 1
ATOM 2880 C CA . GLY A 1 371 ? -12.148 -2.564 -26.656 1 70.88 371 GLY A CA 1
ATOM 2881 C C . GLY A 1 371 ? -11 -1.599 -26.453 1 70.88 371 GLY A C 1
ATOM 2882 O O . GLY A 1 371 ? -10.758 -0.718 -27.281 1 70.88 371 GLY A O 1
ATOM 2883 N N . ARG A 1 372 ? -10.523 -1.61 -25.359 1 66.75 372 ARG A N 1
ATOM 2884 C CA . ARG A 1 372 ? -9.422 -0.678 -25.125 1 66.75 372 ARG A CA 1
ATOM 2885 C C . ARG A 1 372 ? -8.094 -1.287 -25.547 1 66.75 372 ARG A C 1
ATOM 2887 O O . ARG A 1 372 ? -7.926 -2.508 -25.516 1 66.75 372 ARG A O 1
ATOM 2894 N N . ASN A 1 373 ? -7.336 -0.379 -26.125 1 66.56 373 ASN A N 1
ATOM 2895 C CA . ASN A 1 373 ? -5.984 -0.805 -26.469 1 66.56 373 ASN A CA 1
ATOM 2896 C C . ASN A 1 373 ? -5.172 -1.16 -25.234 1 66.56 373 ASN A C 1
ATOM 2898 O O . ASN A 1 373 ? -4.859 -0.289 -24.422 1 66.56 373 ASN A O 1
ATOM 2902 N N . SER A 1 374 ? -4.816 -2.346 -25.125 1 65.81 374 SER A N 1
ATOM 2903 C CA . SER A 1 374 ? -4.176 -2.928 -23.953 1 65.81 374 SER A CA 1
ATOM 2904 C C . SER A 1 374 ? -2.818 -2.283 -23.688 1 65.81 374 SER A C 1
ATOM 2906 O O . SER A 1 374 ? -2.395 -2.172 -22.531 1 65.81 374 SER A O 1
ATOM 2908 N N . SER A 1 375 ? -2.215 -1.873 -24.703 1 65.62 375 SER A N 1
ATOM 2909 C CA . SER A 1 375 ? -0.844 -1.401 -24.547 1 65.62 375 SER A CA 1
ATOM 2910 C C . SER A 1 375 ? -0.805 -0.037 -23.859 1 65.62 375 SER A C 1
ATOM 2912 O O . SER A 1 375 ? 0.231 0.369 -23.328 1 65.62 375 SER A O 1
ATOM 2914 N N . LEU A 1 376 ? -1.888 0.533 -23.703 1 68.25 376 LEU A N 1
ATOM 2915 C CA . LEU A 1 376 ? -1.853 1.914 -23.234 1 68.25 376 LEU A CA 1
ATOM 2916 C C . LEU A 1 376 ? -2.451 2.029 -21.828 1 68.25 376 LEU A C 1
ATOM 2918 O O . LEU A 1 376 ? -2.375 3.088 -21.203 1 68.25 376 LEU A O 1
ATOM 2922 N N . ILE A 1 377 ? -2.902 0.932 -21.375 1 80.38 377 ILE A N 1
ATOM 2923 C CA . ILE A 1 377 ? -3.592 1.048 -20.094 1 80.38 377 ILE A CA 1
ATOM 2924 C C . ILE A 1 377 ? -2.695 0.521 -18.984 1 80.38 377 ILE A C 1
ATOM 2926 O O . ILE A 1 377 ? -2.301 -0.647 -18.984 1 80.38 377 ILE A O 1
ATOM 2930 N N . PRO A 1 378 ? -2.42 1.361 -18.047 1 86.94 378 PRO A N 1
ATOM 2931 C CA . PRO A 1 378 ? -1.536 0.913 -16.969 1 86.94 378 PRO A CA 1
ATOM 2932 C C . PRO A 1 378 ? -2.246 0.019 -15.961 1 86.94 378 PRO A C 1
ATOM 2934 O O . PRO A 1 378 ? -3.471 0.087 -15.828 1 86.94 378 PRO A O 1
ATOM 2937 N N . TYR A 1 379 ? -1.529 -0.87 -15.398 1 93.62 379 TYR A N 1
ATOM 2938 C CA . TYR A 1 379 ? -1.938 -1.701 -14.266 1 93.62 379 TYR A CA 1
ATOM 2939 C C . TYR A 1 379 ? -1.213 -1.288 -12.992 1 93.62 379 TYR A C 1
ATOM 2941 O O . TYR A 1 379 ? -0.325 -0.432 -13.031 1 93.62 379 TYR A O 1
ATOM 2949 N N . MET A 1 380 ? -1.663 -1.823 -11.875 1 94.94 380 MET A N 1
ATOM 2950 C CA . MET A 1 380 ? -1.049 -1.509 -10.594 1 94.94 380 MET A CA 1
ATOM 2951 C C . MET A 1 380 ? 0.204 -2.348 -10.367 1 94.94 380 MET A C 1
ATOM 2953 O O . MET A 1 380 ? 0.642 -2.525 -9.227 1 94.94 380 MET A O 1
ATOM 2957 N N . LEU A 1 381 ? 0.772 -2.955 -11.414 1 94.25 381 LEU A N 1
ATOM 2958 C CA . LEU A 1 381 ? 1.916 -3.859 -11.352 1 94.25 381 LEU A CA 1
ATOM 2959 C C . LEU A 1 381 ? 2.863 -3.613 -12.523 1 94.25 381 LEU A C 1
ATOM 2961 O O . LEU A 1 381 ? 2.443 -3.123 -13.578 1 94.25 381 LEU A O 1
ATOM 2965 N N . ASN A 1 382 ? 4.129 -4.023 -12.289 1 95.56 382 ASN A N 1
ATOM 2966 C CA . ASN A 1 382 ? 5.086 -3.971 -13.391 1 95.56 382 ASN A CA 1
ATOM 2967 C C . ASN A 1 382 ? 4.84 -5.09 -14.406 1 95.56 382 ASN A C 1
ATOM 2969 O O . ASN A 1 382 ? 4.727 -6.258 -14.031 1 95.56 382 ASN A O 1
ATOM 2973 N N . THR A 1 383 ? 4.762 -4.672 -15.656 1 94.81 383 THR A N 1
ATOM 2974 C CA . THR A 1 383 ? 4.543 -5.676 -16.688 1 94.81 383 THR A CA 1
ATOM 2975 C C . THR A 1 383 ? 5.66 -5.633 -17.734 1 94.81 383 THR A C 1
ATOM 2977 O O . THR A 1 383 ? 6.387 -4.641 -17.828 1 94.81 383 THR A O 1
ATOM 2980 N N . ARG A 1 384 ? 5.844 -6.695 -18.375 1 93.62 384 ARG A N 1
ATOM 2981 C CA . ARG A 1 384 ? 6.75 -6.766 -19.516 1 93.62 384 ARG A CA 1
ATOM 2982 C C . ARG A 1 384 ? 6.066 -7.406 -20.719 1 93.62 384 ARG A C 1
ATOM 2984 O O . ARG A 1 384 ? 5.172 -8.242 -20.562 1 93.62 384 ARG A O 1
ATOM 2991 N N . GLU A 1 385 ? 6.531 -7.039 -21.859 1 92.31 385 GLU A N 1
ATOM 2992 C CA . GLU A 1 385 ? 5.961 -7.578 -23.094 1 92.31 385 GLU A CA 1
ATOM 2993 C C . GLU A 1 385 ? 6.488 -8.984 -23.375 1 92.31 385 GLU A C 1
ATOM 2995 O O . GLU A 1 385 ? 7.633 -9.305 -23.047 1 92.31 385 GLU A O 1
ATOM 3000 N N . LEU A 1 386 ? 5.641 -9.719 -23.984 1 91.62 386 LEU A N 1
ATOM 3001 C CA . LEU A 1 386 ? 6.082 -11.023 -24.453 1 91.62 386 LEU A CA 1
ATOM 3002 C C . LEU A 1 386 ? 6.859 -10.891 -25.766 1 91.62 386 LEU A C 1
ATOM 3004 O O . LEU A 1 386 ? 6.559 -10.023 -26.594 1 91.62 386 LEU A O 1
ATOM 3008 N N . ASN A 1 387 ? 7.812 -11.805 -25.859 1 90.5 387 ASN A N 1
ATOM 3009 C CA . ASN A 1 387 ? 8.5 -11.828 -27.141 1 90.5 387 ASN A CA 1
ATOM 3010 C C . ASN A 1 387 ? 7.543 -12.125 -28.281 1 90.5 387 ASN A C 1
ATOM 3012 O O . ASN A 1 387 ? 6.719 -13.039 -28.188 1 90.5 387 ASN A O 1
ATOM 3016 N N . LYS A 1 388 ? 7.703 -11.359 -29.328 1 89.94 388 LYS A N 1
ATOM 3017 C CA . LYS A 1 388 ? 6.824 -11.539 -30.484 1 89.94 388 LYS A CA 1
ATOM 3018 C C . LYS A 1 388 ? 7.043 -12.898 -31.141 1 89.94 388 LYS A C 1
ATOM 3020 O O . LYS A 1 388 ? 6.105 -13.492 -31.672 1 89.94 388 LYS A O 1
ATOM 3025 N N . ASP A 1 389 ? 8.289 -13.305 -31.062 1 88.31 389 ASP A N 1
ATOM 3026 C CA . ASP A 1 389 ? 8.625 -14.641 -31.547 1 88.31 389 ASP A CA 1
ATOM 3027 C C . ASP A 1 389 ? 8.367 -15.695 -30.469 1 88.31 389 ASP A C 1
ATOM 3029 O O . ASP A 1 389 ? 9.109 -15.781 -29.5 1 88.31 389 ASP A O 1
ATOM 3033 N N . PRO A 1 390 ? 7.43 -16.531 -30.656 1 85.62 390 PRO A N 1
ATOM 3034 C CA . PRO A 1 390 ? 7.105 -17.547 -29.641 1 85.62 390 PRO A CA 1
ATOM 3035 C C . PRO A 1 390 ? 8.273 -18.484 -29.359 1 85.62 390 PRO A C 1
ATOM 3037 O O . PRO A 1 390 ? 8.383 -19.031 -28.266 1 85.62 390 PRO A O 1
ATOM 3040 N N . CYS A 1 391 ? 9.117 -18.641 -30.359 1 85.56 391 CYS A N 1
ATOM 3041 C CA . CYS A 1 391 ? 10.234 -19.578 -30.203 1 85.56 391 CYS A CA 1
ATOM 3042 C C . CYS A 1 391 ? 11.312 -18.984 -29.297 1 85.56 391 CYS A C 1
ATOM 3044 O O . CYS A 1 391 ? 12.211 -19.688 -28.859 1 85.56 391 CYS A O 1
ATOM 3046 N N . LYS A 1 392 ? 11.156 -17.703 -29 1 88 392 LYS A N 1
ATOM 3047 C CA . LYS A 1 392 ? 12.125 -17.047 -28.125 1 88 392 LYS A CA 1
ATOM 3048 C C . LYS A 1 392 ? 11.578 -16.906 -26.719 1 88 392 LYS A C 1
ATOM 3050 O O . LYS A 1 392 ? 12.258 -16.359 -25.828 1 88 392 LYS A O 1
ATOM 3055 N N . ARG A 1 393 ? 10.406 -17.391 -26.547 1 91.81 393 ARG A N 1
ATOM 3056 C CA . ARG A 1 393 ? 9.812 -17.375 -25.219 1 91.81 393 ARG A CA 1
ATOM 3057 C C . ARG A 1 393 ? 10.344 -18.531 -24.375 1 91.81 393 ARG A C 1
ATOM 3059 O O . ARG A 1 393 ? 10.867 -19.5 -24.906 1 91.81 393 ARG A O 1
ATOM 3066 N N . PRO A 1 394 ? 10.266 -18.406 -23.078 1 94.44 394 PRO A N 1
ATOM 3067 C CA . PRO A 1 394 ? 10.773 -19.484 -22.234 1 94.44 394 PRO A CA 1
ATOM 3068 C C . PRO A 1 394 ? 9.969 -20.781 -22.375 1 94.44 394 PRO A C 1
ATOM 3070 O O . PRO A 1 394 ? 8.797 -20.734 -22.766 1 94.44 394 PRO A O 1
ATOM 3073 N N . ASP A 1 395 ? 10.656 -21.875 -22.109 1 94.38 395 ASP A N 1
ATOM 3074 C CA . ASP A 1 395 ? 9.953 -23.141 -22 1 94.38 395 ASP A CA 1
ATOM 3075 C C . ASP A 1 395 ? 9.094 -23.203 -20.75 1 94.38 395 ASP A C 1
ATOM 3077 O O . ASP A 1 395 ? 9.539 -22.781 -19.672 1 94.38 395 ASP A O 1
ATOM 3081 N N . ILE A 1 396 ? 7.934 -23.734 -20.922 1 96.31 396 ILE A N 1
ATOM 3082 C CA . ILE A 1 396 ? 6.977 -23.703 -19.812 1 96.31 396 ILE A CA 1
ATOM 3083 C C . ILE A 1 396 ? 6.699 -25.125 -19.344 1 96.31 396 ILE A C 1
ATOM 3085 O O . ILE A 1 396 ? 6.441 -26.031 -20.141 1 96.31 396 ILE A O 1
ATOM 3089 N N . PHE A 1 397 ? 6.758 -25.359 -18.062 1 97.94 397 PHE A N 1
ATOM 3090 C CA . PHE A 1 397 ? 6.418 -26.609 -17.406 1 97.94 397 PHE A CA 1
ATOM 3091 C C . PHE A 1 397 ? 5.32 -26.406 -16.375 1 97.94 397 PHE A C 1
ATOM 3093 O O . PHE A 1 397 ? 5.531 -25.719 -15.367 1 97.94 397 PHE A O 1
ATOM 3100 N N . PHE A 1 398 ? 4.164 -27.016 -16.531 1 98.69 398 PHE A N 1
ATOM 3101 C CA . PHE A 1 398 ? 3.039 -26.812 -15.633 1 98.69 398 PHE A CA 1
ATOM 3102 C C . PHE A 1 398 ? 3.064 -27.844 -14.5 1 98.69 398 PHE A C 1
ATOM 3104 O O . PHE A 1 398 ? 3.508 -28.984 -14.695 1 98.69 398 PHE A O 1
ATOM 3111 N N . PHE A 1 399 ? 2.588 -27.453 -13.445 1 98.88 399 PHE A N 1
ATOM 3112 C CA . PHE A 1 399 ? 2.457 -28.281 -12.258 1 98.88 399 PHE A CA 1
ATOM 3113 C C . PHE A 1 399 ? 1.662 -29.547 -12.57 1 98.88 399 PHE A C 1
ATOM 3115 O O . PHE A 1 399 ? 0.593 -29.484 -13.18 1 98.88 399 PHE A O 1
ATOM 3122 N N . GLU A 1 400 ? 2.211 -30.672 -12.102 1 98.44 400 GLU A N 1
ATOM 3123 C CA . GLU A 1 400 ? 1.57 -31.953 -12.344 1 98.44 400 GLU A CA 1
ATOM 3124 C C . GLU A 1 400 ? 1.165 -32.625 -11.039 1 98.44 400 GLU A C 1
ATOM 3126 O O . GLU A 1 400 ? 0.04 -33.125 -10.906 1 98.44 400 GLU A O 1
ATOM 3131 N N . SER A 1 401 ? 2.109 -32.625 -10.094 1 98.56 401 SER A N 1
ATOM 3132 C CA . SER A 1 401 ? 1.843 -33.344 -8.852 1 98.56 401 SER A CA 1
ATOM 3133 C C . SER A 1 401 ? 2.75 -32.844 -7.727 1 98.56 401 SER A C 1
ATOM 3135 O O . SER A 1 401 ? 3.738 -32.156 -7.98 1 98.56 401 SER A O 1
ATOM 3137 N N . VAL A 1 402 ? 2.34 -33.188 -6.508 1 98.62 402 VAL A N 1
ATOM 3138 C CA . VAL A 1 402 ? 3.125 -32.844 -5.328 1 98.62 402 VAL A CA 1
ATOM 3139 C C . VAL A 1 402 ? 3.025 -33.938 -4.285 1 98.62 402 VAL A C 1
ATOM 3141 O O . VAL A 1 402 ? 1.992 -34.594 -4.168 1 98.62 402 VAL A O 1
ATOM 3144 N N . ALA A 1 403 ? 4.098 -34.156 -3.631 1 97.62 403 ALA A N 1
ATOM 3145 C CA . ALA A 1 403 ? 4.133 -35.156 -2.574 1 97.62 403 ALA A CA 1
ATOM 3146 C C . ALA A 1 403 ? 4.961 -34.688 -1.386 1 97.62 403 ALA A C 1
ATOM 3148 O O . ALA A 1 403 ? 5.965 -34 -1.562 1 97.62 403 ALA A O 1
ATOM 3149 N N . LEU A 1 404 ? 4.484 -35 -0.271 1 95.62 404 LEU A N 1
ATOM 3150 C CA . LEU A 1 404 ? 5.191 -34.719 0.974 1 95.62 404 LEU A CA 1
ATOM 3151 C C . LEU A 1 404 ? 5.75 -36 1.583 1 95.62 404 LEU A C 1
ATOM 3153 O O . LEU A 1 404 ? 5.004 -36.969 1.813 1 95.62 404 LEU A O 1
ATOM 3157 N N . ASP A 1 405 ? 7.023 -36.062 1.668 1 91.81 405 ASP A N 1
ATOM 3158 C CA . ASP A 1 405 ? 7.695 -37.156 2.35 1 91.81 405 ASP A CA 1
ATOM 3159 C C . ASP A 1 405 ? 8.43 -36.656 3.596 1 91.81 405 ASP A C 1
ATOM 3161 O O . ASP A 1 405 ? 9.555 -36.188 3.506 1 91.81 405 ASP A O 1
ATOM 3165 N N . LYS A 1 406 ? 7.895 -36.875 4.754 1 88.88 406 LYS A N 1
ATOM 3166 C CA . LYS A 1 406 ? 8.414 -36.375 6.016 1 88.88 406 LYS A CA 1
ATOM 3167 C C . LYS A 1 406 ? 8.523 -34.844 5.98 1 88.88 406 LYS A C 1
ATOM 3169 O O . LYS A 1 406 ? 7.52 -34.156 5.828 1 88.88 406 LYS A O 1
ATOM 3174 N N . GLU A 1 407 ? 9.695 -34.375 5.836 1 90.44 407 GLU A N 1
ATOM 3175 C CA . GLU A 1 407 ? 9.844 -32.906 5.867 1 90.44 407 GLU A CA 1
ATOM 3176 C C . GLU A 1 407 ? 10.258 -32.375 4.508 1 90.44 407 GLU A C 1
ATOM 3178 O O . GLU A 1 407 ? 10.469 -31.172 4.352 1 90.44 407 GLU A O 1
ATOM 3183 N N . LYS A 1 408 ? 10.195 -33.25 3.561 1 95.62 408 LYS A N 1
ATOM 3184 C CA . LYS A 1 408 ? 10.602 -32.844 2.219 1 95.62 408 LYS A CA 1
ATOM 3185 C C . LYS A 1 408 ? 9.422 -32.844 1.254 1 95.62 408 LYS A C 1
ATOM 3187 O O . LYS A 1 408 ? 8.633 -33.781 1.249 1 95.62 408 LYS A O 1
ATOM 3192 N N . ILE A 1 409 ? 9.281 -31.797 0.518 1 98.44 409 ILE A N 1
ATOM 3193 C CA . ILE A 1 409 ? 8.227 -31.672 -0.476 1 98.44 409 ILE A CA 1
ATOM 3194 C C . ILE A 1 409 ? 8.812 -31.797 -1.879 1 98.44 409 ILE A C 1
ATOM 3196 O O . ILE A 1 409 ? 9.789 -31.141 -2.211 1 98.44 409 ILE A O 1
ATOM 3200 N N . GLN A 1 410 ? 8.281 -32.656 -2.646 1 98.56 410 GLN A N 1
ATOM 3201 C CA . GLN A 1 410 ? 8.641 -32.781 -4.055 1 98.56 410 GLN A CA 1
ATOM 3202 C C . GLN A 1 410 ? 7.465 -32.406 -4.953 1 98.56 410 GLN A C 1
ATOM 3204 O O . GLN A 1 410 ? 6.379 -33 -4.836 1 98.56 410 GLN A O 1
ATOM 3209 N N . SER A 1 411 ? 7.621 -31.453 -5.746 1 98.75 411 SER A N 1
ATOM 3210 C CA . SER A 1 411 ? 6.633 -31.109 -6.762 1 98.75 411 SER A CA 1
ATOM 3211 C C . SER A 1 411 ? 7.168 -31.359 -8.164 1 98.75 411 SER A C 1
ATOM 3213 O O . SER A 1 411 ? 8.352 -31.141 -8.438 1 98.75 411 SER A O 1
ATOM 3215 N N . ASN A 1 412 ? 6.32 -31.844 -9.016 1 98.81 412 ASN A N 1
ATOM 3216 C CA . ASN A 1 412 ? 6.691 -32.219 -10.375 1 98.81 412 ASN A CA 1
ATOM 3217 C C . ASN A 1 412 ? 5.98 -31.359 -11.406 1 98.81 412 ASN A C 1
ATOM 3219 O O . ASN A 1 412 ? 4.805 -31.031 -11.242 1 98.81 412 ASN A O 1
ATOM 3223 N N . TYR A 1 413 ? 6.707 -31.031 -12.406 1 98.69 413 TYR A N 1
ATOM 3224 C CA . TYR A 1 413 ? 6.215 -30.203 -13.492 1 98.69 413 TYR A CA 1
ATOM 3225 C C . TYR A 1 413 ? 6.508 -30.828 -14.844 1 98.69 413 TYR A C 1
ATOM 3227 O O . TYR A 1 413 ? 7.59 -31.391 -15.055 1 98.69 413 TYR A O 1
ATOM 3235 N N . THR A 1 414 ? 5.586 -30.766 -15.758 1 97.81 414 THR A N 1
ATOM 3236 C CA . THR A 1 414 ? 5.754 -31.375 -17.078 1 97.81 414 THR A CA 1
ATOM 3237 C C . THR A 1 414 ? 5.707 -30.312 -18.172 1 97.81 414 THR A C 1
ATOM 3239 O O . THR A 1 414 ? 4.957 -29.328 -18.062 1 97.81 414 THR A O 1
ATOM 3242 N N . ARG A 1 415 ? 6.441 -30.531 -19.172 1 95.94 415 ARG A N 1
ATOM 3243 C CA . ARG A 1 415 ? 6.586 -29.594 -20.281 1 95.94 415 ARG A CA 1
ATOM 3244 C C . ARG A 1 415 ? 5.258 -29.391 -21 1 95.94 415 ARG A C 1
ATOM 3246 O O . ARG A 1 415 ? 4.523 -30.344 -21.25 1 95.94 415 ARG A O 1
ATOM 3253 N N . HIS A 1 416 ? 4.977 -28.156 -21.188 1 91.06 416 HIS A N 1
ATOM 3254 C CA . HIS A 1 416 ? 3.832 -27.797 -22.016 1 91.06 416 HIS A CA 1
ATOM 3255 C C . HIS A 1 416 ? 4.273 -27.422 -23.422 1 91.06 416 HIS A C 1
ATOM 3257 O O . HIS A 1 416 ? 5.039 -26.469 -23.609 1 91.06 416 HIS A O 1
ATOM 3263 N N . ALA A 1 417 ? 4.035 -28.219 -24.344 1 73.19 417 ALA A N 1
ATOM 3264 C CA . ALA A 1 417 ? 4.516 -28.062 -25.719 1 73.19 417 ALA A CA 1
ATOM 3265 C C . ALA A 1 417 ? 3.82 -26.906 -26.422 1 73.19 417 ALA A C 1
ATOM 3267 O O . ALA A 1 417 ? 2.596 -26.781 -26.359 1 73.19 417 ALA A O 1
ATOM 3268 N N . PHE A 1 418 ? 4.691 -25.891 -26.531 1 65.06 418 PHE A N 1
ATOM 3269 C CA . PHE A 1 418 ? 4.168 -24.875 -27.453 1 65.06 418 PHE A CA 1
ATOM 3270 C C . PHE A 1 418 ? 4.676 -25.109 -28.859 1 65.06 418 PHE A C 1
ATOM 3272 O O . PHE A 1 418 ? 5.781 -25.609 -29.062 1 65.06 418 PHE A O 1
ATOM 3279 N N . GLY A 1 419 ? 3.928 -24.75 -29.906 1 62.22 419 GLY A N 1
ATOM 3280 C CA . GLY A 1 419 ? 4.094 -24.812 -31.359 1 62.22 419 GLY A CA 1
ATOM 3281 C C . GLY A 1 419 ? 5.383 -25.484 -31.781 1 62.22 419 GLY A C 1
ATOM 3282 O O . GLY A 1 419 ? 6.137 -25.984 -30.938 1 62.22 419 GLY A O 1
ATOM 3283 N N . ASN A 1 420 ? 5.613 -25.797 -33.062 1 62.88 420 ASN A N 1
ATOM 3284 C CA . ASN A 1 420 ? 6.684 -26.5 -33.781 1 62.88 420 ASN A CA 1
ATOM 3285 C C . ASN A 1 420 ? 8.008 -25.75 -33.656 1 62.88 420 ASN A C 1
ATOM 3287 O O . ASN A 1 420 ? 8.461 -25.141 -34.625 1 62.88 420 ASN A O 1
ATOM 3291 N N . CYS A 1 421 ? 8.305 -25.234 -32.469 1 68.38 421 CYS A N 1
ATOM 3292 C CA . CYS A 1 421 ? 9.617 -24.594 -32.406 1 68.38 421 CYS A CA 1
ATOM 3293 C C . CYS A 1 421 ? 10.727 -25.641 -32.406 1 68.38 421 CYS A C 1
ATOM 3295 O O . CYS A 1 421 ? 11.367 -25.875 -31.375 1 68.38 421 CYS A O 1
ATOM 3297 N N . GLN A 1 422 ? 10.539 -26.906 -33 1 54.84 422 GLN A N 1
ATOM 3298 C CA . GLN A 1 422 ? 11.43 -28.062 -33 1 54.84 422 GLN A CA 1
ATOM 3299 C C . GLN A 1 422 ? 12.875 -27.641 -33.281 1 54.84 422 GLN A C 1
ATOM 3301 O O . GLN A 1 422 ? 13.812 -28.25 -32.75 1 54.84 422 GLN A O 1
ATOM 3306 N N . GLN A 1 423 ? 13.055 -26.875 -34.281 1 51.28 423 GLN A N 1
ATOM 3307 C CA . GLN A 1 423 ? 14.414 -26.766 -34.812 1 51.28 423 GLN A CA 1
ATOM 3308 C C . GLN A 1 423 ? 15.305 -25.984 -33.844 1 51.28 423 GLN A C 1
ATOM 3310 O O . GLN A 1 423 ? 16.484 -25.766 -34.125 1 51.28 423 GLN A O 1
ATOM 3315 N N . ASN A 1 424 ? 14.781 -25.609 -32.625 1 56.56 424 ASN A N 1
ATOM 3316 C CA . ASN A 1 424 ? 15.602 -24.641 -31.891 1 56.56 424 ASN A CA 1
ATOM 3317 C C . ASN A 1 424 ? 16.578 -25.328 -30.938 1 56.56 424 ASN A C 1
ATOM 3319 O O . ASN A 1 424 ? 16.266 -26.359 -30.359 1 56.56 424 ASN A O 1
ATOM 3323 N N . MET A 1 425 ? 17.875 -25.141 -31.125 1 63.78 425 MET A N 1
ATOM 3324 C CA . MET A 1 425 ? 19.125 -25.469 -30.453 1 63.78 425 MET A CA 1
ATOM 3325 C C . MET A 1 425 ? 19.125 -24.953 -29.016 1 63.78 425 MET A C 1
ATOM 3327 O O . MET A 1 425 ? 20.172 -24.641 -28.469 1 63.78 425 MET A O 1
ATOM 3331 N N . SER A 1 426 ? 17.922 -25.062 -28.359 1 75.12 426 SER A N 1
ATOM 3332 C CA . SER A 1 426 ? 17.953 -24.609 -26.969 1 75.12 426 SER A CA 1
ATOM 3333 C C . SER A 1 426 ? 18.516 -25.688 -26.062 1 75.12 426 SER A C 1
ATOM 3335 O O . SER A 1 426 ? 18.297 -26.891 -26.281 1 75.12 426 SER A O 1
ATOM 3337 N N . PRO A 1 427 ? 19.391 -25.266 -25.156 1 82.56 427 PRO A N 1
ATOM 3338 C CA . PRO A 1 427 ? 19.953 -26.234 -24.203 1 82.56 427 PRO A CA 1
ATOM 3339 C C . PRO A 1 427 ? 18.859 -26.969 -23.406 1 82.56 427 PRO A C 1
ATOM 3341 O O . PRO A 1 427 ? 19.125 -28.016 -22.812 1 82.56 427 PRO A O 1
ATOM 3344 N N . ALA A 1 428 ? 17.625 -26.5 -23.453 1 86.25 428 ALA A N 1
ATOM 3345 C CA . ALA A 1 428 ? 16.562 -27.109 -22.672 1 86.25 428 ALA A CA 1
ATOM 3346 C C . ALA A 1 428 ? 15.586 -27.875 -23.578 1 86.25 428 ALA A C 1
ATOM 3348 O O . ALA A 1 428 ? 14.508 -28.281 -23.125 1 86.25 428 ALA A O 1
ATOM 3349 N N . LYS A 1 429 ? 15.914 -28.078 -24.781 1 86.88 429 LYS A N 1
ATOM 3350 C CA . LYS A 1 429 ? 14.992 -28.641 -25.766 1 86.88 429 LYS A CA 1
ATOM 3351 C C . LYS A 1 429 ? 14.57 -30.062 -25.375 1 86.88 429 LYS A C 1
ATOM 3353 O O . LYS A 1 429 ? 13.445 -30.484 -25.672 1 86.88 429 LYS A O 1
ATOM 3358 N N . ASP A 1 430 ? 15.438 -30.766 -24.688 1 89.5 430 ASP A N 1
ATOM 3359 C CA . ASP A 1 430 ? 15.172 -32.188 -24.406 1 89.5 430 ASP A CA 1
ATOM 3360 C C . ASP A 1 430 ? 14.523 -32.344 -23.031 1 89.5 430 ASP A C 1
ATOM 3362 O O . ASP A 1 430 ? 14.109 -33.438 -22.641 1 89.5 430 ASP A O 1
ATOM 3366 N N . LEU A 1 431 ? 14.461 -31.25 -22.281 1 93.38 431 LEU A N 1
ATOM 3367 C CA . LEU A 1 431 ? 13.875 -31.312 -20.953 1 93.38 431 LEU A CA 1
ATOM 3368 C C . LEU A 1 431 ? 12.383 -31.641 -21.031 1 93.38 431 LEU A C 1
ATOM 3370 O O . LEU A 1 431 ? 11.625 -30.969 -21.719 1 93.38 431 LEU A O 1
ATOM 3374 N N . LYS A 1 432 ? 11.953 -32.688 -20.281 1 95.44 432 LYS A N 1
ATOM 3375 C CA . LYS A 1 432 ? 10.562 -33.125 -20.312 1 95.44 432 LYS A CA 1
ATOM 3376 C C . LYS A 1 432 ? 9.883 -32.875 -18.969 1 95.44 432 LYS A C 1
ATOM 3378 O O . LYS A 1 432 ? 8.672 -32.656 -18.906 1 95.44 432 LYS A O 1
ATOM 3383 N N . GLN A 1 433 ? 10.711 -32.938 -17.969 1 97.81 433 GLN A N 1
ATOM 3384 C CA . GLN A 1 433 ? 10.172 -32.812 -16.625 1 97.81 433 GLN A CA 1
ATOM 3385 C C . GLN A 1 433 ? 11.109 -32.031 -15.719 1 97.81 433 GLN A C 1
ATOM 3387 O O . GLN A 1 433 ? 12.328 -32.062 -15.898 1 97.81 433 GLN A O 1
ATOM 3392 N N . ILE A 1 434 ? 10.539 -31.344 -14.781 1 98.5 434 ILE A N 1
ATOM 3393 C CA . ILE A 1 434 ? 11.297 -30.656 -13.734 1 98.5 434 ILE A CA 1
ATOM 3394 C C . ILE A 1 434 ? 10.766 -31.062 -12.367 1 98.5 434 ILE A C 1
ATOM 3396 O O . ILE A 1 434 ? 9.555 -31.031 -12.125 1 98.5 434 ILE A O 1
ATOM 3400 N N . ARG A 1 435 ? 11.648 -31.5 -11.5 1 98.69 435 ARG A N 1
ATOM 3401 C CA . ARG A 1 435 ? 11.336 -31.812 -10.109 1 98.69 435 ARG A CA 1
ATOM 3402 C C . ARG A 1 435 ? 11.883 -30.75 -9.164 1 98.69 435 ARG A C 1
ATOM 3404 O O . ARG A 1 435 ? 13.078 -30.453 -9.188 1 98.69 435 ARG A O 1
ATOM 3411 N N . VAL A 1 436 ? 11.023 -30.188 -8.375 1 98.81 436 VAL A N 1
ATOM 3412 C CA . VAL A 1 436 ? 11.422 -29.156 -7.422 1 98.81 436 VAL A CA 1
ATOM 3413 C C . VAL A 1 436 ? 11.32 -29.703 -5.996 1 98.81 436 VAL A C 1
ATOM 3415 O O . VAL A 1 436 ? 10.289 -30.25 -5.609 1 98.81 436 VAL A O 1
ATOM 3418 N N . PHE A 1 437 ? 12.391 -29.547 -5.242 1 98.56 437 PHE A N 1
ATOM 3419 C CA . PHE A 1 437 ? 12.453 -29.984 -3.852 1 98.56 437 PHE A CA 1
ATOM 3420 C C . PHE A 1 437 ? 12.5 -28.781 -2.916 1 98.56 437 PHE A C 1
ATOM 3422 O O . PHE A 1 437 ? 13.188 -27.797 -3.195 1 98.56 437 PHE A O 1
ATOM 3429 N N . SER A 1 438 ? 11.719 -28.859 -1.881 1 98.19 438 SER A N 1
ATOM 3430 C CA . SER A 1 438 ? 11.664 -27.797 -0.897 1 98.19 438 SER A CA 1
ATOM 3431 C C . SER A 1 438 ? 11.227 -28.312 0.468 1 98.19 438 SER A C 1
ATOM 3433 O O . SER A 1 438 ? 10.891 -29.484 0.612 1 98.19 438 SER A O 1
ATOM 3435 N N . GLN A 1 439 ? 11.359 -27.469 1.449 1 96.44 439 GLN A N 1
ATOM 3436 C CA . GLN A 1 439 ? 10.742 -27.672 2.758 1 96.44 439 GLN A CA 1
ATOM 3437 C C . GLN A 1 439 ? 9.547 -26.734 2.943 1 96.44 439 GLN A C 1
ATOM 3439 O O . GLN A 1 439 ? 9.406 -25.734 2.221 1 96.44 439 GLN A O 1
ATOM 3444 N N . GLN A 1 440 ? 8.719 -27.109 3.877 1 94.69 440 GLN A N 1
ATOM 3445 C CA . GLN A 1 440 ? 7.551 -26.281 4.117 1 94.69 440 GLN A CA 1
ATOM 3446 C C . GLN A 1 440 ? 7.957 -24.844 4.48 1 94.69 440 GLN A C 1
ATOM 3448 O O . GLN A 1 440 ? 8.883 -24.641 5.27 1 94.69 440 GLN A O 1
ATOM 3453 N N . LEU A 1 441 ? 7.309 -23.953 3.818 1 93.56 441 LEU A N 1
ATOM 3454 C CA . LEU A 1 441 ? 7.574 -22.547 4.109 1 93.56 441 LEU A CA 1
ATOM 3455 C C . LEU A 1 441 ? 6.766 -22.078 5.32 1 93.56 441 LEU A C 1
ATOM 3457 O O . LEU A 1 441 ? 5.543 -21.938 5.234 1 93.56 441 LEU A O 1
ATOM 3461 N N . ARG A 1 442 ? 7.43 -21.953 6.445 1 83.75 442 ARG A N 1
ATOM 3462 C CA . ARG A 1 442 ? 6.781 -21.469 7.66 1 83.75 442 ARG A CA 1
ATOM 3463 C C . ARG A 1 442 ? 7.051 -19.969 7.871 1 83.75 442 ARG A C 1
ATOM 3465 O O . ARG A 1 442 ? 8.203 -19.578 8.07 1 83.75 442 ARG A O 1
ATOM 3472 N N . ARG A 1 443 ? 6.023 -19.281 7.695 1 80.25 443 ARG A N 1
ATOM 3473 C CA . ARG A 1 443 ? 6.164 -17.844 7.918 1 80.25 443 ARG A CA 1
ATOM 3474 C C . ARG A 1 443 ? 5.75 -17.469 9.336 1 80.25 443 ARG A C 1
ATOM 3476 O O . ARG A 1 443 ? 4.672 -17.859 9.797 1 80.25 443 ARG A O 1
ATOM 3483 N N . GLN A 1 444 ? 6.738 -17.031 10.055 1 72.19 444 GLN A N 1
ATOM 3484 C CA . GLN A 1 444 ? 6.426 -16.578 11.398 1 72.19 444 GLN A CA 1
ATOM 3485 C C . GLN A 1 444 ? 5.895 -15.141 11.383 1 72.19 444 GLN A C 1
ATOM 3487 O O . GLN A 1 444 ? 6.395 -14.297 10.633 1 72.19 444 GLN A O 1
ATOM 3492 N N . SER A 1 445 ? 4.898 -15.039 12.234 1 68.81 445 SER A N 1
ATOM 3493 C CA . SER A 1 445 ? 4.27 -13.719 12.32 1 68.81 445 SER A CA 1
ATOM 3494 C C . SER A 1 445 ? 5.273 -12.664 12.766 1 68.81 445 SER A C 1
ATOM 3496 O O . SER A 1 445 ? 6.07 -12.898 13.672 1 68.81 445 SER A O 1
ATOM 3498 N N . GLY A 1 446 ? 5.328 -11.578 12.016 1 68.19 446 GLY A N 1
ATOM 3499 C CA . GLY A 1 446 ? 6.148 -10.445 12.414 1 68.19 446 GLY A CA 1
ATOM 3500 C C . GLY A 1 446 ? 7.512 -10.438 11.75 1 68.19 446 GLY A C 1
ATOM 3501 O O . GLY A 1 446 ? 8.266 -9.477 11.891 1 68.19 446 GLY A O 1
ATOM 3502 N N . LEU A 1 447 ? 7.77 -11.547 11.07 1 78.38 447 LEU A N 1
ATOM 3503 C CA . LEU A 1 447 ? 9.078 -11.586 10.422 1 78.38 447 LEU A CA 1
ATOM 3504 C C . LEU A 1 447 ? 8.984 -11.086 8.984 1 78.38 447 LEU A C 1
ATOM 3506 O O . LEU A 1 447 ? 7.973 -11.281 8.312 1 78.38 447 LEU A O 1
ATOM 3510 N N . ALA A 1 448 ? 10.086 -10.414 8.633 1 89.25 448 ALA A N 1
ATOM 3511 C CA . ALA A 1 448 ? 10.195 -9.898 7.273 1 89.25 448 ALA A CA 1
ATOM 3512 C C . ALA A 1 448 ? 10.266 -11.039 6.262 1 89.25 448 ALA A C 1
ATOM 3514 O O . ALA A 1 448 ? 10.781 -12.117 6.566 1 89.25 448 ALA A O 1
ATOM 3515 N N . ILE A 1 449 ? 9.75 -10.789 5.094 1 93.12 449 ILE A N 1
ATOM 3516 C CA . ILE A 1 449 ? 9.727 -11.797 4.039 1 93.12 449 ILE A CA 1
ATOM 3517 C C . ILE A 1 449 ? 10.945 -11.609 3.133 1 93.12 449 ILE A C 1
ATOM 3519 O O . ILE A 1 449 ? 11.258 -10.492 2.723 1 93.12 449 ILE A O 1
ATOM 3523 N N . ARG A 1 450 ? 11.664 -12.68 2.912 1 95.88 450 ARG A N 1
ATOM 3524 C CA . ARG A 1 450 ? 12.781 -12.719 1.975 1 95.88 450 ARG A CA 1
ATOM 3525 C C . ARG A 1 450 ? 12.594 -13.82 0.938 1 95.88 450 ARG A C 1
ATOM 3527 O O . ARG A 1 450 ? 12.219 -14.945 1.279 1 95.88 450 ARG A O 1
ATOM 3534 N N . ARG A 1 451 ? 12.727 -13.484 -0.333 1 97.5 451 ARG A N 1
ATOM 3535 C CA . ARG A 1 451 ? 12.648 -14.484 -1.39 1 97.5 451 ARG A CA 1
ATOM 3536 C C . ARG A 1 451 ? 13.656 -15.602 -1.157 1 97.5 451 ARG A C 1
ATOM 3538 O O . ARG A 1 451 ? 14.805 -15.344 -0.793 1 97.5 451 ARG A O 1
ATOM 3545 N N . GLU A 1 452 ? 13.234 -16.797 -1.393 1 97.25 452 GLU A N 1
ATOM 3546 C CA . GLU A 1 452 ? 14.133 -17.922 -1.212 1 97.25 452 GLU A CA 1
ATOM 3547 C C . GLU A 1 452 ? 15.039 -18.109 -2.426 1 97.25 452 GLU A C 1
ATOM 3549 O O . GLU A 1 452 ? 14.703 -17.672 -3.529 1 97.25 452 GLU A O 1
ATOM 3554 N N . CYS A 1 453 ? 16.172 -18.75 -2.152 1 97.88 453 CYS A N 1
ATOM 3555 C CA . CYS A 1 453 ? 17.125 -19.094 -3.199 1 97.88 453 CYS A CA 1
ATOM 3556 C C . CYS A 1 453 ? 16.906 -20.516 -3.701 1 97.88 453 CYS A C 1
ATOM 3558 O O . CYS A 1 453 ? 16.109 -21.266 -3.121 1 97.88 453 CYS A O 1
ATOM 3560 N N . CYS A 1 454 ? 17.469 -20.812 -4.867 1 98.12 454 CYS A N 1
ATOM 3561 C CA . CYS A 1 454 ? 17.406 -22.188 -5.375 1 98.12 454 CYS A CA 1
ATOM 3562 C C . CYS A 1 454 ? 18.672 -22.516 -6.172 1 98.12 454 CYS A C 1
ATOM 3564 O O . CYS A 1 454 ? 19.438 -21.625 -6.523 1 98.12 454 CYS A O 1
ATOM 3566 N N . ASP A 1 455 ? 18.828 -23.875 -6.32 1 97 455 ASP A N 1
ATOM 3567 C CA . ASP A 1 455 ? 19.938 -24.406 -7.113 1 97 455 ASP A CA 1
ATOM 3568 C C . ASP A 1 455 ? 19.438 -25.484 -8.07 1 97 455 ASP A C 1
ATOM 3570 O O . ASP A 1 455 ? 18.562 -26.297 -7.723 1 97 455 ASP A O 1
ATOM 3574 N N . VAL A 1 456 ? 19.984 -25.438 -9.258 1 96.81 456 VAL A N 1
ATOM 3575 C CA . VAL A 1 456 ? 19.812 -26.578 -10.156 1 96.81 456 VAL A CA 1
ATOM 3576 C C . VAL A 1 456 ? 20.75 -27.703 -9.75 1 96.81 456 VAL A C 1
ATOM 3578 O O . VAL A 1 456 ? 21.969 -27.516 -9.688 1 96.81 456 VAL A O 1
ATOM 3581 N N . SER A 1 457 ? 20.156 -28.812 -9.539 1 96 457 SER A N 1
ATOM 3582 C CA . SER A 1 457 ? 20.938 -29.938 -9.023 1 96 457 SER A CA 1
ATOM 3583 C C . SER A 1 457 ? 21.891 -30.484 -10.078 1 96 457 SER A C 1
ATOM 3585 O O . SER A 1 457 ? 21.547 -30.562 -11.258 1 96 457 SER A O 1
ATOM 3587 N N . GLN A 1 458 ? 23.016 -31.062 -9.602 1 91.62 458 GLN A N 1
ATOM 3588 C CA . GLN A 1 458 ? 23.984 -31.703 -10.484 1 91.62 458 GLN A CA 1
ATOM 3589 C C . GLN A 1 458 ? 23.469 -33.062 -10.938 1 91.62 458 GLN A C 1
ATOM 3591 O O . GLN A 1 458 ? 23.969 -33.625 -11.914 1 91.62 458 GLN A O 1
ATOM 3596 N N . THR A 1 459 ? 22.484 -33.531 -10.289 1 89.69 459 THR A N 1
ATOM 3597 C CA . THR A 1 459 ? 21.938 -34.844 -10.617 1 89.69 459 THR A CA 1
ATOM 3598 C C . THR A 1 459 ? 20.906 -34.75 -11.742 1 89.69 459 THR A C 1
ATOM 3600 O O . THR A 1 459 ? 20.312 -35.75 -12.141 1 89.69 459 THR A O 1
ATOM 3603 N N . SER A 1 460 ? 20.766 -33.594 -12.203 1 92.44 460 SER A N 1
ATOM 3604 C CA . SER A 1 460 ? 19.844 -33.406 -13.32 1 92.44 460 SER A CA 1
ATOM 3605 C C . SER A 1 460 ? 20.312 -34.188 -14.555 1 92.44 460 SER A C 1
ATOM 3607 O O . SER A 1 460 ? 21.5 -34.281 -14.805 1 92.44 460 SER A O 1
ATOM 3609 N N . SER A 1 461 ? 19.344 -34.719 -15.25 1 93 461 SER A N 1
ATOM 3610 C CA . SER A 1 461 ? 19.609 -35.375 -16.531 1 93 461 SER A CA 1
ATOM 3611 C C . SER A 1 461 ? 19.203 -34.5 -17.703 1 93 461 SER A C 1
ATOM 3613 O O . SER A 1 461 ? 18.812 -33.344 -17.516 1 93 461 SER A O 1
ATOM 3615 N N . GLU A 1 462 ? 19.375 -35.094 -18.828 1 91 462 GLU A N 1
ATOM 3616 C CA . GLU A 1 462 ? 19.031 -34.344 -20.047 1 91 462 GLU A CA 1
ATOM 3617 C C . GLU A 1 462 ? 17.531 -34.125 -20.141 1 91 462 GLU A C 1
ATOM 3619 O O . GLU A 1 462 ? 17.078 -33.125 -20.703 1 91 462 GLU A O 1
ATOM 3624 N N . THR A 1 463 ? 16.797 -35 -19.547 1 95.5 463 THR A N 1
ATOM 3625 C CA . THR A 1 463 ? 15.359 -34.938 -19.734 1 95.5 463 THR A CA 1
ATOM 3626 C C . THR A 1 463 ? 14.664 -34.5 -18.453 1 95.5 463 THR A C 1
ATOM 3628 O O . THR A 1 463 ? 13.484 -34.125 -18.484 1 95.5 463 THR A O 1
ATOM 3631 N N . VAL A 1 464 ? 15.383 -34.625 -17.375 1 97.69 464 VAL A N 1
ATOM 3632 C CA . VAL A 1 464 ? 14.781 -34.281 -16.109 1 97.69 464 VAL A CA 1
ATOM 3633 C C . VAL A 1 464 ? 15.703 -33.312 -15.359 1 97.69 464 VAL A C 1
ATOM 3635 O O . VAL A 1 464 ? 16.859 -33.625 -15.086 1 97.69 464 VAL A O 1
ATOM 3638 N N . MET A 1 465 ? 15.219 -32.125 -15.047 1 97.56 465 MET A N 1
ATOM 3639 C CA . MET A 1 465 ? 15.938 -31.156 -14.234 1 97.56 465 MET A CA 1
ATOM 3640 C C . MET A 1 465 ? 15.461 -31.188 -12.781 1 97.56 465 MET A C 1
ATOM 3642 O O . MET A 1 465 ? 14.266 -31.328 -12.523 1 97.56 465 MET A O 1
ATOM 3646 N N . GLU A 1 466 ? 16.359 -31.141 -11.867 1 98.31 466 GLU A N 1
ATOM 3647 C CA . GLU A 1 466 ? 16.047 -31.094 -10.438 1 98.31 466 GLU A CA 1
ATOM 3648 C C . GLU A 1 466 ? 16.469 -29.766 -9.82 1 98.31 466 GLU A C 1
ATOM 3650 O O . GLU A 1 466 ? 17.594 -29.312 -10.008 1 98.31 466 GLU A O 1
ATOM 3655 N N . ILE A 1 467 ? 15.523 -29.141 -9.156 1 98.5 467 ILE A N 1
ATOM 3656 C CA . ILE A 1 467 ? 15.75 -27.859 -8.516 1 98.5 467 ILE A CA 1
ATOM 3657 C C . ILE A 1 467 ? 15.539 -28 -7.004 1 98.5 467 ILE A C 1
ATOM 3659 O O . ILE A 1 467 ? 14.555 -28.594 -6.562 1 98.5 467 ILE A O 1
ATOM 3663 N N . ASN A 1 468 ? 16.422 -27.406 -6.242 1 98.44 468 ASN A N 1
ATOM 3664 C CA . ASN A 1 468 ? 16.297 -27.375 -4.789 1 98.44 468 ASN A CA 1
ATOM 3665 C C . ASN A 1 468 ? 16.078 -25.938 -4.285 1 98.44 468 ASN A C 1
ATOM 3667 O O . ASN A 1 468 ? 16.969 -25.094 -4.395 1 98.44 468 ASN A O 1
ATOM 3671 N N . ILE A 1 469 ? 14.922 -25.703 -3.711 1 98.38 469 ILE A N 1
ATOM 3672 C CA . ILE A 1 469 ? 14.648 -24.422 -3.086 1 98.38 469 ILE A CA 1
ATOM 3673 C C . ILE A 1 469 ? 15.156 -24.422 -1.646 1 98.38 469 ILE A C 1
ATOM 3675 O O . ILE A 1 469 ? 14.945 -25.391 -0.913 1 98.38 469 ILE A O 1
ATOM 3679 N N . ARG A 1 470 ? 15.75 -23.312 -1.215 1 97 470 ARG A N 1
ATOM 3680 C CA . ARG A 1 470 ? 16.344 -23.219 0.111 1 97 470 ARG A CA 1
ATOM 3681 C C . ARG A 1 470 ? 16.391 -21.766 0.58 1 97 470 ARG A C 1
ATOM 3683 O O . ARG A 1 470 ? 16.141 -20.844 -0.205 1 97 470 ARG A O 1
ATOM 3690 N N . LYS A 1 471 ? 16.641 -21.656 1.834 1 95.19 471 LYS A N 1
ATOM 3691 C CA . LYS A 1 471 ? 16.906 -20.312 2.352 1 95.19 471 LYS A CA 1
ATOM 3692 C C . LYS A 1 471 ? 18.203 -19.75 1.764 1 95.19 471 LYS A C 1
ATOM 3694 O O . LYS A 1 471 ? 19.172 -20.469 1.569 1 95.19 471 LYS A O 1
ATOM 3699 N N . CYS A 1 472 ? 18.172 -18.438 1.482 1 96.69 472 CYS A N 1
ATOM 3700 C CA . CYS A 1 472 ? 19.391 -17.781 1.012 1 96.69 472 CYS A CA 1
ATOM 3701 C C . CYS A 1 472 ? 20.422 -17.688 2.125 1 96.69 472 CYS A C 1
ATOM 3703 O O . CYS A 1 472 ? 20.078 -17.5 3.291 1 96.69 472 CYS A O 1
ATOM 3705 N N . LYS A 1 473 ? 21.641 -17.75 1.693 1 93.88 473 LYS A N 1
ATOM 3706 C CA . LYS A 1 473 ? 22.719 -17.406 2.617 1 93.88 473 LYS A CA 1
ATOM 3707 C C . LYS A 1 473 ? 22.734 -15.914 2.924 1 93.88 473 LYS A C 1
ATOM 3709 O O . LYS A 1 473 ? 22.016 -15.133 2.285 1 93.88 473 LYS A O 1
ATOM 3714 N N . ASP A 1 474 ? 23.422 -15.461 3.969 1 85.69 474 ASP A N 1
ATOM 3715 C CA . ASP A 1 474 ? 23.359 -14.109 4.508 1 85.69 474 ASP A CA 1
ATOM 3716 C C . ASP A 1 474 ? 23.531 -13.07 3.408 1 85.69 474 ASP A C 1
ATOM 3718 O O . ASP A 1 474 ? 22.734 -12.148 3.275 1 85.69 474 ASP A O 1
ATOM 3722 N N . ASP A 1 475 ? 24.562 -13.07 2.643 1 88.06 475 ASP A N 1
ATOM 3723 C CA . ASP A 1 475 ? 24.781 -12.039 1.632 1 88.06 475 ASP A CA 1
ATOM 3724 C C . ASP A 1 475 ? 24.672 -12.617 0.223 1 88.06 475 ASP A C 1
ATOM 3726 O O . ASP A 1 475 ? 25.281 -12.102 -0.715 1 88.06 475 ASP A O 1
ATOM 3730 N N . GLU A 1 476 ? 23.828 -13.695 0.217 1 95.31 476 GLU A N 1
ATOM 3731 C CA . GLU A 1 476 ? 23.688 -14.328 -1.09 1 95.31 476 GLU A CA 1
ATOM 3732 C C . GLU A 1 476 ? 22.781 -13.508 -2.006 1 95.31 476 GLU A C 1
ATOM 3734 O O . GLU A 1 476 ? 21.688 -13.117 -1.61 1 95.31 476 GLU A O 1
ATOM 3739 N N . LEU A 1 477 ? 23.281 -13.219 -3.191 1 97.19 477 LEU A N 1
ATOM 3740 C CA . LEU A 1 477 ? 22.5 -12.531 -4.219 1 97.19 477 LEU A CA 1
ATOM 3741 C C . LEU A 1 477 ? 21.844 -13.539 -5.148 1 97.19 477 LEU A C 1
ATOM 3743 O O . LEU A 1 477 ? 22.453 -14.531 -5.547 1 97.19 477 LEU A O 1
ATOM 3747 N N . ILE A 1 478 ? 20.609 -13.312 -5.48 1 97.94 478 ILE A N 1
ATOM 3748 C CA . ILE A 1 478 ? 19.938 -14.047 -6.547 1 97.94 478 ILE A CA 1
ATOM 3749 C C . ILE A 1 478 ? 20.312 -13.453 -7.902 1 97.94 478 ILE A C 1
ATOM 3751 O O . ILE A 1 478 ? 19.609 -12.562 -8.406 1 97.94 478 ILE A O 1
ATOM 3755 N N . ALA A 1 479 ? 21.391 -13.875 -8.383 1 96 479 ALA A N 1
ATOM 3756 C CA . ALA A 1 479 ? 21.953 -13.328 -9.617 1 96 479 ALA A CA 1
ATOM 3757 C C . ALA A 1 479 ? 22.859 -14.336 -10.305 1 96 479 ALA A C 1
ATOM 3759 O O . ALA A 1 479 ? 23.219 -15.359 -9.719 1 96 479 ALA A O 1
ATOM 3760 N N . MET A 1 480 ? 23.125 -13.953 -11.594 1 90.44 480 MET A N 1
ATOM 3761 C CA . MET A 1 480 ? 24.047 -14.781 -12.359 1 90.44 480 MET A CA 1
ATOM 3762 C C . MET A 1 480 ? 25.469 -14.648 -11.828 1 90.44 480 MET A C 1
ATOM 3764 O O . MET A 1 480 ? 25.875 -13.57 -11.375 1 90.44 480 MET A O 1
ATOM 3768 N N . HIS A 1 481 ? 26.172 -15.789 -11.562 1 76.5 481 HIS A N 1
ATOM 3769 C CA . HIS A 1 481 ? 27.547 -15.734 -11.102 1 76.5 481 HIS A CA 1
ATOM 3770 C C . HIS A 1 481 ? 28.531 -15.859 -12.266 1 76.5 481 HIS A C 1
ATOM 3772 O O . HIS A 1 481 ? 28.312 -16.641 -13.188 1 76.5 481 HIS A O 1
ATOM 3778 N N . TRP A 1 482 ? 29.25 -14.742 -12.508 1 59.72 482 TRP A N 1
ATOM 3779 C CA . TRP A 1 482 ? 30.281 -14.82 -13.523 1 59.72 482 TRP A CA 1
ATOM 3780 C C . TRP A 1 482 ? 31.531 -15.516 -12.984 1 59.72 482 TRP A C 1
ATOM 3782 O O . TRP A 1 482 ? 31.797 -15.469 -11.781 1 59.72 482 TRP A O 1
ATOM 3792 N N . MET B 1 1 ? -15.812 27.875 118.125 1 21.98 1 MET B N 1
ATOM 3793 C CA . MET B 1 1 ? -15.484 26.688 118.875 1 21.98 1 MET B CA 1
ATOM 3794 C C . MET B 1 1 ? -16.047 25.438 118.25 1 21.98 1 MET B C 1
ATOM 3796 O O . MET B 1 1 ? -17.062 24.891 118.688 1 21.98 1 MET B O 1
ATOM 3800 N N . ALA B 1 2 ? -16.109 25.562 116.812 1 25.92 2 ALA B N 1
ATOM 3801 C CA . ALA B 1 2 ? -16.891 24.891 115.75 1 25.92 2 ALA B CA 1
ATOM 3802 C C . ALA B 1 2 ? -16.531 23.406 115.688 1 25.92 2 ALA B C 1
ATOM 3804 O O . ALA B 1 2 ? -15.367 23.047 115.562 1 25.92 2 ALA B O 1
ATOM 3805 N N . SER B 1 3 ? -17.406 22.469 116 1 22.33 3 SER B N 1
ATOM 3806 C CA . SER B 1 3 ? -17.375 21.172 116.688 1 22.33 3 SER B CA 1
ATOM 3807 C C . SER B 1 3 ? -16.938 20.078 115.75 1 22.33 3 SER B C 1
ATOM 3809 O O . SER B 1 3 ? -17.203 20.172 114.5 1 22.33 3 SER B O 1
ATOM 3811 N N . PRO B 1 4 ? -16.125 18.922 116 1 23.48 4 PRO B N 1
ATOM 3812 C CA . PRO B 1 4 ? -15.117 17.953 115.562 1 23.48 4 PRO B CA 1
ATOM 3813 C C . PRO B 1 4 ? -15.742 16.75 114.875 1 23.48 4 PRO B C 1
ATOM 3815 O O . PRO B 1 4 ? -15.031 15.82 114.5 1 23.48 4 PRO B O 1
ATOM 3818 N N . ARG B 1 5 ? -17.125 16.625 114.75 1 21.2 5 ARG B N 1
ATOM 3819 C CA . ARG B 1 5 ? -17.656 15.305 115.062 1 21.2 5 ARG B CA 1
ATOM 3820 C C . ARG B 1 5 ? -17.25 14.305 113.938 1 21.2 5 ARG B C 1
ATOM 3822 O O . ARG B 1 5 ? -16.828 14.688 112.875 1 21.2 5 ARG B O 1
ATOM 3829 N N . LEU B 1 6 ? -18.156 13.25 113.625 1 21.03 6 LEU B N 1
ATOM 3830 C CA . LEU B 1 6 ? -18.219 11.789 113.688 1 21.03 6 LEU B CA 1
ATOM 3831 C C . LEU B 1 6 ? -18.016 11.211 112.25 1 21.03 6 LEU B C 1
ATOM 3833 O O . LEU B 1 6 ? -18.859 11.406 111.375 1 21.03 6 LEU B O 1
ATOM 3837 N N . LEU B 1 7 ? -16.766 11.047 111.688 1 19.48 7 LEU B N 1
ATOM 3838 C CA . LEU B 1 7 ? -16.219 10.82 110.312 1 19.48 7 LEU B CA 1
ATOM 3839 C C . LEU B 1 7 ? -16.641 9.461 109.812 1 19.48 7 LEU B C 1
ATOM 3841 O O . LEU B 1 7 ? -16.516 9.188 108.562 1 19.48 7 LEU B O 1
ATOM 3845 N N . LEU B 1 8 ? -16.938 8.375 110.562 1 19.09 8 LEU B N 1
ATOM 3846 C CA . LEU B 1 8 ? -16.234 7.129 110.312 1 19.09 8 LEU B CA 1
ATOM 3847 C C . LEU B 1 8 ? -17 6.27 109.312 1 19.09 8 LEU B C 1
ATOM 3849 O O . LEU B 1 8 ? -16.531 5.188 108.938 1 19.09 8 LEU B O 1
ATOM 3853 N N . ARG B 1 9 ? -18.281 6.555 109.062 1 18.62 9 ARG B N 1
ATOM 3854 C CA . ARG B 1 9 ? -19.031 5.309 109 1 18.62 9 ARG B CA 1
ATOM 3855 C C . ARG B 1 9 ? -18.562 4.434 107.812 1 18.62 9 ARG B C 1
ATOM 3857 O O . ARG B 1 9 ? -17.828 4.895 106.938 1 18.62 9 ARG B O 1
ATOM 3864 N N . THR B 1 10 ? -19.531 3.816 106.938 1 19.75 10 THR B N 1
ATOM 3865 C CA . THR B 1 10 ? -20 2.461 106.625 1 19.75 10 THR B CA 1
ATOM 3866 C C . THR B 1 10 ? -19.406 1.96 105.312 1 19.75 10 THR B C 1
ATOM 3868 O O . THR B 1 10 ? -19.453 2.658 104.312 1 19.75 10 THR B O 1
ATOM 3871 N N . ILE B 1 11 ? -18.453 0.938 105.312 1 26.3 11 ILE B N 1
ATOM 3872 C CA . ILE B 1 11 ? -17.578 0.131 104.5 1 26.3 11 ILE B CA 1
ATOM 3873 C C . ILE B 1 11 ? -18.406 -0.754 103.562 1 26.3 11 ILE B C 1
ATOM 3875 O O . ILE B 1 11 ? -17.859 -1.637 102.875 1 26.3 11 ILE B O 1
ATOM 3879 N N . SER B 1 12 ? -19.766 -0.536 103.438 1 21.44 12 SER B N 1
ATOM 3880 C CA . SER B 1 12 ? -20.484 -1.787 103.25 1 21.44 12 SER B CA 1
ATOM 3881 C C . SER B 1 12 ? -20.031 -2.463 101.938 1 21.44 12 SER B C 1
ATOM 3883 O O . SER B 1 12 ? -18.922 -2.23 101.438 1 21.44 12 SER B O 1
ATOM 3885 N N . SER B 1 13 ? -21 -3.002 101.062 1 26.39 13 SER B N 1
ATOM 3886 C CA . SER B 1 13 ? -21.422 -4.273 100.5 1 26.39 13 SER B CA 1
ATOM 3887 C C . SER B 1 13 ? -20.891 -4.445 99.062 1 26.39 13 SER B C 1
ATOM 3889 O O . SER B 1 13 ? -21.281 -3.719 98.188 1 26.39 13 SER B O 1
ATOM 3891 N N . PHE B 1 14 ? -19.641 -4.844 98.938 1 29.38 14 PHE B N 1
ATOM 3892 C CA . PHE B 1 14 ? -18.828 -4.965 97.75 1 29.38 14 PHE B CA 1
ATOM 3893 C C . PHE B 1 14 ? -19.359 -6.07 96.875 1 29.38 14 PHE B C 1
ATOM 3895 O O . PHE B 1 14 ? -19.312 -7.25 97.188 1 29.38 14 PHE B O 1
ATOM 3902 N N . SER B 1 15 ? -20.516 -5.902 96.125 1 30.25 15 SER B N 1
ATOM 3903 C CA . SER B 1 15 ? -21.219 -6.969 95.438 1 30.25 15 SER B CA 1
ATOM 3904 C C . SER B 1 15 ? -20.312 -7.648 94.375 1 30.25 15 SER B C 1
ATOM 3906 O O . SER B 1 15 ? -19.406 -7.02 93.875 1 30.25 15 SER B O 1
ATOM 3908 N N . PRO B 1 16 ? -20.328 -9.047 94.438 1 33.19 16 PRO B N 1
ATOM 3909 C CA . PRO B 1 16 ? -19.516 -10.078 93.75 1 33.19 16 PRO B CA 1
ATOM 3910 C C . PRO B 1 16 ? -19.438 -9.898 92.25 1 33.19 16 PRO B C 1
ATOM 3912 O O . PRO B 1 16 ? -18.578 -10.492 91.625 1 33.19 16 PRO B O 1
ATOM 3915 N N . LEU B 1 17 ? -20.484 -9.273 91.75 1 35.53 17 LEU B N 1
ATOM 3916 C CA . LEU B 1 17 ? -20.688 -9.414 90.312 1 35.53 17 LEU B CA 1
ATOM 3917 C C . LEU B 1 17 ? -19.516 -8.82 89.5 1 35.53 17 LEU B C 1
ATOM 3919 O O . LEU B 1 17 ? -19.328 -9.133 88.312 1 35.53 17 LEU B O 1
ATOM 3923 N N . ARG B 1 18 ? -18.797 -7.871 90.188 1 34.38 18 ARG B N 1
ATOM 3924 C CA . ARG B 1 18 ? -17.812 -7.117 89.438 1 34.38 18 ARG B CA 1
ATOM 3925 C C . ARG B 1 18 ? -16.609 -7.988 89.062 1 34.38 18 ARG B C 1
ATOM 3927 O O . ARG B 1 18 ? -15.727 -7.566 88.312 1 34.38 18 ARG B O 1
ATOM 3934 N N . VAL B 1 19 ? -16.484 -9.023 89.938 1 35.41 19 VAL B N 1
ATOM 3935 C CA . VAL B 1 19 ? -15.242 -9.773 89.75 1 35.41 19 VAL B CA 1
ATOM 3936 C C . VAL B 1 19 ? -15.234 -10.461 88.375 1 35.41 19 VAL B C 1
ATOM 3938 O O . VAL B 1 19 ? -14.18 -10.578 87.75 1 35.41 19 VAL B O 1
ATOM 3941 N N . LEU B 1 20 ? -16.453 -10.922 88.062 1 37.25 20 LEU B N 1
ATOM 3942 C CA . LEU B 1 20 ? -16.438 -11.867 86.938 1 37.25 20 LEU B CA 1
ATOM 3943 C C . LEU B 1 20 ? -15.984 -11.188 85.688 1 37.25 20 LEU B C 1
ATOM 3945 O O . LEU B 1 20 ? -15.336 -11.812 84.812 1 37.25 20 LEU B O 1
ATOM 3949 N N . LEU B 1 21 ? -16.328 -9.859 85.562 1 35.72 21 LEU B N 1
ATOM 3950 C CA . LEU B 1 21 ? -16.062 -9.227 84.312 1 35.72 21 LEU B CA 1
ATOM 3951 C C . LEU B 1 21 ? -14.57 -9.07 84.062 1 35.72 21 LEU B C 1
ATOM 3953 O O . LEU B 1 21 ? -14.133 -8.898 82.938 1 35.72 21 LEU B O 1
ATOM 3957 N N . LEU B 1 22 ? -13.758 -9.047 85.188 1 35.22 22 LEU B N 1
ATOM 3958 C CA . LEU B 1 22 ? -12.352 -8.727 84.938 1 35.22 22 LEU B CA 1
ATOM 3959 C C . LEU B 1 22 ? -11.609 -9.898 84.312 1 35.22 22 LEU B C 1
ATOM 3961 O O . LEU B 1 22 ? -10.648 -9.703 83.562 1 35.22 22 LEU B O 1
ATOM 3965 N N . LEU B 1 23 ? -12.062 -11.086 84.812 1 37.75 23 LEU B N 1
ATOM 3966 C CA . LEU B 1 23 ? -11.227 -12.219 84.375 1 37.75 23 LEU B CA 1
ATOM 3967 C C . LEU B 1 23 ? -11.234 -12.383 82.875 1 37.75 23 LEU B C 1
ATOM 3969 O O . LEU B 1 23 ? -10.281 -12.922 82.312 1 37.75 23 LEU B O 1
ATOM 3973 N N . SER B 1 24 ? -12.422 -12.109 82.25 1 38.34 24 SER B N 1
ATOM 3974 C CA . SER B 1 24 ? -12.477 -12.453 80.875 1 38.34 24 SER B CA 1
ATOM 3975 C C . SER B 1 24 ? -11.508 -11.609 80 1 38.34 24 SER B C 1
ATOM 3977 O O . SER B 1 24 ? -11.188 -11.953 78.875 1 38.34 24 SER B O 1
ATOM 3979 N N . ALA B 1 25 ? -11.203 -10.406 80.562 1 38.62 25 ALA B N 1
ATOM 3980 C CA . ALA B 1 25 ? -10.375 -9.531 79.75 1 38.62 25 ALA B CA 1
ATOM 3981 C C . ALA B 1 25 ? -8.953 -10.07 79.625 1 38.62 25 ALA B C 1
ATOM 3983 O O . ALA B 1 25 ? -8.305 -9.914 78.562 1 38.62 25 ALA B O 1
ATOM 3984 N N . VAL B 1 26 ? -8.492 -10.711 80.688 1 40.62 26 VAL B N 1
ATOM 3985 C CA . VAL B 1 26 ? -7.086 -11.102 80.625 1 40.62 26 VAL B CA 1
ATOM 3986 C C . VAL B 1 26 ? -6.875 -12.195 79.625 1 40.62 26 VAL B C 1
ATOM 3988 O O . VAL B 1 26 ? -5.828 -12.258 78.938 1 40.62 26 VAL B O 1
ATOM 3991 N N . LEU B 1 27 ? -7.898 -13.086 79.5 1 39.25 27 LEU B N 1
ATOM 3992 C CA . LEU B 1 27 ? -7.652 -14.203 78.625 1 39.25 27 LEU B CA 1
ATOM 3993 C C . LEU B 1 27 ? -7.5 -13.719 77.188 1 39.25 27 LEU B C 1
ATOM 3995 O O . LEU B 1 27 ? -6.754 -14.312 76.375 1 39.25 27 LEU B O 1
ATOM 3999 N N . ILE B 1 28 ? -8.273 -12.664 76.812 1 40.41 28 ILE B N 1
ATOM 4000 C CA . ILE B 1 28 ? -8.227 -12.25 75.438 1 40.41 28 ILE B CA 1
ATOM 4001 C C . ILE B 1 28 ? -6.855 -11.656 75.125 1 40.41 28 ILE B C 1
ATOM 4003 O O . ILE B 1 28 ? -6.336 -11.836 74 1 40.41 28 ILE B O 1
ATOM 4007 N N . LEU B 1 29 ? -6.168 -11.039 76.062 1 37.91 29 LEU B N 1
ATOM 4008 C CA . LEU B 1 29 ? -4.902 -10.383 75.75 1 37.91 29 LEU B CA 1
ATOM 4009 C C . LEU B 1 29 ? -3.828 -11.414 75.438 1 37.91 29 LEU B C 1
ATOM 4011 O O . LEU B 1 29 ? -2.957 -11.156 74.625 1 37.91 29 LEU B O 1
ATOM 4015 N N . SER B 1 30 ? -3.842 -12.5 76.25 1 36.19 30 SER B N 1
ATOM 4016 C CA . SER B 1 30 ? -2.723 -13.414 76 1 36.19 30 SER B CA 1
ATOM 4017 C C . SER B 1 30 ? -2.736 -13.969 74.625 1 36.19 30 SER B C 1
ATOM 4019 O O . SER B 1 30 ? -1.736 -14.523 74.125 1 36.19 30 SER B O 1
ATOM 4021 N N . PHE B 1 31 ? -3.961 -14.273 74.062 1 38.59 31 PHE B N 1
ATOM 4022 C CA . PHE B 1 31 ? -3.969 -14.922 72.812 1 38.59 31 PHE B CA 1
ATOM 4023 C C . PHE B 1 31 ? -3.314 -14.031 71.75 1 38.59 31 PHE B C 1
ATOM 4025 O O . PHE B 1 31 ? -3.008 -14.477 70.625 1 38.59 31 PHE B O 1
ATOM 4032 N N . LEU B 1 32 ? -3.383 -12.695 71.938 1 34.97 32 LEU B N 1
ATOM 4033 C CA . LEU B 1 32 ? -2.879 -11.836 70.875 1 34.97 32 LEU B CA 1
ATOM 4034 C C . LEU B 1 32 ? -1.361 -11.953 70.75 1 34.97 32 LEU B C 1
ATOM 4036 O O . LEU B 1 32 ? -0.774 -11.5 69.75 1 34.97 32 LEU B O 1
ATOM 4040 N N . LEU B 1 33 ? -0.718 -12.188 71.812 1 34.44 33 LEU B N 1
ATOM 4041 C CA . LEU B 1 33 ? 0.731 -12.039 71.75 1 34.44 33 LEU B CA 1
ATOM 4042 C C . LEU B 1 33 ? 1.354 -13.141 70.938 1 34.44 33 LEU B C 1
ATOM 4044 O O . LEU B 1 33 ? 2.447 -12.961 70.375 1 34.44 33 LEU B O 1
ATOM 4048 N N . PHE B 1 34 ? 0.954 -14.352 71.125 1 35.91 34 PHE B N 1
ATOM 4049 C CA . PHE B 1 34 ? 1.801 -15.375 70.562 1 35.91 34 PHE B CA 1
ATOM 4050 C C . PHE B 1 34 ? 1.55 -15.469 69.062 1 35.91 34 PHE B C 1
ATOM 4052 O O . PHE B 1 34 ? 1.29 -16.562 68.5 1 35.91 34 PHE B O 1
ATOM 4059 N N . PHE B 1 35 ? 0.737 -14.578 68.5 1 35.81 35 PHE B N 1
ATOM 4060 C CA . PHE B 1 35 ? 0.638 -14.898 67.062 1 35.81 35 PHE B CA 1
ATOM 4061 C C . PHE B 1 35 ? 2.002 -14.812 66.375 1 35.81 35 PHE B C 1
ATOM 4063 O O . PHE B 1 35 ? 2.705 -13.805 66.5 1 35.81 35 PHE B O 1
ATOM 4070 N N . PRO B 1 36 ? 2.609 -16.062 66.125 1 33.28 36 PRO B N 1
ATOM 4071 C CA . PRO B 1 36 ? 3.924 -15.992 65.5 1 33.28 36 PRO B CA 1
ATOM 4072 C C . PRO B 1 36 ? 3.949 -15.023 64.312 1 33.28 36 PRO B C 1
ATOM 4074 O O . PRO B 1 36 ? 2.922 -14.812 63.656 1 33.28 36 PRO B O 1
ATOM 4077 N N . LYS B 1 37 ? 4.789 -13.961 64.375 1 32.56 37 LYS B N 1
ATOM 4078 C CA . LYS B 1 37 ? 5.016 -13.039 63.281 1 32.56 37 LYS B CA 1
ATOM 4079 C C . LYS B 1 37 ? 5.199 -13.797 61.969 1 32.56 37 LYS B C 1
ATOM 4081 O O . LYS B 1 37 ? 5.945 -14.773 61.906 1 32.56 37 LYS B O 1
ATOM 4086 N N . PRO B 1 38 ? 4.113 -13.773 61.156 1 32.94 38 PRO B N 1
ATOM 4087 C CA . PRO B 1 38 ? 4.355 -14.484 59.906 1 32.94 38 PRO B CA 1
ATOM 4088 C C . PRO B 1 38 ? 5.75 -14.227 59.344 1 32.94 38 PRO B C 1
ATOM 4090 O O . PRO B 1 38 ? 6.316 -13.148 59.562 1 32.94 38 PRO B O 1
ATOM 4093 N N . LEU B 1 39 ? 6.617 -15.273 59.312 1 31.77 39 LEU B N 1
ATOM 4094 C CA . LEU B 1 39 ? 7.902 -15.211 58.625 1 31.77 39 LEU B CA 1
ATOM 4095 C C . LEU B 1 39 ? 7.801 -14.367 57.344 1 31.77 39 LEU B C 1
ATOM 4097 O O . LEU B 1 39 ? 6.98 -14.656 56.469 1 31.77 39 LEU B O 1
ATOM 4101 N N . LEU B 1 40 ? 8.008 -13.062 57.5 1 30.73 40 LEU B N 1
ATOM 4102 C CA . LEU B 1 40 ? 8.203 -12.203 56.344 1 30.73 40 LEU B CA 1
ATOM 4103 C C . LEU B 1 40 ? 9.055 -12.898 55.281 1 30.73 40 LEU B C 1
ATOM 4105 O O . LEU B 1 40 ? 10.172 -13.336 55.562 1 30.73 40 LEU B O 1
ATOM 4109 N N . ARG B 1 41 ? 8.359 -13.656 54.375 1 33.88 41 ARG B N 1
ATOM 4110 C CA . ARG B 1 41 ? 9.086 -14.188 53.25 1 33.88 41 ARG B CA 1
ATOM 4111 C C . ARG B 1 41 ? 10.125 -13.188 52.75 1 33.88 41 ARG B C 1
ATOM 4113 O O . ARG B 1 41 ? 9.883 -11.977 52.75 1 33.88 41 ARG B O 1
ATOM 4120 N N . PRO B 1 42 ? 11.398 -13.641 52.875 1 34.25 42 PRO B N 1
ATOM 4121 C CA . PRO B 1 42 ? 12.375 -12.695 52.344 1 34.25 42 PRO B CA 1
ATOM 4122 C C . PRO B 1 42 ? 11.906 -12.031 51.031 1 34.25 42 PRO B C 1
ATOM 4124 O O . PRO B 1 42 ? 11.086 -12.594 50.312 1 34.25 42 PRO B O 1
ATOM 4127 N N . PRO B 1 43 ? 11.984 -10.664 51.031 1 30.11 43 PRO B N 1
ATOM 4128 C CA . PRO B 1 43 ? 11.555 -10.008 49.812 1 30.11 43 PRO B CA 1
ATOM 4129 C C . PRO B 1 43 ? 11.953 -10.789 48.562 1 30.11 43 PRO B C 1
ATOM 4131 O O . PRO B 1 43 ? 12.922 -11.547 48.594 1 30.11 43 PRO B O 1
ATOM 4134 N N . ASP B 1 44 ? 10.93 -11.25 47.844 1 33.09 44 ASP B N 1
ATOM 4135 C CA . ASP B 1 44 ? 11.141 -11.828 46.5 1 33.09 44 ASP B CA 1
ATOM 4136 C C . ASP B 1 44 ? 12.383 -11.234 45.844 1 33.09 44 ASP B C 1
ATOM 4138 O O . ASP B 1 44 ? 12.688 -10.055 46.031 1 33.09 44 ASP B O 1
ATOM 4142 N N . GLY B 1 45 ? 13.367 -12.156 45.75 1 33.16 45 GLY B N 1
ATOM 4143 C CA . GLY B 1 45 ? 14.547 -11.711 45.031 1 33.16 45 GLY B CA 1
ATOM 4144 C C . GLY B 1 45 ? 14.234 -10.648 43.969 1 33.16 45 GLY B C 1
ATOM 4145 O O . GLY B 1 45 ? 13.156 -10.664 43.375 1 33.16 45 GLY B O 1
ATOM 4146 N N . ALA B 1 46 ? 14.859 -9.523 44.125 1 36.56 46 ALA B N 1
ATOM 4147 C CA . ALA B 1 46 ? 14.82 -8.445 43.156 1 36.56 46 ALA B CA 1
ATOM 4148 C C . ALA B 1 46 ? 14.742 -9 41.719 1 36.56 46 ALA B C 1
ATOM 4150 O O . ALA B 1 46 ? 15.586 -9.797 41.312 1 36.56 46 ALA B O 1
ATOM 4151 N N . ALA B 1 47 ? 13.492 -9.211 41.281 1 36.62 47 ALA B N 1
ATOM 4152 C CA . ALA B 1 47 ? 13.352 -9.477 39.844 1 36.62 47 ALA B CA 1
ATOM 4153 C C . ALA B 1 47 ? 14.5 -8.867 39.062 1 36.62 47 ALA B C 1
ATOM 4155 O O . ALA B 1 47 ? 14.844 -7.699 39.25 1 36.62 47 ALA B O 1
ATOM 4156 N N . THR B 1 48 ? 15.445 -9.648 38.844 1 37.59 48 THR B N 1
ATOM 4157 C CA . THR B 1 48 ? 16.375 -9.102 37.875 1 37.59 48 THR B CA 1
ATOM 4158 C C . THR B 1 48 ? 15.648 -8.227 36.875 1 37.59 48 THR B C 1
ATOM 4160 O O . THR B 1 48 ? 14.594 -8.609 36.344 1 37.59 48 THR B O 1
ATOM 4163 N N . PRO B 1 49 ? 15.742 -6.957 37 1 33.59 49 PRO B N 1
ATOM 4164 C CA . PRO B 1 49 ? 14.984 -6.145 36.031 1 33.59 49 PRO B CA 1
ATOM 4165 C C . PRO B 1 49 ? 14.883 -6.801 34.656 1 33.59 49 PRO B C 1
ATOM 4167 O O . PRO B 1 49 ? 15.836 -7.426 34.188 1 33.59 49 PRO B O 1
ATOM 4170 N N . ARG B 1 50 ? 13.734 -7.406 34.375 1 37.81 50 ARG B N 1
ATOM 4171 C CA . ARG B 1 50 ? 13.57 -7.754 32.938 1 37.81 50 ARG B CA 1
ATOM 4172 C C . ARG B 1 50 ? 14.414 -6.848 32.062 1 37.81 50 ARG B C 1
ATOM 4174 O O . ARG B 1 50 ? 14.508 -5.641 32.312 1 37.81 50 ARG B O 1
ATOM 4181 N N . PRO B 1 51 ? 15.281 -7.434 31.297 1 41.78 51 PRO B N 1
ATOM 4182 C CA . PRO B 1 51 ? 15.922 -6.418 30.453 1 41.78 51 PRO B CA 1
ATOM 4183 C C . PRO B 1 51 ? 14.938 -5.363 29.953 1 41.78 51 PRO B C 1
ATOM 4185 O O . PRO B 1 51 ? 13.75 -5.652 29.766 1 41.78 51 PRO B O 1
ATOM 4188 N N . PRO B 1 52 ? 15.031 -4.16 30.234 1 42.94 52 PRO B N 1
ATOM 4189 C CA . PRO B 1 52 ? 14.125 -3.102 29.766 1 42.94 52 PRO B CA 1
ATOM 4190 C C . PRO B 1 52 ? 13.578 -3.367 28.359 1 42.94 52 PRO B C 1
ATOM 4192 O O . PRO B 1 52 ? 14.258 -3.982 27.531 1 42.94 52 PRO B O 1
ATOM 4195 N N . ALA B 1 53 ? 12.297 -3.525 28.234 1 48.75 53 ALA B N 1
ATOM 4196 C CA . ALA B 1 53 ? 11.695 -3.604 26.906 1 48.75 53 ALA B CA 1
ATOM 4197 C C . ALA B 1 53 ? 12.453 -2.727 25.906 1 48.75 53 ALA B C 1
ATOM 4199 O O . ALA B 1 53 ? 12.852 -1.608 26.234 1 48.75 53 ALA B O 1
ATOM 4200 N N . PRO B 1 54 ? 13.07 -3.365 24.859 1 61.69 54 PRO B N 1
ATOM 4201 C CA . PRO B 1 54 ? 13.867 -2.547 23.953 1 61.69 54 PRO B CA 1
ATOM 4202 C C . PRO B 1 54 ? 13.188 -1.221 23.609 1 61.69 54 PRO B C 1
ATOM 4204 O O . PRO B 1 54 ? 11.961 -1.146 23.547 1 61.69 54 PRO B O 1
ATOM 4207 N N . THR B 1 55 ? 13.734 -0.08 23.859 1 79.06 55 THR B N 1
ATOM 4208 C CA . THR B 1 55 ? 13.305 1.272 23.516 1 79.06 55 THR B CA 1
ATOM 4209 C C . THR B 1 55 ? 12.844 1.347 22.062 1 79.06 55 THR B C 1
ATOM 4211 O O . THR B 1 55 ? 13.492 0.787 21.172 1 79.06 55 THR B O 1
ATOM 4214 N N . PRO B 1 56 ? 11.703 1.939 21.859 1 87 56 PRO B N 1
ATOM 4215 C CA . PRO B 1 56 ? 11.219 2.07 20.484 1 87 56 PRO B CA 1
ATOM 4216 C C . PRO B 1 56 ? 12.156 2.883 19.594 1 87 56 PRO B C 1
ATOM 4218 O O . PRO B 1 56 ? 12.969 3.658 20.109 1 87 56 PRO B O 1
ATOM 4221 N N . THR B 1 57 ? 12.148 2.596 18.359 1 93.62 57 THR B N 1
ATOM 4222 C CA . THR B 1 57 ? 12.906 3.367 17.375 1 93.62 57 THR B CA 1
ATOM 4223 C C . THR B 1 57 ? 12.594 4.855 17.5 1 93.62 57 THR B C 1
ATOM 4225 O O . THR B 1 57 ? 11.43 5.242 17.625 1 93.62 57 THR B O 1
ATOM 4228 N N . SER B 1 58 ? 13.562 5.641 17.578 1 93.81 58 SER B N 1
ATOM 4229 C CA . SER B 1 58 ? 13.484 7.098 17.656 1 93.81 58 SER B CA 1
ATOM 4230 C C . SER B 1 58 ? 14.414 7.758 16.656 1 93.81 58 SER B C 1
ATOM 4232 O O . SER B 1 58 ? 15.203 7.078 15.992 1 93.81 58 SER B O 1
ATOM 4234 N N . PRO B 1 59 ? 14.344 9.055 16.484 1 95.19 59 PRO B N 1
ATOM 4235 C CA . PRO B 1 59 ? 15.172 9.727 15.469 1 95.19 59 PRO B CA 1
ATOM 4236 C C . PRO B 1 59 ? 16.656 9.5 15.68 1 95.19 59 PRO B C 1
ATOM 4238 O O . PRO B 1 59 ? 17.438 9.508 14.711 1 95.19 59 PRO B O 1
ATOM 4241 N N . ARG B 1 60 ? 17.062 9.211 16.875 1 94.06 60 ARG B N 1
ATOM 4242 C CA . ARG B 1 60 ? 18.484 9.016 17.156 1 94.06 60 ARG B CA 1
ATOM 4243 C C . ARG B 1 60 ? 18.984 7.711 16.547 1 94.06 60 ARG B C 1
ATOM 4245 O O . ARG B 1 60 ? 20.188 7.504 16.422 1 94.06 60 ARG B O 1
ATOM 4252 N N . HIS B 1 61 ? 18.062 6.844 16.219 1 96.25 61 HIS B N 1
ATOM 4253 C CA . HIS B 1 61 ? 18.422 5.531 15.688 1 96.25 61 HIS B CA 1
ATOM 4254 C C . HIS B 1 61 ? 18.5 5.551 14.164 1 96.25 61 HIS B C 1
ATOM 4256 O O . HIS B 1 61 ? 18.703 4.512 13.539 1 96.25 61 HIS B O 1
ATOM 4262 N N . LEU B 1 62 ? 18.328 6.707 13.539 1 97.25 62 LEU B N 1
ATOM 4263 C CA . LEU B 1 62 ? 18.281 6.84 12.086 1 97.25 62 LEU B CA 1
ATOM 4264 C C . LEU B 1 62 ? 19.594 7.438 11.555 1 97.25 62 LEU B C 1
ATOM 4266 O O . LEU B 1 62 ? 20.062 8.453 12.078 1 97.25 62 LEU B O 1
ATOM 4270 N N . LEU B 1 63 ? 20.172 6.797 10.633 1 97.25 63 LEU B N 1
ATOM 4271 C CA . LEU B 1 63 ? 21.344 7.289 9.922 1 97.25 63 LEU B CA 1
ATOM 4272 C C . LEU B 1 63 ? 20.969 7.785 8.531 1 97.25 63 LEU B C 1
ATOM 4274 O O . LEU B 1 63 ? 20.641 6.984 7.652 1 97.25 63 LEU B O 1
ATOM 4278 N N . PHE B 1 64 ? 21.141 9.094 8.297 1 97.88 64 PHE B N 1
ATOM 4279 C CA . PHE B 1 64 ? 20.656 9.695 7.062 1 97.88 64 PHE B CA 1
ATOM 4280 C C . PHE B 1 64 ? 21.766 9.797 6.035 1 97.88 64 PHE B C 1
ATOM 4282 O O . PHE B 1 64 ? 22.891 10.219 6.359 1 97.88 64 PHE B O 1
ATOM 4289 N N . GLY B 1 65 ? 21.531 9.32 4.82 1 98.31 65 GLY B N 1
ATOM 4290 C CA . GLY B 1 65 ? 22.328 9.609 3.637 1 98.31 65 GLY B CA 1
ATOM 4291 C C . GLY B 1 65 ? 21.625 10.516 2.648 1 98.31 65 GLY B C 1
ATOM 4292 O O . GLY B 1 65 ? 20.734 10.07 1.915 1 98.31 65 GLY B O 1
ATOM 4293 N N . ILE B 1 66 ? 22.062 11.719 2.562 1 98.25 66 ILE B N 1
ATOM 4294 C CA . ILE B 1 66 ? 21.406 12.711 1.727 1 98.25 66 ILE B CA 1
ATOM 4295 C C . ILE B 1 66 ? 22.188 12.883 0.42 1 98.25 66 ILE B C 1
ATOM 4297 O O . ILE B 1 66 ? 23.359 13.258 0.431 1 98.25 66 ILE B O 1
ATOM 4301 N N . ALA B 1 67 ? 21.516 12.57 -0.682 1 98.38 67 ALA B N 1
ATOM 4302 C CA . ALA B 1 67 ? 22.125 12.758 -1.998 1 98.38 67 ALA B CA 1
ATOM 4303 C C . ALA B 1 67 ? 22.125 14.234 -2.389 1 98.38 67 ALA B C 1
ATOM 4305 O O . ALA B 1 67 ? 21.094 14.891 -2.383 1 98.38 67 ALA B O 1
ATOM 4306 N N . SER B 1 68 ? 23.266 14.742 -2.703 1 97.25 68 SER B N 1
ATOM 4307 C CA . SER B 1 68 ? 23.453 16.141 -3.117 1 97.25 68 SER B CA 1
ATOM 4308 C C . SER B 1 68 ? 24.562 16.266 -4.152 1 97.25 68 SER B C 1
ATOM 4310 O O . SER B 1 68 ? 24.938 15.289 -4.793 1 97.25 68 SER B O 1
ATOM 4312 N N . SER B 1 69 ? 24.844 17.438 -4.582 1 96 69 SER B N 1
ATOM 4313 C CA . SER B 1 69 ? 25.938 17.797 -5.484 1 96 69 SER B CA 1
ATOM 4314 C C . SER B 1 69 ? 26.516 19.172 -5.141 1 96 69 SER B C 1
ATOM 4316 O O . SER B 1 69 ? 25.891 19.953 -4.422 1 96 69 SER B O 1
ATOM 4318 N N . SER B 1 70 ? 27.766 19.375 -5.656 1 94.44 70 SER B N 1
ATOM 4319 C CA . SER B 1 70 ? 28.391 20.672 -5.418 1 94.44 70 SER B CA 1
ATOM 4320 C C . SER B 1 70 ? 27.578 21.812 -6.031 1 94.44 70 SER B C 1
ATOM 4322 O O . SER B 1 70 ? 27.578 22.922 -5.52 1 94.44 70 SER B O 1
ATOM 4324 N N . ARG B 1 71 ? 26.859 21.5 -6.996 1 92.62 71 ARG B N 1
ATOM 4325 C CA . ARG B 1 71 ? 26.047 22.5 -7.691 1 92.62 71 ARG B CA 1
ATOM 4326 C C . ARG B 1 71 ? 24.766 22.797 -6.918 1 92.62 71 ARG B C 1
ATOM 4328 O O . ARG B 1 71 ? 24.375 23.953 -6.785 1 92.62 71 ARG B O 1
ATOM 4335 N N . SER B 1 72 ? 24.094 21.766 -6.371 1 93.5 72 SER B N 1
ATOM 4336 C CA . SER B 1 72 ? 22.797 21.969 -5.742 1 93.5 72 SER B CA 1
ATOM 4337 C C . SER B 1 72 ? 22.938 22.328 -4.266 1 93.5 72 SER B C 1
ATOM 4339 O O . SER B 1 72 ? 22.078 23 -3.695 1 93.5 72 SER B O 1
ATOM 4341 N N . TRP B 1 73 ? 24.016 21.969 -3.658 1 93.75 73 TRP B N 1
ATOM 4342 C CA . TRP B 1 73 ? 24.203 22.031 -2.213 1 93.75 73 TRP B CA 1
ATOM 4343 C C . TRP B 1 73 ? 24 23.453 -1.702 1 93.75 73 TRP B C 1
ATOM 4345 O O . TRP B 1 73 ? 23.219 23.688 -0.784 1 93.75 73 TRP B O 1
ATOM 4355 N N . PRO B 1 74 ? 24.562 24.547 -2.344 1 91.25 74 PRO B N 1
ATOM 4356 C CA . PRO B 1 74 ? 24.391 25.906 -1.812 1 91.25 74 PRO B CA 1
ATOM 4357 C C . PRO B 1 74 ? 22.938 26.375 -1.842 1 91.25 74 PRO B C 1
ATOM 4359 O O . PRO B 1 74 ? 22.5 27.094 -0.947 1 91.25 74 PRO B O 1
ATOM 4362 N N . ARG B 1 75 ? 22.203 25.891 -2.76 1 91.94 75 ARG B N 1
ATOM 4363 C CA . ARG B 1 75 ? 20.828 26.344 -2.928 1 91.94 75 ARG B CA 1
ATOM 4364 C C . ARG B 1 75 ? 19.875 25.531 -2.061 1 91.94 75 ARG B C 1
ATOM 4366 O O . ARG B 1 75 ? 18.766 25.984 -1.749 1 91.94 75 ARG B O 1
ATOM 4373 N N . ARG B 1 76 ? 20.312 24.359 -1.679 1 94.75 76 ARG B N 1
ATOM 4374 C CA . ARG B 1 76 ? 19.391 23.438 -1.024 1 94.75 76 ARG B CA 1
ATOM 4375 C C . ARG B 1 76 ? 19.609 23.422 0.484 1 94.75 76 ARG B C 1
ATOM 4377 O O . ARG B 1 76 ? 18.812 22.844 1.228 1 94.75 76 ARG B O 1
ATOM 4384 N N . LYS B 1 77 ? 20.594 24.031 0.997 1 94.19 77 LYS B N 1
ATOM 4385 C CA . LYS B 1 77 ? 20.938 24.078 2.416 1 94.19 77 LYS B CA 1
ATOM 4386 C C . LYS B 1 77 ? 19.766 24.594 3.244 1 94.19 77 LYS B C 1
ATOM 4388 O O . LYS B 1 77 ? 19.484 24.078 4.328 1 94.19 77 LYS B O 1
ATOM 4393 N N . PRO B 1 78 ? 19.078 25.625 2.748 1 94.19 78 PRO B N 1
ATOM 4394 C CA . PRO B 1 78 ? 17.969 26.141 3.559 1 94.19 78 PRO B CA 1
ATOM 4395 C C . PRO B 1 78 ? 16.906 25.094 3.836 1 94.19 78 PRO B C 1
ATOM 4397 O O . PRO B 1 78 ? 16.297 25.094 4.906 1 94.19 78 PRO B O 1
ATOM 4400 N N . TYR B 1 79 ? 16.656 24.156 2.951 1 95.38 79 TYR B N 1
ATOM 4401 C CA . TYR B 1 79 ? 15.664 23.109 3.162 1 95.38 79 TYR B CA 1
ATOM 4402 C C . TYR B 1 79 ? 16.109 22.156 4.277 1 95.38 79 TYR B C 1
ATOM 4404 O O . TYR B 1 79 ? 15.297 21.781 5.125 1 95.38 79 TYR B O 1
ATOM 4412 N N . LEU B 1 80 ? 17.375 21.844 4.289 1 96.31 80 LEU B N 1
ATOM 4413 C CA . LEU B 1 80 ? 17.891 20.906 5.281 1 96.31 80 LEU B CA 1
ATOM 4414 C C . LEU B 1 80 ? 17.875 21.531 6.676 1 96.31 80 LEU B C 1
ATOM 4416 O O . LEU B 1 80 ? 17.641 20.844 7.668 1 96.31 80 LEU B O 1
ATOM 4420 N N . ARG B 1 81 ? 18.109 22.844 6.727 1 95.25 81 ARG B N 1
ATOM 4421 C CA . ARG B 1 81 ? 18.156 23.547 8.008 1 95.25 81 ARG B CA 1
ATOM 4422 C C . ARG B 1 81 ? 16.797 23.5 8.703 1 95.25 81 ARG B C 1
ATOM 4424 O O . ARG B 1 81 ? 16.703 23.609 9.922 1 95.25 81 ARG B O 1
ATOM 4431 N N . ILE B 1 82 ? 15.789 23.281 7.953 1 96.19 82 ILE B N 1
ATOM 4432 C CA . ILE B 1 82 ? 14.43 23.328 8.484 1 96.19 82 ILE B CA 1
ATOM 4433 C C . ILE B 1 82 ? 14.18 22.094 9.359 1 96.19 82 ILE B C 1
ATOM 4435 O O . ILE B 1 82 ? 13.539 22.188 10.406 1 96.19 82 ILE B O 1
ATOM 4439 N N . TRP B 1 83 ? 14.719 20.969 9 1 96.81 83 TRP B N 1
ATOM 4440 C CA . TRP B 1 83 ? 14.281 19.75 9.688 1 96.81 83 TRP B CA 1
ATOM 4441 C C . TRP B 1 83 ? 15.461 19.031 10.336 1 96.81 83 TRP B C 1
ATOM 4443 O O . TRP B 1 83 ? 15.273 18.188 11.211 1 96.81 83 TRP B O 1
ATOM 4453 N N . TRP B 1 84 ? 16.719 19.328 9.875 1 96.38 84 TRP B N 1
ATOM 4454 C CA . TRP B 1 84 ? 17.875 18.672 10.453 1 96.38 84 TRP B CA 1
ATOM 4455 C C . TRP B 1 84 ? 18.156 19.172 11.867 1 96.38 84 TRP B C 1
ATOM 4457 O O . TRP B 1 84 ? 18.172 20.391 12.102 1 96.38 84 TRP B O 1
ATOM 4467 N N . ARG B 1 85 ? 18.297 18.266 12.75 1 93 85 ARG B N 1
ATOM 4468 C CA . ARG B 1 85 ? 18.641 18.609 14.125 1 93 85 ARG B CA 1
ATOM 4469 C C . ARG B 1 85 ? 20.016 18.078 14.492 1 93 85 ARG B C 1
ATOM 4471 O O . ARG B 1 85 ? 20.156 16.922 14.898 1 93 85 ARG B O 1
ATOM 4478 N N . PRO B 1 86 ? 20.859 19.031 14.602 1 89.31 86 PRO B N 1
ATOM 4479 C CA . PRO B 1 86 ? 22.219 18.609 14.945 1 89.31 86 PRO B CA 1
ATOM 4480 C C . PRO B 1 86 ? 22.297 17.984 16.328 1 89.31 86 PRO B C 1
ATOM 4482 O O . PRO B 1 86 ? 21.609 18.422 17.25 1 89.31 86 PRO B O 1
ATOM 4485 N N . GLY B 1 87 ? 23.109 17 16.594 1 84.62 87 GLY B N 1
ATOM 4486 C CA . GLY B 1 87 ? 23.281 16.344 17.875 1 84.62 87 GLY B CA 1
ATOM 4487 C C . GLY B 1 87 ? 22.359 15.141 18.047 1 84.62 87 GLY B C 1
ATOM 4488 O O . GLY B 1 87 ? 22.703 14.188 18.75 1 84.62 87 GLY B O 1
ATOM 4489 N N . LEU B 1 88 ? 21.188 15.305 17.469 1 87.75 88 LEU B N 1
ATOM 4490 C CA . LEU B 1 88 ? 20.234 14.211 17.578 1 87.75 88 LEU B CA 1
ATOM 4491 C C . LEU B 1 88 ? 20.297 13.289 16.375 1 87.75 88 LEU B C 1
ATOM 4493 O O . LEU B 1 88 ? 20.281 12.062 16.516 1 87.75 88 LEU B O 1
ATOM 4497 N N . MET B 1 89 ? 20.391 13.914 15.25 1 89.44 89 MET B N 1
ATOM 4498 C CA . MET B 1 89 ? 20.344 13.164 14 1 89.44 89 MET B CA 1
ATOM 4499 C C . MET B 1 89 ? 21.75 12.82 13.516 1 89.44 89 MET B C 1
ATOM 4501 O O . MET B 1 89 ? 22.703 13.539 13.828 1 89.44 89 MET B O 1
ATOM 4505 N N . GLN B 1 90 ? 21.828 11.711 12.875 1 92.62 90 GLN B N 1
ATOM 4506 C CA . GLN B 1 90 ? 23.094 11.242 12.32 1 92.62 90 GLN B CA 1
ATOM 4507 C C . GLN B 1 90 ? 23 11.102 10.805 1 92.62 90 GLN B C 1
ATOM 4509 O O . GLN B 1 90 ? 21.938 10.812 10.258 1 92.62 90 GLN B O 1
ATOM 4514 N N . GLY B 1 91 ? 24.203 11.398 10.18 1 94.88 91 GLY B N 1
ATOM 4515 C CA . GLY B 1 91 ? 24.234 11.227 8.742 1 94.88 91 GLY B CA 1
ATOM 4516 C C . GLY B 1 91 ? 25.125 12.242 8.047 1 94.88 91 GLY B C 1
ATOM 4517 O O . GLY B 1 91 ? 25.969 12.875 8.68 1 94.88 91 GLY B O 1
ATOM 4518 N N . ALA B 1 92 ? 24.969 12.289 6.773 1 95.88 92 ALA B N 1
ATOM 4519 C CA . ALA B 1 92 ? 25.781 13.203 5.969 1 95.88 92 ALA B CA 1
ATOM 4520 C C . ALA B 1 92 ? 25.125 13.477 4.621 1 95.88 92 ALA B C 1
ATOM 4522 O O . ALA B 1 92 ? 24.25 12.711 4.18 1 95.88 92 ALA B O 1
ATOM 4523 N N . ALA B 1 93 ? 25.484 14.609 4.109 1 97 93 ALA B N 1
ATOM 4524 C CA . ALA B 1 93 ? 25.172 14.906 2.711 1 97 93 ALA B CA 1
ATOM 4525 C C . ALA B 1 93 ? 26.344 14.547 1.801 1 97 93 ALA B C 1
ATOM 4527 O O . ALA B 1 93 ? 27.484 14.891 2.086 1 97 93 ALA B O 1
ATOM 4528 N N . PHE B 1 94 ? 26.062 13.875 0.728 1 97.38 94 PHE B N 1
ATOM 4529 C CA . PHE B 1 94 ? 27.109 13.391 -0.163 1 97.38 94 PHE B CA 1
ATOM 4530 C C . PHE B 1 94 ? 27.156 14.211 -1.446 1 97.38 94 PHE B C 1
ATOM 4532 O O . PHE B 1 94 ? 26.172 14.266 -2.188 1 97.38 94 PHE B O 1
ATOM 4539 N N . LEU B 1 95 ? 28.328 14.781 -1.706 1 97.19 95 LEU B N 1
ATOM 4540 C CA . LEU B 1 95 ? 28.531 15.633 -2.867 1 97.19 95 LEU B CA 1
ATOM 4541 C C . LEU B 1 95 ? 29.438 14.953 -3.885 1 97.19 95 LEU B C 1
ATOM 4543 O O . LEU B 1 95 ? 30.141 13.984 -3.557 1 97.19 95 LEU B O 1
ATOM 4547 N N . ASP B 1 96 ? 29.375 15.422 -5.164 1 95.94 96 ASP B N 1
ATOM 4548 C CA . ASP B 1 96 ? 30.234 14.906 -6.23 1 95.94 96 ASP B CA 1
ATOM 4549 C C . ASP B 1 96 ? 31.625 15.508 -6.16 1 95.94 96 ASP B C 1
ATOM 4551 O O . ASP B 1 96 ? 32.594 14.906 -6.625 1 95.94 96 ASP B O 1
ATOM 4555 N N . SER B 1 97 ? 31.75 16.688 -5.715 1 94.75 97 SER B N 1
ATOM 4556 C CA . SER B 1 97 ? 33 17.438 -5.531 1 94.75 97 SER B CA 1
ATOM 4557 C C . SER B 1 97 ? 32.875 18.406 -4.371 1 94.75 97 SER B C 1
ATOM 4559 O O . SER B 1 97 ? 31.781 18.688 -3.889 1 94.75 97 SER B O 1
ATOM 4561 N N . PRO B 1 98 ? 34.094 18.766 -3.867 1 90.94 98 PRO B N 1
ATOM 4562 C CA . PRO B 1 98 ? 34 19.703 -2.748 1 90.94 98 PRO B CA 1
ATOM 4563 C C . PRO B 1 98 ? 33.25 20.984 -3.107 1 90.94 98 PRO B C 1
ATOM 4565 O O . PRO B 1 98 ? 33.375 21.484 -4.23 1 90.94 98 PRO B O 1
ATOM 4568 N N . SER B 1 99 ? 32.406 21.281 -2.238 1 82 99 SER B N 1
ATOM 4569 C CA . SER B 1 99 ? 31.672 22.531 -2.447 1 82 99 SER B CA 1
ATOM 4570 C C . SER B 1 99 ? 32.531 23.734 -2.131 1 82 99 SER B C 1
ATOM 4572 O O . SER B 1 99 ? 33.438 23.672 -1.275 1 82 99 SER B O 1
ATOM 4574 N N . ALA B 1 100 ? 32.406 24.812 -3.002 1 70.38 100 ALA B N 1
ATOM 4575 C CA . ALA B 1 100 ? 33.156 26.047 -2.744 1 70.38 100 ALA B CA 1
ATOM 4576 C C . ALA B 1 100 ? 32.844 26.594 -1.352 1 70.38 100 ALA B C 1
ATOM 4578 O O . ALA B 1 100 ? 31.719 26.438 -0.856 1 70.38 100 ALA B O 1
ATOM 4579 N N . PRO B 1 101 ? 33.969 26.844 -0.602 1 60.75 101 PRO B N 1
ATOM 4580 C CA . PRO B 1 101 ? 33.688 27.422 0.722 1 60.75 101 PRO B CA 1
ATOM 4581 C C . PRO B 1 101 ? 32.656 28.531 0.689 1 60.75 101 PRO B C 1
ATOM 4583 O O . PRO B 1 101 ? 32.594 29.281 -0.286 1 60.75 101 PRO B O 1
ATOM 4586 N N . ALA B 1 102 ? 31.5 28.266 1.191 1 55.59 102 ALA B N 1
ATOM 4587 C CA . ALA B 1 102 ? 30.484 29.328 1.234 1 55.59 102 ALA B CA 1
ATOM 4588 C C . ALA B 1 102 ? 31.109 30.672 1.619 1 55.59 102 ALA B C 1
ATOM 4590 O O . ALA B 1 102 ? 32 30.719 2.477 1 55.59 102 ALA B O 1
ATOM 4591 N N . SER B 1 103 ? 31.078 31.531 0.735 1 44.56 103 SER B N 1
ATOM 4592 C CA . SER B 1 103 ? 31.328 32.906 1.119 1 44.56 103 SER B CA 1
ATOM 4593 C C . SER B 1 103 ? 30.391 33.344 2.246 1 44.56 103 SER B C 1
ATOM 4595 O O . SER B 1 103 ? 29.172 33.125 2.174 1 44.56 103 SER B O 1
ATOM 4597 N N . GLY B 1 104 ? 30.844 33.75 3.473 1 48.66 104 GLY B N 1
ATOM 4598 C CA . GLY B 1 104 ? 30.281 34.469 4.598 1 48.66 104 GLY B CA 1
ATOM 4599 C C . GLY B 1 104 ? 29.766 33.562 5.695 1 48.66 104 GLY B C 1
ATOM 4600 O O . GLY B 1 104 ? 30.094 32.375 5.723 1 48.66 104 GLY B O 1
ATOM 4601 N N . ASP B 1 105 ? 28.562 34.094 6.492 1 48.28 105 ASP B N 1
ATOM 4602 C CA . ASP B 1 105 ? 27.859 33.812 7.738 1 48.28 105 ASP B CA 1
ATOM 4603 C C . ASP B 1 105 ? 27.156 32.469 7.695 1 48.28 105 ASP B C 1
ATOM 4605 O O . ASP B 1 105 ? 26.203 32.219 8.453 1 48.28 105 ASP B O 1
ATOM 4609 N N . ASP B 1 106 ? 27.391 31.578 6.781 1 57.84 106 ASP B N 1
ATOM 4610 C CA . ASP B 1 106 ? 26.531 30.391 6.688 1 57.84 106 ASP B CA 1
ATOM 4611 C C . ASP B 1 106 ? 26.891 29.375 7.758 1 57.84 106 ASP B C 1
ATOM 4613 O O . ASP B 1 106 ? 28 28.812 7.75 1 57.84 106 ASP B O 1
ATOM 4617 N N . ASP B 1 107 ? 26.312 29.547 8.961 1 63.22 107 ASP B N 1
ATOM 4618 C CA . ASP B 1 107 ? 26.406 28.609 10.086 1 63.22 107 ASP B CA 1
ATOM 4619 C C . ASP B 1 107 ? 26.125 27.188 9.648 1 63.22 107 ASP B C 1
ATOM 4621 O O . ASP B 1 107 ? 24.969 26.781 9.555 1 63.22 107 ASP B O 1
ATOM 4625 N N . ASP B 1 108 ? 27.156 26.422 9.203 1 75.62 108 ASP B N 1
ATOM 4626 C CA . ASP B 1 108 ? 27.109 25.047 8.742 1 75.62 108 ASP B CA 1
ATOM 4627 C C . ASP B 1 108 ? 26.859 24.078 9.906 1 75.62 108 ASP B C 1
ATOM 4629 O O . ASP B 1 108 ? 26.656 22.891 9.695 1 75.62 108 ASP B O 1
ATOM 4633 N N . SER B 1 109 ? 26.656 24.672 11.102 1 80.75 109 SER B N 1
ATOM 4634 C CA . SER B 1 109 ? 26.516 23.781 12.25 1 80.75 109 SER B CA 1
ATOM 4635 C C . SER B 1 109 ? 25.125 23.172 12.312 1 80.75 109 SER B C 1
ATOM 4637 O O . SER B 1 109 ? 24.922 22.172 13.016 1 80.75 109 SER B O 1
ATOM 4639 N N . ARG B 1 110 ? 24.219 23.672 11.648 1 88.44 110 ARG B N 1
ATOM 4640 C CA . ARG B 1 110 ? 22.844 23.172 11.68 1 88.44 110 ARG B CA 1
ATOM 4641 C C . ARG B 1 110 ? 22.547 22.312 10.461 1 88.44 110 ARG B C 1
ATOM 4643 O O . ARG B 1 110 ? 21.391 22.109 10.109 1 88.44 110 ARG B O 1
ATOM 4650 N N . LEU B 1 111 ? 23.625 21.969 9.758 1 93.5 111 LEU B N 1
ATOM 4651 C CA . LEU B 1 111 ? 23.484 21.141 8.562 1 93.5 111 LEU B CA 1
ATOM 4652 C C . LEU B 1 111 ? 24.156 19.781 8.766 1 93.5 111 LEU B C 1
ATOM 4654 O O . LEU B 1 111 ? 25.062 19.656 9.594 1 93.5 111 LEU B O 1
ATOM 4658 N N . PRO B 1 112 ? 23.656 18.75 8.055 1 93.62 112 PRO B N 1
ATOM 4659 C CA . PRO B 1 112 ? 24.453 17.531 8.031 1 93.62 112 PRO B CA 1
ATOM 4660 C C . PRO B 1 112 ? 25.844 17.75 7.453 1 93.62 112 PRO B C 1
ATOM 4662 O O . PRO B 1 112 ? 26.031 18.578 6.559 1 93.62 112 PRO B O 1
ATOM 4665 N N . PRO B 1 113 ? 26.828 17.047 8.062 1 92.38 113 PRO B N 1
ATOM 4666 C CA . PRO B 1 113 ? 28.156 17.172 7.457 1 92.38 113 PRO B CA 1
ATOM 4667 C C . PRO B 1 113 ? 28.156 16.828 5.969 1 92.38 113 PRO B C 1
ATOM 4669 O O . PRO B 1 113 ? 27.453 15.914 5.539 1 92.38 113 PRO B O 1
ATOM 4672 N N . ALA B 1 114 ? 28.906 17.625 5.238 1 93.5 114 ALA B N 1
ATOM 4673 C CA . ALA B 1 114 ? 29.047 17.375 3.809 1 93.5 114 ALA B CA 1
ATOM 4674 C C . ALA B 1 114 ? 30.266 16.484 3.539 1 93.5 114 ALA B C 1
ATOM 4676 O O . ALA B 1 114 ? 31.328 16.688 4.109 1 93.5 114 ALA B O 1
ATOM 4677 N N . ARG B 1 115 ? 30.031 15.453 2.719 1 94.38 115 ARG B N 1
ATOM 4678 C CA . ARG B 1 115 ? 31.094 14.531 2.301 1 94.38 115 ARG B CA 1
ATOM 4679 C C . ARG B 1 115 ? 31.141 14.406 0.781 1 94.38 115 ARG B C 1
ATOM 4681 O O . ARG B 1 115 ? 30.125 14.602 0.104 1 94.38 115 ARG B O 1
ATOM 4688 N N . VAL B 1 116 ? 32.375 14.195 0.348 1 96.44 116 VAL B N 1
ATOM 4689 C CA . VAL B 1 116 ? 32.5 13.898 -1.075 1 96.44 116 VAL B CA 1
ATOM 4690 C C . VAL B 1 116 ? 32.469 12.391 -1.301 1 96.44 116 VAL B C 1
ATOM 4692 O O . VAL B 1 116 ? 33.188 11.633 -0.638 1 96.44 116 VAL B O 1
ATOM 4695 N N . SER B 1 117 ? 31.609 11.992 -2.188 1 96.75 117 SER B N 1
ATOM 4696 C CA . SER B 1 117 ? 31.469 10.57 -2.492 1 96.75 117 SER B CA 1
ATOM 4697 C C . SER B 1 117 ? 32.781 9.984 -2.996 1 96.75 117 SER B C 1
ATOM 4699 O O . SER B 1 117 ? 33.562 10.672 -3.645 1 96.75 117 SER B O 1
ATOM 4701 N N . ALA B 1 118 ? 32.938 8.727 -2.734 1 95.56 118 ALA B N 1
ATOM 4702 C CA . ALA B 1 118 ? 34.125 7.996 -3.24 1 95.56 118 ALA B CA 1
ATOM 4703 C C . ALA B 1 118 ? 34.062 7.848 -4.758 1 95.56 118 ALA B C 1
ATOM 4705 O O . ALA B 1 118 ? 32.969 7.992 -5.355 1 95.56 118 ALA B O 1
ATOM 4706 N N . ASP B 1 119 ? 35.188 7.562 -5.316 1 94.69 119 ASP B N 1
ATOM 4707 C CA . ASP B 1 119 ? 35.312 7.375 -6.758 1 94.69 119 ASP B CA 1
ATOM 4708 C C . ASP B 1 119 ? 34.5 6.156 -7.215 1 94.69 119 ASP B C 1
ATOM 4710 O O . ASP B 1 119 ? 34.656 5.066 -6.656 1 94.69 119 ASP B O 1
ATOM 4714 N N . SER B 1 120 ? 33.656 6.348 -8.203 1 94.88 120 SER B N 1
ATOM 4715 C CA . SER B 1 120 ? 32.875 5.258 -8.734 1 94.88 120 SER B CA 1
ATOM 4716 C C . SER B 1 120 ? 33.156 5.023 -10.211 1 94.88 120 SER B C 1
ATOM 4718 O O . SER B 1 120 ? 32.344 4.434 -10.922 1 94.88 120 SER B O 1
ATOM 4720 N N . SER B 1 121 ? 34.219 5.512 -10.75 1 94.19 121 SER B N 1
ATOM 4721 C CA . SER B 1 121 ? 34.562 5.461 -12.164 1 94.19 121 SER B CA 1
ATOM 4722 C C . SER B 1 121 ? 34.781 4.023 -12.625 1 94.19 121 SER B C 1
ATOM 4724 O O . SER B 1 121 ? 34.688 3.725 -13.82 1 94.19 121 SER B O 1
ATOM 4726 N N . ASN B 1 122 ? 35.125 3.141 -11.758 1 95 122 ASN B N 1
ATOM 4727 C CA . ASN B 1 122 ? 35.344 1.746 -12.109 1 95 122 ASN B CA 1
ATOM 4728 C C . ASN B 1 122 ? 34.062 1 -12.359 1 95 122 ASN B C 1
ATOM 4730 O O . ASN B 1 122 ? 34.062 -0.11 -12.898 1 95 122 ASN B O 1
ATOM 4734 N N . LEU B 1 123 ? 32.969 1.521 -11.93 1 96.75 123 LEU B N 1
ATOM 4735 C CA . LEU B 1 123 ? 31.672 0.896 -12.156 1 96.75 123 LEU B CA 1
ATOM 4736 C C . LEU B 1 123 ? 31.094 1.316 -13.508 1 96.75 123 LEU B C 1
ATOM 4738 O O . LEU B 1 123 ? 31.188 2.484 -13.891 1 96.75 123 LEU B O 1
ATOM 4742 N N . PRO B 1 124 ? 30.531 0.423 -14.172 1 95.75 124 PRO B N 1
ATOM 4743 C CA . PRO B 1 124 ? 30.031 0.735 -15.516 1 95.75 124 PRO B CA 1
ATOM 4744 C C . PRO B 1 124 ? 28.766 1.604 -15.484 1 95.75 124 PRO B C 1
ATOM 4746 O O . PRO B 1 124 ? 28 1.546 -14.531 1 95.75 124 PRO B O 1
ATOM 4749 N N . TYR B 1 125 ? 28.547 2.436 -16.469 1 95.31 125 TYR B N 1
ATOM 4750 C CA . TYR B 1 125 ? 27.391 3.277 -16.719 1 95.31 125 TYR B CA 1
ATOM 4751 C C . TYR B 1 125 ? 27.062 3.342 -18.203 1 95.31 125 TYR B C 1
ATOM 4753 O O . TYR B 1 125 ? 27.891 3.768 -19.016 1 95.31 125 TYR B O 1
ATOM 4761 N N . ALA B 1 126 ? 25.828 2.918 -18.625 1 94.88 126 ALA B N 1
ATOM 4762 C CA . ALA B 1 126 ? 25.531 2.807 -20.047 1 94.88 126 ALA B CA 1
ATOM 4763 C C . ALA B 1 126 ? 24.25 3.553 -20.406 1 94.88 126 ALA B C 1
ATOM 4765 O O . ALA B 1 126 ? 23.859 3.633 -21.578 1 94.88 126 ALA B O 1
ATOM 4766 N N . TYR B 1 127 ? 23.594 4.129 -19.438 1 92.31 127 TYR B N 1
ATOM 4767 C CA . TYR B 1 127 ? 22.344 4.816 -19.719 1 92.31 127 TYR B CA 1
ATOM 4768 C C . TYR B 1 127 ? 22.594 6.152 -20.406 1 92.31 127 TYR B C 1
ATOM 4770 O O . TYR B 1 127 ? 23.297 7.016 -19.859 1 92.31 127 TYR B O 1
ATOM 4778 N N . LYS B 1 128 ? 21.984 6.445 -21.516 1 90.56 128 LYS B N 1
ATOM 4779 C CA . LYS B 1 128 ? 22.266 7.629 -22.328 1 90.56 128 LYS B CA 1
ATOM 4780 C C . LYS B 1 128 ? 21.438 8.82 -21.859 1 90.56 128 LYS B C 1
ATOM 4782 O O . LYS B 1 128 ? 21.859 9.969 -21.984 1 90.56 128 LYS B O 1
ATOM 4787 N N . GLY B 1 129 ? 20.297 8.664 -21.281 1 87.94 129 GLY B N 1
ATOM 4788 C CA . GLY B 1 129 ? 19.406 9.766 -20.953 1 87.94 129 GLY B CA 1
ATOM 4789 C C . GLY B 1 129 ? 19.547 10.25 -19.531 1 87.94 129 GLY B C 1
ATOM 4790 O O . GLY B 1 129 ? 18.703 11.008 -19.031 1 87.94 129 GLY B O 1
ATOM 4791 N N . GLY B 1 130 ? 20.688 9.906 -18.906 1 88.62 130 GLY B N 1
ATOM 4792 C CA . GLY B 1 130 ? 20.875 10.266 -17.5 1 88.62 130 GLY B CA 1
ATOM 4793 C C . GLY B 1 130 ? 22.312 10.602 -17.156 1 88.62 130 GLY B C 1
ATOM 4794 O O . GLY B 1 130 ? 23.172 10.609 -18.047 1 88.62 130 GLY B O 1
ATOM 4795 N N . LEU B 1 131 ? 22.516 10.945 -15.93 1 90.5 131 LEU B N 1
ATOM 4796 C CA . LEU B 1 131 ? 23.844 11.32 -15.469 1 90.5 131 LEU B CA 1
ATOM 4797 C C . LEU B 1 131 ? 24.516 10.156 -14.75 1 90.5 131 LEU B C 1
ATOM 4799 O O . LEU B 1 131 ? 23.875 9.422 -14 1 90.5 131 LEU B O 1
ATOM 4803 N N . ARG B 1 132 ? 25.781 10 -14.922 1 93.25 132 ARG B N 1
ATOM 4804 C CA . ARG B 1 132 ? 26.578 8.969 -14.266 1 93.25 132 ARG B CA 1
ATOM 4805 C C . ARG B 1 132 ? 26.531 9.117 -12.75 1 93.25 132 ARG B C 1
ATOM 4807 O O . ARG B 1 132 ? 26.781 8.164 -12.016 1 93.25 132 ARG B O 1
ATOM 4814 N N . SER B 1 133 ? 26.203 10.297 -12.258 1 93 133 SER B N 1
ATOM 4815 C CA . SER B 1 133 ? 26.125 10.562 -10.828 1 93 133 SER B CA 1
ATOM 4816 C C . SER B 1 133 ? 25.141 9.609 -10.141 1 93 133 SER B C 1
ATOM 4818 O O . SER B 1 133 ? 25.188 9.43 -8.93 1 93 133 SER B O 1
ATOM 4820 N N . ALA B 1 134 ? 24.281 8.992 -10.938 1 95.25 134 ALA B N 1
ATOM 4821 C CA . ALA B 1 134 ? 23.328 8.031 -10.383 1 95.25 134 ALA B CA 1
ATOM 4822 C C . ALA B 1 134 ? 24.047 6.863 -9.719 1 95.25 134 ALA B C 1
ATOM 4824 O O . ALA B 1 134 ? 23.562 6.297 -8.742 1 95.25 134 ALA B O 1
ATOM 4825 N N . VAL B 1 135 ? 25.234 6.527 -10.25 1 97.44 135 VAL B N 1
ATOM 4826 C CA . VAL B 1 135 ? 26.016 5.422 -9.695 1 97.44 135 VAL B CA 1
ATOM 4827 C C . VAL B 1 135 ? 26.594 5.82 -8.336 1 97.44 135 VAL B C 1
ATOM 4829 O O . VAL B 1 135 ? 26.5 5.059 -7.375 1 97.44 135 VAL B O 1
ATOM 4832 N N . ARG B 1 136 ? 27.172 6.996 -8.242 1 96.31 136 ARG B N 1
ATOM 4833 C CA . ARG B 1 136 ? 27.734 7.465 -6.98 1 96.31 136 ARG B CA 1
ATOM 4834 C C . ARG B 1 136 ? 26.656 7.578 -5.914 1 96.31 136 ARG B C 1
ATOM 4836 O O . ARG B 1 136 ? 26.891 7.246 -4.75 1 96.31 136 ARG B O 1
ATOM 4843 N N . VAL B 1 137 ? 25.469 8.102 -6.309 1 97.88 137 VAL B N 1
ATOM 4844 C CA . VAL B 1 137 ? 24.359 8.281 -5.371 1 97.88 137 VAL B CA 1
ATOM 4845 C C . VAL B 1 137 ? 23.875 6.918 -4.887 1 97.88 137 VAL B C 1
ATOM 4847 O O . VAL B 1 137 ? 23.531 6.758 -3.711 1 97.88 137 VAL B O 1
ATOM 4850 N N . ALA B 1 138 ? 23.828 5.918 -5.781 1 98.44 138 ALA B N 1
ATOM 4851 C CA . ALA B 1 138 ? 23.422 4.57 -5.398 1 98.44 138 ALA B CA 1
ATOM 4852 C C . ALA B 1 138 ? 24.359 3.994 -4.344 1 98.44 138 ALA B C 1
ATOM 4854 O O . ALA B 1 138 ? 23.969 3.127 -3.559 1 98.44 138 ALA B O 1
ATOM 4855 N N . ARG B 1 139 ? 25.594 4.484 -4.273 1 98.38 139 ARG B N 1
ATOM 4856 C CA . ARG B 1 139 ? 26.625 3.922 -3.404 1 98.38 139 ARG B CA 1
ATOM 4857 C C . ARG B 1 139 ? 26.609 4.594 -2.035 1 98.38 139 ARG B C 1
ATOM 4859 O O . ARG B 1 139 ? 27.375 4.219 -1.146 1 98.38 139 ARG B O 1
ATOM 4866 N N . ILE B 1 140 ? 25.734 5.555 -1.809 1 98.31 140 ILE B N 1
ATOM 4867 C CA . ILE B 1 140 ? 25.719 6.312 -0.562 1 98.31 140 ILE B CA 1
ATOM 4868 C C . ILE B 1 140 ? 25.484 5.363 0.613 1 98.31 140 ILE B C 1
ATOM 4870 O O . ILE B 1 140 ? 26.125 5.508 1.663 1 98.31 140 ILE B O 1
ATOM 4874 N N . VAL B 1 141 ? 24.594 4.406 0.441 1 98.06 141 VAL B N 1
ATOM 4875 C CA . VAL B 1 141 ? 24.312 3.471 1.526 1 98.06 141 VAL B CA 1
ATOM 4876 C C . VAL B 1 141 ? 25.609 2.758 1.938 1 98.06 141 VAL B C 1
ATOM 4878 O O . VAL B 1 141 ? 25.875 2.584 3.129 1 98.06 141 VAL B O 1
ATOM 4881 N N . LYS B 1 142 ? 26.391 2.318 0.971 1 97.88 142 LYS B N 1
ATOM 4882 C CA . LYS B 1 142 ? 27.656 1.645 1.25 1 97.88 142 LYS B CA 1
ATOM 4883 C C . LYS B 1 142 ? 28.625 2.572 1.977 1 97.88 142 LYS B C 1
ATOM 4885 O O . LYS B 1 142 ? 29.266 2.172 2.955 1 97.88 142 LYS B O 1
ATOM 4890 N N . GLU B 1 143 ? 28.75 3.773 1.482 1 97.19 143 GLU B N 1
ATOM 4891 C CA . GLU B 1 143 ? 29.672 4.73 2.088 1 97.19 143 GLU B CA 1
ATOM 4892 C C . GLU B 1 143 ? 29.266 5.059 3.521 1 97.19 143 GLU B C 1
ATOM 4894 O O . GLU B 1 143 ? 30.109 5.234 4.395 1 97.19 143 GLU B O 1
ATOM 4899 N N . LEU B 1 144 ? 27.953 5.207 3.791 1 96.38 144 LEU B N 1
ATOM 4900 C CA . LEU B 1 144 ? 27.453 5.445 5.141 1 96.38 144 LEU B CA 1
ATOM 4901 C C . LEU B 1 144 ? 27.828 4.293 6.066 1 96.38 144 LEU B C 1
ATOM 4903 O O . LEU B 1 144 ? 28.375 4.516 7.152 1 96.38 144 LEU B O 1
ATOM 4907 N N . VAL B 1 145 ? 27.516 3.092 5.645 1 95.81 145 VAL B N 1
ATOM 4908 C CA . VAL B 1 145 ? 27.734 1.905 6.465 1 95.81 145 VAL B CA 1
ATOM 4909 C C . VAL B 1 145 ? 29.234 1.729 6.734 1 95.81 145 VAL B C 1
ATOM 4911 O O . VAL B 1 145 ? 29.641 1.469 7.871 1 95.81 145 VAL B O 1
ATOM 4914 N N . ASP B 1 146 ? 30.062 1.914 5.703 1 93.56 146 ASP B N 1
ATOM 4915 C CA . ASP B 1 146 ? 31.516 1.784 5.84 1 93.56 146 ASP B CA 1
ATOM 4916 C C . ASP B 1 146 ? 32.062 2.83 6.805 1 93.56 146 ASP B C 1
ATOM 4918 O O . ASP B 1 146 ? 33.031 2.561 7.543 1 93.56 146 ASP B O 1
ATOM 4922 N N . GLY B 1 147 ? 31.516 4.023 6.695 1 87.62 147 GLY B N 1
ATOM 4923 C CA . GLY B 1 147 ? 31.938 5.078 7.602 1 87.62 147 GLY B CA 1
ATOM 4924 C C . GLY B 1 147 ? 31.625 4.777 9.055 1 87.62 147 GLY B C 1
ATOM 4925 O O . GLY B 1 147 ? 32.406 5.141 9.953 1 87.62 147 GLY B O 1
ATOM 4926 N N . VAL B 1 148 ? 30.5 4.23 9.336 1 74.75 148 VAL B N 1
ATOM 4927 C CA . VAL B 1 148 ? 30.094 3.865 10.688 1 74.75 148 VAL B CA 1
ATOM 4928 C C . VAL B 1 148 ? 30.922 2.686 11.172 1 74.75 148 VAL B C 1
ATOM 4930 O O . VAL B 1 148 ? 31.422 2.686 12.305 1 74.75 148 VAL B O 1
ATOM 4933 N N . VAL B 1 149 ? 31.031 1.684 10.289 1 62.31 149 VAL B N 1
ATOM 4934 C CA . VAL B 1 149 ? 31.766 0.474 10.648 1 62.31 149 VAL B CA 1
ATOM 4935 C C . VAL B 1 149 ? 33.25 0.8 10.82 1 62.31 149 VAL B C 1
ATOM 4937 O O . VAL B 1 149 ? 33.906 0.316 11.75 1 62.31 149 VAL B O 1
ATOM 4940 N N . GLY B 1 150 ? 33.844 1.395 9.766 1 53.69 150 GLY B N 1
ATOM 4941 C CA . GLY B 1 150 ? 35.281 1.737 9.836 1 53.69 150 GLY B CA 1
ATOM 4942 C C . GLY B 1 150 ? 35.594 2.623 11.023 1 53.69 150 GLY B C 1
ATOM 4943 O O . GLY B 1 150 ? 36.75 2.652 11.477 1 53.69 150 GLY B O 1
ATOM 4944 N N . ASN B 1 151 ? 34.656 3.549 11.148 1 51.16 151 ASN B N 1
ATOM 4945 C CA . ASN B 1 151 ? 34.938 4.355 12.328 1 51.16 151 ASN B CA 1
ATOM 4946 C C . ASN B 1 151 ? 34.812 3.543 13.609 1 51.16 151 ASN B C 1
ATOM 4948 O O . ASN B 1 151 ? 33.688 3.328 14.094 1 51.16 151 ASN B O 1
ATOM 4952 N N . GLY B 1 152 ? 35.094 2.309 13.578 1 43.94 152 GLY B N 1
ATOM 4953 C CA . GLY B 1 152 ? 35.188 1.586 14.836 1 43.94 152 GLY B CA 1
ATOM 4954 C C . GLY B 1 152 ? 34.938 2.459 16.047 1 43.94 152 GLY B C 1
ATOM 4955 O O . GLY B 1 152 ? 34.156 2.078 16.938 1 43.94 152 GLY B O 1
ATOM 4956 N N . SER B 1 153 ? 36.062 3.238 16.422 1 37.16 153 SER B N 1
ATOM 4957 C CA . SER B 1 153 ? 36.594 3.885 17.625 1 37.16 153 SER B CA 1
ATOM 4958 C C . SER B 1 153 ? 35.906 5.23 17.875 1 37.16 153 SER B C 1
ATOM 4960 O O . SER B 1 153 ? 36.344 6.016 18.719 1 37.16 153 SER B O 1
ATOM 4962 N N . SER B 1 154 ? 35.406 5.844 16.844 1 36 154 SER B N 1
ATOM 4963 C CA . SER B 1 154 ? 35.125 7.156 17.422 1 36 154 SER B CA 1
ATOM 4964 C C . SER B 1 154 ? 34.031 7.059 18.484 1 36 154 SER B C 1
ATOM 4966 O O . SER B 1 154 ? 33 6.434 18.281 1 36 154 SER B O 1
ATOM 4968 N N . PRO B 1 155 ? 34.438 7.48 19.625 1 38.22 155 PRO B N 1
ATOM 4969 C CA . PRO B 1 155 ? 33.625 7.5 20.828 1 38.22 155 PRO B CA 1
ATOM 4970 C C . PRO B 1 155 ? 32.219 8.062 20.594 1 38.22 155 PRO B C 1
ATOM 4972 O O . PRO B 1 155 ? 31.297 7.809 21.375 1 38.22 155 PRO B O 1
ATOM 4975 N N . ASP B 1 156 ? 32.094 9.008 19.672 1 40.56 156 ASP B N 1
ATOM 4976 C CA . ASP B 1 156 ? 30.906 9.828 19.656 1 40.56 156 ASP B CA 1
ATOM 4977 C C . ASP B 1 156 ? 29.75 9.117 18.938 1 40.56 156 ASP B C 1
ATOM 4979 O O . ASP B 1 156 ? 28.594 9.477 19.125 1 40.56 156 ASP B O 1
ATOM 4983 N N . ALA B 1 157 ? 30 8.57 17.672 1 45.97 157 ALA B N 1
ATOM 4984 C CA . ALA B 1 157 ? 28.812 7.934 17.094 1 45.97 157 ALA B CA 1
ATOM 4985 C C . ALA B 1 157 ? 28.453 6.66 17.844 1 45.97 157 ALA B C 1
ATOM 4987 O O . ALA B 1 157 ? 29.25 5.723 17.922 1 45.97 157 ALA B O 1
ATOM 4988 N N . ARG B 1 158 ? 27.703 6.719 18.688 1 49.38 158 ARG B N 1
ATOM 4989 C CA . ARG B 1 158 ? 27.109 5.586 19.391 1 49.38 158 ARG B CA 1
ATOM 4990 C C . ARG B 1 158 ? 26.594 4.535 18.406 1 49.38 158 ARG B C 1
ATOM 4992 O O . ARG B 1 158 ? 25.406 4.457 18.141 1 49.38 158 ARG B O 1
ATOM 4999 N N . SER B 1 159 ? 27.453 4.035 17.406 1 56.91 159 SER B N 1
ATOM 5000 C CA . SER B 1 159 ? 27.234 3.021 16.375 1 56.91 159 SER B CA 1
ATOM 5001 C C . SER B 1 159 ? 26.25 1.957 16.859 1 56.91 159 SER B C 1
ATOM 5003 O O . SER B 1 159 ? 25.469 1.425 16.078 1 56.91 159 SER B O 1
ATOM 5005 N N . ASP B 1 160 ? 26.25 1.856 18.141 1 62.72 160 ASP B N 1
ATOM 5006 C CA . ASP B 1 160 ? 25.484 0.741 18.688 1 62.72 160 ASP B CA 1
ATOM 5007 C C . ASP B 1 160 ? 24 1.066 18.734 1 62.72 160 ASP B C 1
ATOM 5009 O O . ASP B 1 160 ? 23.172 0.199 19.047 1 62.72 160 ASP B O 1
ATOM 5013 N N . ASP B 1 161 ? 23.734 2.225 18.094 1 85.25 161 ASP B N 1
ATOM 5014 C CA . ASP B 1 161 ? 22.328 2.564 18.297 1 85.25 161 ASP B CA 1
ATOM 5015 C C . ASP B 1 161 ? 21.594 2.691 16.953 1 85.25 161 ASP B C 1
ATOM 5017 O O . ASP B 1 161 ? 20.391 2.928 16.922 1 85.25 161 ASP B O 1
ATOM 5021 N N . ILE B 1 162 ? 22.375 2.451 15.812 1 95 162 ILE B N 1
ATOM 5022 C CA . ILE B 1 162 ? 21.719 2.648 14.523 1 95 162 ILE B CA 1
ATOM 5023 C C . ILE B 1 162 ? 20.812 1.46 14.211 1 95 162 ILE B C 1
ATOM 5025 O O . ILE B 1 162 ? 21.234 0.305 14.32 1 95 162 ILE B O 1
ATOM 5029 N N . ARG B 1 163 ? 19.641 1.843 13.812 1 97.12 163 ARG B N 1
ATOM 5030 C CA . ARG B 1 163 ? 18.656 0.805 13.5 1 97.12 163 ARG B CA 1
ATOM 5031 C C . ARG B 1 163 ? 18.234 0.87 12.039 1 97.12 163 ARG B C 1
ATOM 5033 O O . ARG B 1 163 ? 17.906 -0.153 11.438 1 97.12 163 ARG B O 1
ATOM 5040 N N . TRP B 1 164 ? 18.312 2.064 11.484 1 98.31 164 TRP B N 1
ATOM 5041 C CA . TRP B 1 164 ? 17.859 2.268 10.117 1 98.31 164 TRP B CA 1
ATOM 5042 C C . TRP B 1 164 ? 18.797 3.201 9.359 1 98.31 164 TRP B C 1
ATOM 5044 O O . TRP B 1 164 ? 19.359 4.133 9.945 1 98.31 164 TRP B O 1
ATOM 5054 N N . VAL B 1 165 ? 18.969 2.941 8.102 1 98.5 165 VAL B N 1
ATOM 5055 C CA . VAL B 1 165 ? 19.562 3.891 7.164 1 98.5 165 VAL B CA 1
ATOM 5056 C C . VAL B 1 165 ? 18.469 4.539 6.316 1 98.5 165 VAL B C 1
ATOM 5058 O O . VAL B 1 165 ? 17.625 3.844 5.75 1 98.5 165 VAL B O 1
ATOM 5061 N N . VAL B 1 166 ? 18.438 5.816 6.332 1 98.81 166 VAL B N 1
ATOM 5062 C CA . VAL B 1 166 ? 17.438 6.562 5.574 1 98.81 166 VAL B CA 1
ATOM 5063 C C . VAL B 1 166 ? 18.125 7.336 4.445 1 98.81 166 VAL B C 1
ATOM 5065 O O . VAL B 1 166 ? 19.062 8.109 4.684 1 98.81 166 VAL B O 1
ATOM 5068 N N . LEU B 1 167 ? 17.672 7.074 3.229 1 98.81 167 LEU B N 1
ATOM 5069 C CA . LEU B 1 167 ? 18.203 7.781 2.066 1 98.81 167 LEU B CA 1
ATOM 5070 C C . LEU B 1 167 ? 17.188 8.797 1.537 1 98.81 167 LEU B C 1
ATOM 5072 O O . LEU B 1 167 ? 15.984 8.531 1.54 1 98.81 167 LEU B O 1
ATOM 5076 N N . GLY B 1 168 ? 17.625 9.938 1.102 1 98.12 168 GLY B N 1
ATOM 5077 C CA . GLY B 1 168 ? 16.828 11 0.521 1 98.12 168 GLY B CA 1
ATOM 5078 C C . GLY B 1 168 ? 17.641 12 -0.278 1 98.12 168 GLY B C 1
ATOM 5079 O O . GLY B 1 168 ? 18.844 11.805 -0.471 1 98.12 168 GLY B O 1
ATOM 5080 N N . ASP B 1 169 ? 17.016 12.992 -0.775 1 97.88 169 ASP B N 1
ATOM 5081 C CA . ASP B 1 169 ? 17.672 14.039 -1.562 1 97.88 169 ASP B CA 1
ATOM 5082 C C . ASP B 1 169 ? 17.812 15.328 -0.754 1 97.88 169 ASP B C 1
ATOM 5084 O O . ASP B 1 169 ? 17.266 15.445 0.339 1 97.88 169 ASP B O 1
ATOM 5088 N N . ASP B 1 170 ? 18.594 16.266 -1.289 1 97 170 ASP B N 1
ATOM 5089 C CA . ASP B 1 170 ? 18.859 17.516 -0.575 1 97 170 ASP B CA 1
ATOM 5090 C C . ASP B 1 170 ? 17.672 18.469 -0.66 1 97 170 ASP B C 1
ATOM 5092 O O . ASP B 1 170 ? 17.641 19.5 0.007 1 97 170 ASP B O 1
ATOM 5096 N N . ASP B 1 171 ? 16.609 18.125 -1.418 1 96.31 171 ASP B N 1
ATOM 5097 C CA . ASP B 1 171 ? 15.375 18.891 -1.418 1 96.31 171 ASP B CA 1
ATOM 5098 C C . ASP B 1 171 ? 14.227 18.078 -0.831 1 96.31 171 ASP B C 1
ATOM 5100 O O . ASP B 1 171 ? 13.055 18.359 -1.108 1 96.31 171 ASP B O 1
ATOM 5104 N N . THR B 1 172 ? 14.523 17 -0.142 1 97.56 172 THR B N 1
ATOM 5105 C CA . THR B 1 172 ? 13.531 16.234 0.603 1 97.56 172 THR B CA 1
ATOM 5106 C C . THR B 1 172 ? 13.406 16.766 2.033 1 97.56 172 THR B C 1
ATOM 5108 O O . THR B 1 172 ? 14.398 16.844 2.758 1 97.56 172 THR B O 1
ATOM 5111 N N . LEU B 1 173 ? 12.242 17.172 2.461 1 97.94 173 LEU B N 1
ATOM 5112 C CA . LEU B 1 173 ? 11.969 17.531 3.846 1 97.94 173 LEU B CA 1
ATOM 5113 C C . LEU B 1 173 ? 11.406 16.344 4.617 1 97.94 173 LEU B C 1
ATOM 5115 O O . LEU B 1 173 ? 10.367 15.789 4.25 1 97.94 173 LEU B O 1
ATOM 5119 N N . PHE B 1 174 ? 12.078 15.953 5.656 1 98.31 174 PHE B N 1
ATOM 5120 C CA . PHE B 1 174 ? 11.617 14.844 6.492 1 98.31 174 PHE B CA 1
ATOM 5121 C C . PHE B 1 174 ? 10.961 15.367 7.762 1 98.31 174 PHE B C 1
ATOM 5123 O O . PHE B 1 174 ? 11.297 16.453 8.242 1 98.31 174 PHE B O 1
ATOM 5130 N N . ILE B 1 175 ? 10.008 14.672 8.281 1 98.06 175 ILE B N 1
ATOM 5131 C CA . ILE B 1 175 ? 9.508 14.773 9.641 1 98.06 175 ILE B CA 1
ATOM 5132 C C . ILE B 1 175 ? 10.039 13.602 10.477 1 98.06 175 ILE B C 1
ATOM 5134 O O . ILE B 1 175 ? 9.391 12.555 10.57 1 98.06 175 ILE B O 1
ATOM 5138 N N . PRO B 1 176 ? 11.172 13.812 11.102 1 97.06 176 PRO B N 1
ATOM 5139 C CA . PRO B 1 176 ? 11.922 12.703 11.703 1 97.06 176 PRO B CA 1
ATOM 5140 C C . PRO B 1 176 ? 11.094 11.922 12.719 1 97.06 176 PRO B C 1
ATOM 5142 O O . PRO B 1 176 ? 11.195 10.695 12.781 1 97.06 176 PRO B O 1
ATOM 5145 N N . GLU B 1 177 ? 10.289 12.625 13.523 1 95.88 177 GLU B N 1
ATOM 5146 C CA . GLU B 1 177 ? 9.477 11.945 14.523 1 95.88 177 GLU B CA 1
ATOM 5147 C C . GLU B 1 177 ? 8.484 10.984 13.883 1 95.88 177 GLU B C 1
ATOM 5149 O O . GLU B 1 177 ? 8.32 9.844 14.336 1 95.88 177 GLU B O 1
ATOM 5154 N N . ASN B 1 178 ? 7.852 11.43 12.828 1 96.69 178 ASN B N 1
ATOM 5155 C CA . ASN B 1 178 ? 6.902 10.578 12.117 1 96.69 178 ASN B CA 1
ATOM 5156 C C . ASN B 1 178 ? 7.605 9.414 11.43 1 96.69 178 ASN B C 1
ATOM 5158 O O . ASN B 1 178 ? 7.09 8.289 11.414 1 96.69 178 ASN B O 1
ATOM 5162 N N . LEU B 1 179 ? 8.758 9.742 10.859 1 97.56 179 LEU B N 1
ATOM 5163 C CA . LEU B 1 179 ? 9.547 8.695 10.227 1 97.56 179 LEU B CA 1
ATOM 5164 C C . LEU B 1 179 ? 9.93 7.621 11.234 1 97.56 179 LEU B C 1
ATOM 5166 O O . LEU B 1 179 ? 9.664 6.434 11.016 1 97.56 179 LEU B O 1
ATOM 5170 N N . ALA B 1 180 ? 10.469 8.039 12.336 1 96.38 180 ALA B N 1
ATOM 5171 C CA . ALA B 1 180 ? 10.883 7.098 13.375 1 96.38 180 ALA B CA 1
ATOM 5172 C C . ALA B 1 180 ? 9.68 6.332 13.922 1 96.38 180 ALA B C 1
ATOM 5174 O O . ALA B 1 180 ? 9.758 5.121 14.148 1 96.38 180 ALA B O 1
ATOM 5175 N N . GLY B 1 181 ? 8.617 7.059 14.172 1 95.25 181 GLY B N 1
ATOM 5176 C CA . GLY B 1 181 ? 7.414 6.41 14.664 1 95.25 181 GLY B CA 1
ATOM 5177 C C . GLY B 1 181 ? 6.879 5.348 13.719 1 95.25 181 GLY B C 1
ATOM 5178 O O . GLY B 1 181 ? 6.43 4.289 14.164 1 95.25 181 GLY B O 1
ATOM 5179 N N . THR B 1 182 ? 6.91 5.598 12.453 1 95.56 182 THR B N 1
ATOM 5180 C CA . THR B 1 182 ? 6.465 4.637 11.453 1 95.56 182 THR B CA 1
ATOM 5181 C C . THR B 1 182 ? 7.383 3.42 11.422 1 95.56 182 THR B C 1
ATOM 5183 O O . THR B 1 182 ? 6.91 2.281 11.406 1 95.56 182 THR B O 1
ATOM 5186 N N . LEU B 1 183 ? 8.656 3.641 11.484 1 96.25 183 LEU B N 1
ATOM 5187 C CA . LEU B 1 183 ? 9.625 2.557 11.406 1 96.25 183 LEU B CA 1
ATOM 5188 C C . LEU B 1 183 ? 9.602 1.709 12.672 1 96.25 183 LEU B C 1
ATOM 5190 O O . LEU B 1 183 ? 10.008 0.545 12.656 1 96.25 183 LEU B O 1
ATOM 5194 N N . ALA B 1 184 ? 9.117 2.258 13.773 1 94.56 184 ALA B N 1
ATOM 5195 C CA . ALA B 1 184 ? 9.055 1.553 15.055 1 94.56 184 ALA B CA 1
ATOM 5196 C C . ALA B 1 184 ? 8.078 0.385 14.984 1 94.56 184 ALA B C 1
ATOM 5198 O O . ALA B 1 184 ? 8.094 -0.494 15.852 1 94.56 184 ALA B O 1
ATOM 5199 N N . ARG B 1 185 ? 7.273 0.359 14 1 90.62 185 ARG B N 1
ATOM 5200 C CA . ARG B 1 185 ? 6.297 -0.713 13.836 1 90.62 185 ARG B CA 1
ATOM 5201 C C . ARG B 1 185 ? 6.965 -1.99 13.336 1 90.62 185 ARG B C 1
ATOM 5203 O O . ARG B 1 185 ? 6.355 -3.062 13.352 1 90.62 185 ARG B O 1
ATOM 5210 N N . TYR B 1 186 ? 8.172 -1.902 12.875 1 92.75 186 TYR B N 1
ATOM 5211 C CA . TYR B 1 186 ? 8.883 -3.035 12.281 1 92.75 186 TYR B CA 1
ATOM 5212 C C . TYR B 1 186 ? 10.047 -3.467 13.164 1 92.75 186 TYR B C 1
ATOM 5214 O O . TYR B 1 186 ? 10.695 -2.631 13.805 1 92.75 186 TYR B O 1
ATOM 5222 N N . ASP B 1 187 ? 10.281 -4.77 13.211 1 92.69 187 ASP B N 1
ATOM 5223 C CA . ASP B 1 187 ? 11.492 -5.277 13.852 1 92.69 187 ASP B CA 1
ATOM 5224 C C . ASP B 1 187 ? 12.734 -4.93 13.039 1 92.69 187 ASP B C 1
ATOM 5226 O O . ASP B 1 187 ? 13.031 -5.586 12.031 1 92.69 187 ASP B O 1
ATOM 5230 N N . TRP B 1 188 ? 13.477 -3.941 13.523 1 94.88 188 TRP B N 1
ATOM 5231 C CA . TRP B 1 188 ? 14.578 -3.381 12.75 1 94.88 188 TRP B CA 1
ATOM 5232 C C . TRP B 1 188 ? 15.695 -4.406 12.57 1 94.88 188 TRP B C 1
ATOM 5234 O O . TRP B 1 188 ? 16.594 -4.215 11.758 1 94.88 188 TRP B O 1
ATOM 5244 N N . GLU B 1 189 ? 15.68 -5.473 13.266 1 94.81 189 GLU B N 1
ATOM 5245 C CA . GLU B 1 189 ? 16.719 -6.488 13.164 1 94.81 189 GLU B CA 1
ATOM 5246 C C . GLU B 1 189 ? 16.5 -7.387 11.953 1 94.81 189 GLU B C 1
ATOM 5248 O O . GLU B 1 189 ? 17.391 -8.148 11.562 1 94.81 189 GLU B O 1
ATOM 5253 N N . GLN B 1 190 ? 15.336 -7.293 11.461 1 95.31 190 GLN B N 1
ATOM 5254 C CA . GLN B 1 190 ? 15.016 -8.039 10.25 1 95.31 190 GLN B CA 1
ATOM 5255 C C . GLN B 1 190 ? 15.305 -7.207 9 1 95.31 190 GLN B C 1
ATOM 5257 O O . GLN B 1 190 ? 15.711 -6.051 9.102 1 95.31 190 GLN B O 1
ATOM 5262 N N . TRP B 1 191 ? 15.148 -7.805 7.867 1 97 191 TRP B N 1
ATOM 5263 C CA . TRP B 1 191 ? 15.453 -7.129 6.609 1 97 191 TRP B CA 1
ATOM 5264 C C . TRP B 1 191 ? 14.219 -6.414 6.066 1 97 191 TRP B C 1
ATOM 5266 O O . TRP B 1 191 ? 13.305 -7.055 5.531 1 97 191 TRP B O 1
ATOM 5276 N N . TYR B 1 192 ? 14.211 -5.117 6.23 1 97.94 192 TYR B N 1
ATOM 5277 C CA . TYR B 1 192 ? 13.109 -4.312 5.723 1 97.94 192 TYR B CA 1
ATOM 5278 C C . TYR B 1 192 ? 13.609 -3.23 4.773 1 97.94 192 TYR B C 1
ATOM 5280 O O . TYR B 1 192 ? 14.648 -2.611 5.023 1 97.94 192 TYR B O 1
ATOM 5288 N N . TYR B 1 193 ? 13.031 -3.111 3.691 1 98.56 193 TYR B N 1
ATOM 5289 C CA . TYR B 1 193 ? 13.094 -2.021 2.725 1 98.56 193 TYR B CA 1
ATOM 5290 C C . TYR B 1 193 ? 11.781 -1.252 2.678 1 98.56 193 TYR B C 1
ATOM 5292 O O . TYR B 1 193 ? 10.781 -1.751 2.158 1 98.56 193 TYR B O 1
ATOM 5300 N N . VAL B 1 194 ? 11.727 0.044 3.229 1 98.69 194 VAL B N 1
ATOM 5301 C CA . VAL B 1 194 ? 10.477 0.759 3.494 1 98.69 194 VAL B CA 1
ATOM 5302 C C . VAL B 1 194 ? 10.461 2.068 2.707 1 98.69 194 VAL B C 1
ATOM 5304 O O . VAL B 1 194 ? 11.43 2.832 2.732 1 98.69 194 VAL B O 1
ATOM 5307 N N . GLY B 1 195 ? 9.43 2.336 1.98 1 98.62 195 GLY B N 1
ATOM 5308 C CA . GLY B 1 195 ? 9.266 3.551 1.196 1 98.62 195 GLY B CA 1
ATOM 5309 C C . GLY B 1 195 ? 7.953 3.6 0.442 1 98.62 195 GLY B C 1
ATOM 5310 O O . GLY B 1 195 ? 6.98 2.953 0.835 1 98.62 195 GLY B O 1
ATOM 5311 N N . ALA B 1 196 ? 7.867 4.461 -0.539 1 98.31 196 ALA B N 1
ATOM 5312 C CA . ALA B 1 196 ? 6.664 4.59 -1.357 1 98.31 196 ALA B CA 1
ATOM 5313 C C . ALA B 1 196 ? 7.016 4.969 -2.793 1 98.31 196 ALA B C 1
ATOM 5315 O O . ALA B 1 196 ? 8.148 5.352 -3.08 1 98.31 196 ALA B O 1
ATOM 5316 N N . GLY B 1 197 ? 6.039 4.746 -3.662 1 97.69 197 GLY B N 1
ATOM 5317 C CA . GLY B 1 197 ? 6.176 5.188 -5.039 1 97.69 197 GLY B CA 1
ATOM 5318 C C . GLY B 1 197 ? 5.789 6.641 -5.238 1 97.69 197 GLY B C 1
ATOM 5319 O O . GLY B 1 197 ? 5.906 7.453 -4.32 1 97.69 197 GLY B O 1
ATOM 5320 N N . SER B 1 198 ? 5.441 6.922 -6.477 1 97.31 198 SER B N 1
ATOM 5321 C CA . SER B 1 198 ? 5.035 8.273 -6.844 1 97.31 198 SER B CA 1
ATOM 5322 C C . SER B 1 198 ? 3.521 8.438 -6.758 1 97.31 198 SER B C 1
ATOM 5324 O O . SER B 1 198 ? 2.781 7.457 -6.82 1 97.31 198 SER B O 1
ATOM 5326 N N . GLU B 1 199 ? 3.062 9.656 -6.594 1 96 199 GLU B N 1
ATOM 5327 C CA . GLU B 1 199 ? 1.646 9.992 -6.699 1 96 199 GLU B CA 1
ATOM 5328 C C . GLU B 1 199 ? 1.161 9.891 -8.141 1 96 199 GLU B C 1
ATOM 5330 O O . GLU B 1 199 ? -0.045 9.867 -8.398 1 96 199 GLU B O 1
ATOM 5335 N N . SER B 1 200 ? 2.078 9.859 -9.039 1 95.06 200 SER B N 1
ATOM 5336 C CA . SER B 1 200 ? 1.774 9.789 -10.461 1 95.06 200 SER B CA 1
ATOM 5337 C C . SER B 1 200 ? 1.752 8.344 -10.953 1 95.06 200 SER B C 1
ATOM 5339 O O . SER B 1 200 ? 2.76 7.637 -10.875 1 95.06 200 SER B O 1
ATOM 5341 N N . VAL B 1 201 ? 0.594 7.91 -11.547 1 94.75 201 VAL B N 1
ATOM 5342 C CA . VAL B 1 201 ? 0.49 6.574 -12.133 1 94.75 201 VAL B CA 1
ATOM 5343 C C . VAL B 1 201 ? 1.5 6.426 -13.266 1 94.75 201 VAL B C 1
ATOM 5345 O O . VAL B 1 201 ? 2.158 5.391 -13.391 1 94.75 201 VAL B O 1
ATOM 5348 N N . GLU B 1 202 ? 1.652 7.453 -14.031 1 92.81 202 GLU B N 1
ATOM 5349 C CA . GLU B 1 202 ? 2.549 7.434 -15.188 1 92.81 202 GLU B CA 1
ATOM 5350 C C . GLU B 1 202 ? 3.996 7.203 -14.758 1 92.81 202 GLU B C 1
ATOM 5352 O O . GLU B 1 202 ? 4.723 6.441 -15.391 1 92.81 202 GLU B O 1
ATOM 5357 N N . GLN B 1 203 ? 4.391 7.91 -13.711 1 95.12 203 GLN B N 1
ATOM 5358 C CA . GLN B 1 203 ? 5.758 7.754 -13.227 1 95.12 203 GLN B CA 1
ATOM 5359 C C . GLN B 1 203 ? 5.996 6.348 -12.68 1 95.12 203 GLN B C 1
ATOM 5361 O O . GLN B 1 203 ? 7.055 5.762 -12.906 1 95.12 203 GLN B O 1
ATOM 5366 N N . ASN B 1 204 ? 5.047 5.809 -11.953 1 96.19 204 ASN B N 1
ATOM 5367 C CA . ASN B 1 204 ? 5.172 4.438 -11.469 1 96.19 204 ASN B CA 1
ATOM 5368 C C . ASN B 1 204 ? 5.262 3.439 -12.625 1 96.19 204 ASN B C 1
ATOM 5370 O O . ASN B 1 204 ? 6.062 2.506 -12.578 1 96.19 204 ASN B O 1
ATOM 5374 N N . ALA B 1 205 ? 4.426 3.641 -13.625 1 93.31 205 ALA B N 1
ATOM 5375 C CA . ALA B 1 205 ? 4.426 2.75 -14.781 1 93.31 205 ALA B CA 1
ATOM 5376 C C . ALA B 1 205 ? 5.75 2.824 -15.531 1 93.31 205 ALA B C 1
ATOM 5378 O O . ALA B 1 205 ? 6.242 1.814 -16.031 1 93.31 205 ALA B O 1
ATOM 5379 N N . LYS B 1 206 ? 6.27 4.004 -15.633 1 91.94 206 LYS B N 1
ATOM 5380 C CA . LYS B 1 206 ? 7.523 4.219 -16.359 1 91.94 206 LYS B CA 1
ATOM 5381 C C . LYS B 1 206 ? 8.703 3.617 -15.602 1 91.94 206 LYS B C 1
ATOM 5383 O O . LYS B 1 206 ? 9.617 3.059 -16.219 1 91.94 206 LYS B O 1
ATOM 5388 N N . HIS B 1 207 ? 8.75 3.723 -14.328 1 93.81 207 HIS B N 1
ATOM 5389 C CA . HIS B 1 207 ? 9.891 3.277 -13.547 1 93.81 207 HIS B CA 1
ATOM 5390 C C . HIS B 1 207 ? 9.594 1.96 -12.836 1 93.81 207 HIS B C 1
ATOM 5392 O O . HIS B 1 207 ? 10.133 0.915 -13.211 1 93.81 207 HIS B O 1
ATOM 5398 N N . SER B 1 208 ? 8.711 2.014 -11.828 1 95.81 208 SER B N 1
ATOM 5399 C CA . SER B 1 208 ? 8.344 0.765 -11.172 1 95.81 208 SER B CA 1
ATOM 5400 C C . SER B 1 208 ? 7.285 0.998 -10.094 1 95.81 208 SER B C 1
ATOM 5402 O O . SER B 1 208 ? 7.383 1.951 -9.32 1 95.81 208 SER B O 1
ATOM 5404 N N . PHE B 1 209 ? 6.344 0.071 -10 1 95.88 209 PHE B N 1
ATOM 5405 C CA . PHE B 1 209 ? 5.359 0.06 -8.93 1 95.88 209 PHE B CA 1
ATOM 5406 C C . PHE B 1 209 ? 5.926 -0.607 -7.68 1 95.88 209 PHE B C 1
ATOM 5408 O O . PHE B 1 209 ? 5.324 -0.537 -6.605 1 95.88 209 PHE B O 1
ATOM 5415 N N . SER B 1 210 ? 7.113 -1.146 -7.781 1 96.19 210 SER B N 1
ATOM 5416 C CA . SER B 1 210 ? 7.664 -1.941 -6.691 1 96.19 210 SER B CA 1
ATOM 5417 C C . SER B 1 210 ? 8.875 -1.26 -6.066 1 96.19 210 SER B C 1
ATOM 5419 O O . SER B 1 210 ? 9.508 -1.811 -5.164 1 96.19 210 SER B O 1
ATOM 5421 N N . MET B 1 211 ? 9.227 -0.149 -6.52 1 97.88 211 MET B N 1
ATOM 5422 C CA . MET B 1 211 ? 10.422 0.563 -6.074 1 97.88 211 MET B CA 1
ATOM 5423 C C . MET B 1 211 ? 10.047 1.756 -5.199 1 97.88 211 MET B C 1
ATOM 5425 O O . MET B 1 211 ? 9.07 2.457 -5.48 1 97.88 211 MET B O 1
ATOM 5429 N N . ALA B 1 212 ? 10.766 1.951 -4.188 1 98.62 212 ALA B N 1
ATOM 5430 C CA . ALA B 1 212 ? 10.68 3.232 -3.49 1 98.62 212 ALA B CA 1
ATOM 5431 C C . ALA B 1 212 ? 11.375 4.336 -4.281 1 98.62 212 ALA B C 1
ATOM 5433 O O . ALA B 1 212 ? 12.547 4.207 -4.633 1 98.62 212 ALA B O 1
ATOM 5434 N N . PHE B 1 213 ? 10.672 5.312 -4.547 1 98.5 213 PHE B N 1
ATOM 5435 C CA . PHE B 1 213 ? 11.281 6.438 -5.246 1 98.5 213 PHE B CA 1
ATOM 5436 C C . PHE B 1 213 ? 12.25 7.184 -4.336 1 98.5 213 PHE B C 1
ATOM 5438 O O . PHE B 1 213 ? 11.891 7.562 -3.219 1 98.5 213 PHE B O 1
ATOM 5445 N N . GLY B 1 214 ? 13.398 7.379 -4.812 1 98.06 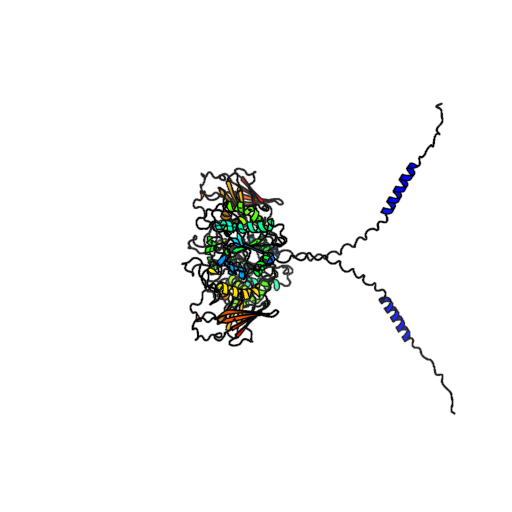214 GLY B N 1
ATOM 5446 C CA . GLY B 1 214 ? 14.477 7.91 -3.99 1 98.06 214 GLY B CA 1
ATOM 5447 C C . GLY B 1 214 ? 14.211 9.32 -3.508 1 98.06 214 GLY B C 1
ATOM 5448 O O . GLY B 1 214 ? 14.648 9.703 -2.418 1 98.06 214 GLY B O 1
ATOM 5449 N N . GLY B 1 215 ? 13.523 10.078 -4.312 1 97.56 215 GLY B N 1
ATOM 5450 C CA . GLY B 1 215 ? 13.242 11.453 -3.955 1 97.56 215 GLY B CA 1
ATOM 5451 C C . GLY B 1 215 ? 12.406 11.594 -2.699 1 97.56 215 GLY B C 1
ATOM 5452 O O . GLY B 1 215 ? 12.695 12.43 -1.84 1 97.56 215 GLY B O 1
ATOM 5453 N N . GLY B 1 216 ? 11.375 10.781 -2.586 1 98 216 GLY B N 1
ATOM 5454 C CA . GLY B 1 216 ? 10.539 10.797 -1.396 1 98 216 GLY B CA 1
ATOM 5455 C C . GLY B 1 216 ? 11.227 10.219 -0.177 1 98 216 GLY B C 1
ATOM 5456 O O . GLY B 1 216 ? 10.75 10.383 0.949 1 98 216 GLY B O 1
ATOM 5457 N N . GLY B 1 217 ? 12.352 9.555 -0.435 1 98.69 217 GLY B N 1
ATOM 5458 C CA . GLY B 1 217 ? 13.102 8.883 0.614 1 98.69 217 GLY B CA 1
ATOM 5459 C C . GLY B 1 217 ? 12.641 7.457 0.854 1 98.69 217 GLY B C 1
ATOM 5460 O O . GLY B 1 217 ? 11.508 7.098 0.515 1 98.69 217 GLY B O 1
ATOM 5461 N N . PHE B 1 218 ? 13.539 6.664 1.352 1 98.88 218 PHE B N 1
ATOM 5462 C CA . PHE B 1 218 ? 13.227 5.312 1.805 1 98.88 218 PHE B CA 1
ATOM 5463 C C . PHE B 1 218 ? 14.18 4.879 2.91 1 98.88 218 PHE B C 1
ATOM 5465 O O . PHE B 1 218 ? 15.219 5.508 3.121 1 98.88 218 PHE B O 1
ATOM 5472 N N . ALA B 1 219 ? 13.773 3.904 3.654 1 98.94 219 ALA B N 1
ATOM 5473 C CA . ALA B 1 219 ? 14.539 3.396 4.789 1 98.94 219 ALA B CA 1
ATOM 5474 C C . ALA B 1 219 ? 14.867 1.916 4.609 1 98.94 219 ALA B C 1
ATOM 5476 O O . ALA B 1 219 ? 14.047 1.152 4.09 1 98.94 219 ALA B O 1
ATOM 5477 N N . ILE B 1 220 ? 16.047 1.576 4.977 1 98.81 220 ILE B N 1
ATOM 5478 C CA . ILE B 1 220 ? 16.516 0.195 4.992 1 98.81 220 ILE B CA 1
ATOM 5479 C C . ILE B 1 220 ? 16.984 -0.178 6.398 1 98.81 220 ILE B C 1
ATOM 5481 O O . ILE B 1 220 ? 17.734 0.572 7.031 1 98.81 220 ILE B O 1
ATOM 5485 N N . SER B 1 221 ? 16.469 -1.29 6.922 1 97.94 221 SER B N 1
ATOM 5486 C CA . SER B 1 221 ? 16.938 -1.711 8.234 1 97.94 221 SER B CA 1
ATOM 5487 C C . SER B 1 221 ? 18.453 -1.911 8.25 1 97.94 221 SER B C 1
ATOM 5489 O O . SER B 1 221 ? 19.047 -2.26 7.227 1 97.94 221 SER B O 1
ATOM 5491 N N . TYR B 1 222 ? 19.016 -1.731 9.367 1 97.19 222 TYR B N 1
ATOM 5492 C CA . TYR B 1 222 ? 20.469 -1.637 9.43 1 97.19 222 TYR B CA 1
ATOM 5493 C C . TYR B 1 222 ? 21.125 -2.957 9.039 1 97.19 222 TYR B C 1
ATOM 5495 O O . TYR B 1 222 ? 22.078 -2.975 8.266 1 97.19 222 TYR B O 1
ATOM 5503 N N . PRO B 1 223 ? 20.625 -4.145 9.516 1 96.56 223 PRO B N 1
ATOM 5504 C CA . PRO B 1 223 ? 21.234 -5.391 9.039 1 96.56 223 PRO B CA 1
ATOM 5505 C C . PRO B 1 223 ? 21.156 -5.547 7.523 1 96.56 223 PRO B C 1
ATOM 5507 O O . PRO B 1 223 ? 22.094 -6.035 6.895 1 96.56 223 PRO B O 1
ATOM 5510 N N . LEU B 1 224 ? 20.062 -5.125 6.941 1 97.81 224 LEU B N 1
ATOM 5511 C CA . LEU B 1 224 ? 19.938 -5.176 5.492 1 97.81 224 LEU B CA 1
ATOM 5512 C C . LEU B 1 224 ? 20.906 -4.199 4.828 1 97.81 224 LEU B C 1
ATOM 5514 O O . LEU B 1 224 ? 21.5 -4.512 3.793 1 97.81 224 LEU B O 1
ATOM 5518 N N . ALA B 1 225 ? 21.031 -3.035 5.422 1 98.12 225 ALA B N 1
ATOM 5519 C CA . ALA B 1 225 ? 21.969 -2.049 4.887 1 98.12 225 ALA B CA 1
ATOM 5520 C C . ALA B 1 225 ? 23.391 -2.592 4.879 1 98.12 225 ALA B C 1
ATOM 5522 O O . ALA B 1 225 ? 24.141 -2.377 3.924 1 98.12 225 ALA B O 1
ATOM 5523 N N . LYS B 1 226 ? 23.734 -3.236 5.906 1 97.38 226 LYS B N 1
ATOM 5524 C CA . LYS B 1 226 ? 25.047 -3.846 5.973 1 97.38 226 LYS B CA 1
ATOM 5525 C C . LYS B 1 226 ? 25.234 -4.895 4.879 1 97.38 226 LYS B C 1
ATOM 5527 O O . LYS B 1 226 ? 26.266 -4.922 4.203 1 97.38 226 LYS B O 1
ATOM 5532 N N . ALA B 1 227 ? 24.266 -5.73 4.734 1 97.75 227 ALA B N 1
ATOM 5533 C CA . ALA B 1 227 ? 24.328 -6.742 3.684 1 97.75 227 ALA B CA 1
ATOM 5534 C C . ALA B 1 227 ? 24.422 -6.098 2.305 1 97.75 227 ALA B C 1
ATOM 5536 O O . ALA B 1 227 ? 25.234 -6.512 1.477 1 97.75 227 ALA B O 1
ATOM 5537 N N . LEU B 1 228 ? 23.625 -5.09 2.088 1 98.38 228 LEU B N 1
ATOM 5538 C CA . LEU B 1 228 ? 23.641 -4.375 0.816 1 98.38 228 LEU B CA 1
ATOM 5539 C C . LEU B 1 228 ? 25.016 -3.764 0.555 1 98.38 228 LEU B C 1
ATOM 5541 O O . LEU B 1 228 ? 25.547 -3.863 -0.556 1 98.38 228 LEU B O 1
ATOM 5545 N N . ALA B 1 229 ? 25.547 -3.168 1.564 1 97.69 229 ALA B N 1
ATOM 5546 C CA . ALA B 1 229 ? 26.859 -2.518 1.428 1 97.69 229 ALA B CA 1
ATOM 5547 C C . ALA B 1 229 ? 27.922 -3.512 0.972 1 97.69 229 ALA B C 1
ATOM 5549 O O . ALA B 1 229 ? 28.797 -3.17 0.178 1 97.69 229 ALA B O 1
ATOM 5550 N N . ARG B 1 230 ? 27.844 -4.688 1.425 1 97.12 230 ARG B N 1
ATOM 5551 C CA . ARG B 1 230 ? 28.844 -5.703 1.121 1 97.12 230 ARG B CA 1
ATOM 5552 C C . ARG B 1 230 ? 28.75 -6.148 -0.334 1 97.12 230 ARG B C 1
ATOM 5554 O O . ARG B 1 230 ? 29.75 -6.496 -0.951 1 97.12 230 ARG B O 1
ATOM 5561 N N . VAL B 1 231 ? 27.562 -6.078 -0.872 1 97.44 231 VAL B N 1
ATOM 5562 C CA . VAL B 1 231 ? 27.391 -6.703 -2.178 1 97.44 231 VAL B CA 1
ATOM 5563 C C . VAL B 1 231 ? 27.141 -5.629 -3.232 1 97.44 231 VAL B C 1
ATOM 5565 O O . VAL B 1 231 ? 27.031 -5.93 -4.426 1 97.44 231 VAL B O 1
ATOM 5568 N N . LEU B 1 232 ? 27 -4.422 -2.889 1 97.88 232 LEU B N 1
ATOM 5569 C CA . LEU B 1 232 ? 26.469 -3.355 -3.734 1 97.88 232 LEU B CA 1
ATOM 5570 C C . LEU B 1 232 ? 27.312 -3.193 -4.992 1 97.88 232 LEU B C 1
ATOM 5572 O O . LEU B 1 232 ? 26.781 -3.145 -6.102 1 97.88 232 LEU B O 1
ATOM 5576 N N . ASP B 1 233 ? 28.656 -3.125 -4.883 1 96.94 233 ASP B N 1
ATOM 5577 C CA . ASP B 1 233 ? 29.516 -2.879 -6.039 1 96.94 233 ASP B CA 1
ATOM 5578 C C . ASP B 1 233 ? 29.391 -4.008 -7.059 1 96.94 233 ASP B C 1
ATOM 5580 O O . ASP B 1 233 ? 29.312 -3.762 -8.258 1 96.94 233 ASP B O 1
ATOM 5584 N N . SER B 1 234 ? 29.422 -5.234 -6.578 1 96.31 234 SER B N 1
ATOM 5585 C CA . SER B 1 234 ? 29.281 -6.371 -7.484 1 96.31 234 SER B CA 1
ATOM 5586 C C . SER B 1 234 ? 27.922 -6.363 -8.18 1 96.31 234 SER B C 1
ATOM 5588 O O . SER B 1 234 ? 27.812 -6.727 -9.352 1 96.31 234 SER B O 1
ATOM 5590 N N . CYS B 1 235 ? 26.906 -5.965 -7.477 1 97.44 235 CYS B N 1
ATOM 5591 C CA . CYS B 1 235 ? 25.547 -5.898 -8.023 1 97.44 235 CYS B CA 1
ATOM 5592 C C . CYS B 1 235 ? 25.438 -4.797 -9.07 1 97.44 235 CYS B C 1
ATOM 5594 O O . CYS B 1 235 ? 24.828 -5 -10.125 1 97.44 235 CYS B O 1
ATOM 5596 N N . LEU B 1 236 ? 26.016 -3.648 -8.812 1 97.5 236 LEU B N 1
ATOM 5597 C CA . LEU B 1 236 ? 25.875 -2.477 -9.664 1 97.5 236 LEU B CA 1
ATOM 5598 C C . LEU B 1 236 ? 26.453 -2.742 -11.055 1 97.5 236 LEU B C 1
ATOM 5600 O O . LEU B 1 236 ? 26.031 -2.117 -12.031 1 97.5 236 LEU B O 1
ATOM 5604 N N . VAL B 1 237 ? 27.344 -3.676 -11.148 1 96.31 237 VAL B N 1
ATOM 5605 C CA . VAL B 1 237 ? 27.953 -4.027 -12.43 1 96.31 237 VAL B CA 1
ATOM 5606 C C . VAL B 1 237 ? 26.875 -4.543 -13.383 1 96.31 237 VAL B C 1
ATOM 5608 O O . VAL B 1 237 ? 26.922 -4.305 -14.586 1 96.31 237 VAL B O 1
ATOM 5611 N N . ARG B 1 238 ? 25.828 -5.184 -12.883 1 95.94 238 ARG B N 1
ATOM 5612 C CA . ARG B 1 238 ? 24.797 -5.809 -13.703 1 95.94 238 ARG B CA 1
ATOM 5613 C C . ARG B 1 238 ? 23.734 -4.793 -14.109 1 95.94 238 ARG B C 1
ATOM 5615 O O . ARG B 1 238 ? 22.859 -5.094 -14.922 1 95.94 238 ARG B O 1
ATOM 5622 N N . TYR B 1 239 ? 23.797 -3.576 -13.602 1 96.75 239 TYR B N 1
ATOM 5623 C CA . TYR B 1 239 ? 22.703 -2.635 -13.828 1 96.75 239 TYR B CA 1
ATOM 5624 C C . TYR B 1 239 ? 23.219 -1.309 -14.359 1 96.75 239 TYR B C 1
ATOM 5626 O O . TYR B 1 239 ? 22.719 -0.242 -13.992 1 96.75 239 TYR B O 1
ATOM 5634 N N . ALA B 1 240 ? 24.172 -1.366 -15.219 1 96 240 ALA B N 1
ATOM 5635 C CA . ALA B 1 240 ? 24.781 -0.192 -15.828 1 96 240 ALA B CA 1
ATOM 5636 C C . ALA B 1 240 ? 23.781 0.575 -16.688 1 96 240 ALA B C 1
ATOM 5638 O O . ALA B 1 240 ? 23.953 1.773 -16.922 1 96 240 ALA B O 1
ATOM 5639 N N . HIS B 1 241 ? 22.719 -0.095 -17.109 1 95.19 241 HIS B N 1
ATOM 5640 C CA . HIS B 1 241 ? 21.797 0.456 -18.094 1 95.19 241 HIS B CA 1
ATOM 5641 C C . HIS B 1 241 ? 20.672 1.234 -17.422 1 95.19 241 HIS B C 1
ATOM 5643 O O . HIS B 1 241 ? 19.859 1.871 -18.094 1 95.19 241 HIS B O 1
ATOM 5649 N N . LEU B 1 242 ? 20.578 1.205 -16.125 1 94.75 242 LEU B N 1
ATOM 5650 C CA . LEU B 1 242 ? 19.469 1.815 -15.422 1 94.75 242 LEU B CA 1
ATOM 5651 C C . LEU B 1 242 ? 19.656 3.322 -15.297 1 94.75 242 LEU B C 1
ATOM 5653 O O . LEU B 1 242 ? 20.781 3.807 -15.25 1 94.75 242 LEU B O 1
ATOM 5657 N N . TYR B 1 243 ? 18.547 4.02 -15.18 1 86.94 243 TYR B N 1
ATOM 5658 C CA . TYR B 1 243 ? 18.516 5.477 -15.141 1 86.94 243 TYR B CA 1
ATOM 5659 C C . TYR B 1 243 ? 18.859 5.988 -13.75 1 86.94 243 TYR B C 1
ATOM 5661 O O . TYR B 1 243 ? 19.859 6.691 -13.57 1 86.94 243 TYR B O 1
ATOM 5669 N N . GLY B 1 244 ? 18.109 5.586 -12.758 1 93.25 244 GLY B N 1
ATOM 5670 C CA . GLY B 1 244 ? 18.156 6.227 -11.453 1 93.25 244 GLY B CA 1
ATOM 5671 C C . GLY B 1 244 ? 18.938 5.426 -10.43 1 93.25 244 GLY B C 1
ATOM 5672 O O . GLY B 1 244 ? 19.141 4.219 -10.594 1 93.25 244 GLY B O 1
ATOM 5673 N N . SER B 1 245 ? 19.469 6.184 -9.375 1 97.44 245 SER B N 1
ATOM 5674 C CA . SER B 1 245 ? 20.125 5.543 -8.234 1 97.44 245 SER B CA 1
ATOM 5675 C C . SER B 1 245 ? 19.172 4.641 -7.473 1 97.44 245 SER B C 1
ATOM 5677 O O . SER B 1 245 ? 19.547 3.572 -6.996 1 97.44 245 SER B O 1
ATOM 5679 N N . ASP B 1 246 ? 17.906 5.105 -7.336 1 97.81 246 ASP B N 1
ATOM 5680 C CA . ASP B 1 246 ? 16.906 4.336 -6.594 1 97.81 246 ASP B CA 1
ATOM 5681 C C . ASP B 1 246 ? 16.594 3.018 -7.301 1 97.81 246 ASP B C 1
ATOM 5683 O O . ASP B 1 246 ? 16.406 1.989 -6.652 1 97.81 246 ASP B O 1
ATOM 5687 N N . ASP B 1 247 ? 16.562 3.053 -8.609 1 97.44 247 ASP B N 1
ATOM 5688 C CA . ASP B 1 247 ? 16.359 1.829 -9.383 1 97.44 247 ASP B CA 1
ATOM 5689 C C . ASP B 1 247 ? 17.5 0.841 -9.172 1 97.44 247 ASP B C 1
ATOM 5691 O O . ASP B 1 247 ? 17.281 -0.369 -9.102 1 97.44 247 ASP B O 1
ATOM 5695 N N . ARG B 1 248 ? 18.703 1.308 -9.156 1 98.06 248 ARG B N 1
ATOM 5696 C CA . ARG B 1 248 ? 19.875 0.47 -8.93 1 98.06 248 ARG B CA 1
ATOM 5697 C C . ARG B 1 248 ? 19.844 -0.161 -7.539 1 98.06 248 ARG B C 1
ATOM 5699 O O . ARG B 1 248 ? 20.047 -1.366 -7.391 1 98.06 248 ARG B O 1
ATOM 5706 N N . VAL B 1 249 ? 19.531 0.668 -6.523 1 98.75 249 VAL B N 1
ATOM 5707 C CA . VAL B 1 249 ? 19.469 0.176 -5.152 1 98.75 249 VAL B CA 1
ATOM 5708 C C . VAL B 1 249 ? 18.344 -0.851 -5.035 1 98.75 249 VAL B C 1
ATOM 5710 O O . VAL B 1 249 ? 18.516 -1.918 -4.445 1 98.75 249 VAL B O 1
ATOM 5713 N N . PHE B 1 250 ? 17.188 -0.525 -5.621 1 98.69 250 PHE B N 1
ATOM 5714 C CA . PHE B 1 250 ? 16.062 -1.449 -5.617 1 98.69 250 PHE B CA 1
ATOM 5715 C C . PHE B 1 250 ? 16.453 -2.789 -6.227 1 98.69 250 PHE B C 1
ATOM 5717 O O . PHE B 1 250 ? 16.141 -3.846 -5.676 1 98.69 250 PHE B O 1
ATOM 5724 N N . SER B 1 251 ? 17.094 -2.736 -7.359 1 98.56 251 SER B N 1
ATOM 5725 C CA . SER B 1 251 ? 17.484 -3.959 -8.055 1 98.56 251 SER B CA 1
ATOM 5726 C C . SER B 1 251 ? 18.406 -4.816 -7.188 1 98.56 251 SER B C 1
ATOM 5728 O O . SER B 1 251 ? 18.25 -6.039 -7.145 1 98.56 251 SER B O 1
ATOM 5730 N N . CYS B 1 252 ? 19.344 -4.184 -6.523 1 98.62 252 CYS B N 1
ATOM 5731 C CA . CYS B 1 252 ? 20.266 -4.93 -5.676 1 98.62 252 CYS B CA 1
ATOM 5732 C C . CYS B 1 252 ? 19.547 -5.473 -4.441 1 98.62 252 CYS B C 1
ATOM 5734 O O . CYS B 1 252 ? 19.875 -6.562 -3.965 1 98.62 252 CYS B O 1
ATOM 5736 N N . LEU B 1 253 ? 18.594 -4.723 -3.879 1 98.69 253 LEU B N 1
ATOM 5737 C CA . LEU B 1 253 ? 17.766 -5.234 -2.785 1 98.69 253 LEU B CA 1
ATOM 5738 C C . LEU B 1 253 ? 16.938 -6.422 -3.242 1 98.69 253 LEU B C 1
ATOM 5740 O O . LEU B 1 253 ? 16.766 -7.395 -2.498 1 98.69 253 LEU B O 1
ATOM 5744 N N . ALA B 1 254 ? 16.391 -6.293 -4.434 1 98.31 254 ALA B N 1
ATOM 5745 C CA . ALA B 1 254 ? 15.648 -7.414 -5 1 98.31 254 ALA B CA 1
ATOM 5746 C C . ALA B 1 254 ? 16.516 -8.664 -5.102 1 98.31 254 ALA B C 1
ATOM 5748 O O . ALA B 1 254 ? 16.062 -9.766 -4.805 1 98.31 254 ALA B O 1
ATOM 5749 N N . GLU B 1 255 ? 17.781 -8.484 -5.52 1 98.38 255 GLU B N 1
ATOM 5750 C CA . GLU B 1 255 ? 18.703 -9.625 -5.625 1 98.38 255 GLU B CA 1
ATOM 5751 C C . GLU B 1 255 ? 19.016 -10.211 -4.25 1 98.38 255 GLU B C 1
ATOM 5753 O O . GLU B 1 255 ? 19.406 -11.367 -4.141 1 98.38 255 GLU B O 1
ATOM 5758 N N . LEU B 1 256 ? 18.875 -9.406 -3.244 1 98.44 256 LEU B N 1
ATOM 5759 C CA . LEU B 1 256 ? 19.031 -9.906 -1.883 1 98.44 256 LEU B CA 1
ATOM 5760 C C . LEU B 1 256 ? 17.734 -10.57 -1.407 1 98.44 256 LEU B C 1
ATOM 5762 O O . LEU B 1 256 ? 17.672 -11.086 -0.287 1 98.44 256 LEU B O 1
ATOM 5766 N N . GLY B 1 257 ? 16.688 -10.539 -2.18 1 97.62 257 GLY B N 1
ATOM 5767 C CA . GLY B 1 257 ? 15.445 -11.227 -1.896 1 97.62 257 GLY B CA 1
ATOM 5768 C C . GLY B 1 257 ? 14.445 -10.367 -1.143 1 97.62 257 GLY B C 1
ATOM 5769 O O . GLY B 1 257 ? 13.484 -10.883 -0.567 1 97.62 257 GLY B O 1
ATOM 5770 N N . VAL B 1 258 ? 14.695 -9.062 -1.074 1 98 258 VAL B N 1
ATOM 5771 C CA . VAL B 1 258 ? 13.875 -8.195 -0.238 1 98 258 VAL B CA 1
ATOM 5772 C C . VAL B 1 258 ? 12.992 -7.316 -1.118 1 98 258 VAL B C 1
ATOM 5774 O O . VAL B 1 258 ? 13.461 -6.742 -2.104 1 98 258 VAL B O 1
ATOM 5777 N N . GLY B 1 259 ? 11.664 -7.273 -0.827 1 97.12 259 GLY B N 1
ATOM 5778 C CA . GLY B 1 259 ? 10.719 -6.414 -1.523 1 97.12 259 GLY B CA 1
ATOM 5779 C C . GLY B 1 259 ? 10.352 -5.172 -0.738 1 97.12 259 GLY B C 1
ATOM 5780 O O . GLY B 1 259 ? 10.719 -5.039 0.433 1 97.12 259 GLY B O 1
ATOM 5781 N N . LEU B 1 260 ? 9.578 -4.316 -1.363 1 97.44 260 LEU B N 1
ATOM 5782 C CA . LEU B 1 260 ? 9.211 -3.023 -0.795 1 97.44 260 LEU B CA 1
ATOM 5783 C C . LEU B 1 260 ? 8.086 -3.172 0.22 1 97.44 260 LEU B C 1
ATOM 5785 O O . LEU B 1 260 ? 7.09 -3.844 -0.048 1 97.44 260 LEU B O 1
ATOM 5789 N N . THR B 1 261 ? 8.273 -2.689 1.384 1 96.75 261 THR B N 1
ATOM 5790 C CA . THR B 1 261 ? 7.195 -2.398 2.322 1 96.75 261 THR B CA 1
ATOM 5791 C C . THR B 1 261 ? 6.668 -0.981 2.115 1 96.75 261 THR B C 1
ATOM 5793 O O . THR B 1 261 ? 7.375 -0.005 2.373 1 96.75 261 THR B O 1
ATOM 5796 N N . HIS B 1 262 ? 5.473 -0.912 1.749 1 96.06 262 HIS B N 1
ATOM 5797 C CA . HIS B 1 262 ? 4.918 0.362 1.307 1 96.06 262 HIS B CA 1
ATOM 5798 C C . HIS B 1 262 ? 4.418 1.187 2.49 1 96.06 262 HIS B C 1
ATOM 5800 O O . HIS B 1 262 ? 3.572 0.725 3.26 1 96.06 262 HIS B O 1
ATOM 5806 N N . GLU B 1 263 ? 4.918 2.367 2.635 1 96.56 263 GLU B N 1
ATOM 5807 C CA . GLU B 1 263 ? 4.477 3.359 3.609 1 96.56 263 GLU B CA 1
ATOM 5808 C C . GLU B 1 263 ? 4.121 4.68 2.93 1 96.56 263 GLU B C 1
ATOM 5810 O O . GLU B 1 263 ? 5.008 5.449 2.561 1 96.56 263 GLU B O 1
ATOM 5815 N N . PRO B 1 264 ? 2.838 4.988 2.846 1 94.38 264 PRO B N 1
ATOM 5816 C CA . PRO B 1 264 ? 2.381 6.094 2.002 1 94.38 264 PRO B CA 1
ATOM 5817 C C . PRO B 1 264 ? 2.799 7.461 2.545 1 94.38 264 PRO B C 1
ATOM 5819 O O . PRO B 1 264 ? 2.607 8.477 1.875 1 94.38 264 PRO B O 1
ATOM 5822 N N . GLY B 1 265 ? 3.367 7.613 3.633 1 97.12 265 GLY B N 1
ATOM 5823 C CA . GLY B 1 265 ? 3.771 8.891 4.195 1 97.12 265 GLY B CA 1
ATOM 5824 C C . GLY B 1 265 ? 4.969 9.5 3.492 1 97.12 265 GLY B C 1
ATOM 5825 O O . GLY B 1 265 ? 5.27 10.68 3.674 1 97.12 265 GLY B O 1
ATOM 5826 N N . PHE B 1 266 ? 5.707 8.672 2.688 1 98.56 266 PHE B N 1
ATOM 5827 C CA . PHE B 1 266 ? 6.773 9.172 1.829 1 98.56 266 PHE B CA 1
ATOM 5828 C C . PHE B 1 266 ? 6.199 9.797 0.562 1 98.56 266 PHE B C 1
ATOM 5830 O O . PHE B 1 266 ? 5.48 9.141 -0.189 1 98.56 266 PHE B O 1
ATOM 5837 N N . HIS B 1 267 ? 6.523 11.062 0.313 1 98.25 267 HIS B N 1
ATOM 5838 C CA . HIS B 1 267 ? 5.934 11.703 -0.856 1 98.25 267 HIS B CA 1
ATOM 5839 C C . HIS B 1 267 ? 7.008 12.094 -1.869 1 98.25 267 HIS B C 1
ATOM 5841 O O . HIS B 1 267 ? 7.816 12.984 -1.608 1 98.25 267 HIS B O 1
ATOM 5847 N N . GLN B 1 268 ? 6.992 11.445 -3.014 1 97.94 268 GLN B N 1
ATOM 5848 C CA . GLN B 1 268 ? 7.836 11.805 -4.148 1 97.94 268 GLN B CA 1
ATOM 5849 C C . GLN B 1 268 ? 7.383 13.117 -4.773 1 97.94 268 GLN B C 1
ATOM 5851 O O . GLN B 1 268 ? 8.203 13.922 -5.207 1 97.94 268 GLN B O 1
ATOM 5856 N N . PHE B 1 269 ? 6.031 13.32 -4.941 1 95.31 269 PHE B N 1
ATOM 5857 C CA . PHE B 1 269 ? 5.352 14.508 -5.449 1 95.31 269 PHE B CA 1
ATOM 5858 C C . PHE B 1 269 ? 5.773 14.805 -6.883 1 95.31 269 PHE B C 1
ATOM 5860 O O . PHE B 1 269 ? 6.168 15.922 -7.199 1 95.31 269 PHE B O 1
ATOM 5867 N N . ASP B 1 270 ? 5.656 13.805 -7.719 1 96.31 270 ASP B N 1
ATOM 5868 C CA . ASP B 1 270 ? 5.754 14.055 -9.156 1 96.31 270 ASP B CA 1
ATOM 5869 C C . ASP B 1 270 ? 4.508 14.766 -9.672 1 96.31 270 ASP B C 1
ATOM 5871 O O . ASP B 1 270 ? 3.768 14.211 -10.492 1 96.31 270 ASP B O 1
ATOM 5875 N N . LEU B 1 271 ? 4.344 15.93 -9.164 1 94.56 271 LEU B N 1
ATOM 5876 C CA . LEU B 1 271 ? 3.236 16.828 -9.477 1 94.56 271 LEU B CA 1
ATOM 5877 C C . LEU B 1 271 ? 3.74 18.25 -9.727 1 94.56 271 LEU B C 1
ATOM 5879 O O . LEU B 1 271 ? 4.887 18.562 -9.406 1 94.56 271 LEU B O 1
ATOM 5883 N N . ARG B 1 272 ? 2.934 19.062 -10.336 1 94.31 272 ARG B N 1
ATOM 5884 C CA . ARG B 1 272 ? 3.23 20.469 -10.539 1 94.31 272 ARG B CA 1
ATOM 5885 C C . ARG B 1 272 ? 2.064 21.344 -10.094 1 94.31 272 ARG B C 1
ATOM 5887 O O . ARG B 1 272 ? 0.981 20.844 -9.789 1 94.31 272 ARG B O 1
ATOM 5894 N N . GLY B 1 273 ? 2.363 22.625 -9.977 1 94.44 273 GLY B N 1
ATOM 5895 C CA . GLY B 1 273 ? 1.318 23.578 -9.648 1 94.44 273 GLY B CA 1
ATOM 5896 C C . GLY B 1 273 ? 1.042 23.672 -8.164 1 94.44 273 GLY B C 1
ATOM 5897 O O . GLY B 1 273 ? 1.972 23.719 -7.352 1 94.44 273 GLY B O 1
ATOM 5898 N N . ASP B 1 274 ? -0.244 23.812 -7.832 1 96.19 274 ASP B N 1
ATOM 5899 C CA . ASP B 1 274 ? -0.691 24.016 -6.461 1 96.19 274 ASP B CA 1
ATOM 5900 C C . ASP B 1 274 ? -1.04 22.688 -5.789 1 96.19 274 ASP B C 1
ATOM 5902 O O . ASP B 1 274 ? -2.053 22.062 -6.117 1 96.19 274 ASP B O 1
ATOM 5906 N N . ILE B 1 275 ? -0.264 22.359 -4.773 1 96.5 275 ILE B N 1
ATOM 5907 C CA . ILE B 1 275 ? -0.511 21.062 -4.152 1 96.5 275 ILE B CA 1
ATOM 5908 C C . ILE B 1 275 ? -1.414 21.234 -2.934 1 96.5 275 ILE B C 1
ATOM 5910 O O . ILE B 1 275 ? -1.433 20.391 -2.039 1 96.5 275 ILE B O 1
ATOM 5914 N N . PHE B 1 276 ? -2.172 22.328 -2.9 1 97.19 276 PHE B N 1
ATOM 5915 C CA . PHE B 1 276 ? -3.145 22.609 -1.851 1 97.19 276 PHE B CA 1
ATOM 5916 C C . PHE B 1 276 ? -4.051 21.406 -1.619 1 97.19 276 PHE B C 1
ATOM 5918 O O . PHE B 1 276 ? -4.312 21.031 -0.474 1 97.19 276 PHE B O 1
ATOM 5925 N N . GLY B 1 277 ? -4.516 20.828 -2.639 1 96.88 277 GLY B N 1
ATOM 5926 C CA . GLY B 1 277 ? -5.453 19.734 -2.545 1 96.88 277 GLY B CA 1
ATOM 5927 C C . GLY B 1 277 ? -4.914 18.547 -1.752 1 96.88 277 GLY B C 1
ATOM 5928 O O . GLY B 1 277 ? -5.609 18 -0.893 1 96.88 277 GLY B O 1
ATOM 5929 N N . ILE B 1 278 ? -3.727 18.125 -1.967 1 96.75 278 ILE B N 1
ATOM 5930 C CA . ILE B 1 278 ? -3.145 16.984 -1.275 1 96.75 278 ILE B CA 1
ATOM 5931 C C . ILE B 1 278 ? -2.887 17.328 0.187 1 96.75 278 ILE B C 1
ATOM 5933 O O . ILE B 1 278 ? -3.148 16.531 1.084 1 96.75 278 ILE B O 1
ATOM 5937 N N . LEU B 1 279 ? -2.408 18.516 0.43 1 98.19 279 LEU B N 1
ATOM 5938 C CA . LEU B 1 279 ? -2.068 18.922 1.791 1 98.19 279 LEU B CA 1
ATOM 5939 C C . LEU B 1 279 ? -3.326 19.141 2.623 1 98.19 279 LEU B C 1
ATOM 5941 O O . LEU B 1 279 ? -3.322 18.922 3.834 1 98.19 279 LEU B O 1
ATOM 5945 N N . SER B 1 280 ? -4.449 19.594 2 1 98.31 280 SER B N 1
ATOM 5946 C CA . SER B 1 280 ? -5.676 19.922 2.727 1 98.31 280 SER B CA 1
ATOM 5947 C C . SER B 1 280 ? -6.469 18.656 3.061 1 98.31 280 SER B C 1
ATOM 5949 O O . SER B 1 280 ? -7.332 18.672 3.939 1 98.31 280 SER B O 1
ATOM 5951 N N . ALA B 1 281 ? -6.23 17.594 2.338 1 98 281 ALA B N 1
ATOM 5952 C CA . ALA B 1 281 ? -6.926 16.328 2.547 1 98 281 ALA B CA 1
ATOM 5953 C C . ALA B 1 281 ? -5.945 15.164 2.576 1 98 281 ALA B C 1
ATOM 5955 O O . ALA B 1 281 ? -6.184 14.125 1.946 1 98 281 ALA B O 1
ATOM 5956 N N . HIS B 1 282 ? -4.84 15.375 3.268 1 97.19 282 HIS B N 1
ATOM 5957 C CA . HIS B 1 282 ? -3.799 14.359 3.381 1 97.19 282 HIS B CA 1
ATOM 5958 C C . HIS B 1 282 ? -4.348 13.078 4.008 1 97.19 282 HIS B C 1
ATOM 5960 O O . HIS B 1 282 ? -5.172 13.133 4.926 1 97.19 282 HIS B O 1
ATOM 5966 N N . PRO B 1 283 ? -3.873 11.938 3.572 1 92.62 283 PRO B N 1
ATOM 5967 C CA . PRO B 1 283 ? -4.348 10.664 4.121 1 92.62 283 PRO B CA 1
ATOM 5968 C C . PRO B 1 283 ? -4.043 10.523 5.609 1 92.62 283 PRO B C 1
ATOM 5970 O O . PRO B 1 283 ? -3.314 11.336 6.18 1 92.62 283 PRO B O 1
ATOM 5973 N N . LEU B 1 284 ? -4.617 9.469 6.168 1 94.38 284 LEU B N 1
ATOM 5974 C CA . LEU B 1 284 ? -4.551 9.211 7.602 1 94.38 284 LEU B CA 1
ATOM 5975 C C . LEU B 1 284 ? -3.131 8.844 8.023 1 94.38 284 LEU B C 1
ATOM 5977 O O . LEU B 1 284 ? -2.76 9.016 9.188 1 94.38 284 LEU B O 1
ATOM 5981 N N . SER B 1 285 ? -2.34 8.305 7.121 1 94.31 285 SER B N 1
ATOM 5982 C CA . SER B 1 285 ? -0.959 7.938 7.426 1 94.31 285 SER B CA 1
ATOM 5983 C C . SER B 1 285 ? -0.141 9.156 7.832 1 94.31 285 SER B C 1
ATOM 5985 O O . SER B 1 285 ? -0.317 10.242 7.273 1 94.31 285 SER B O 1
ATOM 5987 N N . PRO B 1 286 ? 0.798 8.969 8.758 1 96.31 286 PRO B N 1
ATOM 5988 C CA . PRO B 1 286 ? 1.636 10.109 9.148 1 96.31 286 PRO B CA 1
ATOM 5989 C C . PRO B 1 286 ? 2.469 10.656 7.996 1 96.31 286 PRO B C 1
ATOM 5991 O O . PRO B 1 286 ? 2.967 9.883 7.168 1 96.31 286 PRO B O 1
ATOM 5994 N N . LEU B 1 287 ? 2.557 11.977 7.973 1 98 287 LEU B N 1
ATOM 5995 C CA . LEU B 1 287 ? 3.416 12.609 6.98 1 98 287 LEU B CA 1
ATOM 5996 C C . LEU B 1 287 ? 4.887 12.336 7.281 1 98 287 LEU B C 1
ATOM 5998 O O . LEU B 1 287 ? 5.375 12.664 8.359 1 98 287 LEU B O 1
ATOM 6002 N N . ILE B 1 288 ? 5.613 11.781 6.289 1 98.44 288 ILE B N 1
ATOM 6003 C CA . ILE B 1 288 ? 6.996 11.391 6.543 1 98.44 288 ILE B CA 1
ATOM 6004 C C . ILE B 1 288 ? 7.941 12.32 5.789 1 98.44 288 ILE B C 1
ATOM 6006 O O . ILE B 1 288 ? 8.969 12.734 6.328 1 98.44 288 ILE B O 1
ATOM 6010 N N . SER B 1 289 ? 7.594 12.633 4.535 1 98.69 289 SER B N 1
ATOM 6011 C CA . SER B 1 289 ? 8.516 13.453 3.752 1 98.69 289 SER B CA 1
ATOM 6012 C C . SER B 1 289 ? 7.785 14.188 2.633 1 98.69 289 SER B C 1
ATOM 6014 O O . SER B 1 289 ? 6.68 13.805 2.246 1 98.69 289 SER B O 1
ATOM 6016 N N . LEU B 1 290 ? 8.312 15.258 2.223 1 97.75 290 LEU B N 1
ATOM 6017 C CA . LEU B 1 290 ? 7.895 16.047 1.07 1 97.75 290 LEU B CA 1
ATOM 6018 C C . LEU B 1 290 ? 9.062 16.281 0.12 1 97.75 290 LEU B C 1
ATOM 6020 O O . LEU B 1 290 ? 10.102 16.812 0.524 1 97.75 290 LEU B O 1
ATOM 6024 N N . HIS B 1 291 ? 8.891 15.852 -1.102 1 97.94 291 HIS B N 1
ATOM 6025 C CA . HIS B 1 291 ? 9.922 16.062 -2.113 1 97.94 291 HIS B CA 1
ATOM 6026 C C . HIS B 1 291 ? 9.414 16.953 -3.238 1 97.94 291 HIS B C 1
ATOM 6028 O O . HIS B 1 291 ? 8.219 17.219 -3.334 1 97.94 291 HIS B O 1
ATOM 6034 N N . HIS B 1 292 ? 10.281 17.562 -4.047 1 96.31 292 HIS B N 1
ATOM 6035 C CA . HIS B 1 292 ? 10.023 18.375 -5.234 1 96.31 292 HIS B CA 1
ATOM 6036 C C . HIS B 1 292 ? 9.289 19.656 -4.875 1 96.31 292 HIS B C 1
ATOM 6038 O O . HIS B 1 292 ? 8.398 20.094 -5.613 1 96.31 292 HIS B O 1
ATOM 6044 N N . ILE B 1 293 ? 9.602 20.203 -3.775 1 92.94 293 ILE B N 1
ATOM 6045 C CA . ILE B 1 293 ? 8.898 21.391 -3.307 1 92.94 293 ILE B CA 1
ATOM 6046 C C . ILE B 1 293 ? 9.211 22.562 -4.227 1 92.94 293 ILE B C 1
ATOM 6048 O O . ILE B 1 293 ? 8.391 23.484 -4.383 1 92.94 293 ILE B O 1
ATOM 6052 N N . ASP B 1 294 ? 10.375 22.531 -4.891 1 93.06 294 ASP B N 1
ATOM 6053 C CA . ASP B 1 294 ? 10.766 23.594 -5.812 1 93.06 294 ASP B CA 1
ATOM 6054 C C . ASP B 1 294 ? 9.984 23.5 -7.121 1 93.06 294 ASP B C 1
ATOM 6056 O O . ASP B 1 294 ? 10.008 24.438 -7.926 1 93.06 294 ASP B O 1
ATOM 6060 N N . ARG B 1 295 ? 9.359 22.406 -7.312 1 93.62 295 ARG B N 1
ATOM 6061 C CA . ARG B 1 295 ? 8.672 22.172 -8.586 1 93.62 295 ARG B CA 1
ATOM 6062 C C . ARG B 1 295 ? 7.184 22.469 -8.461 1 93.62 295 ARG B C 1
ATOM 6064 O O . ARG B 1 295 ? 6.445 22.375 -9.445 1 93.62 295 ARG B O 1
ATOM 6071 N N . VAL B 1 296 ? 6.758 22.828 -7.277 1 95.56 296 VAL B N 1
ATOM 6072 C CA . VAL B 1 296 ? 5.363 23.188 -7.035 1 95.56 296 VAL B CA 1
ATOM 6073 C C . VAL B 1 296 ? 5.285 24.609 -6.504 1 95.56 296 VAL B C 1
ATOM 6075 O O . VAL B 1 296 ? 6.309 25.234 -6.219 1 95.56 296 VAL B O 1
ATOM 6078 N N . GLU B 1 297 ? 4.094 25.172 -6.434 1 96.75 297 GLU B N 1
ATOM 6079 C CA . GLU B 1 297 ? 3.906 26.5 -5.875 1 96.75 297 GLU B CA 1
ATOM 6080 C C . GLU B 1 297 ? 4.148 26.516 -4.367 1 96.75 297 GLU B C 1
ATOM 6082 O O . GLU B 1 297 ? 3.994 25.484 -3.703 1 96.75 297 GLU B O 1
ATOM 6087 N N . PRO B 1 298 ? 4.559 27.703 -3.85 1 97.44 298 PRO B N 1
ATOM 6088 C CA . PRO B 1 298 ? 4.652 27.766 -2.389 1 97.44 298 PRO B CA 1
ATOM 6089 C C . PRO B 1 298 ? 3.348 27.391 -1.695 1 97.44 298 PRO B C 1
ATOM 6091 O O . PRO B 1 298 ? 2.266 27.734 -2.17 1 97.44 298 PRO B O 1
ATOM 6094 N N . ILE B 1 299 ? 3.451 26.734 -0.607 1 97.5 299 ILE B N 1
ATOM 6095 C CA . ILE B 1 299 ? 2.273 26.078 -0.052 1 97.5 299 ILE B CA 1
ATOM 6096 C C . ILE B 1 299 ? 1.471 27.078 0.781 1 97.5 299 ILE B C 1
ATOM 6098 O O . ILE B 1 299 ? 0.327 26.797 1.154 1 97.5 299 ILE B O 1
ATOM 6102 N N . PHE B 1 300 ? 2.004 28.25 1.144 1 98 300 PHE B N 1
ATOM 6103 C CA . PHE B 1 300 ? 1.271 29.344 1.784 1 98 300 PHE B CA 1
ATOM 6104 C C . PHE B 1 300 ? 1.262 30.578 0.901 1 98 300 PHE B C 1
ATOM 6106 O O . PHE B 1 300 ? 2.279 30.922 0.296 1 98 300 PHE B O 1
ATOM 6113 N N . PRO B 1 301 ? 0.148 31.203 0.856 1 95.06 301 PRO B N 1
ATOM 6114 C CA . PRO B 1 301 ? 0.065 32.406 -0.001 1 95.06 301 PRO B CA 1
ATOM 6115 C C . PRO B 1 301 ? 1.006 33.5 0.445 1 95.06 301 PRO B C 1
ATOM 6117 O O . PRO B 1 301 ? 1.143 33.75 1.645 1 95.06 301 PRO B O 1
ATOM 6120 N N . GLY B 1 302 ? 1.658 34.125 -0.511 1 94.94 302 GLY B N 1
ATOM 6121 C CA . GLY B 1 302 ? 2.473 35.281 -0.256 1 94.94 302 GLY B CA 1
ATOM 6122 C C . GLY B 1 302 ? 3.832 34.969 0.327 1 94.94 302 GLY B C 1
ATOM 6123 O O . GLY B 1 302 ? 4.57 35.844 0.746 1 94.94 302 GLY B O 1
ATOM 6124 N N . MET B 1 303 ? 4.164 33.719 0.426 1 97.19 303 MET B N 1
ATOM 6125 C CA . MET B 1 303 ? 5.453 33.312 0.977 1 97.19 303 MET B CA 1
ATOM 6126 C C . MET B 1 303 ? 6.32 32.656 -0.094 1 97.19 303 MET B C 1
ATOM 6128 O O . MET B 1 303 ? 5.809 32.188 -1.114 1 97.19 303 MET B O 1
ATOM 6132 N N . THR B 1 304 ? 7.598 32.688 0.136 1 96.69 304 THR B N 1
ATOM 6133 C CA . THR B 1 304 ? 8.508 31.906 -0.674 1 96.69 304 THR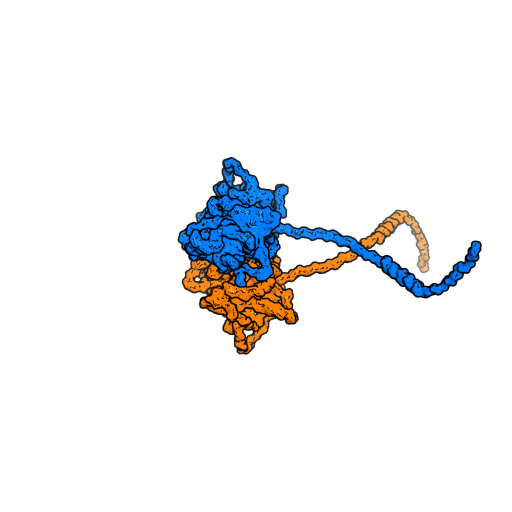 B CA 1
ATOM 6134 C C . THR B 1 304 ? 8.445 30.438 -0.266 1 96.69 304 THR B C 1
ATOM 6136 O O . THR B 1 304 ? 7.832 30.094 0.75 1 96.69 304 THR B O 1
ATOM 6139 N N . HIS B 1 305 ? 9.086 29.594 -1.026 1 95.94 305 HIS B N 1
ATOM 6140 C CA . HIS B 1 305 ? 9.102 28.172 -0.722 1 95.94 305 HIS B CA 1
ATOM 6141 C C . HIS B 1 305 ? 9.688 27.906 0.662 1 95.94 305 HIS B C 1
ATOM 6143 O O . HIS B 1 305 ? 9.062 27.234 1.488 1 95.94 305 HIS B O 1
ATOM 6149 N N . VAL B 1 306 ? 10.844 28.438 0.908 1 96.19 306 VAL B N 1
ATOM 6150 C CA . VAL B 1 306 ? 11.547 28.188 2.16 1 96.19 306 VAL B CA 1
ATOM 6151 C C . VAL B 1 306 ? 10.766 28.781 3.326 1 96.19 306 VAL B C 1
ATOM 6153 O O . VAL B 1 306 ? 10.586 28.141 4.359 1 96.19 306 VAL B O 1
ATOM 6156 N N . ALA B 1 307 ? 10.242 29.984 3.139 1 97.75 307 ALA B N 1
ATOM 6157 C CA . ALA B 1 307 ? 9.477 30.656 4.191 1 97.75 307 ALA B CA 1
ATOM 6158 C C . ALA B 1 307 ? 8.203 29.875 4.52 1 97.75 307 ALA B C 1
ATOM 6160 O O . ALA B 1 307 ? 7.82 29.766 5.684 1 97.75 307 ALA B O 1
ATOM 6161 N N . ALA B 1 308 ? 7.582 29.391 3.506 1 98.25 308 ALA B N 1
ATOM 6162 C CA . ALA B 1 308 ? 6.355 28.609 3.686 1 98.25 308 ALA B CA 1
ATOM 6163 C C . ALA B 1 308 ? 6.625 27.328 4.473 1 98.25 308 ALA B C 1
ATOM 6165 O O . ALA B 1 308 ? 5.852 26.969 5.363 1 98.25 308 ALA B O 1
ATOM 6166 N N . LEU B 1 309 ? 7.723 26.688 4.168 1 97.94 309 LEU B N 1
ATOM 6167 C CA . LEU B 1 309 ? 8.07 25.453 4.863 1 97.94 309 LEU B CA 1
ATOM 6168 C C . LEU B 1 309 ? 8.469 25.734 6.309 1 97.94 309 LEU B C 1
ATOM 6170 O O . LEU B 1 309 ? 8.117 24.984 7.215 1 97.94 309 LEU B O 1
ATOM 6174 N N . ASP B 1 310 ? 9.195 26.812 6.488 1 97.69 310 ASP B N 1
ATOM 6175 C CA . ASP B 1 310 ? 9.516 27.219 7.852 1 97.69 310 ASP B CA 1
ATOM 6176 C C . ASP B 1 310 ? 8.25 27.469 8.664 1 97.69 310 ASP B C 1
ATOM 6178 O O . ASP B 1 310 ? 8.18 27.109 9.836 1 97.69 310 ASP B O 1
ATOM 6182 N N . HIS B 1 311 ? 7.32 28.094 8 1 98.62 311 HIS B N 1
ATOM 6183 C CA . HIS B 1 311 ? 6.035 28.391 8.625 1 98.62 311 HIS B CA 1
ATOM 6184 C C . HIS B 1 311 ? 5.293 27.109 8.984 1 98.62 311 HIS B C 1
ATOM 6186 O O . HIS B 1 311 ? 4.777 26.969 10.094 1 98.62 311 HIS B O 1
ATOM 6192 N N . LEU B 1 312 ? 5.273 26.125 8.141 1 98.62 312 LEU B N 1
ATOM 6193 C CA . LEU B 1 312 ? 4.652 24.828 8.391 1 98.62 312 LEU B CA 1
ATOM 6194 C C . LEU B 1 312 ? 5.324 24.125 9.555 1 98.62 312 LEU B C 1
ATOM 6196 O O . LEU B 1 312 ? 4.656 23.484 10.375 1 98.62 312 LEU B O 1
ATOM 6200 N N . PHE B 1 313 ? 6.621 24.266 9.672 1 98.31 313 PHE B N 1
ATOM 6201 C CA . PHE B 1 313 ? 7.391 23.516 10.664 1 98.31 313 PHE B CA 1
ATOM 6202 C C . PHE B 1 313 ? 7.195 24.094 12.055 1 98.31 313 PHE B C 1
ATOM 6204 O O . PHE B 1 313 ? 7.535 23.469 13.055 1 98.31 313 PHE B O 1
ATOM 6211 N N . LYS B 1 314 ? 6.652 25.312 12.141 1 98.44 314 LYS B N 1
ATOM 6212 C CA . LYS B 1 314 ? 6.23 25.781 13.461 1 98.44 314 LYS B CA 1
ATOM 6213 C C . LYS B 1 314 ? 5.195 24.844 14.07 1 98.44 314 LYS B C 1
ATOM 6215 O O . LYS B 1 314 ? 5.219 24.578 15.273 1 98.44 314 LYS B O 1
ATOM 6220 N N . ALA B 1 315 ? 4.348 24.359 13.242 1 98.69 315 ALA B N 1
ATOM 6221 C CA . ALA B 1 315 ? 3.346 23.391 13.695 1 98.69 315 ALA B CA 1
ATOM 6222 C C . ALA B 1 315 ? 3.967 22.016 13.906 1 98.69 315 ALA B C 1
ATOM 6224 O O . ALA B 1 315 ? 3.68 21.344 14.898 1 98.69 315 ALA B O 1
ATOM 6225 N N . VAL B 1 316 ? 4.852 21.609 12.992 1 98.25 316 VAL B N 1
ATOM 6226 C CA . VAL B 1 316 ? 5.496 20.297 13.07 1 98.25 316 VAL B CA 1
ATOM 6227 C C . VAL B 1 316 ? 6.242 20.172 14.398 1 98.25 316 VAL B C 1
ATOM 6229 O O . VAL B 1 316 ? 6.18 19.125 15.055 1 98.25 316 VAL B O 1
ATOM 6232 N N . ASN B 1 317 ? 6.871 21.219 14.781 1 96.62 317 ASN B N 1
ATOM 6233 C CA . ASN B 1 317 ? 7.707 21.188 15.984 1 96.62 317 ASN B CA 1
ATOM 6234 C C . ASN B 1 317 ? 6.867 21.047 17.25 1 96.62 317 ASN B C 1
ATOM 6236 O O . ASN B 1 317 ? 7.355 20.547 18.266 1 96.62 317 ASN B O 1
ATOM 6240 N N . ILE B 1 318 ? 5.613 21.406 17.156 1 97.38 318 ILE B N 1
ATOM 6241 C CA . ILE B 1 318 ? 4.73 21.312 18.312 1 97.38 318 ILE B CA 1
ATOM 6242 C C . ILE B 1 318 ? 4.051 19.953 18.328 1 97.38 318 ILE B C 1
ATOM 6244 O O . ILE B 1 318 ? 3.975 19.312 19.375 1 97.38 318 ILE B O 1
ATOM 6248 N N . ASP B 1 319 ? 3.588 19.484 17.25 1 97.69 319 ASP B N 1
ATOM 6249 C CA . ASP B 1 319 ? 2.875 18.219 17.156 1 97.69 319 ASP B CA 1
ATOM 6250 C C . ASP B 1 319 ? 3.123 17.547 15.812 1 97.69 319 ASP B C 1
ATOM 6252 O O . ASP B 1 319 ? 2.254 17.562 14.938 1 97.69 319 ASP B O 1
ATOM 6256 N N . PRO B 1 320 ? 4.262 16.859 15.711 1 96.81 320 PRO B N 1
ATOM 6257 C CA . PRO B 1 320 ? 4.582 16.219 14.43 1 96.81 320 PRO B CA 1
ATOM 6258 C C . PRO B 1 320 ? 3.57 15.148 14.031 1 96.81 320 PRO B C 1
ATOM 6260 O O . PRO B 1 320 ? 3.262 14.992 12.852 1 96.81 320 PRO B O 1
ATOM 6263 N N . GLY B 1 321 ? 3.01 14.484 14.969 1 95.88 321 GLY B N 1
ATOM 6264 C CA . GLY B 1 321 ? 2.064 13.422 14.672 1 95.88 321 GLY B CA 1
ATOM 6265 C C . GLY B 1 321 ? 0.785 13.914 14.031 1 95.88 321 GLY B C 1
ATOM 6266 O O . GLY B 1 321 ? 0.167 13.211 13.234 1 95.88 321 GLY B O 1
ATOM 6267 N N . ARG B 1 322 ? 0.369 15.133 14.305 1 97.62 322 ARG B N 1
ATOM 6268 C CA . ARG B 1 322 ? -0.928 15.641 13.859 1 97.62 322 ARG B CA 1
ATOM 6269 C C . ARG B 1 322 ? -0.792 16.453 12.578 1 97.62 322 ARG B C 1
ATOM 6271 O O . ARG B 1 322 ? -1.792 16.781 11.938 1 97.62 322 ARG B O 1
ATOM 6278 N N . ILE B 1 323 ? 0.421 16.797 12.164 1 98.44 323 ILE B N 1
ATOM 6279 C CA . ILE B 1 323 ? 0.601 17.656 11 1 98.44 323 ILE B CA 1
ATOM 6280 C C . ILE B 1 323 ? -0.161 17.078 9.805 1 98.44 323 ILE B C 1
ATOM 6282 O O . ILE B 1 323 ? -0.023 15.891 9.492 1 98.44 323 ILE B O 1
ATOM 6286 N N . LEU B 1 324 ? -1.067 17.812 9.203 1 98.62 324 LEU B N 1
ATOM 6287 C CA . LEU B 1 324 ? -1.854 17.578 8 1 98.62 324 LEU B CA 1
ATOM 6288 C C . LEU B 1 324 ? -2.885 16.469 8.242 1 98.62 324 LEU B C 1
ATOM 6290 O O . LEU B 1 324 ? -3.514 15.992 7.297 1 98.62 324 LEU B O 1
ATOM 6294 N N . GLN B 1 325 ? -3.029 15.992 9.477 1 98.12 325 GLN B N 1
ATOM 6295 C CA . GLN B 1 325 ? -4.133 15.078 9.75 1 98.12 325 GLN B CA 1
ATOM 6296 C C . GLN B 1 325 ? -5.48 15.766 9.531 1 98.12 325 GLN B C 1
ATOM 6298 O O . GLN B 1 325 ? -5.75 16.812 10.117 1 98.12 325 GLN B O 1
ATOM 6303 N N . GLN B 1 326 ? -6.293 15.156 8.742 1 98.56 326 GLN B N 1
ATOM 6304 C CA . GLN B 1 326 ? -7.598 15.727 8.422 1 98.56 326 GLN B CA 1
ATOM 6305 C C . GLN B 1 326 ? -8.648 15.305 9.445 1 98.56 326 GLN B C 1
ATOM 6307 O O . GLN B 1 326 ? -8.812 14.117 9.719 1 98.56 326 GLN B O 1
ATOM 6312 N N . THR B 1 327 ? -9.289 16.234 10.039 1 98.5 327 THR B N 1
ATOM 6313 C CA . THR B 1 327 ? -10.43 16.047 10.93 1 98.5 327 THR B CA 1
ATOM 6314 C C . THR B 1 327 ? -11.641 16.828 10.438 1 98.5 327 THR B C 1
ATOM 6316 O O . THR B 1 327 ? -11.508 17.984 10.023 1 98.5 327 THR B O 1
ATOM 6319 N N . ILE B 1 328 ? -12.797 16.203 10.453 1 98.56 328 ILE B N 1
ATOM 6320 C CA . ILE B 1 328 ? -14 16.828 9.898 1 98.56 328 ILE B CA 1
ATOM 6321 C C . ILE B 1 328 ? -15.102 16.859 10.953 1 98.56 328 ILE B C 1
ATOM 6323 O O . ILE B 1 328 ? -15.328 15.883 11.656 1 98.56 328 ILE B O 1
ATOM 6327 N N . CYS B 1 329 ? -15.727 17.953 11.094 1 97 329 CYS B N 1
ATOM 6328 C CA . CYS B 1 329 ? -16.875 18.062 12 1 97 329 CYS B CA 1
ATOM 6329 C C . CYS B 1 329 ? -17.953 18.953 11.406 1 97 329 CYS B C 1
ATOM 6331 O O . CYS B 1 329 ? -17.734 19.609 10.391 1 97 329 CYS B O 1
ATOM 6333 N N . TYR B 1 330 ? -19.125 18.891 11.992 1 96.56 330 TYR B N 1
ATOM 6334 C CA . TYR B 1 330 ? -20.344 19.5 11.453 1 96.56 330 TYR B CA 1
ATOM 6335 C C . TYR B 1 330 ? -20.953 20.469 12.453 1 96.56 330 TYR B C 1
ATOM 6337 O O . TYR B 1 330 ? -21.016 20.172 13.648 1 96.56 330 TYR B O 1
ATOM 6345 N N . ASP B 1 331 ? -21.281 21.609 11.984 1 93.56 331 ASP B N 1
ATOM 6346 C CA . ASP B 1 331 ? -22.078 22.578 12.727 1 93.56 331 ASP B CA 1
ATOM 6347 C C . ASP B 1 331 ? -23.547 22.516 12.312 1 93.56 331 ASP B C 1
ATOM 6349 O O . ASP B 1 331 ? -23.953 23.156 11.352 1 93.56 331 ASP B O 1
ATOM 6353 N N . SER B 1 332 ? -24.359 21.875 13.07 1 90.06 332 SER B N 1
ATOM 6354 C CA . SER B 1 332 ? -25.75 21.625 12.711 1 90.06 332 SER B CA 1
ATOM 6355 C C . SER B 1 332 ? -26.578 22.906 12.797 1 90.06 332 SER B C 1
ATOM 6357 O O . SER B 1 332 ? -27.609 23.031 12.133 1 90.06 332 SER B O 1
ATOM 6359 N N . THR B 1 333 ? -26.156 23.797 13.57 1 88.94 333 THR B N 1
ATOM 6360 C CA . THR B 1 333 ? -26.906 25.047 13.758 1 88.94 333 THR B CA 1
ATOM 6361 C C . THR B 1 333 ? -26.781 25.938 12.523 1 88.94 333 THR B C 1
ATOM 6363 O O . THR B 1 333 ? -27.781 26.484 12.055 1 88.94 333 THR B O 1
ATOM 6366 N N . LYS B 1 334 ? -25.625 26 12.008 1 90.56 334 LYS B N 1
ATOM 6367 C CA . LYS B 1 334 ? -25.391 26.891 10.875 1 90.56 334 LYS B CA 1
ATOM 6368 C C . LYS B 1 334 ? -25.328 26.109 9.562 1 90.56 334 LYS B C 1
ATOM 6370 O O . LYS B 1 334 ? -25.156 26.688 8.492 1 90.56 334 LYS B O 1
ATOM 6375 N N . LEU B 1 335 ? -25.438 24.812 9.641 1 92.88 335 LEU B N 1
ATOM 6376 C CA . LEU B 1 335 ? -25.375 23.922 8.484 1 92.88 335 LEU B CA 1
ATOM 6377 C C . LEU B 1 335 ? -24.047 24.109 7.738 1 92.88 335 LEU B C 1
ATOM 6379 O O . LEU B 1 335 ? -24.047 24.391 6.535 1 92.88 335 LEU B O 1
ATOM 6383 N N . LEU B 1 336 ? -22.953 23.938 8.477 1 95.69 336 LEU B N 1
ATOM 6384 C CA . LEU B 1 336 ? -21.594 24.016 7.938 1 95.69 336 LEU B CA 1
ATOM 6385 C C . LEU B 1 336 ? -20.859 22.703 8.156 1 95.69 336 LEU B C 1
ATOM 6387 O O . LEU B 1 336 ? -21.109 21.984 9.125 1 95.69 336 LEU B O 1
ATOM 6391 N N . THR B 1 337 ? -20.031 22.344 7.242 1 97.56 337 THR B N 1
ATOM 6392 C CA . THR B 1 337 ? -19.047 21.297 7.402 1 97.56 337 THR B CA 1
ATOM 6393 C C . THR B 1 337 ? -17.641 21.875 7.461 1 97.56 337 THR B C 1
ATOM 6395 O O . THR B 1 337 ? -17.25 22.672 6.605 1 97.56 337 THR B O 1
ATOM 6398 N N . VAL B 1 338 ? -16.922 21.516 8.5 1 98.38 338 VAL B N 1
ATOM 6399 C CA . VAL B 1 338 ? -15.578 22.062 8.703 1 98.38 338 VAL B CA 1
ATOM 6400 C C . VAL B 1 338 ? -14.547 20.953 8.547 1 98.38 338 VAL B C 1
ATOM 6402 O O . VAL B 1 338 ? -14.672 19.891 9.156 1 98.38 338 VAL B O 1
ATOM 6405 N N . SER B 1 339 ? -13.57 21.141 7.684 1 98.75 339 SER B N 1
ATOM 6406 C CA . SER B 1 339 ? -12.445 20.219 7.5 1 98.75 339 SER B CA 1
ATOM 6407 C C . SER B 1 339 ? -11.141 20.859 7.965 1 98.75 339 SER B C 1
ATOM 6409 O O . SER B 1 339 ? -10.703 21.875 7.414 1 98.75 339 SER B O 1
ATOM 6411 N N . VAL B 1 340 ? -10.539 20.25 8.922 1 98.88 340 VAL B N 1
ATOM 6412 C CA . VAL B 1 340 ? -9.281 20.75 9.461 1 98.88 340 VAL B CA 1
ATOM 6413 C C . VAL B 1 340 ? -8.125 19.891 8.969 1 98.88 340 VAL B C 1
ATOM 6415 O O . VAL B 1 340 ? -8.086 18.688 9.242 1 98.88 340 VAL B O 1
ATOM 6418 N N . SER B 1 341 ? -7.254 20.406 8.188 1 98.88 341 SER B N 1
ATOM 6419 C CA . SER B 1 341 ? -5.91 19.875 7.992 1 98.88 341 SER B CA 1
ATOM 6420 C C . SER B 1 341 ? -4.91 20.531 8.93 1 98.88 341 SER B C 1
ATOM 6422 O O . SER B 1 341 ? -4.391 21.609 8.641 1 98.88 341 SER B O 1
ATOM 6424 N N . TRP B 1 342 ? -4.656 19.922 9.984 1 98.88 342 TRP B N 1
ATOM 6425 C CA . TRP B 1 342 ? -4.035 20.594 11.133 1 98.88 342 TRP B CA 1
ATOM 6426 C C . TRP B 1 342 ? -2.652 21.125 10.766 1 98.88 342 TRP B C 1
ATOM 6428 O O . TRP B 1 342 ? -1.855 20.422 10.141 1 98.88 342 TRP B O 1
ATOM 6438 N N . GLY B 1 343 ? -2.367 22.312 11.133 1 98.81 343 GLY B N 1
ATOM 6439 C CA . GLY B 1 343 ? -1.089 22.969 10.898 1 98.81 343 GLY B CA 1
ATOM 6440 C C . GLY B 1 343 ? -0.972 23.562 9.516 1 98.81 343 GLY B C 1
ATOM 6441 O O . GLY B 1 343 ? 0.067 24.141 9.164 1 98.81 343 GLY B O 1
ATOM 6442 N N . TYR B 1 344 ? -2.078 23.516 8.703 1 98.81 344 TYR B N 1
ATOM 6443 C CA . TYR B 1 344 ? -2.002 24 7.328 1 98.81 344 TYR B CA 1
ATOM 6444 C C . TYR B 1 344 ? -3.207 24.859 6.988 1 98.81 344 TYR B C 1
ATOM 6446 O O . TYR B 1 344 ? -3.098 26.094 6.93 1 98.81 344 TYR B O 1
ATOM 6454 N N . VAL B 1 345 ? -4.449 24.156 6.895 1 98.75 345 VAL B N 1
ATOM 6455 C CA . VAL B 1 345 ? -5.602 24.922 6.457 1 98.75 345 VAL B CA 1
ATOM 6456 C C . VAL B 1 345 ? -6.871 24.375 7.109 1 98.75 345 VAL B C 1
ATOM 6458 O O . VAL B 1 345 ? -6.941 23.203 7.449 1 98.75 345 VAL B O 1
ATOM 6461 N N . VAL B 1 346 ? -7.82 25.281 7.348 1 98.69 346 VAL B N 1
ATOM 6462 C CA . VAL B 1 346 ? -9.195 24.922 7.676 1 98.69 346 VAL B CA 1
ATOM 6463 C C . VAL B 1 346 ? -10.133 25.359 6.559 1 98.69 346 VAL B C 1
ATOM 6465 O O . VAL B 1 346 ? -10.055 26.516 6.102 1 98.69 346 VAL B O 1
ATOM 6468 N N . GLN B 1 347 ? -10.922 24.453 6.094 1 97.62 347 GLN B N 1
ATOM 6469 C CA . GLN B 1 347 ? -11.93 24.75 5.078 1 97.62 347 GLN B CA 1
ATOM 6470 C C . GLN B 1 347 ? -13.336 24.703 5.66 1 97.62 347 GLN B C 1
ATOM 6472 O O . GLN B 1 347 ? -13.664 23.797 6.426 1 97.62 347 GLN B O 1
ATOM 6477 N N . VAL B 1 348 ? -14.133 25.656 5.328 1 96.88 348 VAL B N 1
ATOM 6478 C CA . VAL B 1 348 ? -15.516 25.703 5.773 1 96.88 348 VAL B CA 1
ATOM 6479 C C . VAL B 1 348 ? -16.453 25.594 4.566 1 96.88 348 VAL B C 1
ATOM 6481 O O . VAL B 1 348 ? -16.453 26.453 3.693 1 96.88 348 VAL B O 1
ATOM 6484 N N . PHE B 1 349 ? -17.188 24.516 4.559 1 95.44 349 PHE B N 1
ATOM 6485 C CA . PHE B 1 349 ? -18.125 24.234 3.486 1 95.44 349 PHE B CA 1
ATOM 6486 C C . PHE B 1 349 ? -19.547 24.578 3.91 1 95.44 349 PHE B C 1
ATOM 6488 O O . PHE B 1 349 ? -19.938 24.328 5.051 1 95.44 349 PHE B O 1
ATOM 6495 N N . GLU B 1 350 ? -20.297 25.125 2.945 1 93.25 350 GLU B N 1
ATOM 6496 C CA . GLU B 1 350 ? -21.734 25.297 3.182 1 93.25 350 GLU B CA 1
ATOM 6497 C C . GLU B 1 350 ? -22.469 23.969 3.035 1 93.25 350 GLU B C 1
ATOM 6499 O O . GLU B 1 350 ? -22.188 23.188 2.125 1 93.25 350 GLU B O 1
ATOM 6504 N N . GLY B 1 351 ? -23.328 23.734 4.008 1 93.31 351 GLY B N 1
ATOM 6505 C CA . GLY B 1 351 ? -24.141 22.531 3.951 1 93.31 351 GLY B CA 1
ATOM 6506 C C . GLY B 1 351 ? -23.453 21.312 4.527 1 93.31 351 GLY B C 1
ATOM 6507 O O . GLY B 1 351 ? -22.344 21.422 5.07 1 93.31 351 GLY B O 1
ATOM 6508 N N . ASN B 1 352 ? -24.188 20.234 4.504 1 94.25 352 ASN B N 1
ATOM 6509 C CA . ASN B 1 352 ? -23.672 18.953 4.965 1 94.25 352 ASN B CA 1
ATOM 6510 C C . ASN B 1 352 ? -23 18.188 3.832 1 94.25 352 ASN B C 1
ATOM 6512 O O . ASN B 1 352 ? -23.656 17.75 2.887 1 94.25 352 ASN B O 1
ATOM 6516 N N . GLN B 1 353 ? -21.703 18.062 3.982 1 96.06 353 GLN B N 1
ATOM 6517 C CA . GLN B 1 353 ? -20.922 17.297 3.01 1 96.06 353 GLN B CA 1
ATOM 6518 C C . GLN B 1 353 ? -20.734 15.859 3.461 1 96.06 353 GLN B C 1
ATOM 6520 O O . GLN B 1 353 ? -20.578 15.594 4.656 1 96.06 353 GLN B O 1
ATOM 6525 N N . LEU B 1 354 ? -20.75 14.922 2.514 1 96.62 354 LEU B N 1
ATOM 6526 C CA . LEU B 1 354 ? -20.422 13.539 2.85 1 96.62 354 LEU B CA 1
ATOM 6527 C C . LEU B 1 354 ? -18.938 13.406 3.166 1 96.62 354 LEU B C 1
ATOM 6529 O O . LEU B 1 354 ? -18.094 13.992 2.477 1 96.62 354 LEU B O 1
ATOM 6533 N N . LEU B 1 355 ? -18.625 12.664 4.219 1 97.62 355 LEU B N 1
ATOM 6534 C CA . LEU B 1 355 ? -17.25 12.531 4.68 1 97.62 355 LEU B CA 1
ATOM 6535 C C . LEU B 1 355 ? -16.344 12.047 3.551 1 97.62 355 LEU B C 1
ATOM 6537 O O . LEU B 1 355 ? -15.273 12.609 3.32 1 97.62 355 LEU B O 1
ATOM 6541 N N . VAL B 1 356 ? -16.703 11 2.801 1 96.19 356 VAL B N 1
ATOM 6542 C CA . VAL B 1 356 ? -15.852 10.367 1.802 1 96.19 356 VAL B CA 1
ATOM 6543 C C . VAL B 1 356 ? -15.586 11.336 0.655 1 96.19 356 VAL B C 1
ATOM 6545 O O . VAL B 1 356 ? -14.539 11.273 0.01 1 96.19 356 VAL B O 1
ATOM 6548 N N . ASP B 1 357 ? -16.531 12.242 0.417 1 96 357 ASP B N 1
ATOM 6549 C CA . ASP B 1 357 ? -16.297 13.273 -0.589 1 96 357 ASP B CA 1
ATOM 6550 C C . ASP B 1 357 ? -15.148 14.195 -0.165 1 96 357 ASP B C 1
ATOM 6552 O O . ASP B 1 357 ? -14.328 14.602 -0.993 1 96 357 ASP B O 1
ATOM 6556 N N . LEU B 1 358 ? -15.117 14.5 1.102 1 97.38 358 LEU B N 1
ATOM 6557 C CA . LEU B 1 358 ? -14.109 15.422 1.611 1 97.38 358 LEU B CA 1
ATOM 6558 C C . LEU B 1 358 ? -12.758 14.719 1.763 1 97.38 358 LEU B C 1
ATOM 6560 O O . LEU B 1 358 ? -11.719 15.375 1.866 1 97.38 358 LEU B O 1
ATOM 6564 N N . LEU B 1 359 ? -12.812 13.359 1.819 1 97.5 359 LEU B N 1
ATOM 6565 C CA . LEU B 1 359 ? -11.562 12.609 1.888 1 97.5 359 LEU B CA 1
ATOM 6566 C C . LEU B 1 359 ? -10.883 12.555 0.522 1 97.5 359 LEU B C 1
ATOM 6568 O O . LEU B 1 359 ? -9.688 12.266 0.427 1 97.5 359 LEU B O 1
ATOM 6572 N N . SER B 1 360 ? -11.633 12.758 -0.567 1 96.56 360 SER B N 1
ATOM 6573 C CA . SER B 1 360 ? -11.062 12.883 -1.901 1 96.56 360 SER B CA 1
ATOM 6574 C C . SER B 1 360 ? -10.383 14.242 -2.09 1 96.56 360 SER B C 1
ATOM 6576 O O . SER B 1 360 ? -10.945 15.273 -1.722 1 96.56 360 SER B O 1
ATOM 6578 N N . LEU B 1 361 ? -9.266 14.203 -2.662 1 96.44 361 LEU B N 1
ATOM 6579 C CA . LEU B 1 361 ? -8.445 15.406 -2.766 1 96.44 361 LEU B CA 1
ATOM 6580 C C . LEU B 1 361 ? -8.961 16.328 -3.869 1 96.44 361 LEU B C 1
ATOM 6582 O O . LEU B 1 361 ? -9.219 15.867 -4.988 1 96.44 361 LEU B O 1
ATOM 6586 N N . PRO B 1 362 ? -9.141 17.656 -3.502 1 95.94 362 PRO B N 1
ATOM 6587 C CA . PRO B 1 362 ? -9.383 18.578 -4.617 1 95.94 362 PRO B CA 1
ATOM 6588 C C . PRO B 1 362 ? -8.211 18.641 -5.594 1 95.94 362 PRO B C 1
ATOM 6590 O O . PRO B 1 362 ? -7.062 18.797 -5.168 1 95.94 362 PRO B O 1
ATOM 6593 N N . GLN B 1 363 ? -8.484 18.531 -6.809 1 94.31 363 GLN B N 1
ATOM 6594 C CA . GLN B 1 363 ? -7.418 18.5 -7.801 1 94.31 363 GLN B CA 1
ATOM 6595 C C . GLN B 1 363 ? -6.938 19.922 -8.117 1 94.31 363 GLN B C 1
ATOM 6597 O O . GLN B 1 363 ? -7.305 20.484 -9.156 1 94.31 363 GLN B O 1
ATOM 6602 N N . THR B 1 364 ? -6.113 20.406 -7.363 1 94.94 364 THR B N 1
ATOM 6603 C CA . THR B 1 364 ? -5.547 21.734 -7.562 1 94.94 364 THR B CA 1
ATOM 6604 C C . THR B 1 364 ? -4.18 21.641 -8.242 1 94.94 364 THR B C 1
ATOM 6606 O O . THR B 1 364 ? -3.582 22.672 -8.57 1 94.94 364 THR B O 1
ATOM 6609 N N . PHE B 1 365 ? -3.664 20.453 -8.438 1 94.19 365 PHE B N 1
ATOM 6610 C CA . PHE B 1 365 ? -2.354 20.188 -9.023 1 94.19 365 PHE B CA 1
ATOM 6611 C C . PHE B 1 365 ? -2.484 19.719 -10.461 1 94.19 365 PHE B C 1
ATOM 6613 O O . PHE B 1 365 ? -3.586 19.406 -10.914 1 94.19 365 PHE B O 1
ATOM 6620 N N . THR B 1 366 ? -1.329 19.719 -11.133 1 93.06 366 THR B N 1
ATOM 6621 C CA . THR B 1 366 ? -1.269 19.266 -12.523 1 93.06 366 THR B CA 1
ATOM 6622 C C . THR B 1 366 ? -0.263 18.141 -12.68 1 93.06 366 THR B C 1
ATOM 6624 O O . THR B 1 366 ? 0.581 17.922 -11.812 1 93.06 366 THR B O 1
ATOM 6627 N N . PRO B 1 367 ? -0.411 17.344 -13.75 1 91.75 367 PRO B N 1
ATOM 6628 C CA . PRO B 1 367 ? 0.482 16.203 -13.953 1 91.75 367 PRO B CA 1
ATOM 6629 C C . PRO B 1 367 ? 1.947 16.625 -14.086 1 91.75 367 PRO B C 1
ATOM 6631 O O . PRO B 1 367 ? 2.242 17.75 -14.461 1 91.75 367 PRO B O 1
ATOM 6634 N N . TRP B 1 368 ? 2.84 15.727 -13.844 1 92.31 368 TRP B N 1
ATOM 6635 C CA . TRP B 1 368 ? 4.285 15.914 -13.852 1 92.31 368 TRP B CA 1
ATOM 6636 C C . TRP B 1 368 ? 4.781 16.25 -15.258 1 92.31 368 TRP B C 1
ATOM 6638 O O . TRP B 1 368 ? 5.59 17.172 -15.438 1 92.31 368 TRP B O 1
ATOM 6648 N N . ARG B 1 369 ? 4.324 15.422 -16.172 1 85.38 369 ARG B N 1
ATOM 6649 C CA . ARG B 1 369 ? 4.691 15.703 -17.562 1 85.38 369 ARG B CA 1
ATOM 6650 C C . ARG B 1 369 ? 3.887 16.875 -18.109 1 85.38 369 ARG B C 1
ATOM 6652 O O . ARG B 1 369 ? 2.658 16.906 -18 1 85.38 369 ARG B O 1
ATOM 6659 N N . ARG B 1 370 ? 4.469 17.688 -18.766 1 79.5 370 ARG B N 1
ATOM 6660 C CA . ARG B 1 370 ? 3.83 18.891 -19.297 1 79.5 370 ARG B CA 1
ATOM 6661 C C . ARG B 1 370 ? 3.01 18.578 -20.547 1 79.5 370 ARG B C 1
ATOM 6663 O O . ARG B 1 370 ? 3.334 17.656 -21.281 1 79.5 370 ARG B O 1
ATOM 6670 N N . GLY B 1 371 ? 1.954 19.344 -20.766 1 70.75 371 GLY B N 1
ATOM 6671 C CA . GLY B 1 371 ? 1.196 19.281 -22.016 1 70.75 371 GLY B CA 1
ATOM 6672 C C . GLY B 1 371 ? 0.103 18.234 -21.984 1 70.75 371 GLY B C 1
ATOM 6673 O O . GLY B 1 371 ? -0.577 18.016 -22.984 1 70.75 371 GLY B O 1
ATOM 6674 N N . ARG B 1 372 ? 0.112 17.5 -21.047 1 67.12 372 ARG B N 1
ATOM 6675 C CA . ARG B 1 372 ? -0.922 16.469 -21.016 1 67.12 372 ARG B CA 1
ATOM 6676 C C . ARG B 1 372 ? -2.207 17.016 -20.391 1 67.12 372 ARG B C 1
ATOM 6678 O O . ARG B 1 372 ? -2.17 17.922 -19.562 1 67.12 372 ARG B O 1
ATOM 6685 N N . ASN B 1 373 ? -3.25 16.531 -21.031 1 66.38 373 ASN B N 1
ATOM 6686 C CA . ASN B 1 373 ? -4.551 16.875 -20.453 1 66.38 373 ASN B CA 1
ATOM 6687 C C . ASN B 1 373 ? -4.73 16.281 -19.062 1 66.38 373 ASN B C 1
ATOM 6689 O O . ASN B 1 373 ? -4.809 15.062 -18.906 1 66.38 373 ASN B O 1
ATOM 6693 N N . SER B 1 374 ? -4.84 17.094 -18.125 1 65.38 374 SER B N 1
ATOM 6694 C CA . SER B 1 374 ? -4.867 16.75 -16.719 1 65.38 374 SER B CA 1
ATOM 6695 C C . SER B 1 374 ? -6.078 15.883 -16.375 1 65.38 374 SER B C 1
ATOM 6697 O O . SER B 1 374 ? -6.008 15.031 -15.492 1 65.38 374 SER B O 1
ATOM 6699 N N . SER B 1 375 ? -7.09 16.109 -17.078 1 65.12 375 SER B N 1
ATOM 6700 C CA . SER B 1 375 ? -8.336 15.445 -16.719 1 65.12 375 SER B CA 1
ATOM 6701 C C . SER B 1 375 ? -8.289 13.961 -17.062 1 65.12 375 SER B C 1
ATOM 6703 O O . SER B 1 375 ? -9.078 13.172 -16.531 1 65.12 375 SER B O 1
ATOM 6705 N N . LEU B 1 376 ? -7.324 13.57 -17.719 1 67.88 376 LEU B N 1
ATOM 6706 C CA . LEU B 1 376 ? -7.363 12.203 -18.219 1 67.88 376 LEU B CA 1
ATOM 6707 C C . LEU B 1 376 ? -6.277 11.352 -17.562 1 67.88 376 LEU B C 1
ATOM 6709 O O . LEU B 1 376 ? -6.25 10.133 -17.734 1 67.88 376 LEU B O 1
ATOM 6713 N N . ILE B 1 377 ? -5.535 12.008 -16.766 1 80.5 377 ILE B N 1
ATOM 6714 C CA . ILE B 1 377 ? -4.414 11.242 -16.234 1 80.5 377 ILE B CA 1
ATOM 6715 C C . ILE B 1 377 ? -4.699 10.836 -14.789 1 80.5 377 ILE B C 1
ATOM 6717 O O . ILE B 1 377 ? -4.895 11.695 -13.93 1 80.5 377 ILE B O 1
ATOM 6721 N N . PRO B 1 378 ? -4.691 9.578 -14.555 1 86.94 378 PRO B N 1
ATOM 6722 C CA . PRO B 1 378 ? -4.992 9.148 -13.188 1 86.94 378 PRO B CA 1
ATOM 6723 C C . PRO B 1 378 ? -3.811 9.328 -12.242 1 86.94 378 PRO B C 1
ATOM 6725 O O . PRO B 1 378 ? -2.66 9.375 -12.68 1 86.94 378 PRO B O 1
ATOM 6728 N N . TYR B 1 379 ? -4.105 9.57 -11.016 1 93.62 379 TYR B N 1
ATOM 6729 C CA . TYR B 1 379 ? -3.158 9.594 -9.906 1 93.62 379 TYR B CA 1
ATOM 6730 C C . TYR B 1 379 ? -3.359 8.398 -8.992 1 93.62 379 TYR B C 1
ATOM 6732 O O . TYR B 1 379 ? -4.305 7.625 -9.164 1 93.62 379 TYR B O 1
ATOM 6740 N N . MET B 1 380 ? -2.424 8.195 -8.086 1 94.88 380 MET B N 1
ATOM 6741 C CA . MET B 1 380 ? -2.506 7.086 -7.145 1 94.88 380 MET B CA 1
ATOM 6742 C C . MET B 1 380 ? -3.42 7.426 -5.973 1 94.88 380 MET B C 1
ATOM 6744 O O . MET B 1 380 ? -3.314 6.824 -4.902 1 94.88 380 MET B O 1
ATOM 6748 N N . LEU B 1 381 ? -4.262 8.445 -6.098 1 94.31 381 LEU B N 1
ATOM 6749 C CA . LEU B 1 381 ? -5.137 8.945 -5.047 1 94.31 381 LEU B CA 1
ATOM 6750 C C . LEU B 1 381 ? -6.504 9.328 -5.609 1 94.31 381 LEU B C 1
ATOM 6752 O O . LEU B 1 381 ? -6.625 9.641 -6.797 1 94.31 381 LEU B O 1
ATOM 6756 N N . ASN B 1 382 ? -7.5 9.336 -4.688 1 95.62 382 ASN B N 1
ATOM 6757 C CA . ASN B 1 382 ? -8.812 9.82 -5.09 1 95.62 382 ASN B CA 1
ATOM 6758 C C . ASN B 1 382 ? -8.844 11.344 -5.199 1 95.62 382 ASN B C 1
ATOM 6760 O O . ASN B 1 382 ? -8.414 12.047 -4.281 1 95.62 382 ASN B O 1
ATOM 6764 N N . THR B 1 383 ? -9.344 11.789 -6.34 1 94.81 383 THR B N 1
ATOM 6765 C CA . THR B 1 383 ? -9.422 13.234 -6.527 1 94.81 383 THR B CA 1
ATOM 6766 C C . THR B 1 383 ? -10.859 13.672 -6.812 1 94.81 383 THR B C 1
ATOM 6768 O O . THR B 1 383 ? -11.695 12.844 -7.188 1 94.81 383 THR B O 1
ATOM 6771 N N . ARG B 1 384 ? -11.133 14.859 -6.527 1 93.62 384 ARG B N 1
ATOM 6772 C CA . ARG B 1 384 ? -12.398 15.477 -6.898 1 93.62 384 ARG B CA 1
ATOM 6773 C C . ARG B 1 384 ? -12.18 16.812 -7.605 1 93.62 384 ARG B C 1
ATOM 6775 O O . ARG B 1 384 ? -11.18 17.484 -7.355 1 93.62 384 ARG B O 1
ATOM 6782 N N . GLU B 1 385 ? -13.109 17.156 -8.422 1 92.31 385 GLU B N 1
ATOM 6783 C CA . GLU B 1 385 ? -13.016 18.406 -9.172 1 92.31 385 GLU B CA 1
ATOM 6784 C C . GLU B 1 385 ? -13.398 19.594 -8.297 1 92.31 385 GLU B C 1
ATOM 6786 O O . GLU B 1 385 ? -14.258 19.484 -7.418 1 92.31 385 GLU B O 1
ATOM 6791 N N . LEU B 1 386 ? -12.781 20.656 -8.617 1 91.5 386 LEU B N 1
ATOM 6792 C CA . LEU B 1 386 ? -13.18 21.906 -7.977 1 91.5 386 LEU B CA 1
ATOM 6793 C C . LEU B 1 386 ? -14.43 22.484 -8.633 1 91.5 386 LEU B C 1
ATOM 6795 O O . LEU B 1 386 ? -14.617 22.344 -9.844 1 91.5 386 LEU B O 1
ATOM 6799 N N . ASN B 1 387 ? -15.18 23.109 -7.754 1 90.44 387 ASN B N 1
ATOM 6800 C CA . ASN B 1 387 ? -16.328 23.812 -8.336 1 90.44 387 ASN B CA 1
ATOM 6801 C C . ASN B 1 387 ? -15.883 24.875 -9.328 1 90.44 387 ASN B C 1
ATOM 6803 O O . ASN B 1 387 ? -14.969 25.656 -9.047 1 90.44 387 ASN B O 1
ATOM 6807 N N . LYS B 1 388 ? -16.562 24.891 -10.445 1 89.81 388 LYS B N 1
ATOM 6808 C CA . LYS B 1 388 ? -16.203 25.859 -11.484 1 89.81 388 LYS B CA 1
ATOM 6809 C C . LYS B 1 388 ? -16.484 27.281 -11.016 1 89.81 388 LYS B C 1
ATOM 6811 O O . LYS B 1 388 ? -15.766 28.219 -11.406 1 89.81 388 LYS B O 1
ATOM 6816 N N . ASP B 1 389 ? -17.516 27.375 -10.219 1 88.25 389 ASP B N 1
ATOM 6817 C CA . ASP B 1 389 ? -17.828 28.656 -9.602 1 88.25 389 ASP B CA 1
ATOM 6818 C C . ASP B 1 389 ? -17 28.875 -8.336 1 88.25 389 ASP B C 1
ATOM 6820 O O . ASP B 1 389 ? -17.25 28.25 -7.309 1 88.25 389 ASP B O 1
ATOM 6824 N N . PRO B 1 390 ? -16.109 29.766 -8.328 1 85.25 390 PRO B N 1
ATOM 6825 C CA . PRO B 1 390 ? -15.266 30 -7.156 1 85.25 390 PRO B CA 1
ATOM 6826 C C . PRO B 1 390 ? -16.062 30.391 -5.918 1 85.25 390 PRO B C 1
ATOM 6828 O O . PRO B 1 390 ? -15.641 30.125 -4.789 1 85.25 390 PRO B O 1
ATOM 6831 N N . CYS B 1 391 ? -17.203 31 -6.164 1 85.19 391 CYS B N 1
ATOM 6832 C CA . CYS B 1 391 ? -18.016 31.469 -5.047 1 85.19 391 CYS B CA 1
ATOM 6833 C C . CYS B 1 391 ? -18.703 30.297 -4.352 1 85.19 391 CYS B C 1
ATOM 6835 O O . CYS B 1 391 ? -19.234 30.453 -3.248 1 85.19 391 CYS B O 1
ATOM 6837 N N . LYS B 1 392 ? -18.625 29.141 -4.973 1 87.94 392 LYS B N 1
ATOM 6838 C CA . LYS B 1 392 ? -19.234 27.953 -4.379 1 87.94 392 LYS B CA 1
ATOM 6839 C C . LYS B 1 392 ? -18.188 27.062 -3.723 1 87.94 392 LYS B C 1
ATOM 6841 O O . LYS B 1 392 ? -18.516 26.016 -3.164 1 87.94 392 LYS B O 1
ATOM 6846 N N . ARG B 1 393 ? -17 27.516 -3.785 1 91.75 393 ARG B N 1
ATOM 6847 C CA . ARG B 1 393 ? -15.922 26.797 -3.121 1 91.75 393 ARG B CA 1
ATOM 6848 C C . ARG B 1 393 ? -15.891 27.094 -1.628 1 91.75 393 ARG B C 1
ATOM 6850 O O . ARG B 1 393 ? -16.438 28.109 -1.186 1 91.75 393 ARG B O 1
ATOM 6857 N N . PRO B 1 394 ? -15.328 26.219 -0.853 1 94.44 394 PRO B N 1
ATOM 6858 C CA . PRO B 1 394 ? -15.281 26.469 0.589 1 94.44 394 PRO B CA 1
ATOM 6859 C C . PRO B 1 394 ? -14.43 27.688 0.945 1 94.44 394 PRO B C 1
ATOM 6861 O O . PRO B 1 394 ? -13.523 28.062 0.188 1 94.44 394 PRO B O 1
ATOM 6864 N N . ASP B 1 395 ? -14.773 28.297 2.074 1 94.31 395 ASP B N 1
ATOM 6865 C CA . ASP B 1 395 ? -13.906 29.328 2.631 1 94.31 395 ASP B CA 1
ATOM 6866 C C . ASP B 1 395 ? -12.617 28.719 3.18 1 94.31 395 ASP B C 1
ATOM 6868 O O . ASP B 1 395 ? -12.641 27.688 3.834 1 94.31 395 ASP B O 1
ATOM 6872 N N . ILE B 1 396 ? -11.562 29.406 2.918 1 96.31 396 ILE B N 1
ATOM 6873 C CA . ILE B 1 396 ? -10.258 28.859 3.264 1 96.31 396 ILE B CA 1
ATOM 6874 C C . ILE B 1 396 ? -9.609 29.719 4.348 1 96.31 396 ILE B C 1
ATOM 6876 O O . ILE B 1 396 ? -9.578 30.953 4.238 1 96.31 396 ILE B O 1
ATOM 6880 N N . PHE B 1 397 ? -9.117 29.125 5.379 1 97.88 397 PHE B N 1
ATOM 6881 C CA . PHE B 1 397 ? -8.359 29.75 6.457 1 97.88 397 PHE B CA 1
ATOM 6882 C C . PHE B 1 397 ? -6.984 29.125 6.598 1 97.88 397 PHE B C 1
ATOM 6884 O O . PHE B 1 397 ? -6.867 27.953 6.949 1 97.88 397 PHE B O 1
ATOM 6891 N N . PHE B 1 398 ? -5.914 29.859 6.395 1 98.69 398 PHE B N 1
ATOM 6892 C CA . PHE B 1 398 ? -4.559 29.328 6.438 1 98.69 398 PHE B CA 1
ATOM 6893 C C . PHE B 1 398 ? -3.979 29.438 7.84 1 98.69 398 PHE B C 1
ATOM 6895 O O . PHE B 1 398 ? -4.293 30.375 8.578 1 98.69 398 PHE B O 1
ATOM 6902 N N . PHE B 1 399 ? -3.17 28.547 8.133 1 98.81 399 PHE B N 1
ATOM 6903 C CA . PHE B 1 399 ? -2.451 28.5 9.398 1 98.81 399 PHE B CA 1
ATOM 6904 C C . PHE B 1 399 ? -1.675 29.781 9.633 1 98.81 399 PHE B C 1
ATOM 6906 O O . PHE B 1 399 ? -0.966 30.266 8.742 1 98.81 399 PHE B O 1
ATOM 6913 N N . GLU B 1 400 ? -1.814 30.297 10.852 1 98.44 400 GLU B N 1
ATOM 6914 C CA . GLU B 1 400 ? -1.147 31.547 11.211 1 98.44 400 GLU B CA 1
ATOM 6915 C C . GLU B 1 400 ? -0.154 31.328 12.344 1 98.44 400 GLU B C 1
ATOM 6917 O O . GLU B 1 400 ? 0.987 31.797 12.273 1 98.44 400 GLU B O 1
ATOM 6922 N N . SER B 1 401 ? -0.63 30.609 13.383 1 98.5 401 SER B N 1
ATOM 6923 C CA . SER B 1 401 ? 0.217 30.453 14.562 1 98.5 401 SER B CA 1
ATOM 6924 C C . SER B 1 401 ? -0.22 29.25 15.391 1 98.5 401 SER B C 1
ATOM 6926 O O . SER B 1 401 ? -1.313 28.719 15.195 1 98.5 401 SER B O 1
ATOM 6928 N N . VAL B 1 402 ? 0.688 28.844 16.281 1 98.62 402 VAL B N 1
ATOM 6929 C CA . VAL B 1 402 ? 0.403 27.734 17.172 1 98.62 402 VAL B CA 1
ATOM 6930 C C . VAL B 1 402 ? 1.077 27.984 18.531 1 98.62 402 VAL B C 1
ATOM 6932 O O . VAL B 1 402 ? 2.154 28.578 18.594 1 98.62 402 VAL B O 1
ATOM 6935 N N . ALA B 1 403 ? 0.41 27.594 19.547 1 97.56 403 ALA B N 1
ATOM 6936 C CA . ALA B 1 403 ? 0.952 27.719 20.906 1 97.56 403 ALA B CA 1
ATOM 6937 C C . ALA B 1 403 ? 0.616 26.5 21.75 1 97.56 403 ALA B C 1
ATOM 6939 O O . ALA B 1 403 ? -0.465 25.922 21.625 1 97.56 403 ALA B O 1
ATOM 6940 N N . LEU B 1 404 ? 1.539 26.125 22.5 1 95.5 404 LEU B N 1
ATOM 6941 C CA . LEU B 1 404 ? 1.364 25.047 23.469 1 95.5 404 LEU B CA 1
ATOM 6942 C C . LEU B 1 404 ? 1.291 25.594 24.891 1 95.5 404 LEU B C 1
ATOM 6944 O O . LEU B 1 404 ? 2.193 26.312 25.328 1 95.5 404 LEU B O 1
ATOM 6948 N N . ASP B 1 405 ? 0.183 25.391 25.5 1 91.69 405 ASP B N 1
ATOM 6949 C CA . ASP B 1 405 ? 0.008 25.734 26.906 1 91.69 405 ASP B CA 1
ATOM 6950 C C . ASP B 1 405 ? -0.223 24.484 27.75 1 91.69 405 ASP B C 1
ATOM 6952 O O . ASP B 1 405 ? -1.349 23.984 27.844 1 91.69 405 ASP B O 1
ATOM 6956 N N . LYS B 1 406 ? 0.759 24.016 28.469 1 88.88 406 LYS B N 1
ATOM 6957 C CA . LYS B 1 406 ? 0.725 22.766 29.219 1 88.88 406 LYS B CA 1
ATOM 6958 C C . LYS B 1 406 ? 0.39 21.594 28.297 1 88.88 406 LYS B C 1
ATOM 6960 O O . LYS B 1 406 ? 1.145 21.281 27.375 1 88.88 406 LYS B O 1
ATOM 6965 N N . GLU B 1 407 ? -0.78 21.141 28.391 1 90.62 407 GLU B N 1
ATOM 6966 C CA . GLU B 1 407 ? -1.11 19.969 27.578 1 90.62 407 GLU B CA 1
ATOM 6967 C C . GLU B 1 407 ? -2.115 20.312 26.484 1 90.62 407 GLU B C 1
ATOM 6969 O O . GLU B 1 407 ? -2.537 19.438 25.734 1 90.62 407 GLU B O 1
ATOM 6974 N N . LYS B 1 408 ? -2.328 21.578 26.359 1 95.56 408 LYS B N 1
ATOM 6975 C CA . LYS B 1 408 ? -3.301 22.031 25.359 1 95.56 408 LYS B CA 1
ATOM 6976 C C . LYS B 1 408 ? -2.623 22.797 24.234 1 95.56 408 LYS B C 1
ATOM 6978 O O . LYS B 1 408 ? -1.771 23.656 24.484 1 95.56 408 LYS B O 1
ATOM 6983 N N . ILE B 1 409 ? -2.953 22.453 23.016 1 98.44 409 ILE B N 1
ATOM 6984 C CA . ILE B 1 409 ? -2.412 23.125 21.844 1 98.44 409 ILE B CA 1
ATOM 6985 C C . ILE B 1 409 ? -3.492 24 21.203 1 98.44 409 ILE B C 1
ATOM 6987 O O . ILE B 1 409 ? -4.609 23.531 20.969 1 98.44 409 ILE B O 1
ATOM 6991 N N . GLN B 1 410 ? -3.195 25.219 21 1 98.56 410 GLN B N 1
ATOM 6992 C CA . GLN B 1 410 ? -4.07 26.125 20.25 1 98.56 410 GLN B CA 1
ATOM 6993 C C . GLN B 1 410 ? -3.426 26.547 18.938 1 98.56 410 GLN B C 1
ATOM 6995 O O . GLN B 1 410 ? -2.314 27.078 18.922 1 98.56 410 GLN B O 1
ATOM 7000 N N . SER B 1 411 ? -4.039 26.25 17.859 1 98.75 411 SER B N 1
ATOM 7001 C CA . SER B 1 411 ? -3.607 26.734 16.562 1 98.75 411 SER B CA 1
ATOM 7002 C C . SER B 1 411 ? -4.617 27.719 15.969 1 98.75 411 SER B C 1
ATOM 7004 O O . SER B 1 411 ? -5.828 27.531 16.109 1 98.75 411 SER B O 1
ATOM 7006 N N . ASN B 1 412 ? -4.117 28.734 15.352 1 98.81 412 ASN B N 1
ATOM 7007 C CA . ASN B 1 412 ? -4.941 29.812 14.805 1 98.81 412 ASN B CA 1
ATOM 7008 C C . ASN B 1 412 ? -4.844 29.859 13.281 1 98.81 412 ASN B C 1
ATOM 7010 O O . ASN B 1 412 ? -3.766 29.688 12.719 1 98.81 412 ASN B O 1
ATOM 7014 N N . TYR B 1 413 ? -5.953 30.109 12.68 1 98.69 413 TYR B N 1
ATOM 7015 C CA . TYR B 1 413 ? -6.066 30.188 11.227 1 98.69 413 TYR B CA 1
ATOM 7016 C C . TYR B 1 413 ? -6.793 31.453 10.805 1 98.69 413 TYR B C 1
ATOM 7018 O O . TYR B 1 413 ? -7.77 31.859 11.438 1 98.69 413 TYR B O 1
ATOM 7026 N N . THR B 1 414 ? -6.332 32.094 9.766 1 97.75 414 THR B N 1
ATOM 7027 C CA . THR B 1 414 ? -6.922 33.344 9.305 1 97.75 414 THR B CA 1
ATOM 7028 C C . THR B 1 414 ? -7.48 33.188 7.895 1 97.75 414 THR B C 1
ATOM 7030 O O . THR B 1 414 ? -6.898 32.5 7.066 1 97.75 414 THR B O 1
ATOM 7033 N N . ARG B 1 415 ? -8.523 33.875 7.633 1 95.88 415 ARG B N 1
ATOM 7034 C CA . ARG B 1 415 ? -9.234 33.781 6.363 1 95.88 415 ARG B CA 1
ATOM 7035 C C . ARG B 1 415 ? -8.359 34.25 5.211 1 95.88 415 ARG B C 1
ATOM 7037 O O . ARG B 1 415 ? -7.66 35.281 5.328 1 95.88 415 ARG B O 1
ATOM 7044 N N . HIS B 1 416 ? -8.359 33.438 4.211 1 91 416 HIS B N 1
ATOM 7045 C CA . HIS B 1 416 ? -7.715 33.844 2.963 1 91 416 HIS B CA 1
ATOM 7046 C C . HIS B 1 416 ? -8.734 34.344 1.946 1 91 416 HIS B C 1
ATOM 7048 O O . HIS B 1 416 ? -9.641 33.594 1.556 1 91 416 HIS B O 1
ATOM 7054 N N . ALA B 1 417 ? -8.789 35.562 1.696 1 72.81 417 ALA B N 1
ATOM 7055 C CA . ALA B 1 417 ? -9.797 36.188 0.863 1 72.81 417 ALA B CA 1
ATOM 7056 C C . ALA B 1 417 ? -9.609 35.844 -0.607 1 72.81 417 ALA B C 1
ATOM 7058 O O . ALA B 1 417 ? -8.492 35.875 -1.128 1 72.81 417 ALA B O 1
ATOM 7059 N N . PHE B 1 418 ? -10.586 34.969 -0.985 1 64.44 418 PHE B N 1
ATOM 7060 C CA . PHE B 1 418 ? -10.617 34.812 -2.434 1 64.44 418 PHE B CA 1
ATOM 7061 C C . PHE B 1 418 ? -11.633 35.75 -3.064 1 64.44 418 PHE B C 1
ATOM 7063 O O . PHE B 1 418 ? -12.695 36 -2.486 1 64.44 418 PHE B O 1
ATOM 7070 N N . GLY B 1 419 ? -11.406 36.25 -4.254 1 62.06 419 GLY B N 1
ATOM 7071 C CA . GLY B 1 419 ? -12.148 37.125 -5.145 1 62.06 419 GLY B CA 1
ATOM 7072 C C . GLY B 1 419 ? -13.375 37.75 -4.5 1 62.06 419 GLY B C 1
ATOM 7073 O O . GLY B 1 419 ? -13.633 37.531 -3.312 1 62.06 419 GLY B O 1
ATOM 7074 N N . ASN B 1 420 ? -14.078 38.719 -5.125 1 62.59 420 ASN B N 1
ATOM 7075 C CA . ASN B 1 420 ? -15.219 39.531 -4.75 1 62.59 420 ASN B CA 1
ATOM 7076 C C . ASN B 1 420 ? -16.484 38.719 -4.578 1 62.59 420 ASN B C 1
ATOM 7078 O O . ASN B 1 420 ? -17.391 38.781 -5.414 1 62.59 420 ASN B O 1
ATOM 7082 N N . CYS B 1 421 ? -16.344 37.531 -3.961 1 68.06 421 CYS B N 1
ATOM 7083 C CA . CYS B 1 421 ? -17.609 36.812 -3.768 1 68.06 421 CYS B CA 1
ATOM 7084 C C . CYS B 1 421 ? -18.438 37.469 -2.676 1 68.06 421 CYS B C 1
ATOM 7086 O O . CYS B 1 421 ? -18.641 36.906 -1.605 1 68.06 421 CYS B O 1
ATOM 7088 N N . GLN B 1 422 ? -18.312 38.812 -2.367 1 54.75 422 GLN B N 1
ATOM 7089 C CA . GLN B 1 422 ? -18.938 39.594 -1.298 1 54.75 422 GLN B CA 1
ATOM 7090 C C . GLN B 1 422 ? -20.438 39.25 -1.189 1 54.75 422 GLN B C 1
ATOM 7092 O O . GLN B 1 422 ? -21 39.281 -0.098 1 54.75 422 GLN B O 1
ATOM 7097 N N . GLN B 1 423 ? -21.078 39.219 -2.287 1 51.19 423 GLN B N 1
ATOM 7098 C CA . GLN B 1 423 ? -22.531 39.25 -2.191 1 51.19 423 GLN B CA 1
ATOM 7099 C C . GLN B 1 423 ? -23.078 37.938 -1.665 1 51.19 423 GLN B C 1
ATOM 7101 O O . GLN B 1 423 ? -24.281 37.781 -1.51 1 51.19 423 GLN B O 1
ATOM 7106 N N . ASN B 1 424 ? -22.172 36.969 -1.262 1 56.25 424 ASN B N 1
ATOM 7107 C CA . ASN B 1 424 ? -22.75 35.656 -1.021 1 56.25 424 ASN B CA 1
ATOM 7108 C C . ASN B 1 424 ? -23.156 35.469 0.441 1 56.25 424 ASN B C 1
ATOM 7110 O O . ASN B 1 424 ? -22.469 35.969 1.341 1 56.25 424 ASN B O 1
ATOM 7114 N N . MET B 1 425 ? -24.422 35.281 0.741 1 63.69 425 MET B N 1
ATOM 7115 C CA . MET B 1 425 ? -25.219 34.969 1.924 1 63.69 425 MET B CA 1
ATOM 7116 C C . MET B 1 425 ? -24.734 33.688 2.586 1 63.69 425 MET B C 1
ATOM 7118 O O . MET B 1 425 ? -25.516 32.938 3.186 1 63.69 425 MET B O 1
ATOM 7122 N N . SER B 1 426 ? -23.359 33.531 2.619 1 74.75 426 SER B N 1
ATOM 7123 C CA . SER B 1 426 ? -22.906 32.312 3.32 1 74.75 426 SER B CA 1
ATOM 7124 C C . SER B 1 426 ? -22.891 32.531 4.828 1 74.75 426 SER B C 1
ATOM 7126 O O . SER B 1 426 ? -22.609 33.625 5.305 1 74.75 426 SER B O 1
ATOM 7128 N N . PRO B 1 427 ? -23.375 31.531 5.566 1 82.06 427 PRO B N 1
ATOM 7129 C CA . PRO B 1 427 ? -23.359 31.641 7.027 1 82.06 427 PRO B CA 1
ATOM 7130 C C . PRO B 1 427 ? -21.953 31.891 7.582 1 82.06 427 PRO B C 1
ATOM 7132 O O . PRO B 1 427 ? -21.812 32.312 8.727 1 82.06 427 PRO B O 1
ATOM 7135 N N . ALA B 1 428 ? -20.922 31.719 6.766 1 85.69 428 ALA B N 1
ATOM 7136 C CA . ALA B 1 428 ? -19.562 31.875 7.242 1 85.69 428 ALA B CA 1
ATOM 7137 C C . ALA B 1 428 ? -18.938 33.156 6.703 1 85.69 428 ALA B C 1
ATOM 7139 O O . ALA B 1 428 ? -17.719 33.375 6.82 1 85.69 428 ALA B O 1
ATOM 7140 N N . LYS B 1 429 ? -19.688 34 6.117 1 86.69 429 LYS B N 1
ATOM 7141 C CA . LYS B 1 429 ? -19.172 35.188 5.422 1 86.69 429 LYS B CA 1
ATOM 7142 C C . LYS B 1 429 ? -18.438 36.094 6.379 1 86.69 429 LYS B C 1
ATOM 7144 O O . LYS B 1 429 ? -17.469 36.781 5.984 1 86.69 429 LYS B O 1
ATOM 7149 N N . ASP B 1 430 ? -18.844 36.125 7.637 1 89.31 430 ASP B N 1
ATOM 7150 C CA . ASP B 1 430 ? -18.281 37.094 8.586 1 89.31 430 ASP B CA 1
ATOM 7151 C C . ASP B 1 430 ? -17.109 36.469 9.352 1 89.31 430 ASP B C 1
ATOM 7153 O O . ASP B 1 430 ? -16.438 37.156 10.117 1 89.31 430 ASP B O 1
ATOM 7157 N N . LEU B 1 431 ? -16.906 35.188 9.18 1 93.38 431 LEU B N 1
ATOM 7158 C CA . LEU B 1 431 ? -15.836 34.5 9.891 1 93.38 431 LEU B CA 1
ATOM 7159 C C . LEU B 1 431 ? -14.477 35.031 9.445 1 93.38 431 LEU B C 1
ATOM 7161 O O . LEU B 1 431 ? -14.164 35.031 8.25 1 93.38 431 LEU B O 1
ATOM 7165 N N . LYS B 1 432 ? -13.625 35.438 10.414 1 95.31 432 LYS B N 1
ATOM 7166 C CA . LYS B 1 432 ? -12.312 36 10.102 1 95.31 432 LYS B CA 1
ATOM 7167 C C . LYS B 1 432 ? -11.195 35.062 10.586 1 95.31 432 LYS B C 1
ATOM 7169 O O . LYS B 1 432 ? -10.117 35.031 10 1 95.31 432 LYS B O 1
ATOM 7174 N N . GLN B 1 433 ? -11.547 34.406 11.664 1 97.81 433 GLN B N 1
ATOM 7175 C CA . GLN B 1 433 ? -10.523 33.562 12.289 1 97.81 433 GLN B CA 1
ATOM 7176 C C . GLN B 1 433 ? -11.117 32.25 12.805 1 97.81 433 GLN B C 1
ATOM 7178 O O . GLN B 1 433 ? -12.289 32.219 13.195 1 97.81 433 GLN B O 1
ATOM 7183 N N . ILE B 1 434 ? -10.32 31.219 12.805 1 98.5 434 ILE B N 1
ATOM 7184 C CA . ILE B 1 434 ? -10.688 29.938 13.406 1 98.5 434 ILE B CA 1
ATOM 7185 C C . ILE B 1 434 ? -9.594 29.5 14.375 1 98.5 434 ILE B C 1
ATOM 7187 O O . ILE B 1 434 ? -8.406 29.5 14.031 1 98.5 434 ILE B O 1
ATOM 7191 N N . ARG B 1 435 ? -9.977 29.188 15.594 1 98.69 435 ARG B N 1
ATOM 7192 C CA . ARG B 1 435 ? -9.086 28.641 16.609 1 98.69 435 ARG B CA 1
ATOM 7193 C C . ARG B 1 435 ? -9.359 27.156 16.828 1 98.69 435 ARG B C 1
ATOM 7195 O O . ARG B 1 435 ? -10.492 26.75 17.109 1 98.69 435 ARG B O 1
ATOM 7202 N N . VAL B 1 436 ? -8.344 26.359 16.688 1 98.81 436 VAL B N 1
ATOM 7203 C CA . VAL B 1 436 ? -8.469 24.906 16.859 1 98.81 436 VAL B CA 1
ATOM 7204 C C . VAL B 1 436 ? -7.723 24.469 18.125 1 98.81 436 VAL B C 1
ATOM 7206 O O . VAL B 1 436 ? -6.551 24.812 18.297 1 98.81 436 VAL B O 1
ATOM 7209 N N . PHE B 1 437 ? -8.398 23.766 18.984 1 98.56 437 PHE B N 1
ATOM 7210 C CA . PHE B 1 437 ? -7.828 23.234 20.219 1 98.56 437 PHE B CA 1
ATOM 7211 C C . PHE B 1 437 ? -7.672 21.719 20.156 1 98.56 437 PHE B C 1
ATOM 7213 O O . PHE B 1 437 ? -8.547 21.031 19.641 1 98.56 437 PHE B O 1
ATOM 7220 N N . SER B 1 438 ? -6.535 21.266 20.594 1 98.12 438 SER B N 1
ATOM 7221 C CA . SER B 1 438 ? -6.246 19.844 20.578 1 98.12 438 SER B CA 1
ATOM 7222 C C . SER B 1 438 ? -5.227 19.469 21.656 1 98.12 438 SER B C 1
ATOM 7224 O O . SER B 1 438 ? -4.695 20.359 22.328 1 98.12 438 SER B O 1
ATOM 7226 N N . GLN B 1 439 ? -5.062 18.219 21.875 1 96.44 439 GLN B N 1
ATOM 7227 C CA . GLN B 1 439 ? -3.947 17.656 22.625 1 96.44 439 GLN B CA 1
ATOM 7228 C C . GLN B 1 439 ? -2.932 16.984 21.703 1 96.44 439 GLN B C 1
ATOM 7230 O O . GLN B 1 439 ? -3.244 16.672 20.562 1 96.44 439 GLN B O 1
ATOM 7235 N N . GLN B 1 440 ? -1.753 16.844 22.25 1 94.69 440 GLN B N 1
ATOM 7236 C CA . GLN B 1 440 ? -0.723 16.219 21.438 1 94.69 440 GLN B CA 1
ATOM 7237 C C . GLN B 1 440 ? -1.151 14.82 20.984 1 94.69 440 GLN B C 1
ATOM 7239 O O . GLN B 1 440 ? -1.701 14.047 21.766 1 94.69 440 GLN B O 1
ATOM 7244 N N . LEU B 1 441 ? -0.974 14.609 19.719 1 93.62 441 LEU B N 1
ATOM 7245 C CA . LEU B 1 441 ? -1.3 13.297 19.172 1 93.62 441 LEU B CA 1
ATOM 7246 C C . LEU B 1 441 ? -0.15 12.312 19.375 1 93.62 441 LEU B C 1
ATOM 7248 O O . LEU B 1 441 ? 0.891 12.422 18.719 1 93.62 441 LEU B O 1
ATOM 7252 N N . ARG B 1 442 ? -0.294 11.422 20.344 1 83.69 442 ARG B N 1
ATOM 7253 C CA . ARG B 1 442 ? 0.709 10.398 20.609 1 83.69 442 ARG B CA 1
ATOM 7254 C C . ARG B 1 442 ? 0.33 9.078 19.969 1 83.69 442 ARG B C 1
ATOM 7256 O O . ARG B 1 442 ? -0.68 8.469 20.328 1 83.69 442 ARG B O 1
ATOM 7263 N N . ARG B 1 443 ? 1.086 8.781 19 1 80.12 443 ARG B N 1
ATOM 7264 C CA . ARG B 1 443 ? 0.834 7.504 18.344 1 80.12 443 ARG B CA 1
ATOM 7265 C C . ARG B 1 443 ? 1.725 6.406 18.906 1 80.12 443 ARG B C 1
ATOM 7267 O O . ARG B 1 443 ? 2.939 6.582 19.031 1 80.12 443 ARG B O 1
ATOM 7274 N N . GLN B 1 444 ? 1.065 5.473 19.547 1 72.12 444 GLN B N 1
ATOM 7275 C CA . GLN B 1 444 ? 1.82 4.332 20.062 1 72.12 444 GLN B CA 1
ATOM 7276 C C . GLN B 1 444 ? 2.078 3.311 18.953 1 72.12 444 GLN B C 1
ATOM 7278 O O . GLN B 1 444 ? 1.195 3.035 18.141 1 72.12 444 GLN B O 1
ATOM 7283 N N . SER B 1 445 ? 3.303 2.859 19.062 1 68.75 445 SER B N 1
ATOM 7284 C CA . SER B 1 445 ? 3.701 1.876 18.062 1 68.75 445 SER B CA 1
ATOM 7285 C C . SER B 1 445 ? 2.816 0.635 18.125 1 68.75 445 SER B C 1
ATOM 7287 O O . SER B 1 445 ? 2.502 0.143 19.203 1 68.75 445 SER B O 1
ATOM 7289 N N . GLY B 1 446 ? 2.318 0.25 16.984 1 68.12 446 GLY B N 1
ATOM 7290 C CA . GLY B 1 446 ? 1.566 -0.992 16.891 1 68.12 446 GLY B CA 1
ATOM 7291 C C . GLY B 1 446 ? 0.066 -0.79 16.984 1 68.12 446 GLY B C 1
ATOM 7292 O O . GLY B 1 446 ? -0.707 -1.728 16.781 1 68.12 446 GLY B O 1
ATOM 7293 N N . LEU B 1 447 ? -0.281 0.446 17.312 1 78.06 447 LEU B N 1
ATOM 7294 C CA . LEU B 1 447 ? -1.716 0.684 17.422 1 78.06 447 LEU B CA 1
ATOM 7295 C C . LEU B 1 447 ? -2.289 1.181 16.094 1 78.06 447 LEU B C 1
ATOM 7297 O O . LEU B 1 447 ? -1.613 1.896 15.359 1 78.06 447 LEU B O 1
ATOM 7301 N N . ALA B 1 448 ? -3.512 0.702 15.891 1 89.31 448 ALA B N 1
ATOM 7302 C CA . ALA B 1 448 ? -4.234 1.119 14.688 1 89.31 448 ALA B CA 1
ATOM 7303 C C . ALA B 1 448 ? -4.539 2.613 14.727 1 89.31 448 ALA B C 1
ATOM 7305 O O . ALA B 1 448 ? -4.723 3.189 15.797 1 89.31 448 ALA B O 1
ATOM 7306 N N . ILE B 1 449 ? -4.582 3.217 13.57 1 93.12 449 ILE B N 1
ATOM 7307 C CA . ILE B 1 449 ? -4.844 4.648 13.453 1 93.12 449 ILE B CA 1
ATOM 7308 C C . ILE B 1 449 ? -6.332 4.883 13.219 1 93.12 449 ILE B C 1
ATOM 7310 O O . ILE B 1 449 ? -6.949 4.215 12.383 1 93.12 449 ILE B O 1
ATOM 7314 N N . ARG B 1 450 ? -6.91 5.754 13.992 1 95.94 450 ARG B N 1
ATOM 7315 C CA . ARG B 1 450 ? -8.297 6.188 13.82 1 95.94 450 ARG B CA 1
ATOM 7316 C C . ARG B 1 450 ? -8.383 7.707 13.711 1 95.94 450 ARG B C 1
ATOM 7318 O O . ARG B 1 450 ? -7.738 8.43 14.477 1 95.94 450 ARG B O 1
ATOM 7325 N N . ARG B 1 451 ? -9.062 8.18 12.688 1 97.5 451 ARG B N 1
ATOM 7326 C CA . ARG B 1 451 ? -9.266 9.617 12.555 1 97.5 451 ARG B CA 1
ATOM 7327 C C . ARG B 1 451 ? -9.922 10.203 13.805 1 97.5 451 ARG B C 1
ATOM 7329 O O . ARG B 1 451 ? -10.852 9.609 14.359 1 97.5 451 ARG B O 1
ATOM 7336 N N . GLU B 1 452 ? -9.477 11.344 14.203 1 97.25 452 GLU B N 1
ATOM 7337 C CA . GLU B 1 452 ? -10.047 11.984 15.383 1 97.25 452 GLU B CA 1
ATOM 7338 C C . GLU B 1 452 ? -11.328 12.734 15.031 1 97.25 452 GLU B C 1
ATOM 7340 O O . GLU B 1 452 ? -11.539 13.117 13.875 1 97.25 452 GLU B O 1
ATOM 7345 N N . CYS B 1 453 ? -12.141 12.898 16.062 1 97.88 453 CYS B N 1
ATOM 7346 C CA . CYS B 1 453 ? -13.383 13.664 15.938 1 97.88 453 CYS B CA 1
ATOM 7347 C C . CYS B 1 453 ? -13.172 15.109 16.359 1 97.88 453 CYS B C 1
ATOM 7349 O O . CYS B 1 453 ? -12.117 15.453 16.906 1 97.88 453 CYS B O 1
ATOM 7351 N N . CYS B 1 454 ? -14.109 15.984 15.977 1 98.12 454 CYS B N 1
ATOM 7352 C CA . CYS B 1 454 ? -14.062 17.359 16.438 1 98.12 454 CYS B CA 1
ATOM 7353 C C . CYS B 1 454 ? -15.469 17.938 16.609 1 98.12 454 CYS B C 1
ATOM 7355 O O . CYS B 1 454 ? -16.438 17.344 16.141 1 98.12 454 CYS B O 1
ATOM 7357 N N . ASP B 1 455 ? -15.477 19.062 17.391 1 97.06 455 ASP B N 1
ATOM 7358 C CA . ASP B 1 455 ? -16.719 19.797 17.609 1 97.06 455 ASP B CA 1
ATOM 7359 C C . ASP B 1 455 ? -16.5 21.297 17.422 1 97.06 455 ASP B C 1
ATOM 7361 O O . ASP B 1 455 ? -15.453 21.828 17.797 1 97.06 455 ASP B O 1
ATOM 7365 N N . VAL B 1 456 ? -17.484 21.891 16.797 1 96.81 456 VAL B N 1
ATOM 7366 C CA . VAL B 1 456 ? -17.516 23.359 16.812 1 96.81 456 VAL B CA 1
ATOM 7367 C C . VAL B 1 456 ? -18.047 23.844 18.156 1 96.81 456 VAL B C 1
ATOM 7369 O O . VAL B 1 456 ? -19.141 23.484 18.562 1 96.81 456 VAL B O 1
ATOM 7372 N N . SER B 1 457 ? -17.266 24.672 18.734 1 95.94 457 SER B N 1
ATOM 7373 C CA . SER B 1 457 ? -17.609 25.125 20.078 1 95.94 457 SER B CA 1
ATOM 7374 C C . SER B 1 457 ? -18.812 26.062 20.078 1 95.94 457 SER B C 1
ATOM 7376 O O . SER B 1 457 ? -18.953 26.875 19.172 1 95.94 457 SER B O 1
ATOM 7378 N N . GLN B 1 458 ? -19.562 26.031 21.203 1 91.5 458 GLN B N 1
ATOM 7379 C CA . GLN B 1 458 ? -20.688 26.938 21.375 1 91.5 458 GLN B CA 1
ATOM 7380 C C . GLN B 1 458 ? -20.219 28.359 21.688 1 91.5 458 GLN B C 1
ATOM 7382 O O . GLN B 1 458 ? -20.984 29.312 21.562 1 91.5 458 GLN B O 1
ATOM 7387 N N . THR B 1 459 ? -19 28.469 22.016 1 89.38 459 THR B N 1
ATOM 7388 C CA . THR B 1 459 ? -18.438 29.781 22.375 1 89.38 459 THR B CA 1
ATOM 7389 C C . THR B 1 459 ? -17.984 30.531 21.125 1 89.38 459 THR B C 1
ATOM 7391 O O . THR B 1 459 ? -17.453 31.641 21.219 1 89.38 459 THR B O 1
ATOM 7394 N N . SER B 1 460 ? -18.203 29.938 20.047 1 92.31 460 SER B N 1
ATOM 7395 C CA . SER B 1 460 ? -17.859 30.594 18.797 1 92.31 460 SER B CA 1
ATOM 7396 C C . SER B 1 460 ? -18.656 31.875 18.609 1 92.31 460 SER B C 1
ATOM 7398 O O . SER B 1 460 ? -19.828 31.953 18.984 1 92.31 460 SER B O 1
ATOM 7400 N N . SER B 1 461 ? -18 32.875 18.078 1 92.94 461 SER B N 1
ATOM 7401 C CA . SER B 1 461 ? -18.641 34.125 17.719 1 92.94 461 SER B CA 1
ATOM 7402 C C . SER B 1 461 ? -18.891 34.219 16.219 1 92.94 461 SER B C 1
ATOM 7404 O O . SER B 1 461 ? -18.625 33.25 15.492 1 92.94 461 SER B O 1
ATOM 7406 N N . GLU B 1 462 ? -19.406 35.344 15.852 1 90.88 462 GLU B N 1
ATOM 7407 C CA . GLU B 1 462 ? -19.688 35.531 14.438 1 90.88 462 GLU B CA 1
ATOM 7408 C C . GLU B 1 462 ? -18.406 35.656 13.625 1 90.88 462 GLU B C 1
ATOM 7410 O O . GLU B 1 462 ? -18.375 35.281 12.453 1 90.88 462 GLU B O 1
ATOM 7415 N N . THR B 1 463 ? -17.375 36.094 14.273 1 95.38 463 THR B N 1
ATOM 7416 C CA . THR B 1 463 ? -16.156 36.375 13.523 1 95.38 463 THR B CA 1
ATOM 7417 C C . THR B 1 463 ? -15.07 35.344 13.844 1 95.38 463 THR B C 1
ATOM 7419 O O . THR B 1 463 ? -14.07 35.25 13.133 1 95.38 463 THR B O 1
ATOM 7422 N N . VAL B 1 464 ? -15.273 34.688 14.977 1 97.62 464 VAL B N 1
ATOM 7423 C CA . VAL B 1 464 ? -14.273 33.719 15.383 1 97.62 464 VAL B CA 1
ATOM 7424 C C . VAL B 1 464 ? -14.945 32.375 15.672 1 97.62 464 VAL B C 1
ATOM 7426 O O . VAL B 1 464 ? -15.836 32.281 16.516 1 97.62 464 VAL B O 1
ATOM 7429 N N . MET B 1 465 ? -14.539 31.328 15 1 97.56 465 MET B N 1
ATOM 7430 C CA . MET B 1 465 ? -15 29.953 15.242 1 97.56 465 MET B CA 1
ATOM 7431 C C . MET B 1 465 ? -13.984 29.172 16.062 1 97.56 465 MET B C 1
ATOM 7433 O O . MET B 1 465 ? -12.781 29.297 15.852 1 97.56 465 MET B O 1
ATOM 7437 N N . GLU B 1 466 ? -14.438 28.453 17.031 1 98.31 466 GLU B N 1
ATOM 7438 C CA . GLU B 1 466 ? -13.578 27.594 17.859 1 98.31 466 GLU B CA 1
ATOM 7439 C C . GLU B 1 466 ? -13.906 26.125 17.625 1 98.31 466 GLU B C 1
ATOM 7441 O O . GLU B 1 466 ? -15.07 25.719 17.688 1 98.31 466 GLU B O 1
ATOM 7446 N N . ILE B 1 467 ? -12.875 25.359 17.328 1 98.56 467 ILE B N 1
ATOM 7447 C CA . ILE B 1 467 ? -13.008 23.922 17.078 1 98.56 467 ILE B CA 1
ATOM 7448 C C . ILE B 1 467 ? -12.188 23.141 18.094 1 98.56 467 ILE B C 1
ATOM 7450 O O . ILE B 1 467 ? -11.031 23.484 18.375 1 98.56 467 ILE B O 1
ATOM 7454 N N . ASN B 1 468 ? -12.766 22.109 18.625 1 98.44 468 ASN B N 1
ATOM 7455 C CA . ASN B 1 468 ? -12.07 21.203 19.531 1 98.44 468 ASN B CA 1
ATOM 7456 C C . ASN B 1 468 ? -11.883 19.812 18.922 1 98.44 468 ASN B C 1
ATOM 7458 O O . ASN B 1 468 ? -12.852 19.094 18.703 1 98.44 468 ASN B O 1
ATOM 7462 N N . ILE B 1 469 ? -10.641 19.453 18.703 1 98.44 469 ILE B N 1
ATOM 7463 C CA . ILE B 1 469 ? -10.328 18.109 18.234 1 98.44 469 ILE B CA 1
ATOM 7464 C C . ILE B 1 469 ? -10.195 17.156 19.438 1 98.44 469 ILE B C 1
ATOM 7466 O O . ILE B 1 469 ? -9.57 17.5 20.438 1 98.44 469 ILE B O 1
ATOM 7470 N N . ARG B 1 470 ? -10.719 15.953 19.297 1 97 470 ARG B N 1
ATOM 7471 C CA . ARG B 1 470 ? -10.742 14.977 20.391 1 97 470 ARG B CA 1
ATOM 7472 C C . ARG B 1 470 ? -10.797 13.555 19.844 1 97 470 ARG B C 1
ATOM 7474 O O . ARG B 1 470 ? -11.023 13.352 18.641 1 97 470 ARG B O 1
ATOM 7481 N N . LYS B 1 471 ? -10.531 12.672 20.734 1 95.19 471 LYS B N 1
ATOM 7482 C CA . LYS B 1 471 ? -10.758 11.273 20.375 1 95.19 471 LYS B CA 1
ATOM 7483 C C . LYS B 1 471 ? -12.242 11 20.156 1 95.19 471 LYS B C 1
ATOM 7485 O O . LYS B 1 471 ? -13.094 11.539 20.859 1 95.19 471 LYS B O 1
ATOM 7490 N N . CYS B 1 472 ? -12.523 10.148 19.156 1 96.69 472 CYS B N 1
ATOM 7491 C CA . CYS B 1 472 ? -13.914 9.742 18.938 1 96.69 472 CYS B CA 1
ATOM 7492 C C . CYS B 1 472 ? -14.406 8.844 20.047 1 96.69 472 CYS B C 1
ATOM 7494 O O . CYS B 1 472 ? -13.648 8.039 20.594 1 96.69 472 CYS B O 1
ATOM 7496 N N . LYS B 1 473 ? -15.664 8.953 20.281 1 94.12 473 LYS B N 1
ATOM 7497 C CA . LYS B 1 473 ? -16.312 7.957 21.141 1 94.12 473 LYS B CA 1
ATOM 7498 C C . LYS B 1 473 ? -16.422 6.609 20.438 1 94.12 473 LYS B C 1
ATOM 7500 O O . LYS B 1 473 ? -16.156 6.508 19.234 1 94.12 473 LYS B O 1
ATOM 7505 N N . ASP B 1 474 ? -16.641 5.496 21.125 1 86.12 474 ASP B N 1
ATOM 7506 C CA . ASP B 1 474 ? -16.562 4.125 20.641 1 86.12 474 ASP B CA 1
ATOM 7507 C C . ASP B 1 474 ? -17.344 3.965 19.328 1 86.12 474 ASP B C 1
ATOM 7509 O O . ASP B 1 474 ? -16.844 3.404 18.359 1 86.12 474 ASP B O 1
ATOM 7513 N N . ASP B 1 475 ? -18.594 4.309 19.25 1 88.44 475 ASP B N 1
ATOM 7514 C CA . ASP B 1 475 ? -19.344 4.094 18.016 1 88.44 475 ASP B CA 1
ATOM 7515 C C . ASP B 1 475 ? -19.734 5.426 17.375 1 88.44 475 ASP B C 1
ATOM 7517 O O . ASP B 1 475 ? -20.75 5.508 16.672 1 88.44 475 ASP B O 1
ATOM 7521 N N . GLU B 1 476 ? -18.844 6.406 17.688 1 95.44 476 GLU B N 1
ATOM 7522 C CA . GLU B 1 476 ? -19.156 7.719 17.141 1 95.44 476 GLU B CA 1
ATOM 7523 C C . GLU B 1 476 ? -18.828 7.773 15.641 1 95.44 476 GLU B C 1
ATOM 7525 O O . GLU B 1 476 ? -17.734 7.391 15.227 1 95.44 476 GLU B O 1
ATOM 7530 N N . LEU B 1 477 ? -19.797 8.195 14.859 1 97.31 477 LEU B N 1
ATOM 7531 C CA . LEU B 1 477 ? -19.609 8.406 13.43 1 97.31 477 LEU B CA 1
ATOM 7532 C C . LEU B 1 477 ? -19.234 9.852 13.141 1 97.31 477 LEU B C 1
ATOM 7534 O O . LEU B 1 477 ? -19.797 10.773 13.719 1 97.31 477 LEU B O 1
ATOM 7538 N N . ILE B 1 478 ? -18.281 10.055 12.273 1 98 478 ILE B N 1
ATOM 7539 C CA . ILE B 1 478 ? -18 11.375 11.727 1 98 478 ILE B CA 1
ATOM 7540 C C . ILE B 1 478 ? -18.969 11.68 10.586 1 98 478 ILE B C 1
ATOM 7542 O O . ILE B 1 478 ? -18.672 11.398 9.422 1 98 478 ILE B O 1
ATOM 7546 N N . ALA B 1 479 ? -20.078 12.164 10.945 1 96.19 479 ALA B N 1
ATOM 7547 C CA . ALA B 1 479 ? -21.156 12.398 9.992 1 96.19 479 ALA B CA 1
ATOM 7548 C C . ALA B 1 479 ? -22.109 13.477 10.5 1 96.19 479 ALA B C 1
ATOM 7550 O O . ALA B 1 479 ? -22.062 13.859 11.664 1 96.19 479 ALA B O 1
ATOM 7551 N N . MET B 1 480 ? -22.922 13.906 9.484 1 90.69 480 MET B N 1
ATOM 7552 C CA . MET B 1 480 ? -23.953 14.891 9.828 1 90.69 480 MET B CA 1
ATOM 7553 C C . MET B 1 480 ? -25.031 14.258 10.695 1 90.69 480 MET B C 1
ATOM 7555 O O . MET B 1 480 ? -25.359 13.078 10.523 1 90.69 480 MET B O 1
ATOM 7559 N N . HIS B 1 481 ? -25.406 14.891 11.82 1 77.19 481 HIS B N 1
ATOM 7560 C CA . HIS B 1 481 ? -26.469 14.375 12.664 1 77.19 481 HIS B CA 1
ATOM 7561 C C . HIS B 1 481 ? -27.797 15.039 12.344 1 77.19 481 HIS B C 1
ATOM 7563 O O . HIS B 1 481 ? -27.844 16.25 12.094 1 77.19 481 HIS B O 1
ATOM 7569 N N . TRP B 1 482 ? -28.734 14.211 11.812 1 60.09 482 TRP B N 1
ATOM 7570 C CA . TRP B 1 482 ? -30.062 14.75 11.594 1 60.09 482 TRP B CA 1
ATOM 7571 C C . TRP B 1 482 ? -30.859 14.805 12.898 1 60.09 482 TRP B C 1
ATOM 7573 O O . TRP B 1 482 ? -30.625 14 13.805 1 60.09 482 TRP B O 1
#

Sequence (964 aa):
MASPRLLLRTISSFSPLRVLLLLSAVLILSFLLFFPKPLLRPPDGAATPRPPAPTPTSPRHLLFGIASSSRSWPRRKPYLRIWWRPGLMQGAAFLDSPSAPASGDDDDSRLPPARVSADSSNLPYAYKGGLRSAVRVARIVKELVDGVVGNGSSPDARSDDIRWVVLGDDDTLFIPENLAGTLARYDWEQWYYVGAGSESVEQNAKHSFSMAFGGGGFAISYPLAKALARVLDSCLVRYAHLYGSDDRVFSCLAELGVGLTHEPGFHQFD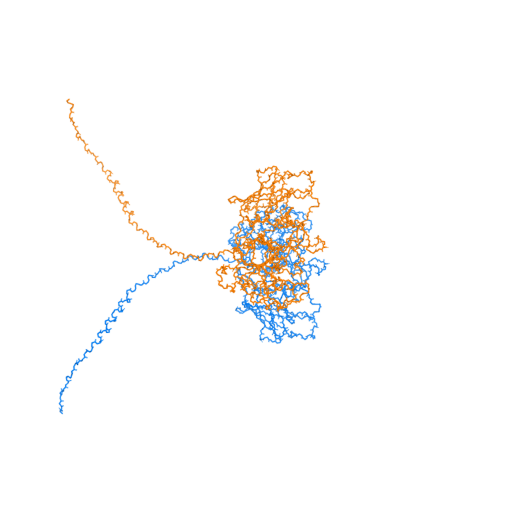LRGDIFGILSAHPLSPLISLHHIDRVEPIFPGMTHVAALDHLFKAVNIDPGRILQQTICYDSTKLLTVSVSWGYVVQVFEGNQLLVDLLSLPQTFTPWRRGRNSSLIPYMLNTRELNKDPCKRPDIFFFESVALDKEKIQSNYTRHAFGNCQQNMSPAKDLKQIRVFSQQLRRQSGLAIRRECCDVSQTSSETVMEINIRKCKDDELIAMHWMASPRLLLRTISSFSPLRVLLLLSAVLILSFLLFFPKPLLRPPDGAATPRPPAPTPTSPRHLLFGIASSSRSWPRRKPYLRIWWRPGLMQGAAFLDSPSAPASGDDDDSRLPPARVSADSSNLPYAYKGGLRSAVRVARIVKELVDGVVGNGSSPDARSDDIRWVVLGDDDTLFIPENLAGTLARYDWEQWYYVGAGSESVEQNAKHSFSMAFGGGGFAISYPLAKALARVLDSCLVRYAHLYGSDDRVFSCLAELGVGLTHEPGFHQFDLRGDIFGILSAHPLSPLISLHHIDRVEPIFPGMTHVAALDHLFKAVNIDPGRILQQTICYDSTKLLTVSVSWGYVVQVFEGNQLLVDLLSLPQTFTPWRRGRNSSLIPYMLNTRELNKDPCKRPDIFFFESVALDKEKIQSNYTRHAFGNCQQNMSPAKDLKQIRVFSQQLRRQSGLAIRRECCDVSQTSSETVMEINIRKCKDDELIAMHW

Organism: Musa acuminata subsp. malaccensis (NCBI:txid214687)

pLDDT: mean 85.11, std 21.77, range [17.97, 98.94]

InterPro domains:
  IPR006740 Protein of unknown function DUF604 [PF04646] (203-454)

Radius of gyration: 37.51 Å; Cα contacts (8 Å, |Δi|>4): 1915; chains: 2; bounding box: 110×122×154 Å

Nearest PDB structures (foldseek):
  8yrl-assembly1_B  TM=6.764E-01  e=2.012E-19  Aspergillus fumigatus CEA10
  8yrl-assembly1_B  TM=6.751E-01  e=1.863E-19  Aspergillus fumigatus CEA10

Secondary structure (DSSP, 8-state):
---------------THHHHHHHHHHHHHHHHHT------------------------GGGEEEEEE--TTTHHHHHHHHHHH--TTT-EEEEEESSPPP--SS---GGGSPPEEEPPP-TTS----TTS-THHHHHHTHHHHHHHHHHH--S-TTS-GGG--EEEEEETTPEE-HHHHHHHHTTS-TTS--EEE---SBHHHHHHS-SSS--TTT-EEEEHHHHHHHHHHHHHHHGGGTT-S-HHHHHHHHHHHTTB-EEE-TT-----EEE-THHHHHT--SSPP-EE--GGGB--SSTT--HHHHHHHHHHHHHH-GGGTT-EEEEEETTTTEEEEEETTTEEEEEES---HHHHHSEE--EEESSTTS-GGG--BSS-EEPPPSSGGGSPEEEEEEEEEEETTEEEEEEEEE--TT-TT---TTTT--EEEEEE------TTPPPBPPEEEE-TT--SSEEEEEEEPPPTT--SS---/---------------THHHHHHHHHHHHHHHHHT------------------------GGGEEEEEE--TTTHHHHHHHHHHH--TTT-EEEEEESSPPP---S---GGGSPPEEEPPP-TTS----TTS-THHHHHHTHHHHHHHHHHH--S-TTS-GGG--EEEEEETTPEE-HHHHHHHHTTS-TTS--EEE---SBHHHHHHS-SSS--TTT-EEEEHHHHHHHHHHHHHHHGGGTT-S-HHHHHHHHHHHTTB-EEE-TT-----EEE-THHHHHT--SSPP-EE--GGGB--SSTT--HHHHHHHHHHHHHH-GGGTT-EEEEEETTTTEEEEEETTTEEEEEES---HHHHHSEE--EEESSTTS-GGG--BSS-EEPPPSSGGGSPEEEEEEEEEEETTEEEEEEEEE--TT-TT---TTTT--EEEEEE------TTPPPBPPEEEE-TT--SSEEEEEEEPPPTT--SS---

Solvent-accessible surface area (backbone atoms only — not comparable to full-atom values): 52790 Å² total; per-residue (Å²): 131,86,84,89,74,91,76,81,77,86,89,74,84,81,70,74,72,63,60,64,60,56,61,58,52,58,59,55,55,61,64,64,66,68,54,73,72,75,76,72,69,68,76,74,70,75,66,67,71,65,73,70,73,80,76,74,53,41,47,63,21,35,35,35,40,26,40,51,28,45,80,51,43,81,76,29,46,68,54,41,47,70,58,47,46,67,90,52,51,41,56,33,31,35,18,76,40,81,56,75,77,71,86,74,90,72,73,62,71,42,44,67,52,77,40,61,56,71,91,52,81,89,52,61,74,64,39,82,91,52,59,71,61,26,59,48,54,42,41,39,62,32,53,53,49,47,51,52,57,70,42,68,74,52,82,75,66,62,66,89,47,56,36,30,39,34,38,29,31,47,59,37,42,55,36,53,65,35,42,19,47,58,54,39,61,48,65,44,81,35,56,45,39,38,18,17,42,48,50,25,44,64,57,20,71,72,72,35,63,66,37,41,36,41,50,17,16,35,37,28,14,33,58,38,42,49,41,45,40,74,42,42,70,72,46,46,57,80,47,22,63,53,63,48,24,39,58,49,44,42,47,48,38,42,24,56,21,39,62,66,42,80,38,81,23,23,26,29,43,54,43,25,47,36,57,58,19,54,51,50,28,28,60,89,60,52,54,24,24,47,16,48,59,88,54,31,49,48,86,36,89,98,40,50,57,68,56,25,50,52,56,40,42,59,34,35,75,73,32,50,60,39,40,29,37,49,33,49,31,58,37,78,88,70,37,30,25,38,40,33,4,36,59,47,34,37,36,43,33,84,35,86,68,58,57,68,65,60,57,27,16,43,60,53,48,39,59,59,63,80,91,58,68,56,92,74,56,66,50,68,56,49,64,36,81,68,62,89,50,69,76,74,43,58,48,43,18,39,54,73,48,71,47,76,58,92,71,38,34,43,35,35,23,37,56,52,89,65,78,90,58,69,87,56,87,51,88,61,64,62,44,47,34,39,39,40,36,34,57,77,56,78,80,57,72,74,59,62,67,61,49,45,32,43,42,65,44,88,82,36,52,75,39,36,43,33,34,41,48,42,80,57,56,92,76,44,60,52,63,80,80,129,136,85,81,86,79,90,82,74,80,84,83,73,85,79,70,70,73,66,57,63,66,54,59,62,54,56,60,59,55,60,64,64,64,70,54,74,70,74,76,72,67,70,74,73,70,75,67,66,71,64,75,71,74,80,76,74,54,42,47,64,21,34,35,34,39,26,41,51,30,45,80,50,42,80,77,28,46,68,55,40,47,69,58,48,48,66,90,52,52,43,57,33,29,33,18,76,40,83,57,76,78,71,85,75,90,72,73,63,73,42,42,65,52,77,40,62,56,71,90,52,82,89,52,60,73,63,38,82,93,49,57,71,62,25,58,49,53,42,41,40,61,33,54,52,50,46,51,53,57,70,43,68,73,55,82,75,66,62,64,88,48,58,35,30,37,34,39,30,31,45,60,36,43,57,36,51,66,33,42,19,48,58,54,38,63,49,63,45,82,35,56,43,39,35,18,18,42,47,50,24,44,65,58,20,70,71,73,35,62,67,37,42,36,42,50,18,16,34,36,28,13,33,58,38,42,51,42,44,39,75,42,42,71,74,46,45,57,79,46,23,64,52,62,48,24,38,58,50,45,42,48,47,37,43,25,56,22,38,62,63,42,79,39,81,23,23,26,28,44,54,42,24,46,37,58,58,19,52,52,51,28,29,60,88,60,52,54,24,25,46,15,47,60,88,55,31,48,48,86,37,88,96,40,50,56,68,57,26,50,52,56,38,43,60,36,36,76,71,31,48,60,39,42,28,36,48,32,52,31,55,36,77,88,72,37,31,26,37,41,34,4,37,60,47,36,38,36,42,32,85,34,84,66,61,60,68,63,59,56,26,16,42,61,52,48,40,59,58,63,80,90,58,66,56,89,74,56,66,49,67,56,51,65,36,82,67,63,86,51,68,77,74,43,58,49,43,20,38,52,73,49,71,46,77,56,90,72,37,34,42,35,36,22,36,57,53,88,64,76,89,56,72,88,55,89,50,89,60,65,62,44,46,35,39,39,39,36,34,55,75,56,79,80,58,72,74,57,63,67,60,49,45,31,45,42,64,44,89,83,36,53,73,40,38,43,34,34,40,48,40,80,56,56,91,75,44,62,51,63,77,79,130